Protein 2E5V (pdb70)

Solvent-accessible surface area: 35252 Å² total; per-residue (Å²): 68,6,22,0,6,8,6,16,8,8,0,0,0,0,0,0,8,1,85,107,54,61,56,139,5,9,2,6,10,67,84,38,71,7,20,38,13,1,57,26,66,28,4,0,0,0,10,55,13,128,84,20,36,46,125,38,0,8,91,0,1,58,77,43,0,35,36,5,15,32,91,137,2,0,73,24,0,2,61,23,0,107,60,1,7,84,53,0,67,90,34,55,8,123,5,63,162,88,27,71,101,44,40,42,14,71,70,126,0,0,11,19,81,52,53,68,0,0,74,54,0,5,74,30,0,38,101,10,0,155,102,53,60,8,66,59,40,85,3,100,10,61,73,9,104,49,148,158,37,95,5,47,2,0,24,3,90,118,146,25,79,21,136,84,16,84,42,0,0,0,10,35,18,0,3,0,42,1,3,74,62,12,8,12,46,50,16,3,22,3,18,0,0,0,5,0,0,96,11,26,0,16,0,0,1,0,0,0,0,20,8,11,1,0,0,0,41,22,126,59,54,48,11,68,0,54,59,71,0,9,55,69,32,3,30,0,14,0,69,106,47,91,92,15,4,95,128,69,17,121,51,1,6,125,5,44,65,37,10,1,1,20,6,0,0,60,10,30,77,138,52,54,131,4,32,0,23,0,34,131,4,124,86,4,109,173,68,13,77,50,8,19,118,0,2,73,129,37,73,36,90,51,99,77,91,0,57,9,30,0,0,0,35,10,1,3,0,0,0,14,2,29,36,40,0,1,0,46,10,50,20,0,3,0,0,6,27,0,4,2,1,1,0,6,2,0,18,25,3,10,8,0,24,22,0,3,0,0,0,3,0,16,10,0,29,128,22,3,109,60,88,51,119,13,41,66,37,139,53,19,76,58,44,57,15,155,32,86,40,134,72,106,31,70,67,173,54,1,42,96,9,4,7,65,22,0,0,7,13,1,23,81,124,56,0,56,106,0,25,94,30,1,47,46,1,52,42,36,40,0,1,0,2,34,0,3,0,31,0,0,32,32,0,72,0,13,5,21,9,0,23,0,95,24,26,54,58,85,13,71,111,36,62,70,9,0,0,0,70,46,44,172,60,4,14,0,5,7,6,16,9,7,0,1,0,0,0,0,6,0,80,121,54,64,60,148,4,7,1,2,9,70,88,40,58,6,20,35,13,2,54,27,64,28,5,0,0,0,12,58,14,132,83,21,36,44,126,34,0,4,94,0,1,59,76,42,0,34,37,5,15,31,81,134,3,0,67,24,0,2,62,23,0,114,58,0,9,84,50,0,62,90,35,50,7,102,5,62,157,88,30,66,97,47,20,40,15,72,65,128,0,0,10,21,75,55,60,71,0,0,79,53,0,6,71,40,0,37,107,14,1,158,107,45,55,8,61,54,68,97,8,100,8,46,73,10,103,50,148,158,36,96,2,48,2,0,24,2,99,136,137,24,81,5,130,101,16,75,28,0,0,0,11,39,18,0,3,0,40,1,3,71,64,12,10,12,33,63,21,4,25,2,17,2,0,0,3,0,0,88,13,29,0,22,0,0,1,0,0,0,0,13,9,28,1,1,0,0,40,22,124,61,54,52,11,67,0,54,63,71,0,16,59,67,30,3,31,0,23,0,59,108,49,77,90,6,4,93,124,55,11,114,44,0,8,125,4,45,74,31,12,1,2,19,5,0,2,55,9,40,92,127,60,51,110,5,23,1,28,0,39,136,4,126,80,5,106,174,69,10,80,47,7,16,126,0,2,74,126,40,73,35,89,54,100,77,83,0,58,8,34,0,0,0,36,9,1,2,0,0,0,12,2,29,32,35,0,0,0,44,10,51,16,0,2,0,0,6,29,0,3,3,1,1,0,5,4,0,18,37,3,15,9,0,25,22,0,2,1,0,0,3,0,16,10,1,34,134,24,3,113,53,89,48,124,14,44,67,34,141,54,20,71,60,46,62,17,154,35,74,39,146,88,109,17,67,68,164,55,2,43,89,10,4,10,58,19,1,0,5,17,1,24,82,116,78,0,57,118,0,22,93,34,1,47,42,1,61,51,33,41,0,0,0,2,29,0,4,0,28,0,0,36,41,0,72,1,12,5,19,9,0,22,0,96,20,32,56,65,84,14,78,117,34,62,77,7,0,0,1,82,48,33,176

CATH classification: 3.50.50.60 (+2 more: 3.90.700.10, 1.20.58.100)

Organism: Sulfurisphaera tokodaii (strain DSM 16993 / JCM 10545 / NBRC 100140 / 7) (NCBI:txid273063)

Nearest PDB structures (foldseek):
  2e5v-assembly2_B  TM=1.001E+00  e=2.049E-99  Sulfurisphaera tokodaii
  1knr-assembly1_A  TM=8.507E-01  e=5.172E-43  Escherichia coli
  5kxj-assembly1_A  TM=7.777E-01  e=6.471E-39  Salmonella enterica subsp. enterica serovar Typhimurium str. LT2
  1chu-assembly1_A-2  TM=7.865E-01  e=5.558E-36  Escherichia coli
  6b58-assembly1_A  TM=7.855E-01  e=2.763E-36  Escherichia coli

Radius of gyration: 30.64 Å; Cα contacts (8 Å, |Δi|>4): 2273; chains: 2; bounding box: 74×56×82 Å

Sequence (944 aa):
MIYIIGSGIAGLSAGVALRRAGKKVTLISKRIDGGSTPIAKGGVAASVGSDDSPELHAQDTIRVGDGLCDVKTVNYVTSEAKNVIETFESWGFEFEEDLRLEGGHTKRRVLHRTDETGREIFNFLLKLAREEGIPIIEDRLVEIRVKDGKVTGFVTEKRGLVEDVDKLVLATGGYSYLYEYSSTQSTNIGDGMAIAFKAGTILADMEFVQFHPTVTSLDGEVFLLTETLRGEGAQIINENGERFLFNYDKRGELAPRDILSRAIYIEMLKGHKVFIDLSKIEDFERKFPVVAKYLARHGHNYKVKIPIFPAAHFVDGGIRVNIRGESNIVNLYAIGEVSDSGLHGANRLASNSLLEGLVFGINLPRYVDSSWEGISTDDGIVHSVRISGNKTLSLKEIRRINWENVGIIRNEEKLVKAINTYSSSTQNEAIISYLTALAAEIRKESRGNHFREDYPYKDPNWEKRIYFKLVVMIYIIGSGIAGLSAGVALRRAGKKVTLISKRIDGGSTPIAKGGVAASVGSDDSPELHAQDTIRVGDGLCDVKTVNYVTSEAKNVIETFESWGFEFEEDLRLEGGHTKRRVLHRTDETGREIFNFLLKLAREEGIPIIEDRLVEIRVKDGKVTGFVTEKRGLVEDVDKLVLATGGYSYLYEYSSTQSTNIGDGMAIAFKAGTILADMEFVQFHPTVTSLDGEVFLLTETLRGEGAQIINENGERFLFNYDKRGELAPRDILSRAIYIEMLKGHKVFIDLSKIEDFERKFPVVAKYLARHGHNYKVKIPIFPAAHFVDGGIRVNIRGESNIVNLYAIGEVSDSGLHGANRLASNSLLEGLVFGINLPRYVDSSWEGISTDDGIVHSVRISGNKTLSLKEIRRINWENVGIIRNEEKLVKAINTYSSSTQNEAIISYLTALAAEIRKESRGNHFREDYPYKDPNWEKRIYFKLVV

InterPro domains:
  IPR003953 FAD-dependent oxidoreductase 2, FAD-binding domain [PF00890] (4-354)
  IPR005288 L-aspartate oxidase [PTHR42716] (2-467)
  IPR015939 Fumarate reductase/succinate dehydrogenase flavoprotein-like, C-terminal [PF02910] (431-465)
  IPR027477 Succinate dehydrogenase/fumarate reductase flavoprotein, catalytic domain superfamily [G3DSA:3.90.700.10] (214-309)
  IPR027477 Succinate dehydrogenase/fumarate reductase flavoprotein, catalytic domain superfamily [SSF56425] (206-314)
  IPR036188 FAD/NAD(P)-binding domain superfamily [G3DSA:3.50.50.60] (4-361)
  IPR036188 FAD/NAD(P)-binding domain superfamily [SSF51905] (4-382)
  IPR037099 Fumarate reductase/succinate dehydrogenase flavoprotein-like, C-terminal domain superfamily [SSF46977] (395-468)

Secondary structure (DSSP, 8-state):
-EEEE--SHHHHHHHHHHHHTT--EEEE-SSTT-SSGGG--S-EE---STT--HHHHHHHHHHHHTT-S-HHHHHHHHHHHHHHHHHHHHTT----SSPB--TT-SS--EE-SSS-HHHHHHHHHHHHHHHTT--EE---EEEEEEETTEEEEEEETTTEEE---SEEEE-----GGGSSSBSS-TT-S-HHHHHHHHTT--EE-TT-EEEEEEEE-GGG--EE--THHHHTT-EEEETT---GGGGT-TTGGGS-HHHHHHHHHHHHHHT--EEEE-TT-TTHHHH-HHHHHHHHHTT--TTS-EE-EEEEEEES-EEE--TT-B-SSBTEEE-GGGEE-SSSTTSPPTTHHHHHHHHHHHHGGGTTTS-------TTEEEEEE---------HHHHHHHHHHHSSSSB-HHHHHHHHHHHTT---HHHHHHHHHHHHHHH--S-BTTB-BTTB-S--GGG-SEEEEEE--/-EEEE--SHHHHHHHHHHHHTT--EEEEESSTT-SSGGG--S-EE---STT--HHHHHHHHHHHTTT-S-HHHHHHHHHHHHHHHHHHHHHT----SSPB--TT-SS--EE--SS-HHHHHHHHHHHHHHHTT--EEE--EEEEEEETTEEEEEEETTTEEE---SEEEE-----GGGSSSBSS-TT-S-HHHHHHHHTT--EE-TT-EEEEEEEE-GGG--EE--THHHHTT-EEEETTS--GGGGT-TTGGGS-HHHHHHHHHHHHHTT--EEEE-TT-TTHHHH-HHHHHHHHHTT--TTS-EE-EEEEEEES-EEE--TT-B-SSBTEEE-GGGEE-SSSTTSPPTTHHHHHHHHHHHTGGGTTTSPP-----TTEEEEEE---------HHHHHHHHHHHSSSSB-HHHHHHHHHHHTT---HHHHHHHHHHHHHHH--S-BTTB-BTTB-S--GGG-SEEEEEE--

B-factor: mean 17.81, std 6.36, range [3.49, 49.2]

Structure (mmCIF, N/CA/C/O backbone):
data_2E5V
#
_entry.id   2E5V
#
_cell.length_a   54.970
_cell.length_b   103.256
_cell.length_c   163.817
_cell.angle_alpha   90.00
_cell.angle_beta   90.00
_cell.angle_gamma   90.00
#
_symmetry.space_group_name_H-M   'P 21 21 21'
#
loop_
_entity.id
_entity.type
_entity.pdbx_description
1 polymer 'L-aspartate oxidase'
2 non-polymer 'CHLORIDE ION'
3 non-polymer 'FLAVIN-ADENINE DINUCLEOTIDE'
4 water water
#
loop_
_atom_site.group_PDB
_atom_site.id
_atom_site.type_symbol
_atom_site.label_atom_id
_atom_site.label_alt_id
_atom_site.label_comp_id
_atom_site.label_asym_id
_atom_site.label_entity_id
_atom_site.label_seq_id
_atom_site.pdbx_PDB_ins_code
_atom_site.Cartn_x
_atom_site.Cartn_y
_atom_site.Cartn_z
_atom_site.occupancy
_atom_site.B_iso_or_equiv
_atom_site.auth_seq_id
_atom_site.auth_comp_id
_atom_site.auth_asym_id
_atom_site.auth_atom_id
_atom_site.pdbx_PDB_model_num
ATOM 1 N N . MET A 1 1 ? 28.522 -19.943 33.019 1.00 20.54 1 MET A N 1
ATOM 2 C CA . MET A 1 1 ? 27.550 -19.023 33.666 1.00 19.75 1 MET A CA 1
ATOM 3 C C . MET A 1 1 ? 26.888 -18.117 32.634 1.00 19.38 1 MET A C 1
ATOM 4 O O . MET A 1 1 ? 27.549 -17.577 31.745 1.00 19.34 1 MET A O 1
ATOM 9 N N . ILE A 1 2 ? 25.575 -17.961 32.750 1.00 18.33 2 ILE A N 1
ATOM 10 C CA . ILE A 1 2 ? 24.834 -17.094 31.849 1.00 17.42 2 ILE A CA 1
ATOM 11 C C . ILE A 1 2 ? 24.511 -15.813 32.610 1.00 17.19 2 ILE A C 1
ATOM 12 O O . ILE A 1 2 ? 24.004 -15.860 33.736 1.00 17.02 2 ILE A O 1
ATOM 17 N N . TYR A 1 3 ? 24.817 -14.674 31.998 1.00 16.61 3 TYR A N 1
ATOM 18 C CA . TYR A 1 3 ? 24.565 -13.381 32.615 1.00 16.08 3 TYR A CA 1
ATOM 19 C C . TYR A 1 3 ? 23.436 -12.658 31.894 1.00 15.83 3 TYR A C 1
ATOM 20 O O . TYR A 1 3 ? 23.375 -12.648 30.662 1.00 15.81 3 TYR A O 1
ATOM 29 N N . ILE A 1 4 ? 22.543 -12.059 32.671 1.00 14.78 4 ILE A N 1
ATOM 30 C CA . ILE A 1 4 ? 21.422 -11.323 32.113 1.00 13.73 4 ILE A CA 1
ATOM 31 C C . ILE A 1 4 ? 21.460 -9.913 32.674 1.00 13.18 4 ILE A C 1
ATOM 32 O O . ILE A 1 4 ? 21.449 -9.713 33.890 1.00 13.12 4 ILE A O 1
ATOM 37 N N . ILE A 1 5 ? 21.523 -8.941 31.775 1.00 11.91 5 ILE A N 1
ATOM 38 C CA . ILE A 1 5 ? 21.588 -7.538 32.156 1.00 11.18 5 ILE A CA 1
ATOM 39 C C . ILE A 1 5 ? 20.207 -6.913 32.035 1.00 10.81 5 ILE A C 1
ATOM 40 O O . ILE A 1 5 ? 19.669 -6.777 30.933 1.00 9.70 5 ILE A O 1
ATOM 45 N N . GLY A 1 6 ? 19.638 -6.544 33.178 1.00 10.21 6 GLY A N 1
ATOM 46 C CA . GLY A 1 6 ? 18.318 -5.943 33.194 1.00 10.65 6 GLY A CA 1
ATOM 47 C C . GLY A 1 6 ? 17.360 -6.818 33.976 1.00 10.96 6 GLY A C 1
ATOM 48 O O . GLY A 1 6 ? 17.378 -8.045 33.845 1.00 11.62 6 GLY A O 1
ATOM 49 N N . SER A 1 7 ? 16.514 -6.189 34.782 1.00 10.71 7 SER A N 1
ATOM 50 C CA . SER A 1 7 ? 15.566 -6.919 35.611 1.00 10.27 7 SER A CA 1
ATOM 51 C C . SER A 1 7 ? 14.118 -6.562 35.302 1.00 10.35 7 SER A C 1
ATOM 52 O O . SER A 1 7 ? 13.306 -6.389 36.207 1.00 10.65 7 SER A O 1
ATOM 55 N N . GLY A 1 8 ? 13.810 -6.455 34.010 1.00 10.58 8 GLY A N 1
ATOM 56 C CA . GLY A 1 8 ? 12.462 -6.139 33.575 1.00 10.17 8 GLY A CA 1
ATOM 57 C C . GLY A 1 8 ? 11.784 -7.436 33.191 1.00 10.48 8 GLY A C 1
ATOM 58 O O . GLY A 1 8 ? 12.340 -8.501 33.442 1.00 10.72 8 GLY A O 1
ATOM 59 N N . ILE A 1 9 ? 10.605 -7.367 32.580 1.00 10.22 9 ILE A N 1
ATOM 60 C CA . ILE A 1 9 ? 9.905 -8.595 32.214 1.00 10.25 9 ILE A CA 1
ATOM 61 C C . ILE A 1 9 ? 10.771 -9.489 31.332 1.00 10.45 9 ILE A C 1
ATOM 62 O O . ILE A 1 9 ? 10.758 -10.711 31.484 1.00 11.14 9 ILE A O 1
ATOM 67 N N . ALA A 1 10 ? 11.548 -8.882 30.438 1.00 10.41 10 ALA A N 1
ATOM 68 C CA . ALA A 1 10 ? 12.404 -9.644 29.534 1.00 10.42 10 ALA A CA 1
ATOM 69 C C . ALA A 1 10 ? 13.542 -10.366 30.256 1.00 10.94 10 ALA A C 1
ATOM 70 O O . ALA A 1 10 ? 13.689 -11.579 30.138 1.00 11.73 10 ALA A O 1
ATOM 72 N N . GLY A 1 11 ? 14.345 -9.622 31.005 1.00 10.84 11 GLY A N 1
ATOM 73 C CA . GLY A 1 11 ? 15.454 -10.233 31.713 1.00 11.32 11 GLY A CA 1
ATOM 74 C C . GLY A 1 11 ? 15.027 -11.236 32.767 1.00 11.92 11 GLY A C 1
ATOM 75 O O . GLY A 1 11 ? 15.627 -12.301 32.888 1.00 12.57 11 GLY A O 1
ATOM 76 N N . LEU A 1 12 ? 13.988 -10.904 33.529 1.00 11.63 12 LEU A N 1
ATOM 77 C CA . LEU A 1 12 ? 13.515 -11.791 34.582 1.00 11.48 12 LEU A CA 1
ATOM 78 C C . LEU A 1 12 ? 12.937 -13.118 34.085 1.00 11.93 12 LEU A C 1
ATOM 79 O O . LEU A 1 12 ? 13.286 -14.171 34.609 1.00 11.82 12 LEU A O 1
ATOM 84 N N . SER A 1 13 ? 12.059 -13.078 33.086 1.00 11.87 13 SER A N 1
ATOM 85 C CA . SER A 1 13 ? 11.461 -14.310 32.574 1.00 12.65 13 SER A CA 1
ATOM 86 C C . SER A 1 13 ? 12.518 -15.203 31.935 1.00 12.69 13 SER A C 1
ATOM 87 O O . SER A 1 13 ? 12.449 -16.428 32.036 1.00 13.42 13 SER A O 1
ATOM 90 N N . ALA A 1 14 ? 13.493 -14.592 31.269 1.00 12.77 14 ALA A N 1
ATOM 91 C CA . ALA A 1 14 ? 14.575 -15.356 30.656 1.00 12.35 14 ALA A CA 1
ATOM 92 C C . ALA A 1 14 ? 15.366 -16.036 31.777 1.00 12.42 14 ALA A C 1
ATOM 93 O O . ALA A 1 14 ? 15.729 -17.205 31.680 1.00 12.71 14 ALA A O 1
ATOM 95 N N . GLY A 1 15 ? 15.620 -15.288 32.847 1.00 13.08 15 GLY A N 1
ATOM 96 C CA . GLY A 1 15 ? 16.367 -15.827 33.971 1.00 13.72 15 GLY A CA 1
ATOM 97 C C . GLY A 1 15 ? 15.699 -17.035 34.595 1.00 14.03 15 GLY A C 1
ATOM 98 O O . GLY A 1 15 ? 16.342 -18.062 34.822 1.00 14.51 15 GLY A O 1
ATOM 99 N N . VAL A 1 16 ? 14.407 -16.913 34.886 1.00 13.56 16 VAL A N 1
ATOM 100 C CA . VAL A 1 16 ? 13.662 -18.014 35.480 1.00 12.55 16 VAL A CA 1
ATOM 101 C C . VAL A 1 16 ? 13.624 -19.199 34.525 1.00 12.77 16 VAL A C 1
ATOM 102 O O . VAL A 1 16 ? 13.839 -20.339 34.933 1.00 12.38 16 VAL A O 1
ATOM 106 N N . ALA A 1 17 ? 13.357 -18.929 33.252 1.00 12.88 17 ALA A N 1
ATOM 107 C CA . ALA A 1 17 ? 13.299 -19.990 32.248 1.00 12.48 17 ALA A CA 1
ATOM 108 C C . ALA A 1 17 ? 14.645 -20.703 32.083 1.00 13.02 17 ALA A C 1
ATOM 109 O O . ALA A 1 17 ? 14.704 -21.935 32.032 1.00 12.16 17 ALA A O 1
ATOM 111 N N . LEU A 1 18 ? 15.725 -19.936 31.992 1.00 13.42 18 LEU A N 1
ATOM 112 C CA . LEU A 1 18 ? 17.045 -20.539 31.826 1.00 14.89 18 LEU A CA 1
ATOM 113 C C . LEU A 1 18 ? 17.428 -21.347 33.054 1.00 15.29 18 LEU A C 1
ATOM 114 O O . LEU A 1 18 ? 18.002 -22.429 32.944 1.00 14.92 18 LEU A O 1
ATOM 119 N N . ARG A 1 19 ? 17.099 -20.822 34.228 1.00 16.72 19 ARG A N 1
ATOM 120 C CA . ARG A 1 19 ? 17.413 -21.512 35.468 1.00 17.52 19 ARG A CA 1
ATOM 121 C C . ARG A 1 19 ? 16.679 -22.844 35.520 1.00 17.46 19 ARG A C 1
ATOM 122 O O . ARG A 1 19 ? 17.236 -23.857 35.933 1.00 17.92 19 ARG A O 1
ATOM 130 N N . ARG A 1 20 ? 15.424 -22.838 35.095 1.00 17.35 20 ARG A N 1
ATOM 131 C CA . ARG A 1 20 ? 14.630 -24.053 35.109 1.00 17.84 20 ARG A CA 1
ATOM 132 C C . ARG A 1 20 ? 15.129 -25.051 34.081 1.00 17.69 20 ARG A C 1
ATOM 133 O O . ARG A 1 20 ? 14.932 -26.254 34.230 1.00 17.84 20 ARG A O 1
ATOM 141 N N . ALA A 1 21 ? 15.786 -24.544 33.046 1.00 17.14 21 ALA A N 1
ATOM 142 C CA . ALA A 1 21 ? 16.337 -25.390 31.997 1.00 17.25 21 ALA A CA 1
ATOM 143 C C . ALA A 1 21 ? 17.680 -25.965 32.452 1.00 17.39 21 ALA A C 1
ATOM 144 O O . ALA A 1 21 ? 18.401 -26.578 31.665 1.00 17.50 21 ALA A O 1
ATOM 146 N N . GLY A 1 22 ? 18.009 -25.751 33.725 1.00 17.45 22 GLY A N 1
ATOM 147 C CA . GLY A 1 22 ? 19.245 -26.272 34.285 1.00 17.24 22 GLY A CA 1
ATOM 148 C C . GLY A 1 22 ? 20.481 -25.400 34.150 1.00 17.91 22 GLY A C 1
ATOM 149 O O . GLY A 1 22 ? 21.574 -25.814 34.529 1.00 18.03 22 GLY A O 1
ATOM 150 N N . LYS A 1 23 ? 20.320 -24.194 33.620 1.00 17.37 23 LYS A N 1
ATOM 151 C CA . LYS A 1 23 ? 21.452 -23.295 33.443 1.00 17.29 23 LYS A CA 1
ATOM 152 C C . LYS A 1 23 ? 21.787 -22.497 34.697 1.00 17.54 23 LYS A C 1
ATOM 153 O O . LYS A 1 23 ? 20.918 -22.196 35.513 1.00 17.57 23 LYS A O 1
ATOM 159 N N . LYS A 1 24 ? 23.065 -22.166 34.844 1.00 18.00 24 LYS A N 1
ATOM 160 C CA . LYS A 1 24 ? 23.519 -21.351 35.956 1.00 18.47 24 LYS A CA 1
ATOM 161 C C . LYS A 1 24 ? 23.349 -19.930 35.433 1.00 17.83 24 LYS A C 1
ATOM 162 O O . LYS A 1 24 ? 23.876 -19.577 34.375 1.00 17.75 24 LYS A O 1
ATOM 168 N N . VAL A 1 25 ? 22.592 -19.123 36.167 1.00 16.82 25 VAL A N 1
ATOM 169 C CA . VAL A 1 25 ? 22.304 -17.767 35.735 1.00 16.08 25 VAL A CA 1
ATOM 170 C C . VAL A 1 25 ? 22.533 -16.701 36.796 1.00 15.91 25 VAL A C 1
ATOM 171 O O . VAL A 1 25 ? 22.339 -16.938 37.988 1.00 15.87 25 VAL A O 1
ATOM 175 N N . THR A 1 26 ? 22.946 -15.524 36.341 1.00 15.29 26 THR A N 1
ATOM 176 C CA . THR A 1 26 ? 23.172 -14.386 37.220 1.00 15.89 26 THR A CA 1
ATOM 177 C C . THR A 1 26 ? 22.489 -13.172 36.598 1.00 15.18 26 THR A C 1
ATOM 178 O O . THR A 1 26 ? 22.639 -12.900 35.406 1.00 15.19 26 THR A O 1
ATOM 182 N N . LEU A 1 27 ? 21.713 -12.461 37.405 1.00 14.31 27 LEU A N 1
ATOM 183 C CA . LEU A 1 27 ? 21.007 -11.276 36.936 1.00 14.06 27 LEU A CA 1
ATOM 184 C C . LEU A 1 27 ? 21.690 -10.015 37.448 1.00 13.51 27 LEU A C 1
ATOM 185 O O . LEU A 1 27 ? 21.975 -9.897 38.636 1.00 12.51 27 LEU A O 1
ATOM 190 N N . ILE A 1 28 ? 21.948 -9.074 36.547 1.00 13.44 28 ILE A N 1
ATOM 191 C CA . ILE A 1 28 ? 22.598 -7.822 36.915 1.00 13.66 28 ILE A CA 1
ATOM 192 C C . ILE A 1 28 ? 21.793 -6.659 36.360 1.00 13.59 28 ILE A C 1
ATOM 193 O O . ILE A 1 28 ? 21.508 -6.610 35.163 1.00 13.27 28 ILE A O 1
ATOM 198 N N . SER A 1 29 ? 21.435 -5.719 37.227 1.00 13.36 29 SER A N 1
ATOM 199 C CA . SER A 1 29 ? 20.644 -4.571 36.805 1.00 13.72 29 SER A CA 1
ATOM 200 C C . SER A 1 29 ? 21.016 -3.313 37.603 1.00 14.32 29 SER A C 1
ATOM 201 O O . SER A 1 29 ? 21.144 -3.364 38.829 1.00 14.30 29 SER A O 1
ATOM 204 N N . LYS A 1 30 ? 21.175 -2.182 36.919 1.00 14.67 30 LYS A N 1
ATOM 205 C CA . LYS A 1 30 ? 21.555 -0.954 37.615 1.00 15.51 30 LYS A CA 1
ATOM 206 C C . LYS A 1 30 ? 20.508 -0.478 38.622 1.00 15.99 30 LYS A C 1
ATOM 207 O O . LYS A 1 30 ? 20.829 0.247 39.556 1.00 15.97 30 LYS A O 1
ATOM 213 N N . ARG A 1 31 ? 19.257 -0.886 38.424 1.00 16.84 31 ARG A N 1
ATOM 214 C CA . ARG A 1 31 ? 18.168 -0.554 39.341 1.00 17.24 31 ARG A CA 1
ATOM 215 C C . ARG A 1 31 ? 17.163 -1.686 39.179 1.00 16.43 31 ARG A C 1
ATOM 216 O O . ARG A 1 31 ? 16.482 -1.773 38.160 1.00 15.98 31 ARG A O 1
ATOM 224 N N . ILE A 1 32 ? 17.088 -2.561 40.178 1.00 15.85 32 ILE A N 1
ATOM 225 C CA . ILE A 1 32 ? 16.191 -3.710 40.133 1.00 15.29 32 ILE A CA 1
ATOM 226 C C . ILE A 1 32 ? 14.762 -3.340 39.725 1.00 14.33 32 ILE A C 1
ATOM 227 O O . ILE A 1 32 ? 14.150 -4.029 38.908 1.00 13.29 32 ILE A O 1
ATOM 232 N N . ASP A 1 33 ? 14.240 -2.250 40.282 1.00 13.99 33 ASP A N 1
ATOM 233 C CA . ASP A 1 33 ? 12.883 -1.814 39.967 1.00 13.86 33 ASP A CA 1
ATOM 234 C C . ASP A 1 33 ? 12.849 -0.643 38.981 1.00 13.70 33 ASP A C 1
ATOM 235 O O . ASP A 1 33 ? 11.931 0.180 39.007 1.00 14.07 33 ASP A O 1
ATOM 240 N N . GLY A 1 34 ? 13.855 -0.567 38.117 1.00 13.50 34 GLY A N 1
ATOM 241 C CA . GLY A 1 34 ? 13.895 0.499 37.128 1.00 12.89 34 GLY A CA 1
ATOM 242 C C . GLY A 1 34 ? 13.249 0.018 35.842 1.00 12.54 34 GLY A C 1
ATOM 243 O O . GLY A 1 34 ? 12.579 -1.011 35.841 1.00 13.01 34 GLY A O 1
ATOM 244 N N . GLY A 1 35 ? 13.426 0.757 34.751 1.00 12.70 35 GLY A N 1
ATOM 245 C CA . GLY A 1 35 ? 12.850 0.338 33.481 1.00 12.80 35 GLY A CA 1
ATOM 246 C C . GLY A 1 35 ? 11.371 0.635 33.326 1.00 12.65 35 GLY A C 1
ATOM 247 O O . GLY A 1 35 ? 10.758 1.268 34.192 1.00 12.91 35 GLY A O 1
ATOM 248 N N . SER A 1 36 ? 10.788 0.161 32.228 1.00 12.47 36 SER A N 1
ATOM 249 C CA . SER A 1 36 ? 9.379 0.408 31.952 1.00 12.22 36 SER A CA 1
ATOM 250 C C . SER A 1 36 ? 8.412 -0.635 32.504 1.00 12.70 36 SER A C 1
ATOM 251 O O . SER A 1 36 ? 7.258 -0.322 32.805 1.00 13.02 36 SER A O 1
ATOM 254 N N . THR A 1 37 ? 8.878 -1.871 32.634 1.00 12.94 37 THR A N 1
ATOM 255 C CA . THR A 1 37 ? 8.035 -2.954 33.121 1.00 13.05 37 THR A CA 1
ATOM 256 C C . THR A 1 37 ? 7.271 -2.697 34.422 1.00 13.52 37 THR A C 1
ATOM 257 O O . THR A 1 37 ? 6.060 -2.908 34.481 1.00 13.44 37 THR A O 1
ATOM 261 N N . PRO A 1 38 ? 7.961 -2.223 35.474 1.00 13.77 38 PRO A N 1
ATOM 262 C CA . PRO A 1 38 ? 7.303 -1.964 36.762 1.00 14.38 38 PRO A CA 1
ATOM 263 C C . PRO A 1 38 ? 6.143 -0.977 36.740 1.00 14.33 38 PRO A C 1
ATOM 264 O O . PRO A 1 38 ? 5.210 -1.091 37.538 1.00 15.34 38 PRO A O 1
ATOM 268 N N . ILE A 1 39 ? 6.193 -0.013 35.829 1.00 14.48 39 ILE A N 1
ATOM 269 C CA . ILE A 1 39 ? 5.152 1.005 35.769 1.00 15.23 39 ILE A CA 1
ATOM 270 C C . ILE A 1 39 ? 4.141 0.842 34.648 1.00 15.16 39 ILE A C 1
ATOM 271 O O . ILE A 1 39 ? 3.393 1.776 34.359 1.00 14.99 39 ILE A O 1
ATOM 276 N N . ALA A 1 40 ? 4.116 -0.329 34.015 1.00 15.75 40 ALA A N 1
ATOM 277 C CA . ALA A 1 40 ? 3.169 -0.585 32.929 1.00 16.22 40 ALA A CA 1
ATOM 278 C C . ALA A 1 40 ? 1.796 -0.847 33.543 1.00 16.70 40 ALA A C 1
ATOM 279 O O . ALA A 1 40 ? 1.643 -1.760 34.350 1.00 16.85 40 ALA A O 1
ATOM 281 N N . LYS A 1 41 ? 0.799 -0.050 33.161 1.00 17.19 41 LYS A N 1
ATOM 282 C CA . LYS A 1 41 ? -0.546 -0.196 33.717 1.00 17.72 41 LYS A CA 1
ATOM 283 C C . LYS A 1 41 ? -1.611 -0.713 32.754 1.00 18.09 41 LYS A C 1
ATOM 284 O O . LYS A 1 41 ? -2.808 -0.645 33.047 1.00 19.04 41 LYS A O 1
ATOM 290 N N . GLY A 1 42 ? -1.186 -1.221 31.605 1.00 17.38 42 GLY A N 1
ATOM 291 C CA . GLY A 1 42 ? -2.140 -1.759 30.653 1.00 16.25 42 GLY A CA 1
ATOM 292 C C . GLY A 1 42 ? -2.091 -3.271 30.732 1.00 15.96 42 GLY A C 1
ATOM 293 O O . GLY A 1 42 ? -2.257 -3.831 31.816 1.00 16.49 42 GLY A O 1
ATOM 294 N N . GLY A 1 43 ? -1.839 -3.939 29.608 1.00 14.72 43 GLY A N 1
ATOM 295 C CA . GLY A 1 43 ? -1.800 -5.393 29.626 1.00 13.99 43 GLY A CA 1
ATOM 296 C C . GLY A 1 43 ? -0.903 -6.069 28.605 1.00 12.89 43 GLY A C 1
ATOM 297 O O . GLY A 1 43 ? -0.047 -5.431 27.986 1.00 12.58 43 GLY A O 1
ATOM 298 N N . VAL A 1 44 ? -1.115 -7.374 28.436 1.00 12.56 44 VAL A N 1
ATOM 299 C CA . VAL A 1 44 ? -0.342 -8.200 27.508 1.00 11.99 44 VAL A CA 1
ATOM 300 C C . VAL A 1 44 ? -1.239 -8.780 26.413 1.00 12.30 44 VAL A C 1
ATOM 301 O O . VAL A 1 44 ? -2.223 -9.460 26.704 1.00 13.01 44 VAL A O 1
ATOM 305 N N . ALA A 1 45 ? -0.887 -8.522 25.157 1.00 11.82 45 ALA A N 1
ATOM 306 C CA . ALA A 1 45 ? -1.664 -9.008 24.020 1.00 11.54 45 ALA A CA 1
ATOM 307 C C . ALA A 1 45 ? -1.489 -10.511 23.810 1.00 11.51 45 ALA A C 1
ATOM 308 O O . ALA A 1 45 ? -0.386 -11.031 23.937 1.00 11.87 45 ALA A O 1
ATOM 310 N N . ALA A 1 46 ? -2.584 -11.194 23.490 1.00 11.36 46 ALA A N 1
ATOM 311 C CA . ALA A 1 46 ? -2.582 -12.637 23.237 1.00 11.56 46 ALA A CA 1
ATOM 312 C C . ALA A 1 46 ? -3.934 -13.013 22.626 1.00 11.76 46 ALA A C 1
ATOM 313 O O . ALA A 1 46 ? -4.977 -12.835 23.255 1.00 11.72 46 ALA A O 1
ATOM 315 N N . SER A 1 47 ? -3.913 -13.533 21.400 1.00 11.86 47 SER A N 1
ATOM 316 C CA . SER A 1 47 ? -5.143 -13.890 20.696 1.00 12.34 47 SER A CA 1
ATOM 317 C C . SER A 1 47 ? -5.859 -15.130 21.232 1.00 12.47 47 SER A C 1
ATOM 318 O O . SER A 1 47 ? -6.174 -16.048 20.469 1.00 12.84 47 SER A O 1
ATOM 321 N N . VAL A 1 48 ? -6.132 -15.147 22.533 1.00 12.43 48 VAL A N 1
ATOM 322 C CA . VAL A 1 48 ? -6.798 -16.290 23.150 1.00 13.06 48 VAL A CA 1
ATOM 323 C C . VAL A 1 48 ? -8.323 -16.195 23.190 1.00 14.00 48 VAL A C 1
ATOM 324 O O . VAL A 1 48 ? -8.986 -17.112 23.671 1.00 14.05 48 VAL A O 1
ATOM 328 N N . GLY A 1 49 ? -8.875 -15.091 22.689 1.00 14.68 49 GLY A N 1
ATOM 329 C CA . GLY A 1 49 ? -10.323 -14.936 22.682 1.00 15.20 49 GLY A CA 1
ATOM 330 C C . GLY A 1 49 ? -10.975 -15.874 21.682 1.00 15.31 49 GLY A C 1
ATOM 331 O O . GLY A 1 49 ? -10.355 -16.246 20.688 1.00 15.52 49 GLY A O 1
ATOM 332 N N . SER A 1 50 ? -12.226 -16.258 21.930 1.00 15.35 50 SER A N 1
ATOM 333 C CA . SER A 1 50 ? -12.935 -17.168 21.027 1.00 15.09 50 SER A CA 1
ATOM 334 C C . SER A 1 50 ? -13.121 -16.587 19.625 1.00 14.69 50 SER A C 1
ATOM 335 O O . SER A 1 50 ? -13.242 -17.331 18.653 1.00 14.37 50 SER A O 1
ATOM 338 N N . ASP A 1 51 ? -13.148 -15.260 19.523 1.00 14.11 51 ASP A N 1
ATOM 339 C CA . ASP A 1 51 ? -13.331 -14.583 18.235 1.00 14.23 51 ASP A CA 1
ATOM 340 C C . ASP A 1 51 ? -12.009 -14.081 17.655 1.00 14.14 51 ASP A C 1
ATOM 341 O O . ASP A 1 51 ? -11.995 -13.277 16.722 1.00 13.79 51 ASP A O 1
ATOM 346 N N . ASP A 1 52 ? -10.901 -14.570 18.197 1.00 14.06 52 ASP A N 1
ATOM 347 C CA . ASP A 1 52 ? -9.587 -14.110 17.768 1.00 13.81 52 ASP A CA 1
ATOM 348 C C . ASP A 1 52 ? -8.717 -15.219 17.185 1.00 13.74 52 ASP A C 1
ATOM 349 O O . ASP A 1 52 ? -9.130 -16.375 17.109 1.00 13.20 52 ASP A O 1
ATOM 354 N N . SER A 1 53 ? -7.509 -14.852 16.766 1.00 13.54 53 SER A N 1
ATOM 355 C CA . SER A 1 53 ? -6.570 -15.812 16.202 1.00 13.23 53 SER A CA 1
ATOM 356 C C . SER A 1 53 ? -5.206 -15.163 16.009 1.00 13.67 53 SER A C 1
ATOM 357 O O . SER A 1 53 ? -5.098 -13.940 15.882 1.00 13.57 53 SER A O 1
ATOM 360 N N . PRO A 1 54 ? -4.143 -15.980 15.990 1.00 13.86 54 PRO A N 1
ATOM 361 C CA . PRO A 1 54 ? -2.780 -15.481 15.802 1.00 13.66 54 PRO A CA 1
ATOM 362 C C . PRO A 1 54 ? -2.666 -14.664 14.512 1.00 13.97 54 PRO A C 1
ATOM 363 O O . PRO A 1 54 ? -2.001 -13.630 14.477 1.00 14.00 54 PRO A O 1
ATOM 367 N N . GLU A 1 55 ? -3.328 -15.133 13.456 1.00 14.05 55 GLU A N 1
ATOM 368 C CA . GLU A 1 55 ? -3.286 -14.456 12.166 1.00 14.16 55 GLU A CA 1
ATOM 369 C C . GLU A 1 55 ? -3.924 -13.073 12.198 1.00 13.74 55 GLU A C 1
ATOM 370 O O . GLU A 1 55 ? -3.430 -12.142 11.566 1.00 13.67 55 GLU A O 1
ATOM 376 N N . LEU A 1 56 ? -5.028 -12.933 12.924 1.00 13.18 56 LEU A N 1
ATOM 377 C CA . LEU A 1 56 ? -5.686 -11.637 13.008 1.00 12.92 56 LEU A CA 1
ATOM 378 C C . LEU A 1 56 ? -4.798 -10.714 13.830 1.00 12.27 56 LEU A C 1
ATOM 379 O O . LEU A 1 56 ? -4.619 -9.541 13.501 1.00 11.84 56 LEU A O 1
ATOM 384 N N . HIS A 1 57 ? -4.245 -11.256 14.907 1.00 11.26 57 HIS A N 1
ATOM 385 C CA . HIS A 1 57 ? -3.361 -10.487 15.765 1.00 10.98 57 HIS A CA 1
ATOM 386 C C . HIS A 1 57 ? -2.182 -10.026 14.904 1.00 10.90 57 HIS A C 1
ATOM 387 O O . HIS A 1 57 ? -1.729 -8.892 15.010 1.00 10.69 57 HIS A O 1
ATOM 394 N N . ALA A 1 58 ? -1.703 -10.916 14.041 1.00 10.93 58 ALA A N 1
ATOM 395 C CA . ALA A 1 58 ? -0.593 -10.599 13.152 1.00 11.78 58 ALA A CA 1
ATOM 396 C C . ALA A 1 58 ? -0.986 -9.482 12.189 1.00 12.83 58 ALA A C 1
ATOM 397 O O . ALA A 1 58 ? -0.218 -8.545 11.963 1.00 12.61 58 ALA A O 1
ATOM 399 N N . GLN A 1 59 ? -2.189 -9.585 11.626 1.00 14.04 59 GLN A N 1
ATOM 400 C CA . GLN A 1 59 ? -2.682 -8.583 10.682 1.00 14.97 59 GLN A CA 1
ATOM 401 C C . GLN A 1 59 ? -2.774 -7.193 11.313 1.00 14.31 59 GLN A C 1
ATOM 402 O O . GLN A 1 59 ? -2.439 -6.193 10.672 1.00 14.30 59 GLN A O 1
ATOM 408 N N . ASP A 1 60 ? -3.238 -7.129 12.560 1.00 13.37 60 ASP A N 1
ATOM 409 C CA . ASP A 1 60 ? -3.354 -5.856 13.268 1.00 12.99 60 ASP A CA 1
ATOM 410 C C . ASP A 1 60 ? -1.966 -5.265 13.520 1.00 12.50 60 ASP A C 1
ATOM 411 O O . ASP A 1 60 ? -1.759 -4.054 13.423 1.00 11.92 60 ASP A O 1
ATOM 416 N N . THR A 1 61 ? -1.025 -6.137 13.859 1.00 11.97 61 THR A N 1
ATOM 417 C CA . THR A 1 61 ? 0.347 -5.732 14.140 1.00 11.74 61 THR A CA 1
ATOM 418 C C . THR A 1 61 ? 0.995 -5.176 12.875 1.00 12.16 61 THR A C 1
ATOM 419 O O . THR A 1 61 ? 1.599 -4.099 12.889 1.00 12.17 61 THR A O 1
ATOM 423 N N . ILE A 1 62 ? 0.860 -5.921 11.783 1.00 11.96 62 ILE A N 1
ATOM 424 C CA . ILE A 1 62 ? 1.411 -5.527 10.490 1.00 12.24 62 ILE A CA 1
ATOM 425 C C . ILE A 1 62 ? 0.847 -4.180 10.043 1.00 11.78 62 ILE A C 1
ATOM 426 O O . ILE A 1 62 ? 1.566 -3.351 9.498 1.00 12.06 62 ILE A O 1
ATOM 431 N N . ARG A 1 63 ? -0.446 -3.970 10.277 1.00 12.63 63 ARG A N 1
ATOM 432 C CA . ARG A 1 63 ? -1.101 -2.730 9.882 1.00 12.29 63 ARG A CA 1
ATOM 433 C C . ARG A 1 63 ? -0.438 -1.493 10.483 1.00 12.52 63 ARG A C 1
ATOM 434 O O . ARG A 1 63 ? -0.062 -0.566 9.758 1.00 11.50 63 ARG A O 1
ATOM 442 N N . VAL A 1 64 ? -0.299 -1.467 11.805 1.00 12.15 64 VAL A N 1
ATOM 443 C CA . VAL A 1 64 ? 0.323 -0.319 12.452 1.00 13.25 64 VAL A CA 1
ATOM 444 C C . VAL A 1 64 ? 1.820 -0.283 12.145 1.00 13.38 64 VAL A C 1
ATOM 445 O O . VAL A 1 64 ? 2.444 0.778 12.182 1.00 13.75 64 VAL A O 1
ATOM 449 N N . GLY A 1 65 ? 2.376 -1.447 11.810 1.00 13.25 65 GLY A N 1
ATOM 450 C CA . GLY A 1 65 ? 3.791 -1.551 11.481 1.00 13.25 65 GLY A CA 1
ATOM 451 C C . GLY A 1 65 ? 4.147 -0.744 10.248 1.00 13.20 65 GLY A C 1
ATOM 452 O O . GLY A 1 65 ? 5.317 -0.465 9.989 1.00 13.10 65 GLY A O 1
ATOM 453 N N . ASP A 1 66 ? 3.121 -0.387 9.480 1.00 13.48 66 ASP A N 1
ATOM 454 C CA . ASP A 1 66 ? 3.255 0.429 8.274 1.00 13.24 66 ASP A CA 1
ATOM 455 C C . ASP A 1 66 ? 4.290 -0.065 7.257 1.00 13.18 66 ASP A C 1
ATOM 456 O O . ASP A 1 66 ? 4.997 0.735 6.641 1.00 12.94 66 ASP A O 1
ATOM 461 N N . GLY A 1 67 ? 4.377 -1.384 7.088 1.00 13.29 67 GLY A N 1
ATOM 462 C CA . GLY A 1 67 ? 5.300 -1.953 6.120 1.00 13.22 67 GLY A CA 1
ATOM 463 C C . GLY A 1 67 ? 6.709 -2.291 6.580 1.00 13.78 67 GLY A C 1
ATOM 464 O O . GLY A 1 67 ? 7.479 -2.855 5.805 1.00 13.64 67 GLY A O 1
ATOM 465 N N . LEU A 1 68 ? 7.061 -1.963 7.821 1.00 13.60 68 LEU A N 1
ATOM 466 C CA . LEU A 1 68 ? 8.408 -2.253 8.318 1.00 14.00 68 LEU A CA 1
ATOM 467 C C . LEU A 1 68 ? 8.499 -3.461 9.242 1.00 13.38 68 LEU A C 1
ATOM 468 O O . LEU A 1 68 ? 9.587 -3.827 9.688 1.00 14.07 68 LEU A O 1
ATOM 473 N N . CYS A 1 69 ? 7.362 -4.077 9.536 1.00 12.30 69 CYS A N 1
ATOM 474 C CA . CYS A 1 69 ? 7.348 -5.255 10.397 1.00 11.86 69 CYS A CA 1
ATOM 475 C C . CYS A 1 69 ? 8.048 -6.436 9.734 1.00 12.19 69 CYS A C 1
ATOM 476 O O . CYS A 1 69 ? 7.884 -6.668 8.533 1.00 11.11 69 CYS A O 1
ATOM 479 N N . ASP A 1 70 ? 8.828 -7.179 10.516 1.00 11.65 70 ASP A N 1
ATOM 480 C CA . ASP A 1 70 ? 9.485 -8.375 10.001 1.00 12.27 70 ASP A CA 1
ATOM 481 C C . ASP A 1 70 ? 8.368 -9.408 10.114 1.00 12.56 70 ASP A C 1
ATOM 482 O O . ASP A 1 70 ? 8.021 -9.836 11.215 1.00 12.61 70 ASP A O 1
ATOM 487 N N . VAL A 1 71 ? 7.795 -9.789 8.980 1.00 12.00 71 VAL A N 1
ATOM 488 C CA . VAL A 1 71 ? 6.686 -10.733 8.958 1.00 12.96 71 VAL A CA 1
ATOM 489 C C . VAL A 1 71 ? 6.946 -12.047 9.689 1.00 12.96 71 VAL A C 1
ATOM 490 O O . VAL A 1 71 ? 6.059 -12.574 10.365 1.00 11.99 71 VAL A O 1
ATOM 494 N N . LYS A 1 72 ? 8.155 -12.576 9.548 1.00 13.07 72 LYS A N 1
ATOM 495 C CA . LYS A 1 72 ? 8.513 -13.823 10.206 1.00 13.54 72 LYS A CA 1
ATOM 496 C C . LYS A 1 72 ? 8.393 -13.658 11.720 1.00 13.16 72 LYS A C 1
ATOM 497 O O . LYS A 1 72 ? 7.834 -14.512 12.408 1.00 13.68 72 LYS A O 1
ATOM 503 N N . THR A 1 73 ? 8.917 -12.553 12.240 1.00 13.33 73 THR A N 1
ATOM 504 C CA . THR A 1 73 ? 8.856 -12.301 13.675 1.00 12.59 73 THR A CA 1
ATOM 505 C C . THR A 1 73 ? 7.419 -12.128 14.158 1.00 12.50 73 THR A C 1
ATOM 506 O O . THR A 1 73 ? 7.034 -12.681 15.189 1.00 12.50 73 THR A O 1
ATOM 510 N N . VAL A 1 74 ? 6.625 -11.362 13.412 1.00 12.51 74 VAL A N 1
ATOM 511 C CA . VAL A 1 74 ? 5.235 -11.131 13.793 1.00 12.27 74 VAL A CA 1
ATOM 512 C C . VAL A 1 74 ? 4.476 -12.451 13.898 1.00 12.50 74 VAL A C 1
ATOM 513 O O . VAL A 1 74 ? 3.743 -12.686 14.866 1.00 12.77 74 VAL A O 1
ATOM 517 N N . ASN A 1 75 ? 4.655 -13.316 12.902 1.00 12.09 75 ASN A N 1
ATOM 518 C CA . ASN A 1 75 ? 3.980 -14.603 12.904 1.00 12.15 75 ASN A CA 1
ATOM 519 C C . ASN A 1 75 ? 4.450 -15.481 14.056 1.00 11.62 75 ASN A C 1
ATOM 520 O O . ASN A 1 75 ? 3.662 -16.208 14.660 1.00 10.75 75 ASN A O 1
ATOM 525 N N . TYR A 1 76 ? 5.738 -15.406 14.363 1.00 11.60 76 TYR A N 1
ATOM 526 C CA . TYR A 1 76 ? 6.308 -16.190 15.452 1.00 11.49 76 TYR A CA 1
ATOM 527 C C . TYR A 1 76 ? 5.756 -15.741 16.805 1.00 11.97 76 TYR A C 1
ATOM 528 O O . TYR A 1 76 ? 5.296 -16.557 17.597 1.00 12.24 76 TYR A O 1
ATOM 537 N N . VAL A 1 77 ? 5.800 -14.439 17.067 1.00 11.82 77 VAL A N 1
ATOM 538 C CA . VAL A 1 77 ? 5.318 -13.909 18.336 1.00 11.47 77 VAL A CA 1
ATOM 539 C C . VAL A 1 77 ? 3.823 -14.117 18.554 1.00 11.91 77 VAL A C 1
ATOM 540 O O . VAL A 1 77 ? 3.398 -14.499 19.646 1.00 11.66 77 VAL A O 1
ATOM 544 N N . THR A 1 78 ? 3.024 -13.872 17.521 1.00 12.18 78 THR A N 1
ATOM 545 C CA . THR A 1 78 ? 1.580 -14.028 17.647 1.00 11.67 78 THR A CA 1
ATOM 546 C C . THR A 1 78 ? 1.170 -15.492 17.769 1.00 12.21 78 THR A C 1
ATOM 547 O O . THR A 1 78 ? 0.216 -15.816 18.479 1.00 12.32 78 THR A O 1
ATOM 551 N N . SER A 1 79 ? 1.898 -16.382 17.101 1.00 12.20 79 SER A N 1
ATOM 552 C CA . SER A 1 79 ? 1.576 -17.805 17.163 1.00 12.99 79 SER A CA 1
ATOM 553 C C . SER A 1 79 ? 2.070 -18.441 18.459 1.00 12.97 79 SER A C 1
ATOM 554 O O . SER A 1 79 ? 1.599 -19.513 18.848 1.00 14.15 79 SER A O 1
ATOM 557 N N . GLU A 1 80 ? 3.012 -17.774 19.126 1.00 12.62 80 GLU A N 1
ATOM 558 C CA . GLU A 1 80 ? 3.575 -18.262 20.386 1.00 12.49 80 GLU A CA 1
ATOM 559 C C . GLU A 1 80 ? 2.828 -17.733 21.612 1.00 12.62 80 GLU A C 1
ATOM 560 O O . GLU A 1 80 ? 2.815 -18.371 22.665 1.00 11.77 80 GLU A O 1
ATOM 566 N N . ALA A 1 81 ? 2.217 -16.562 21.463 1.00 13.14 81 ALA A N 1
ATOM 567 C CA . ALA A 1 81 ? 1.494 -15.901 22.545 1.00 13.43 81 ALA A CA 1
ATOM 568 C C . ALA A 1 81 ? 0.701 -16.812 23.480 1.00 13.64 81 ALA A C 1
ATOM 569 O O . ALA A 1 81 ? 0.912 -16.801 24.695 1.00 13.86 81 ALA A O 1
ATOM 571 N N . LYS A 1 82 ? -0.214 -17.594 22.923 1.00 13.79 82 LYS A N 1
ATOM 572 C CA . LYS A 1 82 ? -1.035 -18.477 23.743 1.00 14.00 82 LYS A CA 1
ATOM 573 C C . LYS A 1 82 ? -0.221 -19.425 24.624 1.00 13.40 82 LYS A C 1
ATOM 574 O O . LYS A 1 82 ? -0.368 -19.412 25.850 1.00 13.50 82 LYS A O 1
ATOM 580 N N . ASN A 1 83 ? 0.637 -20.240 24.015 1.00 12.83 83 ASN A N 1
ATOM 581 C CA . ASN A 1 83 ? 1.435 -21.187 24.785 1.00 13.09 83 ASN A CA 1
ATOM 582 C C . ASN A 1 83 ? 2.426 -20.528 25.743 1.00 12.16 83 ASN A C 1
ATOM 583 O O . ASN A 1 83 ? 2.780 -21.120 26.761 1.00 11.77 83 ASN A O 1
ATOM 588 N N . VAL A 1 84 ? 2.865 -19.310 25.434 1.00 12.46 84 VAL A N 1
ATOM 589 C CA . VAL A 1 84 ? 3.789 -18.603 26.324 1.00 12.20 84 VAL A CA 1
ATOM 590 C C . VAL A 1 84 ? 3.012 -18.115 27.548 1.00 12.66 84 VAL A C 1
ATOM 591 O O . VAL A 1 84 ? 3.495 -18.194 28.681 1.00 12.85 84 VAL A O 1
ATOM 595 N N . ILE A 1 85 ? 1.800 -17.618 27.318 1.00 13.33 85 ILE A N 1
ATOM 596 C CA . ILE A 1 85 ? 0.961 -17.155 28.414 1.00 13.92 85 ILE A CA 1
ATOM 597 C C . ILE A 1 85 ? 0.638 -18.352 29.311 1.00 14.27 85 ILE A C 1
ATOM 598 O O . ILE A 1 85 ? 0.700 -18.261 30.534 1.00 14.57 85 ILE A O 1
ATOM 603 N N . GLU A 1 86 ? 0.301 -19.476 28.689 1.00 15.22 86 GLU A N 1
ATOM 604 C CA . GLU A 1 86 ? -0.039 -20.685 29.430 1.00 16.23 86 GLU A CA 1
ATOM 605 C C . GLU A 1 86 ? 1.141 -21.187 30.247 1.00 16.00 86 GLU A C 1
ATOM 606 O O . GLU A 1 86 ? 0.977 -21.668 31.365 1.00 16.51 86 GLU A O 1
ATOM 612 N N . THR A 1 87 ? 2.336 -21.076 29.684 1.00 16.42 87 THR A N 1
ATOM 613 C CA . THR A 1 87 ? 3.532 -21.505 30.389 1.00 16.24 87 THR A CA 1
ATOM 614 C C . THR A 1 87 ? 3.723 -20.591 31.598 1.00 16.46 87 THR A C 1
ATOM 615 O O . THR A 1 87 ? 3.993 -21.047 32.708 1.00 16.62 87 THR A O 1
ATOM 619 N N . PHE A 1 88 ? 3.559 -19.295 31.371 1.00 15.98 88 PHE A N 1
ATOM 620 C CA . PHE A 1 88 ? 3.722 -18.306 32.426 1.00 16.01 88 PHE A CA 1
ATOM 621 C C . PHE A 1 88 ? 2.726 -18.554 33.552 1.00 16.42 88 PHE A C 1
ATOM 622 O O . PHE A 1 88 ? 3.060 -18.408 34.725 1.00 16.47 88 PHE A O 1
ATOM 630 N N . GLU A 1 89 ? 1.504 -18.940 33.196 1.00 17.73 89 GLU A N 1
ATOM 631 C CA . GLU A 1 89 ? 0.482 -19.204 34.202 1.00 18.85 89 GLU A CA 1
ATOM 632 C C . GLU A 1 89 ? 0.753 -20.505 34.948 1.00 19.31 89 GLU A C 1
ATOM 633 O O . GLU A 1 89 ? 0.342 -20.662 36.097 1.00 20.25 89 GLU A O 1
ATOM 639 N N . SER A 1 90 ? 1.442 -21.438 34.299 1.00 19.46 90 SER A N 1
ATOM 640 C CA . SER A 1 90 ? 1.757 -22.702 34.948 1.00 19.24 90 SER A CA 1
ATOM 641 C C . SER A 1 90 ? 2.775 -22.418 36.043 1.00 19.27 90 SER A C 1
ATOM 642 O O . SER A 1 90 ? 2.875 -23.162 37.018 1.00 18.63 90 SER A O 1
ATOM 645 N N . TRP A 1 91 ? 3.531 -21.335 35.870 1.00 19.24 91 TRP A N 1
ATOM 646 C CA . TRP A 1 91 ? 4.543 -20.936 36.844 1.00 18.54 91 TRP A CA 1
ATOM 647 C C . TRP A 1 91 ? 3.880 -20.437 38.120 1.00 19.22 91 TRP A C 1
ATOM 648 O O . TRP A 1 91 ? 4.519 -20.345 39.168 1.00 19.43 91 TRP A O 1
ATOM 659 N N . GLY A 1 92 ? 2.595 -20.104 38.023 1.00 19.82 92 GLY A N 1
ATOM 660 C CA . GLY A 1 92 ? 1.875 -19.630 39.190 1.00 20.48 92 GLY A CA 1
ATOM 661 C C . GLY A 1 92 ? 1.285 -18.238 39.064 1.00 20.58 92 GLY A C 1
ATOM 662 O O . GLY A 1 92 ? 0.900 -17.640 40.063 1.00 21.34 92 GLY A O 1
ATOM 663 N N . PHE A 1 93 ? 1.221 -17.711 37.846 1.00 20.79 93 PHE A N 1
ATOM 664 C CA . PHE A 1 93 ? 0.662 -16.379 37.629 1.00 20.38 93 PHE A CA 1
ATOM 665 C C . PHE A 1 93 ? -0.706 -16.544 36.980 1.00 21.36 93 PHE A C 1
ATOM 666 O O . PHE A 1 93 ? -0.876 -17.384 36.097 1.00 22.08 93 PHE A O 1
ATOM 674 N N . GLU A 1 94 ? -1.682 -15.751 37.411 1.00 21.27 94 GLU A N 1
ATOM 675 C CA . GLU A 1 94 ? -3.013 -15.848 36.830 1.00 22.19 94 GLU A CA 1
ATOM 676 C C . GLU A 1 94 ? -3.549 -14.510 36.349 1.00 20.62 94 GLU A C 1
ATOM 677 O O . GLU A 1 94 ? -3.694 -13.570 37.126 1.00 21.22 94 GLU A O 1
ATOM 683 N N . PHE A 1 95 ? -3.834 -14.428 35.056 1.00 19.39 95 PHE A N 1
ATOM 684 C CA . PHE A 1 95 ? -4.389 -13.212 34.478 1.00 18.46 95 PHE A CA 1
ATOM 685 C C . PHE A 1 95 ? -5.896 -13.256 34.709 1.00 18.42 95 PHE A C 1
ATOM 686 O O . PHE A 1 95 ? -6.453 -14.310 35.024 1.00 17.88 95 PHE A O 1
ATOM 694 N N . GLU A 1 96 ? -6.548 -12.111 34.563 1.00 18.78 96 GLU A N 1
ATOM 695 C CA . GLU A 1 96 ? -7.990 -12.035 34.726 1.00 20.13 96 GLU A CA 1
ATOM 696 C C . GLU A 1 96 ? -8.626 -12.644 33.481 1.00 20.49 96 GLU A C 1
ATOM 697 O O . GLU A 1 96 ? -8.002 -12.686 32.417 1.00 20.67 96 GLU A O 1
ATOM 703 N N . GLU A 1 97 ? -9.856 -13.128 33.617 1.00 21.35 97 GLU A N 1
ATOM 704 C CA . GLU A 1 97 ? -10.564 -13.752 32.500 1.00 22.26 97 GLU A CA 1
ATOM 705 C C . GLU A 1 97 ? -11.041 -12.768 31.437 1.00 22.20 97 GLU A C 1
ATOM 706 O O . GLU A 1 97 ? -11.133 -13.117 30.261 1.00 22.06 97 GLU A O 1
ATOM 712 N N . ASP A 1 98 ? -11.349 -11.545 31.853 1.00 21.94 98 ASP A N 1
ATOM 713 C CA . ASP A 1 98 ? -11.830 -10.521 30.932 1.00 22.22 98 ASP A CA 1
ATOM 714 C C . ASP A 1 98 ? -10.705 -9.968 30.061 1.00 21.35 98 ASP A C 1
ATOM 715 O O . ASP A 1 98 ? -9.726 -9.426 30.577 1.00 20.94 98 ASP A O 1
ATOM 720 N N . LEU A 1 99 ? -10.842 -10.102 28.743 1.00 20.40 99 LEU A N 1
ATOM 721 C CA . LEU A 1 99 ? -9.827 -9.587 27.827 1.00 20.04 99 LEU A CA 1
ATOM 722 C C . LEU A 1 99 ? -10.154 -8.137 27.474 1.00 19.93 99 LEU A C 1
ATOM 723 O O . LEU A 1 99 ? -11.236 -7.846 26.960 1.00 19.48 99 LEU A O 1
ATOM 728 N N . ARG A 1 100 ? -9.226 -7.229 27.758 1.00 19.65 100 ARG A N 1
ATOM 729 C CA . ARG A 1 100 ? -9.442 -5.814 27.471 1.00 19.96 100 ARG A CA 1
ATOM 730 C C . ARG A 1 100 ? -9.239 -5.494 26.003 1.00 19.90 100 ARG A C 1
ATOM 731 O O . ARG A 1 100 ? -8.661 -6.282 25.252 1.00 20.25 100 ARG A O 1
ATOM 739 N N . LEU A 1 101 ? -9.719 -4.325 25.602 1.00 19.99 101 LEU A N 1
ATOM 740 C CA . LEU A 1 101 ? -9.587 -3.873 24.227 1.00 19.96 101 LEU A CA 1
ATOM 741 C C . LEU A 1 101 ? -8.597 -2.721 24.183 1.00 19.51 101 LEU A C 1
ATOM 742 O O . LEU A 1 101 ? -8.487 -1.954 25.133 1.00 19.31 101 LEU A O 1
ATOM 747 N N . GLU A 1 102 ? -7.866 -2.618 23.082 1.00 19.04 102 GLU A N 1
ATOM 748 C CA . GLU A 1 102 ? -6.896 -1.548 22.896 1.00 19.13 102 GLU A CA 1
ATOM 749 C C . GLU A 1 102 ? -7.010 -1.043 21.466 1.00 18.17 102 GLU A C 1
ATOM 750 O O . GLU A 1 102 ? -7.327 -1.811 20.557 1.00 17.50 102 GLU A O 1
ATOM 756 N N . GLY A 1 103 ? -6.765 0.251 21.276 1.00 17.43 103 GLY A N 1
ATOM 757 C CA . GLY A 1 103 ? -6.830 0.823 19.945 1.00 16.58 103 GLY A CA 1
ATOM 758 C C . GLY A 1 103 ? -5.868 0.079 19.043 1.00 16.14 103 GLY A C 1
ATOM 759 O O . GLY A 1 103 ? -4.751 -0.228 19.451 1.00 15.89 103 GLY A O 1
ATOM 760 N N . GLY A 1 104 ? -6.299 -0.225 17.824 1.00 15.40 104 GLY A N 1
ATOM 761 C CA . GLY A 1 104 ? -5.442 -0.946 16.902 1.00 15.00 104 GLY A CA 1
ATOM 762 C C . GLY A 1 104 ? -5.790 -2.420 16.810 1.00 14.89 104 GLY A C 1
ATOM 763 O O . GLY A 1 104 ? -5.546 -3.056 15.787 1.00 14.79 104 GLY A O 1
ATOM 764 N N . HIS A 1 105 ? -6.350 -2.973 17.881 1.00 14.93 105 HIS A N 1
ATOM 765 C CA . HIS A 1 105 ? -6.732 -4.383 17.890 1.00 14.65 105 HIS A CA 1
ATOM 766 C C . HIS A 1 105 ? -8.163 -4.550 17.386 1.00 14.58 105 HIS A C 1
ATOM 767 O O . HIS A 1 105 ? -9.060 -3.803 17.777 1.00 14.55 105 HIS A O 1
ATOM 774 N N . THR A 1 106 ? -8.366 -5.541 16.524 1.00 14.03 106 THR A N 1
ATOM 775 C CA . THR A 1 106 ? -9.679 -5.826 15.950 1.00 13.82 106 THR A CA 1
ATOM 776 C C . THR A 1 106 ? -10.583 -6.555 16.949 1.00 13.63 106 THR A C 1
ATOM 777 O O . THR A 1 106 ? -11.815 -6.462 16.885 1.00 13.39 106 THR A O 1
ATOM 781 N N . LYS A 1 107 ? -9.963 -7.279 17.873 1.00 13.42 107 LYS A N 1
ATOM 782 C CA . LYS A 1 107 ? -10.699 -8.029 18.886 1.00 13.38 107 LYS A CA 1
ATOM 783 C C . LYS A 1 107 ? -10.094 -7.795 20.272 1.00 13.50 107 LYS A C 1
ATOM 784 O O . LYS A 1 107 ? -8.967 -7.304 20.396 1.00 13.48 107 LYS A O 1
ATOM 790 N N . ARG A 1 108 ? -10.849 -8.149 21.309 1.00 13.22 108 ARG A N 1
ATOM 791 C CA . ARG A 1 108 ? -10.383 -8.017 22.686 1.00 13.22 108 ARG A CA 1
ATOM 792 C C . ARG A 1 108 ? -9.344 -9.108 22.901 1.00 13.34 108 ARG A C 1
ATOM 793 O O . ARG A 1 108 ? -9.642 -10.290 22.722 1.00 13.53 108 ARG A O 1
ATOM 801 N N . ARG A 1 109 ? -8.127 -8.728 23.275 1.00 13.19 109 ARG A N 1
ATOM 802 C CA . ARG A 1 109 ? -7.084 -9.725 23.484 1.00 12.96 109 ARG A CA 1
ATOM 803 C C . ARG A 1 109 ? -6.033 -9.302 24.506 1.00 13.26 109 ARG A C 1
ATOM 804 O O . ARG A 1 109 ? -4.987 -9.935 24.618 1.00 12.85 109 ARG A O 1
ATOM 812 N N . VAL A 1 110 ? -6.316 -8.249 25.264 1.00 13.71 110 VAL A N 1
ATOM 813 C CA . VAL A 1 110 ? -5.355 -7.763 26.247 1.00 14.79 110 VAL A CA 1
ATOM 814 C C . VAL A 1 110 ? -5.569 -8.326 27.650 1.00 15.47 110 VAL A C 1
ATOM 815 O O . VAL A 1 110 ? -6.573 -8.041 28.305 1.00 15.96 110 VAL A O 1
ATOM 819 N N . LEU A 1 111 ? -4.609 -9.129 28.095 1.00 15.99 111 LEU A N 1
ATOM 820 C CA . LEU A 1 111 ? -4.639 -9.761 29.410 1.00 16.72 111 LEU A CA 1
ATOM 821 C C . LEU A 1 111 ? -4.162 -8.810 30.503 1.00 17.02 111 LEU A C 1
ATOM 822 O O . LEU A 1 111 ? -3.123 -8.166 30.364 1.00 16.84 111 LEU A O 1
ATOM 827 N N . HIS A 1 112 ? -4.929 -8.738 31.589 1.00 17.85 112 HIS A N 1
ATOM 828 C CA . HIS A 1 112 ? -4.618 -7.872 32.726 1.00 19.37 112 HIS A CA 1
ATOM 829 C C . HIS A 1 112 ? -4.618 -8.637 34.044 1.00 19.91 112 HIS A C 1
ATOM 830 O O . HIS A 1 112 ? -5.140 -9.748 34.137 1.00 19.30 112 HIS A O 1
ATOM 837 N N . ARG A 1 113 ? -4.032 -8.008 35.060 1.00 20.80 113 ARG A N 1
ATOM 838 C CA . ARG A 1 113 ? -4.010 -8.533 36.419 1.00 21.87 113 ARG A CA 1
ATOM 839 C C . ARG A 1 113 ? -3.866 -7.313 37.319 1.00 21.81 113 ARG A C 1
ATOM 840 O O . ARG A 1 113 ? -2.759 -6.830 37.546 1.00 21.06 113 ARG A O 1
ATOM 848 N N . THR A 1 114 ? -5.004 -6.828 37.814 1.00 21.77 114 THR A N 1
ATOM 849 C CA . THR A 1 114 ? -5.097 -5.642 38.664 1.00 22.07 114 THR A CA 1
ATOM 850 C C . THR A 1 114 ? -4.854 -4.435 37.766 1.00 22.25 114 THR A C 1
ATOM 851 O O . THR A 1 114 ? -4.626 -4.596 36.567 1.00 22.41 114 THR A O 1
ATOM 855 N N . ASP A 1 115 ? -4.911 -3.234 38.331 1.00 22.64 115 ASP A N 1
ATOM 856 C CA . ASP A 1 115 ? -4.683 -2.029 37.543 1.00 23.09 115 ASP A CA 1
ATOM 857 C C . ASP A 1 115 ? -3.202 -1.777 37.261 1.00 22.32 115 ASP A C 1
ATOM 858 O O . ASP A 1 115 ? -2.855 -0.829 36.558 1.00 22.31 115 ASP A O 1
ATOM 863 N N . GLU A 1 116 ? -2.333 -2.625 37.804 1.00 21.43 116 GLU A N 1
ATOM 864 C CA . GLU A 1 116 ? -0.892 -2.484 37.595 1.00 20.87 116 GLU A CA 1
ATOM 865 C C . GLU A 1 116 ? -0.292 -3.818 37.153 1.00 19.37 116 GLU A C 1
ATOM 866 O O . GLU A 1 116 ? 0.531 -4.410 37.859 1.00 18.40 116 GLU A O 1
ATOM 872 N N . THR A 1 117 ? -0.697 -4.281 35.974 1.00 17.73 117 THR A N 1
ATOM 873 C CA . THR A 1 117 ? -0.216 -5.551 35.450 1.00 16.68 117 THR A CA 1
ATOM 874 C C . THR A 1 117 ? 1.308 -5.657 35.412 1.00 16.53 117 THR A C 1
ATOM 875 O O . THR A 1 117 ? 1.867 -6.684 35.785 1.00 16.29 117 THR A O 1
ATOM 879 N N . GLY A 1 118 ? 1.976 -4.598 34.960 1.00 16.67 118 GLY A N 1
ATOM 880 C CA . GLY A 1 118 ? 3.428 -4.620 34.894 1.00 16.81 118 GLY A CA 1
ATOM 881 C C . GLY A 1 118 ? 4.050 -4.853 36.257 1.00 16.82 118 GLY A C 1
ATOM 882 O O . GLY A 1 118 ? 4.976 -5.657 36.409 1.00 16.70 118 GLY A O 1
ATOM 883 N N . ARG A 1 119 ? 3.533 -4.142 37.253 1.00 16.73 119 ARG A N 1
ATOM 884 C CA . ARG A 1 119 ? 4.018 -4.254 38.622 1.00 17.24 119 ARG A CA 1
ATOM 885 C C . ARG A 1 119 ? 3.857 -5.690 39.118 1.00 16.60 119 ARG A C 1
ATOM 886 O O . ARG A 1 119 ? 4.786 -6.267 39.685 1.00 16.67 119 ARG A O 1
ATOM 894 N N . GLU A 1 120 ? 2.676 -6.258 38.890 1.00 16.11 120 GLU A N 1
ATOM 895 C CA . GLU A 1 120 ? 2.366 -7.625 39.300 1.00 15.75 120 GLU A CA 1
ATOM 896 C C . GLU A 1 120 ? 3.318 -8.627 38.663 1.00 14.65 120 GLU A C 1
ATOM 897 O O . GLU A 1 120 ? 3.869 -9.503 39.340 1.00 13.44 120 GLU A O 1
ATOM 903 N N . ILE A 1 121 ? 3.496 -8.500 37.353 1.00 13.91 121 ILE A N 1
ATOM 904 C CA . ILE A 1 121 ? 4.378 -9.394 36.618 1.00 13.45 121 ILE A CA 1
ATOM 905 C C . ILE A 1 121 ? 5.797 -9.295 37.167 1.00 13.11 121 ILE A C 1
ATOM 906 O O . ILE A 1 121 ? 6.464 -10.308 37.372 1.00 13.28 121 ILE A O 1
ATOM 911 N N . PHE A 1 122 ? 6.238 -8.067 37.417 1.00 12.80 122 PHE A N 1
ATOM 912 C CA . PHE A 1 122 ? 7.576 -7.794 37.949 1.00 12.99 122 PHE A CA 1
ATOM 913 C C . PHE A 1 122 ? 7.781 -8.485 39.296 1.00 13.12 122 PHE A C 1
ATOM 914 O O . PHE A 1 122 ? 8.704 -9.284 39.451 1.00 12.58 122 PHE A O 1
ATOM 922 N N . ASN A 1 123 ? 6.919 -8.185 40.267 1.00 13.48 123 ASN A N 1
ATOM 923 C CA . ASN A 1 123 ? 7.038 -8.795 41.593 1.00 13.98 123 ASN A CA 1
ATOM 924 C C . ASN A 1 123 ? 6.976 -10.313 41.522 1.00 13.73 123 ASN A C 1
ATOM 925 O O . ASN A 1 123 ? 7.730 -11.010 42.201 1.00 13.75 123 ASN A O 1
ATOM 930 N N . PHE A 1 124 ? 6.071 -10.828 40.702 1.00 13.24 124 PHE A N 1
ATOM 931 C CA . PHE A 1 124 ? 5.934 -12.270 40.561 1.00 13.20 124 PHE A CA 1
ATOM 932 C C . PHE A 1 124 ? 7.235 -12.887 40.062 1.00 12.75 124 PHE A C 1
ATOM 933 O O . PHE A 1 124 ? 7.750 -13.837 40.648 1.00 13.18 124 PHE A O 1
ATOM 941 N N . LEU A 1 125 ? 7.768 -12.344 38.975 1.00 12.62 125 LEU A N 1
ATOM 942 C CA . LEU A 1 125 ? 9.005 -12.860 38.406 1.00 12.58 125 LEU A CA 1
ATOM 943 C C . LEU A 1 125 ? 10.162 -12.735 39.383 1.00 13.17 125 LEU A C 1
ATOM 944 O O . LEU A 1 125 ? 11.021 -13.611 39.439 1.00 14.25 125 LEU A O 1
ATOM 949 N N . LEU A 1 126 ? 10.189 -11.647 40.148 1.00 13.33 126 LEU A N 1
ATOM 950 C CA . LEU A 1 126 ? 11.242 -11.443 41.137 1.00 14.64 126 LEU A CA 1
ATOM 951 C C . LEU A 1 126 ? 11.138 -12.496 42.231 1.00 14.92 126 LEU A C 1
ATOM 952 O O . LEU A 1 126 ? 12.147 -12.951 42.764 1.00 15.49 126 LEU A O 1
ATOM 957 N N . LYS A 1 127 ? 9.908 -12.865 42.576 1.00 15.15 127 LYS A N 1
ATOM 958 C CA . LYS A 1 127 ? 9.674 -13.869 43.608 1.00 15.96 127 LYS A CA 1
ATOM 959 C C . LYS A 1 127 ? 10.166 -15.231 43.118 1.00 15.98 127 LYS A C 1
ATOM 960 O O . LYS A 1 127 ? 10.757 -16.000 43.884 1.00 16.37 127 LYS A O 1
ATOM 966 N N . LEU A 1 128 ? 9.931 -15.530 41.842 1.00 15.20 128 LEU A N 1
ATOM 967 C CA . LEU A 1 128 ? 10.376 -16.804 41.286 1.00 15.84 128 LEU A CA 1
ATOM 968 C C . LEU A 1 128 ? 11.899 -16.840 41.171 1.00 15.57 128 LEU A C 1
ATOM 969 O O . LEU A 1 128 ? 12.524 -17.855 41.468 1.00 15.39 128 LEU A O 1
ATOM 974 N N . ALA A 1 129 ? 12.494 -15.736 40.730 1.00 15.27 129 ALA A N 1
ATOM 975 C CA . ALA A 1 129 ? 13.945 -15.684 40.592 1.00 15.15 129 ALA A CA 1
ATOM 976 C C . ALA A 1 129 ? 14.593 -15.968 41.948 1.00 15.29 129 ALA A C 1
ATOM 977 O O . ALA A 1 129 ? 15.600 -16.669 42.032 1.00 14.47 129 ALA A O 1
ATOM 979 N N . ARG A 1 130 ? 13.999 -15.434 43.011 1.00 15.82 130 ARG A N 1
ATOM 980 C CA . ARG A 1 130 ? 14.522 -15.639 44.359 1.00 16.26 130 ARG A CA 1
ATOM 981 C C . ARG A 1 130 ? 14.418 -17.098 44.785 1.00 16.95 130 ARG A C 1
ATOM 982 O O . ARG A 1 130 ? 15.358 -17.653 45.356 1.00 17.04 130 ARG A O 1
ATOM 990 N N . GLU A 1 131 ? 13.278 -17.719 44.501 1.00 17.26 131 GLU A N 1
ATOM 991 C CA . GLU A 1 131 ? 13.063 -19.111 44.873 1.00 17.76 131 GLU A CA 1
ATOM 992 C C . GLU A 1 131 ? 13.911 -20.064 44.037 1.00 18.19 131 GLU A C 1
ATOM 993 O O . GLU A 1 131 ? 14.150 -21.203 44.445 1.00 18.23 131 GLU A O 1
ATOM 999 N N . GLU A 1 132 ? 14.358 -19.599 42.870 1.00 18.19 132 GLU A N 1
ATOM 1000 C CA . GLU A 1 132 ? 15.196 -20.404 41.986 1.00 18.47 132 GLU A CA 1
ATOM 1001 C C . GLU A 1 132 ? 16.670 -20.237 42.346 1.00 18.32 132 GLU A C 1
ATOM 1002 O O . GLU A 1 132 ? 17.542 -20.868 41.747 1.00 18.70 132 GLU A O 1
ATOM 1008 N N . GLY A 1 133 ? 16.944 -19.377 43.322 1.00 17.57 133 GLY A N 1
ATOM 1009 C CA . GLY A 1 133 ? 18.315 -19.157 43.748 1.00 16.67 133 GLY A CA 1
ATOM 1010 C C . GLY A 1 133 ? 19.155 -18.321 42.801 1.00 15.58 133 GLY A C 1
ATOM 1011 O O . GLY A 1 133 ? 20.380 -18.327 42.891 1.00 15.51 133 GLY A O 1
ATOM 1012 N N . ILE A 1 134 ? 18.507 -17.595 41.898 1.00 15.44 134 ILE A N 1
ATOM 1013 C CA . ILE A 1 134 ? 19.225 -16.755 40.938 1.00 14.40 134 ILE A CA 1
ATOM 1014 C C . ILE A 1 134 ? 19.748 -15.482 41.591 1.00 14.14 134 ILE A C 1
ATOM 1015 O O . ILE A 1 134 ? 18.974 -14.700 42.139 1.00 13.04 134 ILE A O 1
ATOM 1020 N N . PRO A 1 135 ? 21.070 -15.254 41.540 1.00 14.33 135 PRO A N 1
ATOM 1021 C CA . PRO A 1 135 ? 21.615 -14.038 42.151 1.00 14.21 135 PRO A CA 1
ATOM 1022 C C . PRO A 1 135 ? 21.088 -12.816 41.412 1.00 14.44 135 PRO A C 1
ATOM 1023 O O . PRO A 1 135 ? 21.082 -12.780 40.181 1.00 14.94 135 PRO A O 1
ATOM 1027 N N . ILE A 1 136 ? 20.640 -11.823 42.163 1.00 14.18 136 ILE A N 1
ATOM 1028 C CA . ILE A 1 136 ? 20.111 -10.599 41.582 1.00 14.71 136 ILE A CA 1
ATOM 1029 C C . ILE A 1 136 ? 21.007 -9.485 42.090 1.00 14.54 136 ILE A C 1
ATOM 1030 O O . ILE A 1 136 ? 20.935 -9.104 43.256 1.00 14.70 136 ILE A O 1
ATOM 1035 N N . ILE A 1 137 ? 21.855 -8.974 41.203 1.00 14.53 137 ILE A N 1
ATOM 1036 C CA . ILE A 1 137 ? 22.818 -7.947 41.566 1.00 14.71 137 ILE A CA 1
ATOM 1037 C C . ILE A 1 137 ? 22.534 -6.575 40.990 1.00 15.34 137 ILE A C 1
ATOM 1038 O O . ILE A 1 137 ? 22.224 -6.429 39.805 1.00 14.85 137 ILE A O 1
ATOM 1043 N N . GLU A 1 138 ? 22.661 -5.564 41.838 1.00 15.76 138 GLU A N 1
ATOM 1044 C CA . GLU A 1 138 ? 22.436 -4.200 41.405 1.00 16.65 138 GLU A CA 1
ATOM 1045 C C . GLU A 1 138 ? 23.781 -3.601 41.022 1.00 16.56 138 GLU A C 1
ATOM 1046 O O . GLU A 1 138 ? 24.555 -3.161 41.875 1.00 16.84 138 GLU A O 1
ATOM 1052 N N . ASP A 1 139 ? 24.069 -3.628 39.726 1.00 16.31 139 ASP A N 1
ATOM 1053 C CA . ASP A 1 139 ? 25.317 -3.093 39.196 1.00 16.32 139 ASP A CA 1
ATOM 1054 C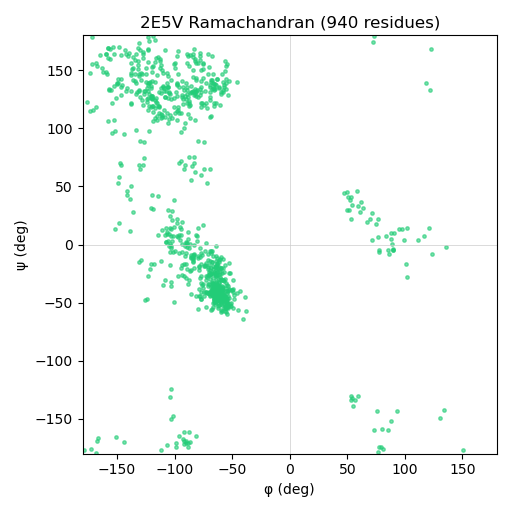 C . ASP A 1 139 ? 24.991 -2.570 37.804 1.00 15.89 139 ASP A C 1
ATOM 1055 O O . ASP A 1 139 ? 23.904 -2.829 37.275 1.00 15.50 139 ASP A O 1
ATOM 1060 N N . ARG A 1 140 ? 25.934 -1.850 37.209 1.00 15.45 140 ARG A N 1
ATOM 1061 C CA . ARG A 1 140 ? 25.726 -1.259 35.898 1.00 15.21 140 ARG A CA 1
ATOM 1062 C C . ARG A 1 140 ? 26.717 -1.740 34.852 1.00 14.61 140 ARG A C 1
ATOM 1063 O O . ARG A 1 140 ? 27.932 -1.669 35.058 1.00 13.82 140 ARG A O 1
ATOM 1071 N N . LEU A 1 141 ? 26.192 -2.233 33.732 1.00 13.85 141 LEU A N 1
ATOM 1072 C CA . LEU A 1 141 ? 27.027 -2.699 32.633 1.00 13.56 141 LEU A CA 1
ATOM 1073 C C . LEU A 1 141 ? 27.676 -1.459 32.031 1.00 1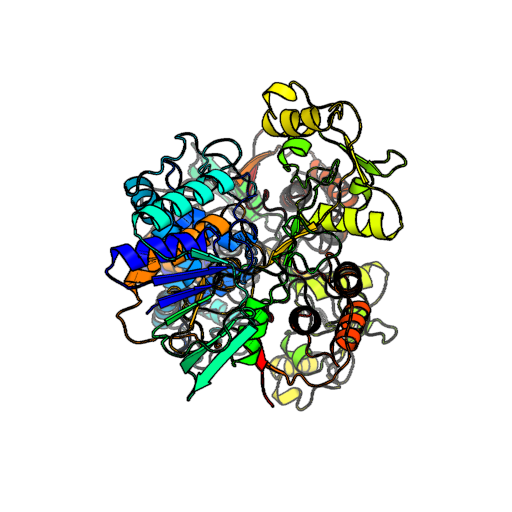3.64 141 LEU A C 1
ATOM 1074 O O . LEU A 1 141 ? 27.008 -0.443 31.865 1.00 14.07 141 LEU A O 1
ATOM 1079 N N . VAL A 1 142 ? 28.968 -1.528 31.715 1.00 13.91 142 VAL A N 1
ATOM 1080 C CA . VAL A 1 142 ? 29.649 -0.381 31.117 1.00 13.43 142 VAL A CA 1
ATOM 1081 C C . VAL A 1 142 ? 30.466 -0.733 29.877 1.00 13.60 142 VAL A C 1
ATOM 1082 O O . VAL A 1 142 ? 30.850 0.153 29.117 1.00 13.34 142 VAL A O 1
ATOM 1086 N N . GLU A 1 143 ? 30.719 -2.020 29.659 1.00 13.61 143 GLU A N 1
ATOM 1087 C CA . GLU A 1 143 ? 31.496 -2.435 28.494 1.00 14.42 143 GLU A CA 1
ATOM 1088 C C . GLU A 1 143 ? 31.313 -3.918 28.204 1.00 14.14 143 GLU A C 1
ATOM 1089 O O . GLU A 1 143 ? 31.032 -4.709 29.103 1.00 14.33 143 GLU A O 1
ATOM 1095 N N . ILE A 1 144 ? 31.460 -4.287 26.938 1.00 13.86 144 ILE A N 1
ATOM 1096 C CA . ILE A 1 144 ? 31.347 -5.680 26.538 1.00 13.72 144 ILE A CA 1
ATOM 1097 C C . ILE A 1 144 ? 32.615 -6.052 25.773 1.00 13.81 144 ILE A C 1
ATOM 1098 O O . ILE A 1 144 ? 33.057 -5.312 24.898 1.00 13.76 144 ILE A O 1
ATOM 1103 N N . ARG A 1 145 ? 33.214 -7.185 26.129 1.00 14.57 145 ARG A N 1
ATOM 1104 C CA . ARG A 1 145 ? 34.426 -7.646 25.460 1.00 14.48 145 ARG A CA 1
ATOM 1105 C C . ARG A 1 145 ? 34.033 -8.677 24.414 1.00 15.16 145 ARG A C 1
ATOM 1106 O O . ARG A 1 145 ? 33.199 -9.546 24.677 1.00 14.29 145 ARG A O 1
ATOM 1114 N N . VAL A 1 146 ? 34.642 -8.575 23.235 1.00 14.73 146 VAL A N 1
ATOM 1115 C CA . VAL A 1 146 ? 34.379 -9.498 22.138 1.00 15.04 146 VAL A CA 1
ATOM 1116 C C . VAL A 1 146 ? 35.679 -9.888 21.430 1.00 15.50 146 VAL A C 1
ATOM 1117 O O . VAL A 1 146 ? 36.601 -9.081 21.327 1.00 15.20 146 VAL A O 1
ATOM 1121 N N . LYS A 1 147 ? 35.743 -11.132 20.959 1.00 15.25 147 LYS A N 1
ATOM 1122 C CA . LYS A 1 147 ? 36.898 -11.644 20.220 1.00 16.26 147 LYS A CA 1
ATOM 1123 C C . LYS A 1 147 ? 36.358 -12.460 19.047 1.00 16.47 147 LYS A C 1
ATOM 1124 O O . LYS A 1 147 ? 35.473 -13.295 19.228 1.00 16.00 147 LYS A O 1
ATOM 1130 N N . ASP A 1 148 ? 36.887 -12.213 17.852 1.00 16.83 148 ASP A N 1
ATOM 1131 C CA . ASP A 1 148 ? 36.423 -12.898 16.647 1.00 17.26 148 ASP A CA 1
ATOM 1132 C C . ASP A 1 148 ? 34.906 -12.808 16.547 1.00 16.72 148 ASP A C 1
ATOM 1133 O O . ASP A 1 148 ? 34.246 -13.782 16.194 1.00 17.76 148 ASP A O 1
ATOM 1138 N N . GLY A 1 149 ? 34.358 -11.642 16.874 1.00 16.50 149 GLY A N 1
ATOM 1139 C CA . GLY A 1 149 ? 32.918 -11.450 16.801 1.00 16.07 149 GLY A CA 1
ATOM 1140 C C . GLY A 1 149 ? 32.093 -12.312 17.741 1.00 15.61 149 GLY A C 1
ATOM 1141 O O . GLY A 1 149 ? 30.951 -12.663 17.429 1.00 15.67 149 GLY A O 1
ATOM 1142 N N . LYS A 1 150 ? 32.660 -12.633 18.898 1.00 15.01 150 LYS A N 1
ATOM 1143 C CA . LYS A 1 150 ? 31.995 -13.455 19.907 1.00 14.82 150 LYS A CA 1
ATOM 1144 C C . LYS A 1 150 ? 32.204 -12.844 21.297 1.00 15.14 150 LYS A C 1
ATOM 1145 O O . LYS A 1 150 ? 33.280 -12.328 21.600 1.00 14.77 150 LYS A O 1
ATOM 1151 N N . VAL A 1 151 ? 31.175 -12.890 22.137 1.00 14.86 151 VAL A N 1
ATOM 1152 C CA . VAL A 1 151 ? 31.287 -12.340 23.484 1.00 15.43 151 VAL A CA 1
ATOM 1153 C C . VAL A 1 151 ? 32.263 -13.175 24.312 1.00 15.88 151 VAL A C 1
ATOM 1154 O O . VAL A 1 151 ? 32.208 -14.405 24.290 1.00 16.65 151 VAL A O 1
ATOM 1158 N N . THR A 1 152 ? 33.166 -12.509 25.024 1.00 15.48 152 THR A N 1
ATOM 1159 C CA . THR A 1 152 ? 34.122 -13.216 25.867 1.00 15.68 152 THR A CA 1
ATOM 1160 C C . THR A 1 152 ? 34.008 -12.731 27.312 1.00 15.76 152 THR A C 1
ATOM 1161 O O . THR A 1 152 ? 34.312 -13.467 28.251 1.00 16.24 152 THR A O 1
ATOM 1165 N N . GLY A 1 153 ? 33.558 -11.494 27.485 1.00 15.11 153 GLY A N 1
ATOM 1166 C CA . GLY A 1 153 ? 33.405 -10.951 28.823 1.00 15.23 153 GLY A CA 1
ATOM 1167 C C . GLY A 1 153 ? 32.724 -9.597 28.807 1.00 15.08 153 GLY A C 1
ATOM 1168 O O . GLY A 1 153 ? 32.307 -9.119 27.752 1.00 15.35 153 GLY A O 1
ATOM 1169 N N . PHE A 1 154 ? 32.604 -8.977 29.975 1.00 14.73 154 PHE A N 1
ATOM 1170 C CA . PHE A 1 154 ? 31.985 -7.665 30.073 1.00 14.25 154 PHE A CA 1
ATOM 1171 C C . PHE A 1 154 ? 32.430 -7.003 31.363 1.00 13.70 154 PHE A C 1
ATOM 1172 O O . PHE A 1 154 ? 32.939 -7.671 32.257 1.00 13.98 154 PHE A O 1
ATOM 1180 N N . VAL A 1 155 ? 32.234 -5.690 31.451 1.00 13.50 155 VAL A N 1
ATOM 1181 C CA . VAL A 1 155 ? 32.645 -4.913 32.617 1.00 13.75 155 VAL A CA 1
ATOM 1182 C C . VAL A 1 155 ? 31.473 -4.175 33.269 1.00 14.13 155 VAL A C 1
ATOM 1183 O O . VAL A 1 155 ? 30.614 -3.622 32.580 1.00 14.57 155 VAL A O 1
ATOM 1187 N N . THR A 1 156 ? 31.439 -4.175 34.597 1.00 14.85 156 THR A N 1
ATOM 1188 C CA . THR A 1 156 ? 30.397 -3.461 35.326 1.00 15.07 156 THR A CA 1
ATOM 1189 C C . THR A 1 156 ? 31.065 -2.369 36.151 1.00 16.22 156 THR A C 1
ATOM 1190 O O . THR A 1 156 ? 32.256 -2.445 36.475 1.00 15.52 156 THR A O 1
ATOM 1194 N N . GLU A 1 157 ? 30.282 -1.356 36.487 1.00 16.87 157 GLU A N 1
ATOM 1195 C CA . GLU A 1 157 ? 30.749 -0.223 37.267 1.00 19.01 157 GLU A CA 1
ATOM 1196 C C . GLU A 1 157 ? 31.380 -0.647 38.590 1.00 19.43 157 GLU A C 1
ATOM 1197 O O . GLU A 1 157 ? 32.507 -0.266 38.909 1.00 19.72 157 GLU A O 1
ATOM 1203 N N . LYS A 1 158 ? 30.650 -1.456 39.347 1.00 20.62 158 LYS A N 1
ATOM 1204 C CA . LYS A 1 158 ? 31.109 -1.901 40.655 1.00 21.97 158 LYS A CA 1
ATOM 1205 C C . LYS A 1 158 ? 32.151 -3.012 40.713 1.00 22.15 158 LYS A C 1
ATOM 1206 O O . LYS A 1 158 ? 33.103 -2.917 41.482 1.00 22.91 158 LYS A O 1
ATOM 1212 N N . ARG A 1 159 ? 31.982 -4.061 39.916 1.00 22.13 159 ARG A N 1
ATOM 1213 C CA . ARG A 1 159 ? 32.902 -5.194 39.971 1.00 22.52 159 ARG A CA 1
ATOM 1214 C C . ARG A 1 159 ? 33.960 -5.289 38.880 1.00 21.63 159 ARG A C 1
ATOM 1215 O O . ARG A 1 159 ? 34.825 -6.158 38.933 1.00 21.77 159 ARG A O 1
ATOM 1223 N N . GLY A 1 160 ? 33.895 -4.409 37.890 1.00 21.08 160 GLY A N 1
ATOM 1224 C CA . GLY A 1 160 ? 34.888 -4.442 36.833 1.00 20.20 160 GLY A CA 1
ATOM 1225 C C . GLY A 1 160 ? 34.726 -5.557 35.813 1.00 19.68 160 GLY A C 1
ATOM 1226 O O . GLY A 1 160 ? 33.611 -5.927 35.448 1.00 18.94 160 GLY A O 1
ATOM 1227 N N . LEU A 1 161 ? 35.855 -6.095 35.361 1.00 19.53 161 LEU A N 1
ATOM 1228 C CA . LEU A 1 161 ? 35.879 -7.152 34.353 1.00 19.42 161 LEU A CA 1
ATOM 1229 C C . LEU A 1 161 ? 35.355 -8.523 34.774 1.00 19.44 161 LEU A C 1
ATOM 1230 O O . LEU A 1 161 ? 35.797 -9.086 35.768 1.00 18.33 161 LEU A O 1
ATOM 1235 N N . VAL A 1 162 ? 34.418 -9.054 33.991 1.00 19.34 162 VAL A N 1
ATOM 1236 C CA . VAL A 1 162 ? 33.849 -10.379 34.234 1.00 19.81 162 VAL A CA 1
ATOM 1237 C C . VAL A 1 162 ? 34.291 -11.241 33.055 1.00 20.54 162 VAL A C 1
ATOM 1238 O O . VAL A 1 162 ? 33.946 -10.956 31.910 1.00 19.64 162 VAL A O 1
ATOM 1242 N N . GLU A 1 163 ? 35.044 -12.296 33.342 1.00 22.26 163 GLU A N 1
ATOM 1243 C CA . GLU A 1 163 ? 35.573 -13.162 32.296 1.00 24.46 163 GLU A CA 1
ATOM 1244 C C . GLU A 1 163 ? 34.895 -14.517 32.092 1.00 25.19 163 GLU A C 1
ATOM 1245 O O . GLU A 1 163 ? 35.075 -15.142 31.047 1.00 25.59 163 GLU A O 1
ATOM 1251 N N . ASP A 1 164 ? 34.122 -14.974 33.070 1.00 26.46 164 ASP A N 1
ATOM 1252 C CA . ASP A 1 164 ? 33.466 -16.279 32.956 1.00 27.94 164 ASP A CA 1
ATOM 1253 C C . ASP A 1 164 ? 32.060 -16.230 32.349 1.00 27.54 164 ASP A C 1
ATOM 1254 O O . ASP A 1 164 ? 31.080 -16.568 33.010 1.00 28.01 164 ASP A O 1
ATOM 1259 N N . VAL A 1 165 ? 31.958 -15.842 31.082 1.00 27.01 165 VAL A N 1
ATOM 1260 C CA . VAL A 1 165 ? 30.646 -15.747 30.446 1.00 26.26 165 VAL A CA 1
ATOM 1261 C C . VAL A 1 165 ? 30.447 -16.640 29.219 1.00 25.34 165 VAL A C 1
ATOM 1262 O O . VAL A 1 165 ? 31.162 -16.515 28.227 1.00 25.52 165 VAL A O 1
ATOM 1266 N N . ASP A 1 166 ? 29.472 -17.544 29.299 1.00 24.35 166 ASP A N 1
ATOM 1267 C CA . ASP A 1 166 ? 29.156 -18.437 28.185 1.00 23.50 166 ASP A CA 1
ATOM 1268 C C . ASP A 1 166 ? 28.130 -17.731 27.292 1.00 22.01 166 ASP A C 1
ATOM 1269 O O . ASP A 1 166 ? 28.130 -17.899 26.074 1.00 22.54 166 ASP A O 1
ATOM 1274 N N . LYS A 1 167 ? 27.250 -16.952 27.912 1.00 19.40 167 LYS A N 1
ATOM 1275 C CA . LYS A 1 167 ? 26.231 -16.199 27.186 1.00 17.75 167 LYS A CA 1
ATOM 1276 C C . LYS A 1 167 ? 25.888 -14.908 27.915 1.00 15.99 167 LYS A C 1
ATOM 1277 O O . LYS A 1 167 ? 25.826 -14.876 29.142 1.00 15.10 167 LYS A O 1
ATOM 1283 N N . LEU A 1 168 ? 25.659 -13.850 27.146 1.00 14.33 168 LEU A N 1
ATOM 1284 C CA . LEU A 1 168 ? 25.297 -12.557 27.699 1.00 12.84 168 LEU A CA 1
ATOM 1285 C C . LEU A 1 168 ? 23.965 -12.136 27.094 1.00 12.56 168 LEU A C 1
ATOM 1286 O O . LEU A 1 168 ? 23.856 -11.933 25.883 1.00 11.88 168 LEU A O 1
ATOM 1291 N N . VAL A 1 169 ? 22.952 -12.018 27.943 1.00 11.93 169 VAL A N 1
ATOM 1292 C CA . VAL A 1 169 ? 21.625 -11.626 27.498 1.00 11.36 169 VAL A CA 1
ATOM 1293 C C . VAL A 1 169 ? 21.365 -10.172 27.875 1.00 11.60 169 VAL A C 1
ATOM 1294 O O . VAL A 1 169 ? 21.246 -9.843 29.057 1.00 11.23 169 VAL A O 1
ATOM 1298 N N . LEU A 1 170 ? 21.292 -9.302 26.873 1.00 10.92 170 LEU A N 1
ATOM 1299 C CA . LEU A 1 170 ? 21.022 -7.891 27.121 1.00 11.04 170 LEU A CA 1
ATOM 1300 C C . LEU A 1 170 ? 19.516 -7.678 27.160 1.00 10.93 170 LEU A C 1
ATOM 1301 O O . LEU A 1 170 ? 18.811 -7.993 26.201 1.00 11.39 170 LEU A O 1
ATOM 1306 N N . ALA A 1 171 ? 19.034 -7.162 28.287 1.00 10.86 171 ALA A N 1
ATOM 1307 C CA . ALA A 1 171 ? 17.617 -6.876 28.501 1.00 10.58 171 ALA A CA 1
ATOM 1308 C C . ALA A 1 171 ? 17.572 -5.527 29.207 1.00 10.64 171 ALA A C 1
ATOM 1309 O O . ALA A 1 171 ? 16.910 -5.366 30.233 1.00 10.82 171 ALA A O 1
ATOM 1311 N N . THR A 1 172 ? 18.282 -4.557 28.649 1.00 10.99 172 THR A N 1
ATOM 1312 C CA . THR A 1 172 ? 18.367 -3.241 29.271 1.00 10.86 172 THR A CA 1
ATOM 1313 C C . THR A 1 172 ? 17.325 -2.210 28.889 1.00 10.71 172 THR A C 1
ATOM 1314 O O . THR A 1 172 ? 17.396 -1.077 29.347 1.00 11.00 172 THR A O 1
ATOM 1318 N N . GLY A 1 173 ? 16.368 -2.587 28.047 1.00 11.06 173 GLY A N 1
ATOM 1319 C CA . GLY A 1 173 ? 15.316 -1.654 27.670 1.00 10.74 173 GLY A CA 1
ATOM 1320 C C . GLY A 1 173 ? 15.672 -0.591 26.646 1.00 10.69 173 GLY A C 1
ATOM 1321 O O . GLY A 1 173 ? 16.782 -0.571 26.111 1.00 10.62 173 GLY A O 1
ATOM 1322 N N . GLY A 1 174 ? 14.727 0.318 26.409 1.00 10.92 174 GLY A N 1
ATOM 1323 C CA . GLY A 1 174 ? 14.906 1.371 25.423 1.00 10.98 174 GLY A CA 1
ATOM 1324 C C . GLY A 1 174 ? 15.508 2.689 25.873 1.00 11.95 174 GLY A C 1
ATOM 1325 O O . GLY A 1 174 ? 16.017 2.817 26.991 1.00 11.98 174 GLY A O 1
ATOM 1326 N N . TYR A 1 175 ? 15.439 3.683 24.991 1.00 11.66 175 TYR A N 1
ATOM 1327 C CA . TYR A 1 175 ? 16.010 4.995 25.275 1.00 11.61 175 TYR A CA 1
ATOM 1328 C C . TYR A 1 175 ? 15.012 6.143 25.239 1.00 12.20 175 TYR A C 1
ATOM 1329 O O . TYR A 1 175 ? 15.373 7.279 24.923 1.00 12.40 175 TYR A O 1
ATOM 1338 N N . SER A 1 176 ? 13.764 5.858 25.593 1.00 12.95 176 SER A N 1
ATOM 1339 C CA . SER A 1 176 ? 12.727 6.887 25.589 1.00 13.88 176 SER A CA 1
ATOM 1340 C C . SER A 1 176 ? 12.954 7.975 26.639 1.00 14.43 176 SER A C 1
ATOM 1341 O O . SER A 1 176 ? 12.271 9.000 26.630 1.00 14.49 176 SER A O 1
ATOM 1344 N N . TYR A 1 177 ? 13.905 7.764 27.545 1.00 15.16 177 TYR A N 1
ATOM 1345 C CA . TYR A 1 177 ? 14.175 8.777 28.558 1.00 15.23 177 TYR A CA 1
ATOM 1346 C C . TYR A 1 177 ? 15.098 9.847 27.983 1.00 15.32 177 TYR A C 1
ATOM 1347 O O . TYR A 1 177 ? 15.337 10.873 28.615 1.00 15.08 177 TYR A O 1
ATOM 1356 N N . LEU A 1 178 ? 15.610 9.605 26.780 1.00 15.13 178 LEU A N 1
ATOM 1357 C CA . LEU A 1 178 ? 16.504 10.557 26.126 1.00 15.27 178 LEU A CA 1
ATOM 1358 C C . LEU A 1 178 ? 15.743 11.712 25.480 1.00 14.92 178 LEU A C 1
ATOM 1359 O O . LEU A 1 178 ? 16.298 12.456 24.675 1.00 14.54 178 LEU A O 1
ATOM 1364 N N . TYR A 1 179 ? 14.471 11.848 25.842 1.00 15.39 179 TYR A N 1
ATOM 1365 C CA . TYR A 1 179 ? 13.607 12.910 25.335 1.00 15.06 179 TYR A CA 1
ATOM 1366 C C . TYR A 1 179 ? 13.095 13.750 26.508 1.00 15.51 179 TYR A C 1
ATOM 1367 O O . TYR A 1 179 ? 12.666 13.210 27.530 1.00 14.32 179 TYR A O 1
ATOM 1376 N N . GLU A 1 180 ? 13.151 15.071 26.353 1.00 16.04 180 GLU A N 1
ATOM 1377 C CA . GLU A 1 180 ? 12.706 16.001 27.388 1.00 16.83 180 GLU A CA 1
ATOM 1378 C C . GLU A 1 180 ? 11.396 15.571 28.026 1.00 17.38 180 GLU A C 1
ATOM 1379 O O . GLU A 1 180 ? 11.210 15.696 29.240 1.00 17.44 180 GLU A O 1
ATOM 1385 N N . TYR A 1 181 ? 10.485 15.075 27.199 1.00 17.34 181 TYR A N 1
ATOM 1386 C CA . TYR A 1 181 ? 9.192 14.601 27.673 1.00 17.87 181 TYR A CA 1
ATOM 1387 C C . TYR A 1 181 ? 9.176 13.087 27.492 1.00 17.81 181 TYR A C 1
ATOM 1388 O O . TYR A 1 181 ? 9.126 12.591 26.369 1.00 17.99 181 TYR A O 1
ATOM 1397 N N . SER A 1 182 ? 9.235 12.359 28.604 1.00 17.96 182 SER A N 1
ATOM 1398 C CA . SER A 1 182 ? 9.257 10.897 28.571 1.00 17.71 182 SER A CA 1
ATOM 1399 C C . SER A 1 182 ? 8.246 10.300 29.551 1.00 17.71 182 SER A C 1
ATOM 1400 O O . SER A 1 182 ? 7.884 10.927 30.550 1.00 17.27 182 SER A O 1
ATOM 1403 N N . SER A 1 183 ? 7.794 9.083 29.264 1.00 17.30 183 SER A N 1
ATOM 1404 C CA . SER A 1 183 ? 6.821 8.423 30.124 1.00 16.70 183 SER A CA 1
ATOM 1405 C C . SER A 1 183 ? 7.455 7.350 30.997 1.00 16.67 183 SER A C 1
ATOM 1406 O O . SER A 1 183 ? 6.772 6.726 31.802 1.00 16.15 183 SER A O 1
ATOM 1409 N N . THR A 1 184 ? 8.759 7.141 30.850 1.00 16.88 184 THR A N 1
ATOM 1410 C CA . THR A 1 184 ? 9.430 6.103 31.621 1.00 16.58 184 THR A CA 1
ATOM 1411 C C . THR A 1 184 ? 10.426 6.609 32.669 1.00 16.75 184 THR A C 1
ATOM 1412 O O . THR A 1 184 ? 10.590 7.814 32.868 1.00 16.70 184 THR A O 1
ATOM 1416 N N . GLN A 1 185 ? 11.090 5.671 33.336 1.00 16.25 185 GLN A N 1
ATOM 1417 C CA . GLN A 1 185 ? 12.065 5.997 34.372 1.00 16.52 185 GLN A CA 1
ATOM 1418 C C . GLN A 1 185 ? 13.420 6.405 33.794 1.00 16.87 185 GLN A C 1
ATOM 1419 O O . GLN A 1 185 ? 13.765 6.036 32.671 1.00 17.07 185 GLN A O 1
ATOM 1425 N N . SER A 1 186 ? 14.181 7.170 34.574 1.00 17.07 186 SER A N 1
ATOM 1426 C CA . SER A 1 186 ? 15.491 7.666 34.155 1.00 16.63 186 SER A CA 1
ATOM 1427 C C . SER A 1 186 ? 16.515 6.601 33.760 1.00 16.47 186 SER A C 1
ATOM 1428 O O . SER A 1 186 ? 17.559 6.921 33.193 1.00 16.30 186 SER A O 1
ATOM 1431 N N . THR A 1 187 ? 16.234 5.338 34.055 1.00 16.32 187 THR A N 1
ATOM 1432 C CA . THR A 1 187 ? 17.167 4.276 33.688 1.00 16.20 187 THR A CA 1
ATOM 1433 C C . THR A 1 187 ? 17.214 4.067 32.170 1.00 16.15 187 THR A C 1
ATOM 1434 O O . THR A 1 187 ? 18.238 3.668 31.616 1.00 15.96 187 THR A O 1
ATOM 1438 N N . ASN A 1 188 ? 16.101 4.352 31.505 1.00 16.21 188 ASN A N 1
ATOM 1439 C CA . ASN A 1 188 ? 15.982 4.131 30.065 1.00 16.15 188 ASN A CA 1
ATOM 1440 C C . ASN A 1 188 ? 16.699 5.113 29.140 1.00 16.03 188 ASN A C 1
ATOM 1441 O O . ASN A 1 188 ? 16.068 5.829 28.358 1.00 15.91 188 ASN A O 1
ATOM 1446 N N . ILE A 1 189 ? 18.025 5.128 29.211 1.00 16.00 189 ILE A N 1
ATOM 1447 C CA . ILE A 1 189 ? 18.810 6.020 28.366 1.00 16.48 189 ILE A CA 1
ATOM 1448 C C . ILE A 1 189 ? 19.498 5.248 27.240 1.00 16.37 189 ILE A C 1
ATOM 1449 O O . ILE A 1 189 ? 20.255 5.819 26.457 1.00 16.10 189 ILE A O 1
ATOM 1454 N N . GLY A 1 190 ? 19.226 3.947 27.174 1.00 16.86 190 GLY A N 1
ATOM 1455 C CA . GLY A 1 190 ? 19.787 3.102 26.132 1.00 16.63 190 GLY A CA 1
ATOM 1456 C C . GLY A 1 190 ? 21.275 2.806 26.181 1.00 16.91 190 GLY A C 1
ATOM 1457 O O . GLY A 1 190 ? 21.861 2.452 25.156 1.00 16.30 190 GLY A O 1
ATOM 1458 N N . ASP A 1 191 ? 21.904 2.931 27.347 1.00 17.72 191 ASP A N 1
ATOM 1459 C CA . ASP A 1 191 ? 23.334 2.654 27.410 1.00 18.26 191 ASP A CA 1
ATOM 1460 C C . ASP A 1 191 ? 23.649 1.206 27.048 1.00 17.53 191 ASP A C 1
ATOM 1461 O O . ASP A 1 191 ? 24.669 0.927 26.413 1.00 17.48 191 ASP A O 1
ATOM 1466 N N . GLY A 1 192 ? 22.776 0.282 27.434 1.00 17.24 192 GLY A N 1
ATOM 1467 C CA . GLY A 1 192 ? 23.016 -1.110 27.104 1.00 16.53 192 GLY A CA 1
ATOM 1468 C C . GLY A 1 192 ? 23.112 -1.258 25.599 1.00 16.40 192 GLY A C 1
ATOM 1469 O O . GLY A 1 192 ? 23.943 -2.001 25.073 1.00 16.68 192 GLY A O 1
ATOM 1470 N N . MET A 1 193 ? 22.253 -0.524 24.901 1.00 15.46 193 MET A N 1
ATOM 1471 C CA . MET A 1 193 ? 22.202 -0.547 23.448 1.00 14.67 193 MET A CA 1
ATOM 1472 C C . MET A 1 193 ? 23.484 0.059 22.862 1.00 14.48 193 MET A C 1
ATOM 1473 O O . MET A 1 193 ? 24.050 -0.466 21.900 1.00 14.29 193 MET A O 1
ATOM 1478 N N . ALA A 1 194 ? 23.942 1.160 23.451 1.00 13.46 194 ALA A N 1
ATOM 1479 C CA . ALA A 1 194 ? 25.154 1.829 22.988 1.00 13.05 194 ALA A CA 1
ATOM 1480 C C . ALA A 1 194 ? 26.394 0.970 23.225 1.00 12.83 194 ALA A C 1
ATOM 1481 O O . ALA A 1 194 ? 27.279 0.884 22.370 1.00 12.11 194 ALA A O 1
ATOM 1483 N N . ILE A 1 195 ? 26.462 0.356 24.402 1.00 12.82 195 ILE A N 1
ATOM 1484 C CA . ILE A 1 195 ? 27.594 -0.490 24.755 1.00 12.64 195 ILE A CA 1
ATOM 1485 C C . ILE A 1 195 ? 27.708 -1.643 23.764 1.00 12.60 195 ILE A C 1
ATOM 1486 O O . ILE A 1 195 ? 28.805 -1.986 23.329 1.00 13.09 195 ILE A O 1
ATOM 1491 N N . ALA A 1 196 ? 26.573 -2.234 23.402 1.00 11.86 196 ALA A N 1
ATOM 1492 C CA . ALA A 1 196 ? 26.578 -3.325 22.438 1.00 11.97 196 ALA A CA 1
ATOM 1493 C C . ALA A 1 196 ? 27.107 -2.786 21.106 1.00 12.16 196 ALA A C 1
ATOM 1494 O O . ALA A 1 196 ? 27.902 -3.440 20.429 1.00 12.43 196 ALA A O 1
ATOM 1496 N N . PHE A 1 197 ? 26.676 -1.580 20.747 1.00 12.53 197 PHE A N 1
ATOM 1497 C CA . PHE A 1 197 ? 27.109 -0.957 19.496 1.00 12.70 197 PHE A CA 1
ATOM 1498 C C . PHE A 1 197 ? 28.625 -0.817 19.469 1.00 13.25 197 PHE A C 1
ATOM 1499 O O . PHE A 1 197 ? 29.262 -1.082 18.450 1.00 13.09 197 PHE A O 1
ATOM 1507 N N . LYS A 1 198 ? 29.200 -0.408 20.599 1.00 13.46 198 LYS A N 1
ATOM 1508 C CA . LYS A 1 198 ? 30.647 -0.233 20.708 1.00 14.05 198 LYS A CA 1
ATOM 1509 C C . LYS A 1 198 ? 31.412 -1.555 20.604 1.00 13.77 198 LYS A C 1
ATOM 1510 O O . LYS A 1 198 ? 32.601 -1.568 20.295 1.00 13.79 198 LYS A O 1
ATOM 1516 N N . ALA A 1 199 ? 30.727 -2.664 20.864 1.00 13.65 199 ALA A N 1
ATOM 1517 C CA . ALA A 1 199 ? 31.351 -3.977 20.779 1.00 13.76 199 ALA A CA 1
ATOM 1518 C C . ALA A 1 199 ? 31.107 -4.596 19.405 1.00 13.99 199 ALA A C 1
ATOM 1519 O O . ALA A 1 199 ? 31.322 -5.792 19.210 1.00 14.60 199 ALA A O 1
ATOM 1521 N N . GLY A 1 200 ? 30.637 -3.783 18.463 1.00 13.41 200 GLY A N 1
ATOM 1522 C CA . GLY A 1 200 ? 30.401 -4.271 17.116 1.00 13.43 200 GLY A CA 1
ATOM 1523 C C . GLY A 1 200 ? 29.019 -4.820 16.823 1.00 13.28 200 GLY A C 1
ATOM 1524 O O . GLY A 1 200 ? 28.800 -5.416 15.770 1.00 12.76 200 GLY A O 1
ATOM 1525 N N . THR A 1 201 ? 28.080 -4.622 17.740 1.00 13.61 201 THR A N 1
ATOM 1526 C CA . THR A 1 201 ? 26.722 -5.111 17.537 1.00 13.11 201 THR A CA 1
ATOM 1527 C C . THR A 1 201 ? 25.965 -4.198 16.563 1.00 12.67 201 THR A C 1
ATOM 1528 O O . THR A 1 201 ? 26.095 -2.969 16.604 1.00 11.71 201 THR A O 1
ATOM 1532 N N . ILE A 1 202 ? 25.172 -4.810 15.690 1.00 12.35 202 ILE A N 1
ATOM 1533 C CA . ILE A 1 202 ? 24.397 -4.072 14.700 1.00 11.66 202 ILE A CA 1
ATOM 1534 C C . ILE A 1 202 ? 23.049 -3.573 15.237 1.00 11.96 202 ILE A C 1
ATOM 1535 O O . ILE A 1 202 ? 22.287 -4.329 15.843 1.00 11.35 202 ILE A O 1
ATOM 1540 N N . LEU A 1 203 ? 22.772 -2.290 15.006 1.00 11.22 203 LEU A N 1
ATOM 1541 C CA . LEU A 1 203 ? 21.530 -1.657 15.439 1.00 10.80 203 LEU A CA 1
ATOM 1542 C C . LEU A 1 203 ? 20.682 -1.281 14.225 1.00 10.45 203 LEU A C 1
ATOM 1543 O O . LEU A 1 203 ? 21.207 -1.119 13.117 1.00 10.43 203 LEU A O 1
ATOM 1548 N N . ALA A 1 204 ? 19.380 -1.123 14.443 1.00 9.64 204 ALA A N 1
ATOM 1549 C CA . ALA A 1 204 ? 18.459 -0.763 13.370 1.00 9.58 204 ALA A CA 1
ATOM 1550 C C . ALA A 1 204 ? 17.187 -0.072 13.871 1.00 9.65 204 ALA A C 1
ATOM 1551 O O . ALA A 1 204 ? 16.904 -0.048 15.073 1.00 8.23 204 ALA A O 1
ATOM 1553 N N . ASP A 1 205 ? 16.435 0.494 12.930 1.00 10.26 205 ASP A N 1
ATOM 1554 C CA . ASP A 1 205 ? 15.180 1.172 13.219 1.00 10.99 205 ASP A CA 1
ATOM 1555 C C . ASP A 1 205 ? 15.255 2.197 14.355 1.00 11.73 205 ASP A C 1
ATOM 1556 O O . ASP A 1 205 ? 14.270 2.440 15.053 1.00 11.93 205 ASP A O 1
ATOM 1561 N N . MET A 1 206 ? 16.424 2.807 14.526 1.00 11.99 206 MET A N 1
ATOM 1562 C CA . MET A 1 206 ? 16.626 3.799 15.579 1.00 12.54 206 MET A CA 1
ATOM 1563 C C . MET A 1 206 ? 15.711 5.015 15.449 1.00 12.52 206 MET A C 1
ATOM 1564 O O . MET A 1 206 ? 15.404 5.681 16.448 1.00 12.40 206 MET A O 1
ATOM 1569 N N . GLU A 1 207 ? 15.274 5.297 14.225 1.00 12.07 207 GLU A N 1
ATOM 1570 C CA . GLU A 1 207 ? 14.417 6.447 13.947 1.00 12.66 207 GLU A CA 1
ATOM 1571 C C . GLU A 1 207 ? 12.936 6.279 14.276 1.00 12.54 207 GLU A C 1
ATOM 1572 O O . GLU A 1 207 ? 12.172 7.252 14.229 1.00 12.09 207 GLU A O 1
ATOM 1578 N N . PHE A 1 208 ? 12.523 5.058 14.598 1.00 12.71 208 PHE A N 1
ATOM 1579 C CA . PHE A 1 208 ? 11.125 4.803 14.904 1.00 12.74 208 PHE A CA 1
ATOM 1580 C C . PHE A 1 208 ? 10.798 4.820 16.393 1.00 12.79 208 PHE A C 1
ATOM 1581 O O . PHE A 1 208 ? 10.513 3.781 17.000 1.00 12.03 208 PHE A O 1
ATOM 1589 N N . VAL A 1 209 ? 10.848 6.020 16.967 1.00 12.32 209 VAL A N 1
ATOM 1590 C CA . VAL A 1 209 ? 10.537 6.242 18.371 1.00 11.88 209 VAL A CA 1
ATOM 1591 C C . VAL A 1 209 ? 9.039 6.543 18.479 1.00 12.30 209 VAL A C 1
ATOM 1592 O O . VAL A 1 209 ? 8.522 7.442 17.808 1.00 12.06 209 VAL A O 1
ATOM 1596 N N . GLN A 1 210 ? 8.341 5.784 19.315 1.00 12.70 210 GLN A N 1
ATOM 1597 C CA . GLN A 1 210 ? 6.911 5.983 19.487 1.00 12.93 210 GLN A CA 1
ATOM 1598 C C . GLN A 1 210 ? 6.592 6.937 20.626 1.00 13.28 210 GLN A C 1
ATOM 1599 O O . GLN A 1 210 ? 7.140 6.824 21.726 1.00 12.56 210 GLN A O 1
ATOM 1605 N N . PHE A 1 211 ? 5.694 7.875 20.349 1.00 14.23 211 PHE A N 1
ATOM 1606 C CA . PHE A 1 211 ? 5.272 8.868 21.337 1.00 15.09 211 PHE A CA 1
ATOM 1607 C C . PHE A 1 211 ? 3.828 8.622 21.756 1.00 15.46 211 PHE A C 1
ATOM 1608 O O . PHE A 1 211 ? 3.028 8.103 20.975 1.00 16.23 211 PHE A O 1
ATOM 1616 N N . HIS A 1 212 ? 3.504 8.984 22.995 1.00 15.85 212 HIS A N 1
ATOM 1617 C CA . HIS A 1 212 ? 2.144 8.850 23.497 1.00 15.88 212 HIS A CA 1
ATOM 1618 C C . HIS A 1 212 ? 1.608 10.278 23.497 1.00 15.95 212 HIS A C 1
ATOM 1619 O O . HIS A 1 212 ? 2.265 11.194 23.989 1.00 15.71 212 HIS A O 1
ATOM 1626 N N . PRO A 1 213 ? 0.406 10.482 22.941 1.00 16.35 213 PRO A N 1
ATOM 1627 C CA . PRO A 1 213 ? -0.270 11.779 22.830 1.00 16.79 213 PRO A CA 1
ATOM 1628 C C . PRO A 1 213 ? -0.754 12.493 24.091 1.00 16.65 213 PRO A C 1
ATOM 1629 O O . PRO A 1 213 ? -0.710 13.720 24.160 1.00 17.07 213 PRO A O 1
ATOM 1633 N N . THR A 1 214 ? -1.217 11.753 25.088 1.00 16.13 214 THR A N 1
ATOM 1634 C CA . THR A 1 214 ? -1.728 12.407 26.288 1.00 15.01 214 THR A CA 1
ATOM 1635 C C . THR A 1 214 ? -1.221 11.814 27.597 1.00 14.55 214 THR A C 1
ATOM 1636 O O . THR A 1 214 ? -1.740 10.813 28.091 1.00 14.42 214 THR A O 1
ATOM 1640 N N . VAL A 1 215 ? -0.206 12.456 28.158 1.00 14.08 215 VAL A N 1
ATOM 1641 C CA . VAL A 1 215 ? 0.396 12.011 29.405 1.00 14.35 215 VAL A CA 1
ATOM 1642 C C . VAL A 1 215 ? 0.372 13.168 30.397 1.00 14.24 215 VAL A C 1
ATOM 1643 O O . VAL A 1 215 ? 0.381 14.332 30.002 1.00 13.67 215 VAL A O 1
ATOM 1647 N N . THR A 1 216 ? 0.324 12.853 31.685 1.00 14.87 216 THR A N 1
ATOM 1648 C CA . THR A 1 216 ? 0.323 13.894 32.706 1.00 15.56 216 THR A CA 1
ATOM 1649 C C . THR A 1 216 ? 1.370 13.509 33.749 1.00 16.45 216 THR A C 1
ATOM 1650 O O . THR A 1 216 ? 1.882 12.388 33.734 1.00 16.84 216 THR A O 1
ATOM 1654 N N . SER A 1 217 ? 1.695 14.428 34.649 1.00 16.76 217 SER A N 1
ATOM 1655 C CA . SER A 1 217 ? 2.708 14.153 35.664 1.00 17.80 217 SER A CA 1
ATOM 1656 C C . SER A 1 217 ? 2.467 14.895 36.975 1.00 17.83 217 SER A C 1
ATOM 1657 O O . SER A 1 217 ? 3.358 15.577 37.485 1.00 17.72 217 SER A O 1
ATOM 1660 N N . LEU A 1 218 ? 1.268 14.754 37.527 1.00 18.24 218 LEU A N 1
ATOM 1661 C CA . LEU A 1 218 ? 0.934 15.423 38.774 1.00 18.54 218 LEU A CA 1
ATOM 1662 C C . LEU A 1 218 ? 1.892 15.017 39.891 1.00 19.19 218 LEU A C 1
ATOM 1663 O O . LEU A 1 218 ? 2.160 13.834 40.098 1.00 19.06 218 LEU A O 1
ATOM 1668 N N . ASP A 1 219 ? 2.419 16.012 40.598 1.00 20.13 219 ASP A N 1
ATOM 1669 C CA . ASP A 1 219 ? 3.350 15.771 41.694 1.00 21.08 219 ASP A CA 1
ATOM 1670 C C . ASP A 1 219 ? 4.519 14.889 41.262 1.00 20.74 219 ASP A C 1
ATOM 1671 O O . ASP A 1 219 ? 5.155 14.244 42.095 1.00 21.08 219 ASP A O 1
ATOM 1676 N N . GLY A 1 220 ? 4.790 14.854 39.960 1.00 20.42 220 GLY A N 1
ATOM 1677 C CA . GLY A 1 220 ? 5.894 14.053 39.462 1.00 19.75 220 GLY A CA 1
ATOM 1678 C C . GLY A 1 220 ? 5.568 12.615 39.100 1.00 19.65 220 GLY A C 1
ATOM 1679 O O . GLY A 1 220 ? 6.427 11.891 38.597 1.00 19.69 220 GLY A O 1
ATOM 1680 N N . GLU A 1 221 ? 4.340 12.181 39.351 1.00 19.19 221 GLU A N 1
ATOM 1681 C CA . GLU A 1 221 ? 3.967 10.812 39.025 1.00 18.92 221 GLU A CA 1
ATOM 1682 C C . GLU A 1 221 ? 3.446 10.744 37.597 1.00 18.73 221 GLU A C 1
ATOM 1683 O O . GLU A 1 221 ? 2.381 11.281 37.296 1.00 18.65 221 GLU A O 1
ATOM 1689 N N . VAL A 1 222 ? 4.199 10.087 36.721 1.00 19.13 222 VAL A N 1
ATOM 1690 C CA . VAL A 1 222 ? 3.798 9.949 35.325 1.00 19.04 222 VAL A CA 1
ATOM 1691 C C . VAL A 1 222 ? 2.576 9.045 35.225 1.00 18.48 222 VAL A C 1
ATOM 1692 O O . VAL A 1 222 ? 2.461 8.059 35.945 1.00 18.82 222 VAL A O 1
ATOM 1696 N N . PHE A 1 223 ? 1.662 9.386 34.327 1.00 17.49 223 PHE A N 1
ATOM 1697 C CA . PHE A 1 223 ? 0.451 8.598 34.155 1.00 16.71 223 PHE A CA 1
ATOM 1698 C C . PHE A 1 223 ? -0.093 8.779 32.744 1.00 16.09 223 PHE A C 1
ATOM 1699 O O . PHE A 1 223 ? -0.382 9.901 32.327 1.00 14.93 223 PHE A O 1
ATOM 1707 N N . LEU A 1 224 ? -0.220 7.676 32.012 1.00 15.92 224 LEU A N 1
ATOM 1708 C CA . LEU A 1 224 ? -0.751 7.725 30.653 1.00 16.12 224 LEU A CA 1
ATOM 1709 C C . LEU A 1 224 ? -2.269 7.847 30.717 1.00 16.49 224 LEU A C 1
ATOM 1710 O O . LEU A 1 224 ? -2.933 7.064 31.397 1.00 16.41 224 LEU A O 1
ATOM 1715 N N . LEU A 1 225 ? -2.814 8.826 30.007 1.00 17.16 225 LEU A N 1
ATOM 1716 C CA . LEU A 1 225 ? -4.258 9.026 29.968 1.00 17.26 225 LEU A CA 1
ATOM 1717 C C . LEU A 1 225 ? -4.759 8.332 28.707 1.00 17.87 225 LEU A C 1
ATOM 1718 O O . LEU A 1 225 ? -4.436 8.748 27.595 1.00 18.05 225 LEU A O 1
ATOM 1723 N N . THR A 1 226 ? -5.534 7.266 28.892 1.00 18.66 226 THR A N 1
ATOM 1724 C CA . THR A 1 226 ? -6.064 6.476 27.783 1.00 19.67 226 THR A CA 1
ATOM 1725 C C . THR A 1 226 ? -6.875 7.279 26.766 1.00 20.20 226 THR A C 1
ATOM 1726 O O . THR A 1 226 ? -7.522 8.268 27.111 1.00 19.68 226 THR A O 1
ATOM 1730 N N . GLU A 1 227 ? -6.842 6.840 25.509 1.00 21.30 227 GLU A N 1
ATOM 1731 C CA . GLU A 1 227 ? -7.574 7.527 24.453 1.00 22.74 227 GLU A CA 1
ATOM 1732 C C . GLU A 1 227 ? -9.077 7.320 24.616 1.00 22.38 227 GLU A C 1
ATOM 1733 O O . GLU A 1 227 ? -9.883 8.018 23.997 1.00 22.34 227 GLU A O 1
ATOM 1739 N N . THR A 1 228 ? -9.449 6.369 25.468 1.00 22.32 228 THR A N 1
ATOM 1740 C CA . THR A 1 228 ? -10.857 6.079 25.724 1.00 22.31 228 THR A CA 1
ATOM 1741 C C . THR A 1 228 ? -11.524 7.266 26.414 1.00 21.85 228 THR A C 1
ATOM 1742 O O . THR A 1 228 ? -12.745 7.436 26.341 1.00 21.24 228 THR A O 1
ATOM 1746 N N . LEU A 1 229 ? -10.717 8.081 27.091 1.00 21.15 229 LEU A N 1
ATOM 1747 C CA . LEU A 1 229 ? -11.226 9.264 27.776 1.00 21.19 229 LEU A CA 1
ATOM 1748 C C . LEU A 1 229 ? -11.834 10.212 26.751 1.00 21.56 229 LEU A C 1
ATOM 1749 O O . LEU A 1 229 ? -12.924 10.743 26.949 1.00 20.92 229 LEU A O 1
ATOM 1754 N N . ARG A 1 230 ? -11.116 10.419 25.653 1.00 22.47 230 ARG A N 1
ATOM 1755 C CA . ARG A 1 230 ? -11.583 11.297 24.589 1.00 23.13 230 ARG A CA 1
ATOM 1756 C C . ARG A 1 230 ? -12.804 10.672 23.916 1.00 23.03 230 ARG A C 1
ATOM 1757 O O . ARG A 1 230 ? -13.703 11.372 23.455 1.00 22.96 230 ARG A O 1
ATOM 1765 N N . GLY A 1 231 ? -12.830 9.345 23.865 1.00 23.10 231 GLY A N 1
ATOM 1766 C CA . GLY A 1 231 ? -13.957 8.659 23.263 1.00 23.11 231 GLY A CA 1
ATOM 1767 C C . GLY A 1 231 ? -15.213 8.838 24.098 1.00 22.87 231 GLY A C 1
ATOM 1768 O O . GLY A 1 231 ? -16.327 8.743 23.583 1.00 23.38 231 GLY A O 1
ATOM 1769 N N . GLU A 1 232 ? -15.039 9.101 25.390 1.00 22.63 232 GLU A N 1
ATOM 1770 C CA . GLU A 1 232 ? -16.178 9.298 26.282 1.00 22.42 232 GLU A CA 1
ATOM 1771 C C . GLU A 1 232 ? -16.519 10.769 26.511 1.00 21.96 232 GLU A C 1
ATOM 1772 O O . GLU A 1 232 ? -17.371 11.091 27.339 1.00 22.28 232 GLU A O 1
ATOM 1778 N N . GLY A 1 233 ? -15.849 11.664 25.793 1.00 21.76 233 GLY A N 1
ATOM 1779 C CA . GLY A 1 233 ? -16.164 13.075 25.937 1.00 21.68 233 GLY A CA 1
ATOM 1780 C C . GLY A 1 233 ? -15.087 13.999 26.467 1.00 22.08 233 GLY A C 1
ATOM 1781 O O . GLY A 1 233 ? -15.363 15.170 26.735 1.00 22.23 233 GLY A O 1
ATOM 1782 N N . ALA A 1 234 ? -13.867 13.497 26.629 1.00 21.90 234 ALA A N 1
ATOM 1783 C CA . ALA A 1 234 ? -12.780 14.331 27.129 1.00 22.07 234 ALA A CA 1
ATOM 1784 C C . ALA A 1 234 ? -12.403 15.380 26.091 1.00 22.15 234 ALA A C 1
ATOM 1785 O O . ALA A 1 234 ? -12.363 15.093 24.898 1.00 21.96 234 ALA A O 1
ATOM 1787 N N . GLN A 1 235 ? -12.129 16.595 26.552 1.00 22.89 235 GLN A N 1
ATOM 1788 C CA . GLN A 1 235 ? -11.742 17.682 25.661 1.00 23.98 235 GLN A CA 1
ATOM 1789 C C . GLN A 1 235 ? -10.285 18.081 25.884 1.00 24.50 235 GLN A C 1
ATOM 1790 O O . GLN A 1 235 ? -9.735 17.878 26.963 1.00 24.94 235 GLN A O 1
ATOM 1796 N N . ILE A 1 236 ? -9.662 18.638 24.852 1.00 24.96 236 ILE A N 1
ATOM 1797 C CA . ILE A 1 236 ? -8.275 19.075 24.939 1.00 25.42 236 ILE A CA 1
ATOM 1798 C C . ILE A 1 236 ? -8.175 20.520 24.466 1.00 25.76 236 ILE A C 1
ATOM 1799 O O . ILE A 1 236 ? -8.593 20.850 23.357 1.00 25.76 236 ILE A O 1
ATOM 1804 N N . ILE A 1 237 ? -7.624 21.381 25.314 1.00 26.34 237 ILE A N 1
ATOM 1805 C CA . ILE A 1 237 ? -7.491 22.795 24.990 1.00 26.79 237 ILE A CA 1
ATOM 1806 C C . ILE A 1 237 ? -6.179 23.370 25.511 1.00 27.87 237 ILE A C 1
ATOM 1807 O O . ILE A 1 237 ? -5.519 22.764 26.358 1.00 28.02 237 ILE A O 1
ATOM 1812 N N . ASN A 1 238 ? -5.799 24.538 24.997 1.00 28.59 238 ASN A N 1
ATOM 1813 C CA . ASN A 1 238 ? -4.586 25.200 25.452 1.00 29.38 238 ASN A CA 1
ATOM 1814 C C . ASN A 1 238 ? -4.970 26.031 26.669 1.00 30.32 238 ASN A C 1
ATOM 1815 O O . ASN A 1 238 ? -6.087 25.908 27.174 1.00 29.79 238 ASN A O 1
ATOM 1820 N N . GLU A 1 239 ? -4.058 26.879 27.134 1.00 31.64 239 GLU A N 1
ATOM 1821 C CA . GLU A 1 239 ? -4.331 27.711 28.304 1.00 33.54 239 GLU A CA 1
ATOM 1822 C C . GLU A 1 239 ? -5.458 28.717 28.078 1.00 34.36 239 GLU A C 1
ATOM 1823 O O . GLU A 1 239 ? -5.978 29.295 29.031 1.00 34.94 239 GLU A O 1
ATOM 1829 N N . ASN A 1 240 ? -5.833 28.927 26.819 1.00 35.32 240 ASN A N 1
ATOM 1830 C CA . ASN A 1 240 ? -6.902 29.868 26.492 1.00 36.24 240 ASN A CA 1
ATOM 1831 C C . ASN A 1 240 ? -8.260 29.185 26.455 1.00 36.23 240 ASN A C 1
ATOM 1832 O O . ASN A 1 240 ? -9.293 29.847 26.367 1.00 36.69 240 ASN A O 1
ATOM 1837 N N . GLY A 1 241 ? -8.252 27.858 26.505 1.00 35.82 241 GLY A N 1
ATOM 1838 C CA . GLY A 1 241 ? -9.494 27.113 26.493 1.00 35.35 241 GLY A CA 1
ATOM 1839 C C . GLY A 1 241 ? -10.042 26.775 25.122 1.00 35.51 241 GLY A C 1
ATOM 1840 O O . GLY A 1 241 ? -11.174 26.301 25.010 1.00 35.39 241 GLY A O 1
ATOM 1841 N N . GLU A 1 242 ? -9.263 27.008 24.072 1.00 35.27 242 GLU A N 1
ATOM 1842 C CA . GLU A 1 242 ? -9.741 26.696 22.729 1.00 35.37 242 GLU A CA 1
ATOM 1843 C C . GLU A 1 242 ? -9.301 25.304 22.291 1.00 35.00 242 GLU A C 1
ATOM 1844 O O . GLU A 1 242 ? -8.177 24.878 22.566 1.00 34.55 242 GLU A O 1
ATOM 1850 N N . ARG A 1 243 ? -10.196 24.595 21.612 1.00 34.69 243 ARG A N 1
ATOM 1851 C CA . ARG A 1 243 ? -9.894 23.255 21.136 1.00 34.66 243 ARG A CA 1
ATOM 1852 C C . ARG A 1 243 ? -9.136 23.326 19.816 1.00 34.32 243 ARG A C 1
ATOM 1853 O O . ARG A 1 243 ? -9.690 23.071 18.744 1.00 34.22 243 ARG A O 1
ATOM 1861 N N . PHE A 1 244 ? -7.855 23.670 19.918 1.00 33.64 244 PHE A N 1
ATOM 1862 C CA . PHE A 1 244 ? -6.983 23.815 18.760 1.00 33.26 244 PHE A CA 1
ATOM 1863 C C . PHE A 1 244 ? -6.929 22.615 17.823 1.00 33.66 244 PHE A C 1
ATOM 1864 O O . PHE A 1 244 ? -6.812 22.785 16.611 1.00 33.89 244 PHE A O 1
ATOM 1872 N N . LEU A 1 245 ? -7.010 21.408 18.374 1.00 33.90 245 LEU A N 1
ATOM 1873 C CA . LEU A 1 245 ? -6.948 20.197 17.559 1.00 34.04 245 LEU A CA 1
ATOM 1874 C C . LEU A 1 245 ? -7.696 20.336 16.233 1.00 34.90 245 LEU A C 1
ATOM 1875 O O . LEU A 1 245 ? -7.186 19.950 15.181 1.00 34.57 245 LEU A O 1
ATOM 1880 N N . PHE A 1 246 ? -8.902 20.892 16.288 1.00 35.94 246 PHE A N 1
ATOM 1881 C CA . PHE A 1 246 ? -9.729 21.075 15.097 1.00 37.40 246 PHE A CA 1
ATOM 1882 C C . PHE A 1 246 ? -9.010 21.795 13.958 1.00 38.03 246 PHE A C 1
ATOM 1883 O O . PHE A 1 246 ? -9.366 21.641 12.791 1.00 38.50 246 PHE A O 1
ATOM 1891 N N . ASN A 1 247 ? -7.993 22.577 14.300 1.00 38.76 247 ASN A N 1
ATOM 1892 C CA . ASN A 1 247 ? -7.237 23.320 13.301 1.00 39.06 247 ASN A CA 1
ATOM 1893 C C . ASN A 1 247 ? -6.201 22.470 12.573 1.00 39.15 247 ASN A C 1
ATOM 1894 O O . ASN A 1 247 ? -5.647 22.897 11.559 1.00 39.65 247 ASN A O 1
ATOM 1899 N N . TYR A 1 248 ? -5.943 21.269 13.084 1.00 38.89 248 TYR A N 1
ATOM 1900 C CA . TYR A 1 248 ? -4.965 20.376 12.475 1.00 38.84 248 TYR A CA 1
ATOM 1901 C C . TYR A 1 248 ? -5.643 19.168 11.832 1.00 38.54 248 TYR A C 1
ATOM 1902 O O . TYR A 1 248 ? -5.194 18.664 10.802 1.00 38.33 248 TYR A O 1
ATOM 1911 N N . ASP A 1 249 ? -6.722 18.704 12.451 1.00 38.40 249 ASP A N 1
ATOM 1912 C CA . ASP A 1 249 ? -7.465 17.555 11.948 1.00 38.19 249 ASP A CA 1
ATOM 1913 C C . ASP A 1 249 ? -8.931 17.733 12.325 1.00 38.39 249 ASP A C 1
ATOM 1914 O O . ASP A 1 249 ? -9.245 18.171 13.432 1.00 38.61 249 ASP A O 1
ATOM 1919 N N . LYS A 1 250 ? -9.824 17.398 11.401 1.00 38.33 250 LYS A N 1
ATOM 1920 C CA . LYS A 1 250 ? -11.256 17.541 11.632 1.00 38.23 250 LYS A CA 1
ATOM 1921 C C . LYS A 1 250 ? -11.837 16.519 12.605 1.00 37.81 250 LYS A C 1
ATOM 1922 O O . LYS A 1 250 ? -12.940 16.700 13.108 1.00 37.72 250 LYS A O 1
ATOM 1928 N N . ARG A 1 251 ? -11.092 15.453 12.875 1.00 37.52 251 ARG A N 1
ATOM 1929 C CA . ARG A 1 251 ? -11.555 14.418 13.795 1.00 37.38 251 ARG A CA 1
ATOM 1930 C C . ARG A 1 251 ? -11.419 14.844 15.257 1.00 36.70 251 ARG A C 1
ATOM 1931 O O . ARG A 1 251 ? -11.887 14.152 16.161 1.00 36.49 251 ARG A O 1
ATOM 1939 N N . GLY A 1 252 ? -10.781 15.991 15.475 1.00 36.09 252 GLY A N 1
ATOM 1940 C CA . GLY A 1 252 ? -10.597 16.513 16.819 1.00 35.26 252 GLY A CA 1
ATOM 1941 C C . GLY A 1 252 ? -9.966 15.540 17.796 1.00 34.53 252 GLY A C 1
ATOM 1942 O O . GLY A 1 252 ? -8.965 14.893 17.484 1.00 34.44 252 GLY A O 1
ATOM 1943 N N . GLU A 1 253 ? -10.553 15.444 18.986 1.00 33.91 253 GLU A N 1
ATOM 1944 C CA . GLU A 1 253 ? -10.059 14.545 20.023 1.00 33.04 253 GLU A CA 1
ATOM 1945 C C . GLU A 1 253 ? -10.103 13.093 19.565 1.00 33.07 253 GLU A C 1
ATOM 1946 O O . GLU A 1 253 ? -9.488 12.223 20.179 1.00 32.91 253 GLU A O 1
ATOM 1952 N N . LEU A 1 254 ? -10.832 12.829 18.486 1.00 33.33 254 LEU A N 1
ATOM 1953 C CA . LEU A 1 254 ? -10.955 11.466 17.984 1.00 33.79 254 LEU A CA 1
ATOM 1954 C C . LEU A 1 254 ? -10.019 11.112 16.830 1.00 34.16 254 LEU A C 1
ATOM 1955 O O . LEU A 1 254 ? -10.280 10.171 16.077 1.00 34.34 254 LEU A O 1
ATOM 1960 N N . ALA A 1 255 ? -8.929 11.860 16.694 1.00 34.36 255 ALA A N 1
ATOM 1961 C CA . ALA A 1 255 ? -7.956 11.596 15.641 1.00 34.46 255 ALA A CA 1
ATOM 1962 C C . ALA A 1 255 ? -6.962 10.561 16.168 1.00 34.72 255 ALA A C 1
ATOM 1963 O O . ALA A 1 255 ? -6.889 10.324 17.375 1.00 35.12 255 ALA A O 1
ATOM 1965 N N . PRO A 1 256 ? -6.197 9.917 15.271 1.00 34.56 256 PRO A N 1
ATOM 1966 C CA . PRO A 1 256 ? -5.212 8.906 15.677 1.00 34.20 256 PRO A CA 1
ATOM 1967 C C . PRO A 1 256 ? -4.200 9.445 16.685 1.00 33.95 256 PRO A C 1
ATOM 1968 O O . PRO A 1 256 ? -3.989 10.655 16.776 1.00 33.78 256 PRO A O 1
ATOM 1972 N N . ARG A 1 257 ? -3.576 8.543 17.438 1.00 15.06 257 ARG A N 1
ATOM 1973 C CA . ARG A 1 257 ? -2.596 8.947 18.439 1.00 15.06 257 ARG A CA 1
ATOM 1974 C C . ARG A 1 257 ? -1.556 9.915 17.882 1.00 15.06 257 ARG A C 1
ATOM 1975 O O . ARG A 1 257 ? -1.365 11.010 18.418 1.00 32.41 257 ARG A O 1
ATOM 1983 N N . ASP A 1 258 ? -0.889 9.512 16.803 1.00 31.32 258 ASP A N 1
ATOM 1984 C CA . ASP A 1 258 ? 0.147 10.343 16.199 1.00 30.04 258 ASP A CA 1
ATOM 1985 C C . ASP A 1 258 ? -0.326 11.722 15.752 1.00 28.97 258 ASP A C 1
ATOM 1986 O O . ASP A 1 258 ? 0.450 12.675 15.761 1.00 28.71 258 ASP A O 1
ATOM 1991 N N . ILE A 1 259 ? -1.593 11.831 15.365 1.00 27.83 259 ILE A N 1
ATOM 1992 C CA . ILE A 1 259 ? -2.139 13.111 14.921 1.00 26.46 259 ILE A CA 1
ATOM 1993 C C . ILE A 1 259 ? -2.171 14.128 16.059 1.00 26.12 259 ILE A C 1
ATOM 1994 O O . ILE A 1 259 ? -1.721 15.262 15.896 1.00 25.37 259 ILE A O 1
ATOM 1999 N N . LEU A 1 260 ? -2.711 13.722 17.206 1.00 25.58 260 LEU A N 1
ATOM 2000 C CA . LEU A 1 260 ? -2.779 14.614 18.359 1.00 25.20 260 LEU A CA 1
ATOM 2001 C C . LEU A 1 260 ? -1.372 14.951 18.814 1.00 24.59 260 LEU A C 1
ATOM 2002 O O . LEU A 1 260 ? -1.074 16.101 19.145 1.00 24.29 260 LEU A O 1
ATOM 2007 N N . SER A 1 261 ? -0.509 13.941 18.835 1.00 23.52 261 SER A N 1
ATOM 2008 C CA . SER A 1 261 ? 0.869 14.153 19.246 1.00 22.99 261 SER A CA 1
ATOM 2009 C C . SER A 1 261 ? 1.466 15.296 18.439 1.00 22.06 261 SER A C 1
ATOM 2010 O O . SER A 1 261 ? 2.102 16.185 18.995 1.00 21.89 261 SER A O 1
ATOM 2013 N N . ARG A 1 262 ? 1.245 15.275 17.129 1.00 21.56 262 ARG A N 1
ATOM 2014 C CA . ARG A 1 262 ? 1.784 16.314 16.258 1.00 21.31 262 ARG A CA 1
ATOM 2015 C C . ARG A 1 262 ? 1.125 17.664 16.503 1.00 20.76 262 ARG A C 1
ATOM 2016 O O . ARG A 1 262 ? 1.801 18.690 16.540 1.00 20.72 262 ARG A O 1
ATOM 2024 N N . ALA A 1 263 ? -0.192 17.665 16.684 1.00 20.65 263 ALA A N 1
ATOM 2025 C CA . ALA A 1 263 ? -0.912 18.912 16.933 1.00 20.42 263 ALA A CA 1
ATOM 2026 C C . ALA A 1 263 ? -0.466 19.501 18.268 1.00 20.05 263 ALA A C 1
ATOM 2027 O O . ALA A 1 263 ? -0.130 20.682 18.362 1.00 20.61 263 ALA A O 1
ATOM 2029 N N . ILE A 1 264 ? -0.457 18.665 19.299 1.00 19.47 264 ILE A N 1
ATOM 2030 C CA . ILE A 1 264 ? -0.048 19.094 20.629 1.00 19.07 264 ILE A CA 1
ATOM 2031 C C . ILE A 1 264 ? 1.407 19.556 20.607 1.00 19.02 264 ILE A C 1
ATOM 2032 O O . ILE A 1 264 ? 1.763 20.563 21.217 1.00 19.40 264 ILE A O 1
ATOM 2037 N N . TYR A 1 265 ? 2.247 18.814 19.896 1.00 18.82 265 TYR A N 1
ATOM 2038 C CA . TYR A 1 265 ? 3.660 19.151 19.789 1.00 19.23 265 TYR A CA 1
ATOM 2039 C C . TYR A 1 265 ? 3.817 20.583 19.269 1.00 19.69 265 TYR A C 1
ATOM 2040 O O . TYR A 1 265 ? 4.468 21.414 19.905 1.00 19.48 265 TYR A O 1
ATOM 2049 N N . ILE A 1 266 ? 3.209 20.869 18.121 1.00 20.39 266 ILE A N 1
ATOM 2050 C CA . ILE A 1 266 ? 3.291 22.200 17.524 1.00 21.78 266 ILE A CA 1
ATOM 2051 C C . ILE A 1 266 ? 2.783 23.272 18.488 1.00 22.33 266 ILE A C 1
ATOM 2052 O O . ILE A 1 266 ? 3.437 24.294 18.701 1.00 21.91 266 ILE A O 1
ATOM 2057 N N . GLU A 1 267 ? 1.619 23.028 19.079 1.00 23.84 267 GLU A N 1
ATOM 2058 C CA . GLU A 1 267 ? 1.032 23.985 20.008 1.00 24.67 267 GLU A CA 1
ATOM 2059 C C . GLU A 1 267 ? 2.011 24.332 21.135 1.00 24.69 267 GLU A C 1
ATOM 2060 O O . GLU A 1 267 ? 2.246 25.506 21.418 1.00 24.84 267 GLU A O 1
ATOM 2066 N N . MET A 1 268 ? 2.586 23.313 21.768 1.00 25.34 268 MET A N 1
ATOM 2067 C CA . MET A 1 268 ? 3.542 23.530 22.851 1.00 26.14 268 MET A CA 1
ATOM 2068 C C . MET A 1 268 ? 4.780 24.269 22.356 1.00 26.56 268 MET A C 1
ATOM 2069 O O . MET A 1 268 ? 5.346 25.097 23.073 1.00 26.61 268 MET A O 1
ATOM 2074 N N . LEU A 1 269 ? 5.206 23.963 21.135 1.00 27.21 269 LEU A N 1
ATOM 2075 C CA . LEU A 1 269 ? 6.375 24.618 20.563 1.00 27.64 269 LEU A CA 1
ATOM 2076 C C . LEU A 1 269 ? 6.166 26.127 20.435 1.00 27.85 269 LEU A C 1
ATOM 2077 O O . LEU A 1 269 ? 7.128 26.885 20.319 1.00 27.78 269 LEU A O 1
ATOM 2082 N N . LYS A 1 270 ? 4.909 26.558 20.458 1.00 28.02 270 LYS A N 1
ATOM 2083 C CA . LYS A 1 270 ? 4.587 27.979 20.370 1.00 28.27 270 LYS A CA 1
ATOM 2084 C C . LYS A 1 270 ? 4.718 28.578 21.765 1.00 28.46 270 LYS A C 1
ATOM 2085 O O . LYS A 1 270 ? 4.869 29.792 21.929 1.00 28.97 270 LYS A O 1
ATOM 2091 N N . GLY A 1 271 ? 4.658 27.708 22.768 1.00 28.20 271 GLY A N 1
ATOM 2092 C CA . GLY A 1 271 ? 4.754 28.153 24.145 1.00 27.89 271 GLY A CA 1
ATOM 2093 C C . GLY A 1 271 ? 3.433 27.966 24.868 1.00 27.53 271 GLY A C 1
ATOM 2094 O O . GLY A 1 271 ? 3.290 28.356 26.030 1.00 27.77 271 GLY A O 1
ATOM 2095 N N . HIS A 1 272 ? 2.459 27.377 24.179 1.00 27.41 272 HIS A N 1
ATOM 2096 C CA . HIS A 1 272 ? 1.147 27.135 24.773 1.00 27.37 272 HIS A CA 1
ATOM 2097 C C . HIS A 1 272 ? 1.206 25.935 25.707 1.00 26.93 272 HIS A C 1
ATOM 2098 O O . HIS A 1 272 ? 2.005 25.021 25.512 1.00 26.78 272 HIS A O 1
ATOM 2105 N N . LYS A 1 273 ? 0.359 25.947 26.725 1.00 26.56 273 LYS A N 1
ATOM 2106 C CA . LYS A 1 273 ? 0.286 24.843 27.667 1.00 25.80 273 LYS A CA 1
ATOM 2107 C C . LYS A 1 273 ? -0.996 24.096 27.317 1.00 24.75 273 LYS A C 1
ATOM 2108 O O . LYS A 1 273 ? -2.030 24.715 27.067 1.00 24.01 273 LYS A O 1
ATOM 2114 N N . VAL A 1 274 ? -0.924 22.770 27.274 1.00 23.28 274 VAL A N 1
ATOM 2115 C CA . VAL A 1 274 ? -2.086 21.965 26.924 1.00 22.40 274 VAL A CA 1
ATOM 2116 C C . VAL A 1 274 ? -2.683 21.248 28.129 1.00 21.52 274 VAL A C 1
ATOM 2117 O O . VAL A 1 274 ? -1.971 20.867 29.059 1.00 21.32 274 VAL A O 1
ATOM 2121 N N . PHE A 1 275 ? -4.001 21.076 28.100 1.00 21.08 275 PHE A N 1
ATOM 2122 C CA . PHE A 1 275 ? -4.731 20.416 29.177 1.00 20.39 275 PHE A CA 1
ATOM 2123 C C . PHE A 1 275 ? -5.801 19.509 28.586 1.00 20.11 275 PHE A C 1
ATOM 2124 O O . PHE A 1 275 ? -6.141 19.619 27.406 1.00 20.15 275 PHE A O 1
ATOM 2132 N N . ILE A 1 276 ? -6.326 18.611 29.415 1.00 19.49 276 ILE A N 1
ATOM 2133 C CA . ILE A 1 276 ? -7.412 17.734 29.002 1.00 19.29 276 ILE A CA 1
ATOM 2134 C C . ILE A 1 276 ? -8.532 17.993 30.008 1.00 20.04 276 ILE A C 1
ATOM 2135 O O . ILE A 1 276 ? -8.278 18.139 31.202 1.00 19.35 276 ILE A O 1
ATOM 2140 N N . ASP A 1 277 ? -9.761 18.088 29.513 1.00 20.78 277 ASP A N 1
ATOM 2141 C CA . ASP A 1 277 ? -10.922 18.355 30.354 1.00 21.81 277 ASP A CA 1
ATOM 2142 C C . ASP A 1 277 ? -11.841 17.140 30.355 1.00 21.85 277 ASP A C 1
ATOM 2143 O O . ASP A 1 277 ? -12.344 16.725 29.308 1.00 22.15 277 ASP A O 1
ATOM 2148 N N . LEU A 1 278 ? -12.052 16.576 31.540 1.00 21.93 278 LEU A N 1
ATOM 2149 C CA . LEU A 1 278 ? -12.872 15.381 31.699 1.00 22.28 278 LEU A CA 1
ATOM 2150 C C . LEU A 1 278 ? -14.230 15.646 32.345 1.00 23.13 278 LEU A C 1
ATOM 2151 O O . LEU A 1 278 ? -15.004 14.715 32.567 1.00 22.31 278 LEU A O 1
ATOM 2156 N N . SER A 1 279 ? -14.516 16.911 32.639 1.00 24.31 279 SER A N 1
ATOM 2157 C CA . SER A 1 279 ? -15.766 17.285 33.295 1.00 25.83 279 SER A CA 1
ATOM 2158 C C . SER A 1 279 ? -17.052 16.936 32.550 1.00 26.59 279 SER A C 1
ATOM 2159 O O . SER A 1 279 ? -18.115 16.849 33.165 1.00 27.13 279 SER A O 1
ATOM 2162 N N . LYS A 1 280 ? -16.971 16.730 31.240 1.00 27.22 280 LYS A N 1
ATOM 2163 C CA . LYS A 1 280 ? -18.169 16.415 30.466 1.00 27.95 280 LYS A CA 1
ATOM 2164 C C . LYS A 1 280 ? -18.402 14.926 30.246 1.00 27.77 280 LYS A C 1
ATOM 2165 O O . LYS A 1 280 ? -19.344 14.534 29.560 1.00 27.74 280 LYS A O 1
ATOM 2171 N N . ILE A 1 281 ? -17.545 14.098 30.836 1.00 27.64 281 ILE A N 1
ATOM 2172 C CA . ILE A 1 281 ? -17.689 12.652 30.720 1.00 27.47 281 ILE A CA 1
ATOM 2173 C C . ILE A 1 281 ? -18.770 12.203 31.697 1.00 28.01 281 ILE A C 1
ATOM 2174 O O . ILE A 1 281 ? -18.703 12.517 32.886 1.00 28.22 281 ILE A O 1
ATOM 2179 N N . GLU A 1 282 ? -19.766 11.477 31.200 1.00 28.25 282 GLU A N 1
ATOM 2180 C CA . GLU A 1 282 ? -20.844 10.990 32.055 1.00 28.60 282 GLU A CA 1
ATOM 2181 C C . GLU A 1 282 ? -20.364 9.725 32.771 1.00 28.08 282 GLU A C 1
ATOM 2182 O O . GLU A 1 282 ? -19.653 8.909 32.182 1.00 27.85 282 GLU A O 1
ATOM 2188 N N . ASP A 1 283 ? -20.743 9.569 34.037 1.00 27.11 283 ASP A N 1
ATOM 2189 C CA . ASP A 1 283 ? -20.351 8.393 34.810 1.00 26.35 283 ASP A CA 1
ATOM 2190 C C . ASP A 1 283 ? -18.842 8.162 34.795 1.00 25.14 283 ASP A C 1
ATOM 2191 O O . ASP A 1 283 ? -18.382 7.024 34.694 1.00 25.18 283 ASP A O 1
ATOM 2196 N N . PHE A 1 284 ? -18.077 9.242 34.906 1.00 24.15 284 PHE A N 1
ATOM 2197 C CA . PHE A 1 284 ? -16.619 9.154 34.889 1.00 23.06 284 PHE A CA 1
ATOM 2198 C C . PHE A 1 284 ? -16.043 8.134 35.871 1.00 22.96 284 PHE A C 1
ATOM 2199 O O . PHE A 1 284 ? -15.259 7.265 35.486 1.00 22.25 284 PHE A O 1
ATOM 2207 N N . GLU A 1 285 ? -16.430 8.243 37.137 1.00 22.81 285 GLU A N 1
ATOM 2208 C CA . GLU A 1 285 ? -15.908 7.345 38.157 1.00 23.20 285 GLU A CA 1
ATOM 2209 C C . GLU A 1 285 ? -16.162 5.866 37.868 1.00 23.00 285 GLU A C 1
ATOM 2210 O O . GLU A 1 285 ? -15.310 5.030 38.158 1.00 23.18 285 GLU A O 1
ATOM 2216 N N . ARG A 1 286 ? -17.312 5.540 37.285 1.00 22.84 286 ARG A N 1
ATOM 2217 C CA . ARG A 1 286 ? -17.609 4.145 36.964 1.00 23.28 286 ARG A CA 1
ATOM 2218 C C . ARG A 1 286 ? -16.803 3.684 35.753 1.00 22.72 286 ARG A C 1
ATOM 2219 O O . ARG A 1 286 ? -16.228 2.598 35.760 1.00 22.78 286 ARG A O 1
ATOM 2227 N N . LYS A 1 287 ? -16.754 4.520 34.722 1.00 22.68 287 LYS A N 1
ATOM 2228 C CA . LYS A 1 287 ? -16.027 4.185 33.500 1.00 22.10 287 LYS A CA 1
ATOM 2229 C C . LYS A 1 287 ? -14.508 4.180 33.642 1.00 21.75 287 LYS A C 1
ATOM 2230 O O . LYS A 1 287 ? -13.829 3.359 33.024 1.00 21.81 287 LYS A O 1
ATOM 2236 N N . PHE A 1 288 ? -13.976 5.091 34.453 1.00 20.55 288 PHE A N 1
ATOM 2237 C CA . PHE A 1 288 ? -12.528 5.200 34.625 1.00 19.57 288 PHE A CA 1
ATOM 2238 C C . PHE A 1 288 ? -12.088 5.153 36.084 1.00 18.52 288 PHE A C 1
ATOM 2239 O O . PHE A 1 288 ? -11.700 6.171 36.654 1.00 18.35 288 PHE A O 1
ATOM 2247 N N . PRO A 1 289 ? -12.128 3.964 36.705 1.00 18.00 289 PRO A N 1
ATOM 2248 C CA . PRO A 1 289 ? -11.729 3.815 38.107 1.00 17.66 289 PRO A CA 1
ATOM 2249 C C . PRO A 1 289 ? -10.248 4.077 38.386 1.00 17.01 289 PRO A C 1
ATOM 2250 O O . PRO A 1 289 ? -9.896 4.641 39.419 1.00 17.26 289 PRO A O 1
ATOM 2254 N N . VAL A 1 290 ? -9.382 3.675 37.466 1.00 16.18 290 VAL A N 1
ATOM 2255 C CA . VAL A 1 290 ? -7.950 3.876 37.661 1.00 15.50 290 VAL A CA 1
ATOM 2256 C C . VAL A 1 290 ? -7.562 5.340 37.507 1.00 15.13 290 VAL A C 1
ATOM 2257 O O . VAL A 1 290 ? -6.744 5.853 38.267 1.00 15.09 290 VAL A O 1
ATOM 2261 N N . VAL A 1 291 ? -8.152 6.015 36.526 1.00 14.98 291 VAL A N 1
ATOM 2262 C CA . VAL A 1 291 ? -7.869 7.429 36.312 1.00 15.01 291 VAL A CA 1
ATOM 2263 C C . VAL A 1 291 ? -8.386 8.194 37.529 1.00 15.09 291 VAL A C 1
ATOM 2264 O O . VAL A 1 291 ? -7.713 9.071 38.054 1.00 14.88 291 VAL A O 1
ATOM 2268 N N . ALA A 1 292 ? -9.587 7.847 37.979 1.00 15.60 292 ALA A N 1
ATOM 2269 C CA . ALA A 1 292 ? -10.181 8.502 39.139 1.00 15.54 292 ALA A CA 1
ATOM 2270 C C . ALA A 1 292 ? -9.260 8.385 40.353 1.00 15.66 292 ALA A C 1
ATOM 2271 O O . ALA A 1 292 ? -9.062 9.359 41.076 1.00 15.17 292 ALA A O 1
ATOM 2273 N N . LYS A 1 293 ? -8.693 7.199 40.571 1.00 16.41 293 LYS A N 1
ATOM 2274 C CA . LYS A 1 293 ? -7.788 6.978 41.706 1.00 17.07 293 LYS A CA 1
ATOM 2275 C C . LYS A 1 293 ? -6.522 7.825 41.604 1.00 15.92 293 LYS A C 1
ATOM 2276 O O . LYS A 1 293 ? -6.100 8.447 42.577 1.00 15.73 293 LYS A O 1
ATOM 2282 N N . TYR A 1 294 ? -5.913 7.837 40.425 1.00 15.21 294 TYR A N 1
ATOM 2283 C CA . TYR A 1 294 ? -4.708 8.625 40.213 1.00 14.60 294 TYR A CA 1
ATOM 2284 C C . TYR A 1 294 ? -4.983 10.081 40.573 1.00 14.02 294 TYR A C 1
ATOM 2285 O O . TYR A 1 294 ? -4.240 10.697 41.332 1.00 13.67 294 TYR A O 1
ATOM 2294 N N . LEU A 1 295 ? -6.064 10.622 40.022 1.00 13.88 295 LEU A N 1
ATOM 2295 C CA . LEU A 1 295 ? -6.437 12.008 40.267 1.00 13.91 295 LEU A CA 1
ATOM 2296 C C . LEU A 1 295 ? -6.760 12.273 41.734 1.00 14.16 295 LEU A C 1
ATOM 2297 O O . LEU A 1 295 ? -6.417 13.327 42.273 1.00 14.39 295 LEU A O 1
ATOM 2302 N N . ALA A 1 296 ? -7.406 11.308 42.379 1.00 14.07 296 ALA A N 1
ATOM 2303 C CA . ALA A 1 296 ? -7.777 11.444 43.782 1.00 14.59 296 ALA A CA 1
ATOM 2304 C C . ALA A 1 296 ? -6.573 11.574 44.702 1.00 14.69 296 ALA A C 1
ATOM 2305 O O . ALA A 1 296 ? -6.541 12.455 45.555 1.00 15.49 296 ALA A O 1
ATOM 2307 N N . ARG A 1 297 ? -5.578 10.708 44.535 1.00 15.12 297 ARG A N 1
ATOM 2308 C CA . ARG A 1 297 ? -4.413 10.772 45.409 1.00 15.51 297 ARG A CA 1
ATOM 2309 C C . ARG A 1 297 ? -3.549 12.011 45.227 1.00 15.63 297 ARG A C 1
ATOM 2310 O O . ARG A 1 297 ? -2.712 12.316 46.074 1.00 16.13 297 ARG A O 1
ATOM 2318 N N . HIS A 1 298 ? -3.750 12.729 44.128 1.00 15.47 298 HIS A N 1
ATOM 2319 C CA . HIS A 1 298 ? -2.990 13.948 43.892 1.00 15.68 298 HIS A CA 1
ATOM 2320 C C . HIS A 1 298 ? -3.859 15.145 44.242 1.00 15.46 298 HIS A C 1
ATOM 2321 O O . HIS A 1 298 ? -3.488 16.287 43.998 1.00 14.73 298 HIS A O 1
ATOM 2328 N N . GLY A 1 299 ? -5.022 14.864 44.824 1.00 15.97 299 GLY A N 1
ATOM 2329 C CA . GLY A 1 299 ? -5.936 15.924 45.212 1.00 15.89 299 GLY A CA 1
ATOM 2330 C C . GLY A 1 299 ? -6.369 16.780 44.040 1.00 15.88 299 GLY A C 1
ATOM 2331 O O . GLY A 1 299 ? -6.585 17.983 44.184 1.00 16.13 299 GLY A O 1
ATOM 2332 N N . HIS A 1 300 ? -6.488 16.161 42.871 1.00 15.86 300 HIS A N 1
ATOM 2333 C CA . HIS A 1 300 ? -6.904 16.874 41.675 1.00 15.59 300 HIS A CA 1
ATOM 2334 C C . HIS A 1 300 ? -8.338 16.492 41.318 1.00 15.93 300 HIS A C 1
ATOM 2335 O O . HIS A 1 300 ? -8.617 15.348 40.956 1.00 15.45 300 HIS A O 1
ATOM 2342 N N . ASN A 1 301 ? -9.247 17.453 41.431 1.00 16.17 301 ASN A N 1
ATOM 2343 C CA . ASN A 1 301 ? -10.657 17.223 41.116 1.00 17.21 301 ASN A CA 1
ATOM 2344 C C . ASN A 1 301 ? -10.776 16.892 39.631 1.00 17.97 301 ASN A C 1
ATOM 2345 O O . ASN A 1 301 ? -10.385 17.697 38.786 1.00 18.17 301 ASN A O 1
ATOM 2350 N N . TYR A 1 302 ? -11.321 15.721 39.308 1.00 18.67 302 TYR A N 1
ATOM 2351 C CA . TYR A 1 302 ? -11.446 15.326 37.910 1.00 19.30 302 TYR A CA 1
ATOM 2352 C C . TYR A 1 302 ? -12.368 16.227 37.097 1.00 19.73 302 TYR A C 1
ATOM 2353 O O . TYR A 1 302 ? -12.543 16.018 35.899 1.00 20.59 302 TYR A O 1
ATOM 2362 N N . LYS A 1 303 ? -12.952 17.229 37.748 1.00 20.13 303 LYS A N 1
ATOM 2363 C CA . LYS A 1 303 ? -13.829 18.175 37.064 1.00 20.32 303 LYS A CA 1
ATOM 2364 C C . LYS A 1 303 ? -13.024 19.393 36.614 1.00 20.22 303 LYS A C 1
ATOM 2365 O O . LYS A 1 303 ? -13.538 20.263 35.912 1.00 20.51 303 LYS A O 1
ATOM 2371 N N . VAL A 1 304 ? -11.759 19.441 37.021 1.00 19.36 304 VAL A N 1
ATOM 2372 C CA . VAL A 1 304 ? -10.869 20.544 36.674 1.00 18.75 304 VAL A CA 1
ATOM 2373 C C . VAL A 1 304 ? -9.857 20.112 35.607 1.00 18.53 304 VAL A C 1
ATOM 2374 O O . VAL A 1 304 ? -9.395 18.965 35.611 1.00 17.63 304 VAL A O 1
ATOM 2378 N N . LYS A 1 305 ? -9.508 21.030 34.705 1.00 17.70 305 LYS A N 1
ATOM 2379 C CA . LYS A 1 305 ? -8.570 20.712 33.628 1.00 18.19 305 LYS A CA 1
ATOM 2380 C C . LYS A 1 305 ? -7.243 20.165 34.151 1.00 17.33 305 LYS A C 1
ATOM 2381 O O . LYS A 1 305 ? -6.736 20.604 35.185 1.00 17.32 305 LYS A O 1
ATOM 2387 N N . ILE A 1 306 ? -6.690 19.204 33.420 1.00 16.73 306 ILE A N 1
ATOM 2388 C CA . ILE A 1 306 ? -5.439 18.555 33.795 1.00 16.19 306 ILE A CA 1
ATOM 2389 C C . ILE A 1 306 ? -4.300 18.855 32.824 1.00 16.38 306 ILE A C 1
ATOM 2390 O O . ILE A 1 306 ? -4.457 18.726 31.608 1.00 15.58 306 ILE A O 1
ATOM 2395 N N . PRO A 1 307 ? -3.133 19.254 33.348 1.00 16.73 307 PRO A N 1
ATOM 2396 C CA . PRO A 1 307 ? -2.003 19.547 32.459 1.00 16.69 307 PRO A CA 1
ATOM 2397 C C . PRO A 1 307 ? -1.483 18.258 31.832 1.00 16.81 307 PRO A C 1
ATOM 2398 O O . PRO A 1 307 ? -1.149 17.301 32.540 1.00 15.59 307 PRO A O 1
ATOM 2402 N N . ILE A 1 308 ? -1.429 18.227 30.505 1.00 16.65 308 ILE A N 1
ATOM 2403 C CA . ILE A 1 308 ? -0.941 17.044 29.807 1.00 16.48 308 ILE A CA 1
ATOM 2404 C C . ILE A 1 308 ? 0.224 17.385 28.898 1.00 16.46 308 ILE A C 1
ATOM 2405 O O . ILE A 1 308 ? 0.632 18.542 28.787 1.00 16.93 308 ILE A O 1
ATOM 2410 N N . PHE A 1 309 ? 0.756 16.364 28.245 1.00 16.64 309 PHE A N 1
ATOM 2411 C CA . PHE A 1 309 ? 1.871 16.545 27.338 1.00 16.56 309 PHE A CA 1
ATOM 2412 C C . PHE A 1 309 ? 2.178 15.251 26.610 1.00 16.32 309 PHE A C 1
ATOM 2413 O O . PHE A 1 309 ? 1.977 14.163 27.149 1.00 15.96 309 PHE A O 1
ATOM 2421 N N . PRO A 1 310 ? 2.641 15.352 25.356 1.00 16.16 310 PRO A N 1
ATOM 2422 C CA . PRO A 1 310 ? 2.969 14.140 24.609 1.00 16.15 310 PRO A CA 1
ATOM 2423 C C . PRO A 1 310 ? 4.329 13.708 25.154 1.00 15.76 310 PRO A C 1
ATOM 2424 O O . PRO A 1 310 ? 5.015 14.512 25.791 1.00 15.75 310 PRO A O 1
ATOM 2428 N N . ALA A 1 311 ? 4.726 12.463 24.927 1.00 15.15 311 ALA A N 1
ATOM 2429 C CA . ALA A 1 311 ? 6.002 12.005 25.461 1.00 14.92 311 ALA A CA 1
ATOM 2430 C C . ALA A 1 311 ? 6.576 10.783 24.765 1.00 14.78 311 ALA A C 1
ATOM 2431 O O . ALA A 1 311 ? 5.831 9.927 24.284 1.00 14.47 311 ALA A O 1
ATOM 2433 N N . ALA A 1 312 ? 7.907 10.720 24.718 1.00 14.49 312 ALA A N 1
ATOM 2434 C CA . ALA A 1 312 ? 8.607 9.584 24.128 1.00 14.54 312 ALA A CA 1
ATOM 2435 C C . ALA A 1 312 ? 8.114 8.428 24.983 1.00 13.79 312 ALA A C 1
ATOM 2436 O O . ALA A 1 312 ? 8.139 8.507 26.211 1.00 14.59 312 ALA A O 1
ATOM 2438 N N . HIS A 1 313 ? 7.681 7.355 24.338 1.00 13.50 313 HIS A N 1
ATOM 2439 C CA . HIS A 1 313 ? 7.092 6.231 25.050 1.00 12.94 313 HIS A CA 1
ATOM 2440 C C . HIS A 1 313 ? 7.740 4.866 24.830 1.00 12.65 313 HIS A C 1
ATOM 2441 O O . HIS A 1 313 ? 7.996 4.130 25.784 1.00 12.56 313 HIS A O 1
ATOM 2448 N N . PHE A 1 314 ? 7.996 4.526 23.573 1.00 12.23 314 PHE A N 1
ATOM 2449 C CA . PHE A 1 314 ? 8.580 3.230 23.245 1.00 12.04 314 PHE A CA 1
ATOM 2450 C C . PHE A 1 314 ? 9.430 3.326 21.982 1.00 11.83 314 PHE A C 1
ATOM 2451 O O . PHE A 1 314 ? 9.035 3.973 21.014 1.00 12.35 314 PHE A O 1
ATOM 2459 N N . VAL A 1 315 ? 10.592 2.683 21.987 1.00 11.61 315 VAL A N 1
ATOM 2460 C CA . VAL A 1 315 ? 11.449 2.704 20.804 1.00 11.33 315 VAL A CA 1
ATOM 2461 C C . VAL A 1 315 ? 11.314 1.358 20.100 1.00 11.11 315 VAL A C 1
ATOM 2462 O O . VAL A 1 315 ? 11.496 0.306 20.712 1.00 11.71 315 VAL A O 1
ATOM 2466 N N . ASP A 1 316 ? 10.974 1.402 18.817 1.00 10.66 316 ASP A N 1
ATOM 2467 C CA . ASP A 1 316 ? 10.792 0.190 18.020 1.00 10.55 316 ASP A CA 1
ATOM 2468 C C . ASP A 1 316 ? 12.096 -0.535 17.716 1.00 10.28 316 ASP A C 1
ATOM 2469 O O . ASP A 1 316 ? 12.127 -1.762 17.636 1.00 10.82 316 ASP A O 1
ATOM 2474 N N . GLY A 1 317 ? 13.168 0.230 17.549 1.00 10.02 317 GLY A N 1
ATOM 2475 C CA . GLY A 1 317 ? 14.448 -0.355 17.202 1.00 9.77 317 GLY A CA 1
ATOM 2476 C C . GLY A 1 317 ? 15.401 -0.732 18.315 1.00 10.10 317 GLY A C 1
ATOM 2477 O O . GLY A 1 317 ? 15.016 -0.876 19.479 1.00 10.44 317 GLY A O 1
ATOM 2478 N N . GLY A 1 318 ? 16.663 -0.894 17.929 1.00 9.35 318 GLY A N 1
ATOM 2479 C CA . GLY A 1 318 ? 17.704 -1.277 18.859 1.00 8.40 318 GLY A CA 1
ATOM 2480 C C . GLY A 1 318 ? 18.548 -2.382 18.253 1.00 8.26 318 GLY A C 1
ATOM 2481 O O . GLY A 1 318 ? 18.813 -2.383 17.052 1.00 7.86 318 GLY A O 1
ATOM 2482 N N . ILE A 1 319 ? 18.959 -3.329 19.085 1.00 8.24 319 ILE A N 1
ATOM 2483 C CA . ILE A 1 319 ? 19.791 -4.448 18.655 1.00 9.24 319 ILE A CA 1
ATOM 2484 C C . ILE A 1 319 ? 19.023 -5.412 17.759 1.00 9.30 319 ILE A C 1
ATOM 2485 O O . ILE A 1 319 ? 18.131 -6.120 18.227 1.00 9.54 319 ILE A O 1
ATOM 2490 N N . ARG A 1 320 ? 19.369 -5.446 16.475 1.00 9.08 320 ARG A N 1
ATOM 2491 C CA . ARG A 1 320 ? 18.688 -6.350 15.554 1.00 10.04 320 ARG A CA 1
ATOM 2492 C C . ARG A 1 320 ? 18.903 -7.788 16.009 1.00 10.19 320 ARG A C 1
ATOM 2493 O O . ARG A 1 320 ? 20.011 -8.170 16.385 1.00 10.90 320 ARG A O 1
ATOM 2501 N N . VAL A 1 321 ? 17.840 -8.582 15.989 1.00 10.28 321 VAL A N 1
ATOM 2502 C CA . VAL A 1 321 ? 17.944 -9.982 16.372 1.00 10.16 321 VAL A CA 1
ATOM 2503 C C . VAL A 1 321 ? 16.965 -10.804 15.555 1.00 10.87 321 VAL A C 1
ATOM 2504 O O . VAL A 1 321 ? 16.044 -10.258 14.938 1.00 11.00 321 VAL A O 1
ATOM 2508 N N . ASN A 1 322 ? 17.177 -12.115 15.536 1.00 10.85 322 ASN A N 1
ATOM 2509 C CA . ASN A 1 322 ? 16.274 -13.000 14.831 1.00 10.74 322 ASN A CA 1
ATOM 2510 C C . ASN A 1 322 ? 15.220 -13.388 15.861 1.00 11.20 322 ASN A C 1
ATOM 2511 O O . ASN A 1 322 ? 15.197 -12.833 16.963 1.00 11.16 322 ASN A O 1
ATOM 2516 N N . ILE A 1 323 ? 14.364 -14.344 15.520 1.00 11.88 323 ILE A N 1
ATOM 2517 C CA . ILE A 1 323 ? 13.295 -14.763 16.422 1.00 12.18 323 ILE A CA 1
ATOM 2518 C C . ILE A 1 323 ? 13.758 -15.370 17.741 1.00 12.18 323 ILE A C 1
ATOM 2519 O O . ILE A 1 323 ? 12.975 -15.474 18.686 1.00 12.33 323 ILE A O 1
ATOM 2524 N N . ARG A 1 324 ? 15.026 -15.762 17.813 1.00 11.71 324 ARG A N 1
ATOM 2525 C CA . ARG A 1 324 ? 15.567 -16.355 19.033 1.00 11.52 324 ARG A CA 1
ATOM 2526 C C . ARG A 1 324 ? 16.068 -15.276 19.978 1.00 11.34 324 ARG A C 1
ATOM 2527 O O . ARG A 1 324 ? 16.179 -15.495 21.186 1.00 11.80 324 ARG A O 1
ATOM 2535 N N . GLY A 1 325 ? 16.385 -14.115 19.417 1.00 11.01 325 GLY A N 1
ATOM 2536 C CA . GLY A 1 325 ? 16.907 -13.027 20.219 1.00 9.80 325 GLY A CA 1
ATOM 2537 C C . GLY A 1 325 ? 18.411 -12.947 20.026 1.00 9.27 325 GLY A C 1
ATOM 2538 O O . GLY A 1 325 ? 19.112 -12.285 20.791 1.00 8.36 325 GLY A O 1
ATOM 2539 N N . GLU A 1 326 ? 18.918 -13.633 19.005 1.00 9.21 326 GLU A N 1
ATOM 2540 C CA . GLU A 1 326 ? 20.351 -13.608 18.739 1.00 9.80 326 GLU A CA 1
ATOM 2541 C C . GLU A 1 326 ? 20.708 -12.376 17.921 1.00 10.67 326 GLU A C 1
ATOM 2542 O O . GLU A 1 326 ? 20.055 -12.075 16.921 1.00 11.26 326 GLU A O 1
ATOM 2548 N N . SER A 1 327 ? 21.742 -11.660 18.346 1.00 11.32 327 SER A N 1
ATOM 2549 C CA . SER A 1 327 ? 22.195 -10.487 17.610 1.00 12.02 327 SER A CA 1
ATOM 2550 C C . SER A 1 327 ? 23.253 -11.024 16.657 1.00 12.18 327 SER A C 1
ATOM 2551 O O . SER A 1 327 ? 23.429 -12.237 16.558 1.00 11.92 327 SER A O 1
ATOM 2554 N N . ASN A 1 328 ? 23.963 -10.139 15.964 1.00 12.24 328 ASN A N 1
ATOM 2555 C CA . ASN A 1 328 ? 24.996 -10.591 15.039 1.00 12.19 328 ASN A CA 1
ATOM 2556 C C . ASN A 1 328 ? 26.235 -11.087 15.787 1.00 12.42 328 ASN A C 1
ATOM 2557 O O . ASN A 1 328 ? 27.058 -11.809 15.221 1.00 13.24 328 ASN A O 1
ATOM 2562 N N . ILE A 1 329 ? 26.366 -10.706 17.057 1.00 12.16 329 ILE A N 1
ATOM 2563 C CA . ILE A 1 329 ? 27.518 -11.117 17.861 1.00 11.75 329 ILE A CA 1
ATOM 2564 C C . ILE A 1 329 ? 27.232 -12.465 18.526 1.00 11.39 329 ILE A C 1
ATOM 2565 O O . ILE A 1 329 ? 26.288 -12.593 19.302 1.00 11.45 329 ILE A O 1
ATOM 2570 N N . VAL A 1 330 ? 28.047 -13.469 18.217 1.00 11.95 330 VAL A N 1
ATOM 2571 C CA . VAL A 1 330 ? 27.854 -14.802 18.782 1.00 12.61 330 VAL A CA 1
ATOM 2572 C C . VAL A 1 330 ? 27.792 -14.770 20.302 1.00 12.38 330 VAL A C 1
ATOM 2573 O O . VAL A 1 330 ? 28.661 -14.195 20.959 1.00 12.93 330 VAL A O 1
ATOM 2577 N N . ASN A 1 331 ? 26.740 -15.379 20.845 1.00 12.17 331 ASN A N 1
ATOM 2578 C CA . ASN A 1 331 ? 26.513 -15.472 22.285 1.00 11.73 331 ASN A CA 1
ATOM 2579 C C . ASN A 1 331 ? 26.008 -14.211 22.963 1.00 11.50 331 ASN A C 1
ATOM 2580 O O . ASN A 1 331 ? 25.905 -14.160 24.195 1.00 11.33 331 ASN A O 1
ATOM 2585 N N . LEU A 1 332 ? 25.689 -13.1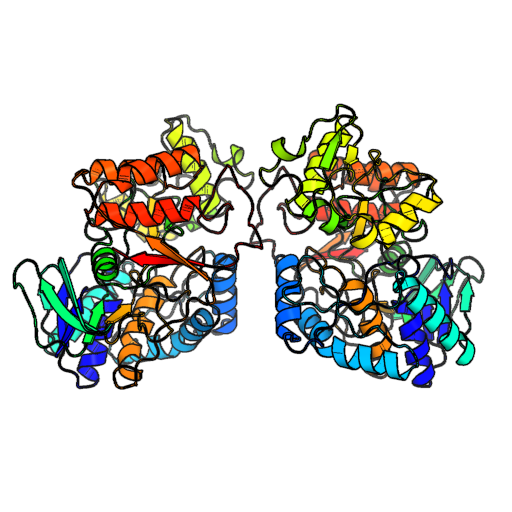95 22.165 1.00 10.79 332 LEU A N 1
ATOM 2586 C CA . LEU A 1 332 ? 25.133 -11.963 22.706 1.00 9.94 332 LEU A CA 1
ATOM 2587 C C . LEU A 1 332 ? 23.673 -11.879 22.262 1.00 9.80 332 LEU A C 1
ATOM 2588 O O . LEU A 1 332 ? 23.381 -11.692 21.080 1.00 9.91 332 LEU A O 1
ATOM 2593 N N . TYR A 1 333 ? 22.760 -12.036 23.213 1.00 9.94 333 TYR A N 1
ATOM 2594 C CA . TYR A 1 333 ? 21.331 -11.970 22.931 1.00 10.15 333 TYR A CA 1
ATOM 2595 C C . TYR A 1 333 ? 20.801 -10.585 23.309 1.00 9.76 333 TYR A C 1
ATOM 2596 O O . TYR A 1 333 ? 21.379 -9.896 24.151 1.00 8.94 333 TYR A O 1
ATOM 2605 N N . ALA A 1 334 ? 19.692 -10.196 22.685 1.00 9.59 334 ALA A N 1
ATOM 2606 C CA . ALA A 1 334 ? 19.028 -8.929 22.979 1.00 9.45 334 ALA A CA 1
ATOM 2607 C C . ALA A 1 334 ? 17.542 -9.263 23.009 1.00 9.93 334 ALA A C 1
ATOM 2608 O O . ALA A 1 334 ? 17.000 -9.780 22.031 1.00 10.08 334 ALA A O 1
ATOM 2610 N N . ILE A 1 335 ? 16.891 -8.999 24.138 1.00 9.65 335 ILE A N 1
ATOM 2611 C CA . ILE A 1 335 ? 15.470 -9.290 24.273 1.00 10.06 335 ILE A CA 1
ATOM 2612 C C . ILE A 1 335 ? 14.744 -8.130 24.943 1.00 10.00 335 ILE A C 1
ATOM 2613 O O . ILE A 1 335 ? 15.334 -7.385 25.725 1.00 9.87 335 ILE A O 1
ATOM 2618 N N . GLY A 1 336 ? 13.465 -7.970 24.626 1.00 10.63 336 GLY A N 1
ATOM 2619 C CA . GLY A 1 336 ? 12.707 -6.881 25.204 1.00 10.38 336 GLY A CA 1
ATOM 2620 C C . GLY A 1 336 ? 12.842 -5.635 24.355 1.00 10.84 336 GLY A C 1
ATOM 2621 O O . GLY A 1 336 ? 13.069 -5.727 23.144 1.00 11.28 336 GLY A O 1
ATOM 2622 N N . GLU A 1 337 ? 12.728 -4.469 24.983 1.00 9.93 337 GLU A N 1
ATOM 2623 C CA . GLU A 1 337 ? 12.810 -3.209 24.257 1.00 11.04 337 GLU A CA 1
ATOM 2624 C C . GLU A 1 337 ? 14.202 -2.830 23.730 1.00 10.50 337 GLU A C 1
ATOM 2625 O O . GLU A 1 337 ? 14.315 -1.993 22.832 1.00 10.63 337 GLU A O 1
ATOM 2631 N N . VAL A 1 338 ? 15.256 -3.422 24.280 1.00 10.08 338 VAL A N 1
ATOM 2632 C CA . VAL A 1 338 ? 16.603 -3.102 23.806 1.00 10.09 338 VAL A CA 1
ATOM 2633 C C . VAL A 1 338 ? 16.868 -3.743 22.438 1.00 10.35 338 VAL A C 1
ATOM 2634 O O . VAL A 1 338 ? 17.766 -3.323 21.701 1.00 11.03 338 VAL A O 1
ATOM 2638 N N . SER A 1 339 ? 16.073 -4.748 22.089 1.00 10.58 339 SER A N 1
ATOM 2639 C CA . SER A 1 339 ? 16.242 -5.438 20.809 1.00 10.08 339 SER A CA 1
ATOM 2640 C C . SER A 1 339 ? 15.308 -4.918 19.722 1.00 9.59 339 SER A C 1
ATOM 2641 O O . SER A 1 339 ? 14.351 -4.202 19.998 1.00 8.52 339 SER A O 1
ATOM 2644 N N . ASP A 1 340 ? 15.604 -5.300 18.483 1.00 10.01 340 ASP A N 1
ATOM 2645 C CA . ASP A 1 340 ? 14.782 -4.948 17.331 1.00 9.19 340 ASP A CA 1
ATOM 2646 C C . ASP A 1 340 ? 14.547 -6.244 16.586 1.00 9.88 340 ASP A C 1
ATOM 2647 O O . ASP A 1 340 ? 15.316 -6.615 15.697 1.00 10.33 340 ASP A O 1
ATOM 2652 N N . SER A 1 341 ? 13.483 -6.940 16.971 1.00 9.81 341 SER A N 1
ATOM 2653 C CA . SER A 1 341 ? 13.129 -8.208 16.350 1.00 9.32 341 SER A CA 1
ATOM 2654 C C . SER A 1 341 ? 12.351 -7.944 15.073 1.00 9.96 341 SER A C 1
ATOM 2655 O O . SER A 1 341 ? 12.082 -8.859 14.295 1.00 9.26 341 SER A O 1
ATOM 2658 N N . GLY A 1 342 ? 11.991 -6.683 14.868 1.00 9.80 342 GLY A N 1
ATOM 2659 C CA . GLY A 1 342 ? 11.225 -6.312 13.693 1.00 9.99 342 GLY A CA 1
ATOM 2660 C C . GLY A 1 342 ? 9.739 -6.550 13.906 1.00 10.42 342 GLY A C 1
ATOM 2661 O O . GLY A 1 342 ? 8.941 -6.431 12.977 1.00 10.87 342 GLY A O 1
ATOM 2662 N N . LEU A 1 343 ? 9.365 -6.895 15.132 1.00 10.48 343 LEU A N 1
ATOM 2663 C CA . LEU A 1 343 ? 7.965 -7.145 15.475 1.00 9.96 343 LEU A CA 1
ATOM 2664 C C . LEU A 1 343 ? 7.118 -5.887 15.350 1.00 10.22 343 LEU A C 1
ATOM 2665 O O . LEU A 1 343 ? 5.956 -5.945 14.954 1.00 10.48 343 LEU A O 1
ATOM 2670 N N . HIS A 1 344 ? 7.717 -4.747 15.677 1.00 10.36 344 HIS A N 1
ATOM 2671 C CA . HIS A 1 344 ? 6.999 -3.476 15.675 1.00 10.11 344 HIS A CA 1
ATOM 2672 C C . HIS A 1 344 ? 7.060 -2.625 14.412 1.00 10.79 344 HIS A C 1
ATOM 2673 O O . HIS A 1 344 ? 6.234 -1.724 14.234 1.00 10.48 344 HIS A O 1
ATOM 2680 N N . GLY A 1 345 ? 8.030 -2.892 13.544 1.00 11.21 345 GLY A N 1
ATOM 2681 C CA . GLY A 1 345 ? 8.144 -2.114 12.322 1.00 11.05 345 GLY A CA 1
ATOM 2682 C C . GLY A 1 345 ? 8.187 -0.617 12.580 1.00 11.36 345 GLY A C 1
ATOM 2683 O O . GLY A 1 345 ? 8.951 -0.150 13.428 1.00 11.72 345 GLY A O 1
ATOM 2684 N N . ALA A 1 346 ? 7.360 0.141 11.864 1.00 11.12 346 ALA A N 1
ATOM 2685 C CA . ALA A 1 346 ? 7.333 1.592 12.018 1.00 11.43 346 ALA A CA 1
ATOM 2686 C C . ALA A 1 346 ? 6.404 2.084 13.130 1.00 11.63 346 ALA A C 1
ATOM 2687 O O . ALA A 1 346 ? 6.286 3.288 13.348 1.00 11.27 346 ALA A O 1
ATOM 2689 N N . ASN A 1 347 ? 5.745 1.163 13.829 1.00 11.40 347 ASN A N 1
ATOM 2690 C CA . ASN A 1 347 ? 4.859 1.550 14.928 1.00 11.70 347 ASN A CA 1
ATOM 2691 C C . ASN A 1 347 ? 4.366 0.365 15.760 1.00 11.78 347 ASN A C 1
ATOM 2692 O O . ASN A 1 347 ? 3.634 -0.494 15.265 1.00 10.75 347 ASN A O 1
ATOM 2697 N N . ARG A 1 348 ? 4.765 0.343 17.030 1.00 12.24 348 ARG A N 1
ATOM 2698 C CA . ARG A 1 348 ? 4.380 -0.719 17.957 1.00 12.89 348 ARG A CA 1
ATOM 2699 C C . ARG A 1 348 ? 2.874 -0.745 18.169 1.00 12.56 348 ARG A C 1
ATOM 2700 O O . ARG A 1 348 ? 2.232 0.304 18.229 1.00 11.63 348 ARG A O 1
ATOM 2708 N N . LEU A 1 349 ? 2.319 -1.950 18.279 1.00 12.86 349 LEU A N 1
ATOM 2709 C CA . LEU A 1 349 ? 0.897 -2.121 18.541 1.00 12.94 349 LEU A CA 1
ATOM 2710 C C . LEU A 1 349 ? 0.812 -2.251 20.054 1.00 13.16 349 LEU A C 1
ATOM 2711 O O . LEU A 1 349 ? 1.526 -3.058 20.652 1.00 13.32 349 LEU A O 1
ATOM 2716 N N . ALA A 1 350 ? -0.050 -1.450 20.671 1.00 13.00 350 ALA A N 1
ATOM 2717 C CA . ALA A 1 350 ? -0.223 -1.474 22.119 1.00 12.49 350 ALA A CA 1
ATOM 2718 C C . ALA A 1 350 ? -0.339 -2.903 22.648 1.00 12.37 350 ALA A C 1
ATOM 2719 O O . ALA A 1 350 ? -0.985 -3.743 22.030 1.00 11.22 350 ALA A O 1
ATOM 2721 N N . SER A 1 351 ? 0.298 -3.165 23.791 1.00 11.76 351 SER A N 1
ATOM 2722 C CA . SER A 1 351 ? 0.269 -4.479 24.442 1.00 11.21 351 SER A CA 1
ATOM 2723 C C . SER A 1 351 ? 1.181 -5.540 23.823 1.00 10.25 351 SER A C 1
ATOM 2724 O O . SER A 1 351 ? 1.309 -6.643 24.363 1.00 9.24 351 SER A O 1
ATOM 2727 N N . ASN A 1 352 ? 1.813 -5.223 22.696 1.00 10.15 352 ASN A N 1
ATOM 2728 C CA . ASN A 1 352 ? 2.714 -6.180 22.045 1.00 9.62 352 ASN A CA 1
ATOM 2729 C C . ASN A 1 352 ? 4.121 -6.145 22.642 1.00 9.78 352 ASN A C 1
ATOM 2730 O O . ASN A 1 352 ? 4.931 -7.048 22.411 1.00 9.45 352 ASN A O 1
ATOM 2735 N N . SER A 1 353 ? 4.410 -5.105 23.415 1.00 10.09 353 SER A N 1
ATOM 2736 C CA . SER A 1 353 ? 5.731 -4.967 23.996 1.00 10.50 353 SER A CA 1
ATOM 2737 C C . SER A 1 353 ? 5.967 -5.847 25.229 1.00 10.59 353 SER A C 1
ATOM 2738 O O . SER A 1 353 ? 7.019 -6.480 25.342 1.00 11.75 353 SER A O 1
ATOM 2741 N N . LEU A 1 354 ? 5.016 -5.907 26.154 1.00 10.56 354 LEU A N 1
ATOM 2742 C CA . LEU A 1 354 ? 5.202 -6.794 27.306 1.00 11.14 354 LEU A CA 1
ATOM 2743 C C . LEU A 1 354 ? 5.161 -8.235 26.785 1.00 11.01 354 LEU A C 1
ATOM 2744 O O . LEU A 1 354 ? 5.840 -9.117 27.309 1.00 11.27 354 LEU A O 1
ATOM 2749 N N . LEU A 1 355 ? 4.361 -8.462 25.745 1.00 10.81 355 LEU A N 1
ATOM 2750 C CA . LEU A 1 355 ? 4.256 -9.786 25.137 1.00 10.95 355 LEU A CA 1
ATOM 2751 C C . LEU A 1 355 ? 5.601 -10.167 24.527 1.00 11.02 355 LEU A C 1
ATOM 2752 O O . LEU A 1 355 ? 6.080 -11.283 24.708 1.00 10.85 355 LEU A O 1
ATOM 2757 N N . GLU A 1 356 ? 6.196 -9.234 23.790 1.00 11.60 356 GLU A N 1
ATOM 2758 C CA . GLU A 1 356 ? 7.484 -9.483 23.152 1.00 12.18 356 GLU A CA 1
ATOM 2759 C C . GLU A 1 356 ? 8.518 -9.886 24.196 1.00 11.99 356 GLU A C 1
ATOM 2760 O O . GLU A 1 356 ? 9.197 -10.898 24.047 1.00 12.69 356 GLU A O 1
ATOM 2766 N N . GLY A 1 357 ? 8.633 -9.092 25.256 1.00 12.23 357 GLY A N 1
ATOM 2767 C CA . GLY A 1 357 ? 9.598 -9.398 26.298 1.00 11.83 357 GLY A CA 1
ATOM 2768 C C . GLY A 1 357 ? 9.389 -10.773 26.903 1.00 11.09 357 GLY A C 1
ATOM 2769 O O . GLY A 1 357 ? 10.344 -11.523 27.103 1.00 11.26 357 GLY A O 1
ATOM 2770 N N . LEU A 1 358 ? 8.134 -11.110 27.186 1.00 10.81 358 LEU A N 1
ATOM 2771 C CA . LEU A 1 358 ? 7.795 -12.400 27.785 1.00 10.51 358 LEU A CA 1
ATOM 2772 C C . LEU A 1 358 ? 8.083 -13.582 26.860 1.00 10.37 358 LEU A C 1
ATOM 2773 O O . LEU A 1 358 ? 8.539 -14.634 27.310 1.00 10.86 358 LEU A O 1
ATOM 2778 N N . VAL A 1 359 ? 7.806 -13.414 25.570 1.00 10.29 359 VAL A N 1
ATOM 2779 C CA . VAL A 1 359 ? 8.040 -14.484 24.601 1.00 9.98 359 VAL A CA 1
ATOM 2780 C C . VAL A 1 359 ? 9.528 -14.786 24.429 1.00 10.46 359 VAL A C 1
ATOM 2781 O O . VAL A 1 359 ? 9.954 -15.933 24.580 1.00 10.46 359 VAL A O 1
ATOM 2785 N N . PHE A 1 360 ? 10.316 -13.759 24.121 1.00 9.79 360 PHE A N 1
ATOM 2786 C CA . PHE A 1 360 ? 11.745 -13.954 23.919 1.00 10.38 360 PHE A CA 1
ATOM 2787 C C . PHE A 1 360 ? 12.433 -14.447 25.189 1.00 10.82 360 PHE A C 1
ATOM 2788 O O . PHE A 1 360 ? 13.360 -15.249 25.124 1.00 11.72 360 PHE A O 1
ATOM 2796 N N . GLY A 1 361 ? 11.958 -13.989 26.341 1.00 11.12 361 GLY A N 1
ATOM 2797 C CA . GLY A 1 361 ? 12.539 -14.421 27.599 1.00 10.80 361 GLY A CA 1
ATOM 2798 C C . GLY A 1 361 ? 12.172 -15.857 27.958 1.00 11.23 361 GLY A C 1
ATOM 2799 O O . GLY A 1 361 ? 13.049 -16.679 28.223 1.00 10.85 361 GLY A O 1
ATOM 2800 N N . ILE A 1 362 ? 10.879 -16.170 27.970 1.00 10.98 362 ILE A N 1
ATOM 2801 C CA . ILE A 1 362 ? 10.437 -17.520 28.309 1.00 10.39 362 ILE A CA 1
ATOM 2802 C C . ILE A 1 362 ? 10.868 -18.553 27.275 1.00 10.83 362 ILE A C 1
ATOM 2803 O O . ILE A 1 362 ? 11.158 -19.694 27.625 1.00 10.31 362 ILE A O 1
ATOM 2808 N N . ASN A 1 363 ? 10.935 -18.155 26.008 1.00 11.00 363 ASN A N 1
ATOM 2809 C CA . ASN A 1 363 ? 11.340 -19.081 24.949 1.00 11.98 363 ASN A CA 1
ATOM 2810 C C . ASN A 1 363 ? 12.856 -19.230 24.759 1.00 12.60 363 ASN A C 1
ATOM 2811 O O . ASN A 1 363 ? 13.314 -20.134 24.060 1.00 12.92 363 ASN A O 1
ATOM 2816 N N . LEU A 1 364 ? 13.633 -18.357 25.389 1.00 13.51 364 LEU A N 1
ATOM 2817 C CA . LEU A 1 364 ? 15.091 -18.392 25.238 1.00 14.68 364 LEU A CA 1
ATOM 2818 C C . LEU A 1 364 ? 15.767 -19.754 25.440 1.00 15.04 364 LEU A C 1
ATOM 2819 O O . LEU A 1 364 ? 16.703 -20.095 24.717 1.00 15.40 364 LEU A O 1
ATOM 2824 N N . PRO A 1 365 ? 15.313 -20.550 26.424 1.00 15.57 365 PRO A N 1
ATOM 2825 C CA . PRO A 1 365 ? 15.943 -21.859 26.639 1.00 15.61 365 PRO A CA 1
ATOM 2826 C C . PRO A 1 365 ? 15.837 -22.783 25.428 1.00 15.61 365 PRO A C 1
ATOM 2827 O O . PRO A 1 365 ? 16.637 -23.699 25.256 1.00 16.23 365 PRO A O 1
ATOM 2831 N N . ARG A 1 366 ? 14.847 -22.528 24.584 1.00 15.66 366 ARG A N 1
ATOM 2832 C CA . ARG A 1 366 ? 14.625 -23.333 23.390 1.00 15.91 366 ARG A CA 1
ATOM 2833 C C . ARG A 1 366 ? 15.779 -23.235 22.392 1.00 15.62 366 ARG A C 1
ATOM 2834 O O . ARG A 1 366 ? 15.973 -24.131 21.570 1.00 16.22 366 ARG A O 1
ATOM 2842 N N . TYR A 1 367 ? 16.560 -22.164 22.482 1.00 14.94 367 TYR A N 1
ATOM 2843 C CA . TYR A 1 367 ? 17.649 -21.937 21.534 1.00 14.55 367 TYR A CA 1
ATOM 2844 C C . TYR A 1 367 ? 19.070 -21.902 22.087 1.00 14.86 367 TYR A C 1
ATOM 2845 O O . TYR A 1 367 ? 20.028 -22.023 21.325 1.00 15.04 367 TYR A O 1
ATOM 2854 N N . VAL A 1 368 ? 19.212 -21.731 23.397 1.00 15.38 368 VAL A N 1
ATOM 2855 C CA . VAL A 1 368 ? 20.536 -21.612 24.003 1.00 16.01 368 VAL A CA 1
ATOM 2856 C C . VAL A 1 368 ? 21.494 -22.783 23.787 1.00 16.47 368 VAL A C 1
ATOM 2857 O O . VAL A 1 368 ? 22.707 -22.618 23.912 1.00 17.05 368 VAL A O 1
ATOM 2861 N N . ASP A 1 369 ? 20.959 -23.954 23.454 1.00 16.43 369 ASP A N 1
ATOM 2862 C CA . ASP A 1 369 ? 21.788 -25.134 23.232 1.00 16.48 369 ASP A CA 1
ATOM 2863 C C . ASP A 1 369 ? 21.986 -25.473 21.753 1.00 16.56 369 ASP A C 1
ATOM 2864 O O . ASP A 1 369 ? 22.450 -26.563 21.423 1.00 16.80 369 ASP A O 1
ATOM 2869 N N . SER A 1 370 ? 21.640 -24.543 20.867 1.00 16.66 370 SER A N 1
ATOM 2870 C CA . SER A 1 370 ? 21.785 -24.767 19.428 1.00 16.42 370 SER A CA 1
ATOM 2871 C C . SER A 1 370 ? 22.922 -23.921 18.860 1.00 17.06 370 SER A C 1
ATOM 2872 O O . SER A 1 370 ? 23.428 -23.019 19.530 1.00 16.88 370 SER A O 1
ATOM 2875 N N . SER A 1 371 ? 23.334 -24.219 17.630 1.00 16.93 371 SER A N 1
ATOM 2876 C CA . SER A 1 371 ? 24.400 -23.450 17.004 1.00 17.08 371 SER A CA 1
ATOM 2877 C C . SER A 1 371 ? 23.821 -22.081 16.679 1.00 16.37 371 SER A C 1
ATOM 2878 O O . SER A 1 371 ? 22.638 -21.964 16.367 1.00 17.43 371 SER A O 1
ATOM 2881 N N . TRP A 1 372 ? 24.652 -21.048 16.752 1.00 15.60 372 TRP A N 1
ATOM 2882 C CA . TRP A 1 372 ? 24.212 -19.682 16.492 1.00 14.37 372 TRP A CA 1
ATOM 2883 C C . TRP A 1 372 ? 23.810 -19.436 15.036 1.00 14.74 372 TRP A C 1
ATOM 2884 O O . TRP A 1 372 ? 24.500 -19.858 14.110 1.00 14.97 372 TRP A O 1
ATOM 2895 N N . GLU A 1 373 ? 22.682 -18.759 14.839 1.00 14.56 373 GLU A N 1
ATOM 2896 C CA . GLU A 1 373 ? 22.215 -18.439 13.494 1.00 14.85 373 GLU A CA 1
ATOM 2897 C C . GLU A 1 373 ? 22.567 -16.995 13.154 1.00 14.08 373 GLU A C 1
ATOM 2898 O O . GLU A 1 373 ? 23.125 -16.713 12.096 1.00 13.91 373 GLU A O 1
ATOM 2904 N N . GLY A 1 374 ? 22.246 -16.076 14.056 1.00 13.36 374 GLY A N 1
ATOM 2905 C CA . GLY A 1 374 ? 22.565 -14.686 13.796 1.00 12.90 374 GLY A CA 1
ATOM 2906 C C . GLY A 1 374 ? 21.501 -13.977 12.986 1.00 12.65 374 GLY A C 1
ATOM 2907 O O . GLY A 1 374 ? 20.364 -14.435 12.910 1.00 12.27 374 GLY A O 1
ATOM 2908 N N . ILE A 1 375 ? 21.882 -12.866 12.364 1.00 12.77 375 ILE A N 1
ATOM 2909 C CA . ILE A 1 375 ? 20.948 -12.063 11.589 1.00 12.56 375 ILE A CA 1
ATOM 2910 C C . ILE A 1 375 ? 21.351 -11.843 10.143 1.00 13.16 375 ILE A C 1
ATOM 2911 O O . ILE A 1 375 ? 22.487 -12.094 9.744 1.00 13.30 375 ILE A O 1
ATOM 2916 N N . SER A 1 376 ? 20.393 -11.349 9.371 1.00 13.67 376 SER A N 1
ATOM 2917 C CA . SER A 1 376 ? 20.595 -11.036 7.969 1.00 14.52 376 SER A CA 1
ATOM 2918 C C . SER A 1 376 ? 20.266 -9.555 7.822 1.00 14.64 376 SER A C 1
ATOM 2919 O O . SER A 1 376 ? 19.326 -9.065 8.446 1.00 14.89 376 SER A O 1
ATOM 2922 N N . THR A 1 377 ? 21.045 -8.836 7.021 1.00 14.73 377 THR A N 1
ATOM 2923 C CA . THR A 1 377 ? 20.782 -7.417 6.806 1.00 14.67 377 THR A CA 1
ATOM 2924 C C . THR A 1 377 ? 20.193 -7.190 5.409 1.00 14.95 377 THR A C 1
ATOM 2925 O O . THR A 1 377 ? 20.034 -6.048 4.976 1.00 14.44 377 THR A O 1
ATOM 2929 N N . ASP A 1 378 ? 19.853 -8.280 4.721 1.00 14.72 378 ASP A N 1
ATOM 2930 C CA . ASP A 1 378 ? 19.289 -8.199 3.372 1.00 15.49 378 ASP A CA 1
ATOM 2931 C C . ASP A 1 378 ? 17.976 -7.421 3.311 1.00 14.78 378 ASP A C 1
ATOM 2932 O O . ASP A 1 378 ? 17.498 -7.087 2.226 1.00 13.93 378 ASP A O 1
ATOM 2937 N N . ASP A 1 379 ? 17.384 -7.152 4.467 1.00 14.54 379 ASP A N 1
ATOM 2938 C CA . ASP A 1 379 ? 16.130 -6.415 4.508 1.00 14.01 379 ASP A CA 1
ATOM 2939 C C . ASP A 1 379 ? 16.361 -4.923 4.737 1.00 14.62 379 ASP A C 1
ATOM 2940 O O . ASP A 1 379 ? 15.425 -4.188 5.064 1.00 15.20 379 ASP A O 1
ATOM 2945 N N . GLY A 1 380 ? 17.602 -4.474 4.550 1.00 14.83 380 GLY A N 1
ATOM 2946 C CA . GLY A 1 380 ? 17.912 -3.067 4.746 1.00 14.65 380 GLY A CA 1
ATOM 2947 C C . GLY A 1 380 ? 19.260 -2.628 4.196 1.00 15.15 380 GLY A C 1
ATOM 2948 O O . GLY A 1 380 ? 19.894 -3.352 3.427 1.00 15.68 380 GLY A O 1
ATOM 2949 N N . ILE A 1 381 ? 19.695 -1.436 4.593 1.00 14.49 381 ILE A N 1
ATOM 2950 C CA . ILE A 1 381 ? 20.971 -0.877 4.148 1.00 14.98 381 ILE A CA 1
ATOM 2951 C C . ILE A 1 381 ? 21.883 -0.633 5.343 1.00 14.94 381 ILE A C 1
ATOM 2952 O O . ILE A 1 381 ? 21.497 0.036 6.298 1.00 15.38 381 ILE A O 1
ATOM 2957 N N . VAL A 1 382 ? 23.093 -1.178 5.290 1.00 15.32 382 VAL A N 1
ATOM 2958 C CA . VAL A 1 382 ? 24.038 -1.027 6.389 1.00 15.65 382 VAL A CA 1
ATOM 2959 C C . VAL A 1 382 ? 24.899 0.221 6.259 1.00 16.34 382 VAL A C 1
ATOM 2960 O O . VAL A 1 382 ? 25.533 0.451 5.228 1.00 16.57 382 VAL A O 1
ATOM 2964 N N . HIS A 1 383 ? 24.910 1.026 7.316 1.00 17.11 383 HIS A N 1
ATOM 2965 C CA . HIS A 1 383 ? 25.700 2.251 7.343 1.00 17.34 383 HIS A CA 1
ATOM 2966 C C . HIS A 1 383 ? 26.791 2.139 8.401 1.00 18.00 383 HIS A C 1
ATOM 2967 O O . HIS A 1 383 ? 26.497 1.973 9.584 1.00 17.25 383 HIS A O 1
ATOM 2974 N N . SER A 1 384 ? 28.048 2.225 7.979 1.00 18.49 384 SER A N 1
ATOM 2975 C CA . SER A 1 384 ? 29.155 2.138 8.923 1.00 19.79 384 SER A CA 1
ATOM 2976 C C . SER A 1 384 ? 29.484 3.527 9.432 1.00 20.91 384 SER A C 1
ATOM 2977 O O . SER A 1 384 ? 29.656 4.456 8.650 1.00 21.61 384 SER A O 1
ATOM 2980 N N . VAL A 1 385 ? 29.561 3.672 10.748 1.00 21.98 385 VAL A N 1
ATOM 2981 C CA . VAL A 1 385 ? 29.860 4.968 11.335 1.00 23.25 385 VAL A CA 1
ATOM 2982 C C . VAL A 1 385 ? 30.998 4.890 12.338 1.00 24.17 385 VAL A C 1
ATOM 2983 O O . VAL A 1 385 ? 31.120 3.919 13.084 1.00 23.63 385 VAL A O 1
ATOM 2987 N N . ARG A 1 386 ? 31.841 5.915 12.343 1.00 25.45 386 ARG A N 1
ATOM 2988 C CA . ARG A 1 386 ? 32.953 5.958 13.274 1.00 27.05 386 ARG A CA 1
ATOM 2989 C C . ARG A 1 386 ? 32.696 7.014 14.335 1.00 28.00 386 ARG A C 1
ATOM 2990 O O . ARG A 1 386 ? 32.397 8.168 14.023 1.00 28.55 386 ARG A O 1
ATOM 2998 N N . ILE A 1 387 ? 32.793 6.596 15.592 1.00 29.16 387 ILE A N 1
ATOM 2999 C CA . ILE A 1 387 ? 32.564 7.480 16.726 1.00 30.38 387 ILE A CA 1
ATOM 3000 C C . ILE A 1 387 ? 33.901 7.935 17.283 1.00 30.92 387 ILE A C 1
ATOM 3001 O O . ILE A 1 387 ? 34.702 7.124 17.748 1.00 30.70 387 ILE A O 1
ATOM 3006 N N . SER A 1 388 ? 34.136 9.240 17.238 1.00 32.01 388 SER A N 1
ATOM 3007 C CA . SER A 1 388 ? 35.388 9.795 17.717 1.00 33.06 388 SER A CA 1
ATOM 3008 C C . SER A 1 388 ? 35.225 11.260 18.097 1.00 33.56 388 SER A C 1
ATOM 3009 O O . SER A 1 388 ? 34.628 12.041 17.356 1.00 33.79 388 SER A O 1
ATOM 3012 N N . GLY A 1 389 ? 35.762 11.623 19.256 1.00 33.99 389 GLY A N 1
ATOM 3013 C CA . GLY A 1 389 ? 35.669 12.993 19.727 1.00 34.42 389 GLY A CA 1
ATOM 3014 C C . GLY A 1 389 ? 35.675 13.039 21.242 1.00 34.83 389 GLY A C 1
ATOM 3015 O O . GLY A 1 389 ? 35.816 12.005 21.895 1.00 35.25 389 GLY A O 1
ATOM 3016 N N . ASN A 1 390 ? 35.530 14.229 21.813 1.00 34.93 390 ASN A N 1
ATOM 3017 C CA . ASN A 1 390 ? 35.518 14.349 23.264 1.00 35.35 390 ASN A CA 1
ATOM 3018 C C . ASN A 1 390 ? 34.455 15.337 23.719 1.00 35.05 390 ASN A C 1
ATOM 3019 O O . ASN A 1 390 ? 34.428 15.747 24.880 1.00 35.38 390 ASN A O 1
ATOM 3024 N N . LYS A 1 391 ? 33.580 15.722 22.798 1.00 34.51 391 LYS A N 1
ATOM 3025 C CA . LYS A 1 391 ? 32.509 16.646 23.135 1.00 34.18 391 LYS A CA 1
ATOM 3026 C C . LYS A 1 391 ? 31.593 15.939 24.127 1.00 33.26 391 LYS A C 1
ATOM 3027 O O . LYS A 1 391 ? 31.249 14.770 23.944 1.00 32.96 391 LYS A O 1
ATOM 3033 N N . THR A 1 392 ? 31.208 16.648 25.182 1.00 32.38 392 THR A N 1
ATOM 3034 C CA . THR A 1 392 ? 30.336 16.079 26.198 1.00 31.68 392 THR A CA 1
ATOM 3035 C C . THR A 1 392 ? 29.123 16.970 26.421 1.00 30.94 392 THR A C 1
ATOM 3036 O O . THR A 1 392 ? 29.255 18.183 26.577 1.00 31.05 392 THR A O 1
ATOM 3040 N N . LEU A 1 393 ? 27.943 16.359 26.432 1.00 29.75 393 LEU A N 1
ATOM 3041 C CA . LEU A 1 393 ? 26.697 17.089 26.633 1.00 28.88 393 LEU A CA 1
ATOM 3042 C C . LEU A 1 393 ? 25.998 16.576 27.880 1.00 28.01 393 LEU A C 1
ATOM 3043 O O . LEU A 1 393 ? 26.114 15.401 28.229 1.00 28.04 393 LEU A O 1
ATOM 3048 N N . SER A 1 394 ? 25.273 17.460 28.552 1.00 26.72 394 SER A N 1
ATOM 3049 C CA . SER A 1 394 ? 24.546 17.066 29.744 1.00 25.55 394 SER A CA 1
ATOM 3050 C C . SER A 1 394 ? 23.321 16.285 29.288 1.00 24.99 394 SER A C 1
ATOM 3051 O O . SER A 1 394 ? 22.866 16.438 28.151 1.00 24.53 394 SER A O 1
ATOM 3054 N N . LEU A 1 395 ? 22.797 15.444 30.170 1.00 24.04 395 LEU A N 1
ATOM 3055 C CA . LEU A 1 395 ? 21.622 14.652 29.850 1.00 24.40 395 LEU A CA 1
ATOM 3056 C C . LEU A 1 395 ? 20.441 15.574 29.570 1.00 24.44 395 LEU A C 1
ATOM 3057 O O . LEU A 1 395 ? 19.621 15.298 28.694 1.00 24.44 395 LEU A O 1
ATOM 3062 N N . LYS A 1 396 ? 20.358 16.674 30.312 1.00 24.07 396 LYS A N 1
ATOM 3063 C CA . LYS A 1 396 ? 19.265 17.615 30.125 1.00 24.18 396 LYS A CA 1
ATOM 3064 C C . LYS A 1 396 ? 19.309 18.257 28.747 1.00 23.96 396 LYS A C 1
ATOM 3065 O O . LYS A 1 396 ? 18.270 18.470 28.124 1.00 23.54 396 LYS A O 1
ATOM 3071 N N . GLU A 1 397 ? 20.511 18.564 28.269 1.00 23.73 397 GLU A N 1
ATOM 3072 C CA . GLU A 1 397 ? 20.656 19.189 26.962 1.00 24.05 397 GLU A CA 1
ATOM 3073 C C . GLU A 1 397 ? 20.283 18.212 25.855 1.00 22.91 397 GLU A C 1
ATOM 3074 O O . GLU A 1 397 ? 19.578 18.570 24.914 1.00 22.79 397 GLU A O 1
ATOM 3080 N N . ILE A 1 398 ? 20.761 16.978 25.974 1.00 21.99 398 ILE A N 1
ATOM 3081 C CA . ILE A 1 398 ? 20.465 15.947 24.986 1.00 20.65 398 ILE A CA 1
ATOM 3082 C C . ILE A 1 398 ? 18.960 15.757 24.859 1.00 20.09 398 ILE A C 1
ATOM 3083 O O . ILE A 1 398 ? 18.423 15.718 23.755 1.00 20.03 398 ILE A O 1
ATOM 3088 N N . ARG A 1 399 ? 18.283 15.661 25.998 1.00 19.34 399 ARG A N 1
ATOM 3089 C CA . ARG A 1 399 ? 16.840 15.454 26.021 1.00 19.14 399 ARG A CA 1
ATOM 3090 C C . ARG A 1 399 ? 16.042 16.573 25.374 1.00 18.97 399 ARG A C 1
ATOM 3091 O O . ARG A 1 399 ? 14.977 16.327 24.812 1.00 19.21 399 ARG A O 1
ATOM 3099 N N . ARG A 1 400 ? 16.547 17.799 25.464 1.00 18.97 400 ARG A N 1
ATOM 3100 C CA . ARG A 1 400 ? 15.879 18.951 24.866 1.00 18.75 400 ARG A CA 1
ATOM 3101 C C . ARG A 1 400 ? 16.134 18.953 23.362 1.00 17.77 400 ARG A C 1
ATOM 3102 O O . ARG A 1 400 ? 15.240 19.244 22.564 1.00 17.88 400 ARG A O 1
ATOM 3110 N N . ILE A 1 401 ? 17.364 18.634 22.979 1.00 17.51 401 ILE A N 1
ATOM 3111 C CA . ILE A 1 401 ? 17.736 18.595 21.567 1.00 17.51 401 ILE A CA 1
ATOM 3112 C C . ILE A 1 401 ? 16.937 17.534 20.810 1.00 17.15 401 ILE A C 1
ATOM 3113 O O . ILE A 1 401 ? 16.467 17.776 19.694 1.00 16.95 401 ILE A O 1
ATOM 3118 N N . ASN A 1 402 ? 16.779 16.362 21.418 1.00 16.62 402 ASN A N 1
ATOM 3119 C CA . ASN A 1 402 ? 16.033 15.277 20.783 1.00 15.91 402 ASN A CA 1
ATOM 3120 C C . ASN A 1 402 ? 14.558 15.635 20.654 1.00 15.71 402 ASN A C 1
ATOM 3121 O O . ASN A 1 402 ? 13.920 15.336 19.647 1.00 15.23 402 ASN A O 1
ATOM 3126 N N . TRP A 1 403 ? 14.019 16.281 21.680 1.00 15.59 403 TRP A N 1
ATOM 3127 C CA . TRP A 1 403 ? 12.617 16.673 21.678 1.00 15.70 403 TRP A CA 1
ATOM 3128 C C . TRP A 1 403 ? 12.315 17.712 20.601 1.00 16.06 403 TRP A C 1
ATOM 3129 O O . TRP A 1 403 ? 11.285 17.650 19.927 1.00 15.99 403 TRP A O 1
ATOM 3140 N N . GLU A 1 404 ? 13.227 18.659 20.433 1.00 16.79 404 GLU A N 1
ATOM 3141 C CA . GLU A 1 404 ? 13.038 19.718 19.456 1.00 17.44 404 GLU A CA 1
ATOM 3142 C C . GLU A 1 404 ? 13.491 19.382 18.044 1.00 16.93 404 GLU A C 1
ATOM 3143 O O . GLU A 1 404 ? 12.788 19.684 17.080 1.00 17.19 404 GLU A O 1
ATOM 3149 N N . ASN A 1 405 ? 14.646 18.737 17.924 1.00 16.71 405 ASN A N 1
ATOM 3150 C CA . ASN A 1 405 ? 15.200 18.413 16.616 1.00 16.57 405 ASN A CA 1
ATOM 3151 C C . ASN A 1 405 ? 15.089 16.971 16.127 1.00 16.69 405 ASN A C 1
ATOM 3152 O O . ASN A 1 405 ? 15.438 16.681 14.984 1.00 16.99 405 ASN A O 1
ATOM 3157 N N . VAL A 1 406 ? 14.616 16.068 16.979 1.00 16.62 406 VAL A N 1
ATOM 3158 C CA . VAL A 1 406 ? 14.463 14.665 16.592 1.00 16.33 406 VAL A CA 1
ATOM 3159 C C . VAL A 1 406 ? 13.170 14.182 17.231 1.00 16.10 406 VAL A C 1
ATOM 3160 O O . VAL A 1 406 ? 13.098 13.071 17.758 1.00 15.67 406 VAL A O 1
ATOM 3164 N N . GLY A 1 407 ? 12.147 15.029 17.171 1.00 15.43 407 GLY A N 1
ATOM 3165 C CA . GLY A 1 407 ? 10.881 14.699 17.796 1.00 15.41 407 GLY A CA 1
ATOM 3166 C C . GLY A 1 407 ? 9.715 14.237 16.950 1.00 16.04 407 GLY A C 1
ATOM 3167 O O . GLY A 1 407 ? 9.882 13.614 15.899 1.00 15.54 407 GLY A O 1
ATOM 3168 N N . ILE A 1 408 ? 8.518 14.549 17.444 1.00 15.96 408 ILE A N 1
ATOM 3169 C CA . ILE A 1 408 ? 7.264 14.180 16.805 1.00 16.53 408 ILE A CA 1
ATOM 3170 C C . ILE A 1 408 ? 7.173 14.642 15.355 1.00 16.54 408 ILE A C 1
ATOM 3171 O O . ILE A 1 408 ? 6.683 13.910 14.501 1.00 17.15 408 ILE A O 1
ATOM 3176 N N . ILE A 1 409 ? 7.626 15.861 15.081 1.00 16.41 409 ILE A N 1
ATOM 3177 C CA . ILE A 1 409 ? 7.628 16.385 13.717 1.00 15.87 409 ILE A CA 1
ATOM 3178 C C . ILE A 1 409 ? 9.082 16.704 13.388 1.00 15.31 409 ILE A C 1
ATOM 3179 O O . ILE A 1 409 ? 9.747 17.411 14.142 1.00 14.56 409 ILE A O 1
ATOM 3184 N N . ARG A 1 410 ? 9.570 16.184 12.265 1.00 14.95 410 ARG A N 1
ATOM 3185 C CA . ARG A 1 410 ? 10.956 16.410 11.864 1.00 14.95 410 ARG A CA 1
ATOM 3186 C C . ARG A 1 410 ? 11.106 17.041 10.470 1.00 15.27 410 ARG A C 1
ATOM 3187 O O . ARG A 1 410 ? 10.139 17.150 9.703 1.00 15.12 410 ARG A O 1
ATOM 3195 N N . ASN A 1 411 ? 12.329 17.476 10.172 1.00 15.63 411 ASN A N 1
ATOM 3196 C CA . ASN A 1 411 ? 12.692 18.052 8.878 1.00 16.80 411 ASN A CA 1
ATOM 3197 C C . ASN A 1 411 ? 14.217 18.064 8.815 1.00 17.24 411 ASN A C 1
ATOM 3198 O O . ASN A 1 411 ? 14.887 17.920 9.841 1.00 17.28 411 ASN A O 1
ATOM 3203 N N . GLU A 1 412 ? 14.761 18.221 7.614 1.00 17.97 412 GLU A N 1
ATOM 3204 C CA . GLU A 1 412 ? 16.206 18.193 7.414 1.00 18.75 412 GLU A CA 1
ATOM 3205 C C . GLU A 1 412 ? 17.018 19.160 8.268 1.00 18.60 412 GLU A C 1
ATOM 3206 O O . GLU A 1 412 ? 17.989 18.756 8.913 1.00 19.10 412 GLU A O 1
ATOM 3212 N N . GLU A 1 413 ? 16.625 20.430 8.277 1.00 18.89 413 GLU A N 1
ATOM 3213 C CA . GLU A 1 413 ? 17.346 21.443 9.038 1.00 19.41 413 GLU A CA 1
ATOM 3214 C C . GLU A 1 413 ? 17.521 21.054 10.503 1.00 18.75 413 GLU A C 1
ATOM 3215 O O . GLU A 1 413 ? 18.633 21.071 11.026 1.00 18.24 413 GLU A O 1
ATOM 3221 N N . LYS A 1 414 ? 16.422 20.706 11.164 1.00 17.95 414 LYS A N 1
ATOM 3222 C CA . LYS A 1 414 ? 16.492 20.316 12.568 1.00 17.58 414 LYS A CA 1
ATOM 3223 C C . LYS A 1 414 ? 17.310 19.040 12.767 1.00 16.71 414 LYS A C 1
ATOM 3224 O O . LYS A 1 414 ? 18.137 18.967 13.670 1.00 16.58 414 LYS A O 1
ATOM 3230 N N . LEU A 1 415 ? 17.089 18.040 11.917 1.00 15.99 415 LEU A N 1
ATOM 3231 C CA . LEU A 1 415 ? 17.830 16.784 12.028 1.00 15.19 415 LEU A CA 1
ATOM 3232 C C . LEU A 1 415 ? 19.328 17.016 11.872 1.00 14.84 415 LEU A C 1
ATOM 3233 O O . LEU A 1 415 ? 20.139 16.410 12.580 1.00 14.21 415 LEU A O 1
ATOM 3238 N N . VAL A 1 416 ? 19.693 17.889 10.936 1.00 14.60 416 VAL A N 1
ATOM 3239 C CA . VAL A 1 416 ? 21.096 18.190 10.700 1.00 15.09 416 VAL A CA 1
ATOM 3240 C C . VAL A 1 416 ? 21.686 18.851 11.940 1.00 15.06 416 VAL A C 1
ATOM 3241 O O . VAL A 1 416 ? 22.835 18.606 12.289 1.00 14.73 416 VAL A O 1
ATOM 3245 N N . LYS A 1 417 ? 20.897 19.684 12.613 1.00 15.65 417 LYS A N 1
ATOM 3246 C CA . LYS A 1 417 ? 21.383 20.339 13.823 1.00 16.15 417 LYS A CA 1
ATOM 3247 C C . LYS A 1 417 ? 21.694 19.261 14.856 1.00 15.90 417 LYS A C 1
ATOM 3248 O O . LYS A 1 417 ? 22.754 19.270 15.478 1.00 16.03 417 LYS A O 1
ATOM 3254 N N . ALA A 1 418 ? 20.763 18.327 15.027 1.00 15.93 418 ALA A N 1
ATOM 3255 C CA . ALA A 1 418 ? 20.943 17.240 15.987 1.00 15.58 418 ALA A CA 1
ATOM 3256 C C . ALA A 1 418 ? 22.171 16.419 15.606 1.00 15.48 418 ALA A C 1
ATOM 3257 O O . ALA A 1 418 ? 22.996 16.086 16.457 1.00 15.45 418 ALA A O 1
ATOM 3259 N N . ILE A 1 419 ? 22.284 16.098 14.320 1.00 15.67 419 ILE A N 1
ATOM 3260 C CA . ILE A 1 419 ? 23.414 15.330 13.814 1.00 15.38 419 ILE A CA 1
ATOM 3261 C C . ILE A 1 419 ? 24.732 16.026 14.160 1.00 16.28 419 ILE A C 1
ATOM 3262 O O . ILE A 1 419 ? 25.624 15.418 14.750 1.00 16.36 419 ILE A O 1
ATOM 3267 N N . ASN A 1 420 ? 24.850 17.303 13.812 1.00 16.92 420 ASN A N 1
ATOM 3268 C CA . ASN A 1 420 ? 26.078 18.047 14.091 1.00 17.78 420 ASN A CA 1
ATOM 3269 C C . ASN A 1 420 ? 26.389 18.211 15.576 1.00 18.31 420 ASN A C 1
ATOM 3270 O O . ASN A 1 420 ? 27.556 18.287 15.962 1.00 18.95 420 ASN A O 1
ATOM 3275 N N . THR A 1 421 ? 25.355 18.263 16.409 1.00 18.72 421 THR A N 1
ATOM 3276 C CA . THR A 1 421 ? 25.554 18.419 17.847 1.00 19.58 421 THR A CA 1
ATOM 3277 C C . THR A 1 421 ? 26.161 17.169 18.473 1.00 19.68 421 THR A C 1
ATOM 3278 O O . THR A 1 421 ? 27.028 17.260 19.340 1.00 19.82 421 THR A O 1
ATOM 3282 N N . TYR A 1 422 ? 25.704 16.004 18.027 1.00 19.80 422 TYR A N 1
ATOM 3283 C CA . TYR A 1 422 ? 26.184 14.738 18.569 1.00 19.85 422 TYR A CA 1
ATOM 3284 C C . TYR A 1 422 ? 27.397 14.141 17.866 1.00 20.80 422 TYR A C 1
ATOM 3285 O O . TYR A 1 422 ? 28.068 13.263 18.416 1.00 19.72 422 TYR A O 1
ATOM 3294 N N . SER A 1 423 ? 27.674 14.619 16.657 1.00 22.26 423 SER A N 1
ATOM 3295 C CA . SER A 1 423 ? 28.787 14.125 15.845 1.00 23.87 423 SER A CA 1
ATOM 3296 C C . SER A 1 423 ? 30.138 13.943 16.543 1.00 24.51 423 SER A C 1
ATOM 3297 O O . SER A 1 423 ? 30.830 12.952 16.316 1.00 24.59 423 SER A O 1
ATOM 3300 N N . SER A 1 424 ? 30.522 14.890 17.387 1.00 25.44 424 SER A N 1
ATOM 3301 C CA . SER A 1 424 ? 31.817 14.800 18.057 1.00 26.94 424 SER A CA 1
ATOM 3302 C C . SER A 1 424 ? 31.757 14.296 19.494 1.00 26.95 424 SER A C 1
ATOM 3303 O O . SER A 1 424 ? 32.506 14.764 20.350 1.00 27.55 424 SER A O 1
ATOM 3306 N N . SER A 1 425 ? 30.887 13.329 19.758 1.00 26.77 425 SER A N 1
ATOM 3307 C CA . SER A 1 425 ? 30.754 12.799 21.110 1.00 26.41 425 SER A CA 1
ATOM 3308 C C . SER A 1 425 ? 30.798 11.278 21.156 1.00 25.90 425 SER A C 1
ATOM 3309 O O . SER A 1 425 ? 30.317 10.608 20.245 1.00 25.85 425 SER A O 1
ATOM 3312 N N . THR A 1 426 ? 31.383 10.736 22.220 1.00 25.30 426 THR A N 1
ATOM 3313 C CA . THR A 1 426 ? 31.471 9.289 22.381 1.00 24.06 426 THR A CA 1
ATOM 3314 C C . THR A 1 426 ? 30.643 8.841 23.577 1.00 23.24 426 THR A C 1
ATOM 3315 O O . THR A 1 426 ? 30.706 7.681 23.987 1.00 22.67 426 THR A O 1
ATOM 3319 N N . GLN A 1 427 ? 29.874 9.769 24.142 1.00 22.38 427 GLN A N 1
ATOM 3320 C CA . GLN A 1 427 ? 29.016 9.454 25.281 1.00 21.70 427 GLN A CA 1
ATOM 3321 C C . GLN A 1 427 ? 27.923 8.520 24.773 1.00 20.57 427 GLN A C 1
ATOM 3322 O O . GLN A 1 427 ? 27.425 8.698 23.660 1.00 19.93 427 GLN A O 1
ATOM 3328 N N . ASN A 1 428 ? 27.546 7.535 25.583 1.00 18.83 428 ASN A N 1
ATOM 3329 C CA . ASN A 1 428 ? 26.506 6.591 25.187 1.00 17.90 428 ASN A CA 1
ATOM 3330 C C . ASN A 1 428 ? 25.204 7.289 24.805 1.00 17.35 428 ASN A C 1
ATOM 3331 O O . ASN A 1 428 ? 24.590 6.955 23.794 1.00 16.98 428 ASN A O 1
ATOM 3336 N N . GLU A 1 429 ? 24.779 8.254 25.611 1.00 16.49 429 GLU A N 1
ATOM 3337 C CA . GLU A 1 429 ? 23.539 8.970 25.322 1.00 16.50 429 GLU A CA 1
ATOM 3338 C C . GLU A 1 429 ? 23.658 9.754 24.016 1.00 15.73 429 GLU A C 1
ATOM 3339 O O . GLU A 1 429 ? 22.686 9.889 23.271 1.00 16.12 429 GLU A O 1
ATOM 3345 N N . ALA A 1 430 ? 24.856 10.259 23.739 1.00 14.69 430 ALA A N 1
ATOM 3346 C CA . ALA A 1 430 ? 25.097 11.020 22.520 1.00 14.55 430 ALA A CA 1
ATOM 3347 C C . ALA A 1 430 ? 25.096 10.100 21.299 1.00 14.48 430 ALA A C 1
ATOM 3348 O O . ALA A 1 430 ? 24.544 10.446 20.253 1.00 15.30 430 ALA A O 1
ATOM 3350 N N . ILE A 1 431 ? 25.714 8.931 21.430 1.00 13.98 431 ILE A N 1
ATOM 3351 C CA . ILE A 1 431 ? 25.762 7.991 20.316 1.00 14.00 431 ILE A CA 1
ATOM 3352 C C . ILE A 1 431 ? 24.356 7.542 19.920 1.00 13.85 431 ILE A C 1
ATOM 3353 O O . ILE A 1 431 ? 23.991 7.594 18.747 1.00 13.78 431 ILE A O 1
ATOM 3358 N N . ILE A 1 432 ? 23.560 7.113 20.892 1.00 13.57 432 ILE A N 1
ATOM 3359 C CA . ILE A 1 432 ? 22.197 6.680 20.594 1.00 13.66 432 ILE A CA 1
ATOM 3360 C C . ILE A 1 432 ? 21.424 7.801 19.897 1.00 13.60 432 ILE A C 1
ATOM 3361 O O . ILE A 1 432 ? 20.750 7.569 18.889 1.00 13.62 432 ILE A O 1
ATOM 3366 N N . SER A 1 433 ? 21.525 9.014 20.437 1.00 13.81 433 SER A N 1
ATOM 3367 C CA . SER A 1 433 ? 20.845 10.171 19.861 1.00 13.97 433 SER A CA 1
ATOM 3368 C C . SER A 1 433 ? 21.351 10.467 18.448 1.00 14.02 433 SER A C 1
ATOM 3369 O O . SER A 1 433 ? 20.592 10.902 17.578 1.00 13.89 433 SER A O 1
ATOM 3372 N N . TYR A 1 434 ? 22.639 10.223 18.225 1.00 14.86 434 TYR A N 1
ATOM 3373 C CA . TYR A 1 434 ? 23.266 10.469 16.928 1.00 15.28 434 TYR A CA 1
ATOM 3374 C C . TYR A 1 434 ? 22.722 9.545 15.841 1.00 14.45 434 TYR A C 1
ATOM 3375 O O . TYR A 1 434 ? 22.391 9.990 14.743 1.00 13.71 434 TYR A O 1
ATOM 3384 N N . LEU A 1 435 ? 22.636 8.256 16.154 1.00 13.86 435 LEU A N 1
ATOM 3385 C CA . LEU A 1 435 ? 22.146 7.266 15.205 1.00 13.35 435 LEU A CA 1
ATOM 3386 C C . LEU A 1 435 ? 20.673 7.488 14.867 1.00 13.43 435 LEU A C 1
ATOM 3387 O O . LEU A 1 435 ? 20.254 7.296 13.724 1.00 13.65 435 LEU A O 1
ATOM 3392 N N . THR A 1 436 ? 19.890 7.885 15.866 1.00 12.78 436 THR A N 1
ATOM 3393 C CA . THR A 1 436 ? 18.466 8.141 15.668 1.00 12.88 436 THR A CA 1
ATOM 3394 C C . THR A 1 436 ? 18.288 9.297 14.682 1.00 13.20 436 THR A C 1
ATOM 3395 O O . THR A 1 436 ? 17.499 9.215 13.743 1.00 12.53 436 THR A O 1
ATOM 3399 N N . ALA A 1 437 ? 19.027 10.375 14.912 1.00 13.28 437 ALA A N 1
ATOM 3400 C CA . ALA A 1 437 ? 18.955 11.552 14.057 1.00 14.01 437 ALA A CA 1
ATOM 3401 C C . ALA A 1 437 ? 19.472 11.235 12.656 1.00 13.92 437 ALA A C 1
ATOM 3402 O O . ALA A 1 437 ? 18.870 11.624 11.659 1.00 14.57 437 ALA A O 1
ATOM 3404 N N . LEU A 1 438 ? 20.590 10.523 12.589 1.00 14.62 438 LEU A N 1
ATOM 3405 C CA . LEU A 1 438 ? 21.185 10.156 11.306 1.00 15.51 438 LEU A CA 1
ATOM 3406 C C . LEU A 1 438 ? 20.205 9.337 10.467 1.00 15.09 438 LEU A C 1
ATOM 3407 O O . LEU A 1 438 ? 20.025 9.593 9.273 1.00 15.22 438 LEU A O 1
ATOM 3412 N N . ALA A 1 439 ? 19.563 8.358 11.099 1.00 14.18 439 ALA A N 1
ATOM 3413 C CA . ALA A 1 439 ? 18.607 7.503 10.406 1.00 13.69 439 ALA A CA 1
ATOM 3414 C C . ALA A 1 439 ? 17.383 8.295 9.966 1.00 13.63 439 ALA A C 1
ATOM 3415 O O . ALA A 1 439 ? 16.885 8.124 8.847 1.00 13.91 439 ALA A O 1
ATOM 3417 N N . ALA A 1 440 ? 16.900 9.166 10.846 1.00 13.33 440 ALA A N 1
ATOM 3418 C CA . ALA A 1 440 ? 15.734 9.995 10.546 1.00 13.64 440 ALA A CA 1
ATOM 3419 C C . ALA A 1 440 ? 15.986 10.916 9.351 1.00 13.44 440 ALA A C 1
ATOM 3420 O O . ALA A 1 440 ? 15.059 11.266 8.626 1.00 13.52 440 ALA A O 1
ATOM 3422 N N . GLU A 1 441 ? 17.243 11.310 9.158 1.00 13.78 441 GLU A N 1
ATOM 3423 C CA . GLU A 1 441 ? 17.628 12.199 8.056 1.00 14.09 441 GLU A CA 1
ATOM 3424 C C . GLU A 1 441 ? 17.734 11.407 6.752 1.00 13.94 441 GLU A C 1
ATOM 3425 O O . GLU A 1 441 ? 17.357 11.889 5.681 1.00 13.60 441 GLU A O 1
ATOM 3431 N N . ILE A 1 442 ? 18.250 10.186 6.861 1.00 14.25 442 ILE A N 1
ATOM 3432 C CA . ILE A 1 442 ? 18.404 9.290 5.720 1.00 13.93 442 ILE A CA 1
ATOM 3433 C C . ILE A 1 442 ? 17.035 8.863 5.176 1.00 13.28 442 ILE A C 1
ATOM 3434 O O . ILE A 1 442 ? 16.821 8.825 3.964 1.00 13.55 442 ILE A O 1
ATOM 3439 N N . ARG A 1 443 ? 16.117 8.535 6.079 1.00 13.50 443 ARG A N 1
ATOM 3440 C CA . ARG A 1 443 ? 14.779 8.107 5.694 1.00 12.66 443 ARG A CA 1
ATOM 3441 C C . ARG A 1 443 ? 13.971 9.319 5.235 1.00 13.09 443 ARG A C 1
ATOM 3442 O O . ARG A 1 443 ? 13.276 9.953 6.029 1.00 11.89 443 ARG A O 1
ATOM 3450 N N . LYS A 1 444 ? 14.071 9.635 3.946 1.00 13.36 444 LYS A N 1
ATOM 3451 C CA . LYS A 1 444 ? 13.360 10.776 3.383 1.00 13.44 444 LYS A CA 1
ATOM 3452 C C . LYS A 1 444 ? 11.920 10.442 3.016 1.00 13.90 444 LYS A C 1
ATOM 3453 O O . LYS A 1 444 ? 11.545 10.373 1.842 1.00 14.65 444 LYS A O 1
ATOM 3459 N N . GLU A 1 445 ? 11.117 10.234 4.053 1.00 14.22 445 GLU A N 1
ATOM 3460 C CA . GLU A 1 445 ? 9.705 9.908 3.913 1.00 13.34 445 GLU A CA 1
ATOM 3461 C C . GLU A 1 445 ? 9.099 9.946 5.305 1.00 13.05 445 GLU A C 1
ATOM 3462 O O . GLU A 1 445 ? 9.799 10.200 6.288 1.00 12.78 445 GLU A O 1
ATOM 3468 N N . SER A 1 446 ? 7.797 9.703 5.381 1.00 12.46 446 SER A N 1
ATOM 3469 C CA . SER A 1 446 ? 7.104 9.648 6.660 1.00 12.40 446 SER A CA 1
ATOM 3470 C C . SER A 1 446 ? 6.466 8.266 6.702 1.00 12.11 446 SER A C 1
ATOM 3471 O O . SER A 1 446 ? 5.801 7.859 5.750 1.00 11.96 446 SER A O 1
ATOM 3474 N N . ARG A 1 447 ? 6.692 7.545 7.797 1.00 11.96 447 ARG A N 1
ATOM 3475 C CA . ARG A 1 447 ? 6.159 6.198 7.965 1.00 11.17 447 ARG A CA 1
ATOM 3476 C C . ARG A 1 447 ? 6.036 5.892 9.458 1.00 10.80 447 ARG A C 1
ATOM 3477 O O . ARG A 1 447 ? 6.963 6.137 10.222 1.00 10.50 447 ARG A O 1
ATOM 3485 N N . GLY A 1 448 ? 4.892 5.358 9.871 1.00 10.96 448 GLY A N 1
ATOM 3486 C CA . GLY A 1 448 ? 4.703 5.052 11.278 1.00 11.16 448 GLY A CA 1
ATOM 3487 C C . GLY A 1 448 ? 4.942 6.272 12.149 1.00 11.85 448 GLY A C 1
ATOM 3488 O O . GLY A 1 448 ? 4.538 7.385 11.796 1.00 11.94 448 GLY A O 1
ATOM 3489 N N . ASN A 1 449 ? 5.608 6.083 13.282 1.00 11.60 449 ASN A N 1
ATOM 3490 C CA . ASN A 1 449 ? 5.869 7.201 14.183 1.00 12.65 449 ASN A CA 1
ATOM 3491 C C . ASN A 1 449 ? 6.923 8.165 13.654 1.00 12.92 449 ASN A C 1
ATOM 3492 O O . ASN A 1 449 ? 7.269 9.138 14.323 1.00 13.83 449 ASN A O 1
ATOM 3497 N N . HIS A 1 450 ? 7.440 7.892 12.461 1.00 13.13 450 HIS A N 1
ATOM 3498 C CA . HIS A 1 450 ? 8.453 8.751 11.852 1.00 13.52 450 HIS A CA 1
ATOM 3499 C C . HIS A 1 450 ? 7.756 9.687 10.877 1.00 13.61 450 HIS A C 1
ATOM 3500 O O . HIS A 1 450 ? 7.321 9.256 9.808 1.00 13.39 450 HIS A O 1
ATOM 3507 N N . PHE A 1 451 ? 7.651 10.962 11.253 1.00 13.89 451 PHE A N 1
ATOM 3508 C CA . PHE A 1 451 ? 6.991 11.957 10.418 1.00 14.43 451 PHE A CA 1
ATOM 3509 C C . PHE A 1 451 ? 7.881 13.143 10.062 1.00 14.43 451 PHE A C 1
ATOM 3510 O O . PHE A 1 451 ? 8.449 13.802 10.938 1.00 13.73 451 PHE A O 1
ATOM 3518 N N . ARG A 1 452 ? 7.993 13.415 8.766 1.00 14.01 452 ARG A N 1
ATOM 3519 C CA . ARG A 1 452 ? 8.788 14.538 8.296 1.00 14.58 452 ARG A CA 1
ATOM 3520 C C . ARG A 1 452 ? 7.916 15.471 7.469 1.00 14.33 452 ARG A C 1
ATOM 3521 O O . ARG A 1 452 ? 7.351 15.074 6.449 1.00 13.60 452 ARG A O 1
ATOM 3529 N N . GLU A 1 453 ? 7.799 16.713 7.930 1.00 15.03 453 GLU A N 1
ATOM 3530 C CA . GLU A 1 453 ? 6.994 17.703 7.236 1.00 15.44 453 GLU A CA 1
ATOM 3531 C C . GLU A 1 453 ? 7.581 18.010 5.862 1.00 15.01 453 GLU A C 1
ATOM 3532 O O . GLU A 1 453 ? 6.858 18.426 4.955 1.00 14.94 453 GLU A O 1
ATOM 3538 N N . ASP A 1 454 ? 8.886 17.791 5.698 1.00 14.70 454 ASP A N 1
ATOM 3539 C CA . ASP A 1 454 ? 9.523 18.044 4.407 1.00 14.95 454 ASP A CA 1
ATOM 3540 C C . ASP A 1 454 ? 9.411 16.842 3.457 1.00 15.27 454 ASP A C 1
ATOM 3541 O O . ASP A 1 454 ? 9.691 16.956 2.266 1.00 14.96 454 ASP A O 1
ATOM 3546 N N . TYR A 1 455 ? 8.981 15.703 3.996 1.00 15.04 455 TYR A N 1
ATOM 3547 C CA . TYR A 1 455 ? 8.770 14.464 3.231 1.00 15.56 455 TYR A CA 1
ATOM 3548 C C . TYR A 1 455 ? 7.577 13.804 3.930 1.00 15.91 455 TYR A C 1
ATOM 3549 O O . TYR A 1 455 ? 7.712 12.763 4.574 1.00 16.22 455 TYR A O 1
ATOM 3558 N N . PRO A 1 456 ? 6.389 14.417 3.806 1.00 16.72 456 PRO A N 1
ATOM 3559 C CA . PRO A 1 456 ? 5.125 13.975 4.403 1.00 16.89 456 PRO A CA 1
ATOM 3560 C C . PRO A 1 456 ? 4.481 12.688 3.895 1.00 17.55 456 PRO A C 1
ATOM 3561 O O . PRO A 1 456 ? 3.494 12.218 4.467 1.00 17.26 456 PRO A O 1
ATOM 3565 N N . TYR A 1 457 ? 5.030 12.109 2.835 1.00 18.24 457 TYR A N 1
ATOM 3566 C CA . TYR A 1 457 ? 4.453 10.891 2.282 1.00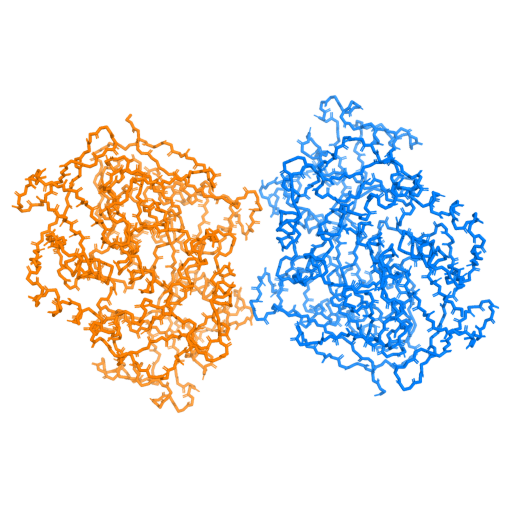 18.71 457 TYR A CA 1
ATOM 3567 C C . TYR A 1 457 ? 5.376 9.686 2.423 1.00 18.91 457 TYR A C 1
ATOM 3568 O O . TYR A 1 457 ? 6.578 9.832 2.639 1.00 19.15 457 TYR A O 1
ATOM 3577 N N . LYS A 1 458 ? 4.797 8.495 2.309 1.00 18.84 458 LYS A N 1
ATOM 3578 C CA . LYS A 1 458 ? 5.551 7.254 2.414 1.00 18.79 458 LYS A CA 1
ATOM 3579 C C . LYS A 1 458 ? 6.181 6.928 1.065 1.00 18.51 458 LYS A C 1
ATOM 3580 O O . LYS A 1 458 ? 5.516 6.974 0.037 1.00 18.50 458 LYS A O 1
ATOM 3586 N N . ASP A 1 459 ? 7.472 6.616 1.079 1.00 17.84 459 ASP A N 1
ATOM 3587 C CA . ASP A 1 459 ? 8.211 6.282 -0.133 1.00 17.33 459 ASP A CA 1
ATOM 3588 C C . ASP A 1 459 ? 8.269 4.757 -0.258 1.00 16.76 459 ASP A C 1
ATOM 3589 O O . ASP A 1 459 ? 8.855 4.084 0.582 1.00 16.37 459 ASP A O 1
ATOM 3594 N N . PRO A 1 460 ? 7.656 4.193 -1.308 1.00 16.54 460 PRO A N 1
ATOM 3595 C CA . PRO A 1 460 ? 7.706 2.736 -1.435 1.00 16.41 460 PRO A CA 1
ATOM 3596 C C . PRO A 1 460 ? 9.137 2.207 -1.544 1.00 16.43 460 PRO A C 1
ATOM 3597 O O . PRO A 1 460 ? 9.387 1.037 -1.278 1.00 16.86 460 PRO A O 1
ATOM 3601 N N . ASN A 1 461 ? 10.073 3.070 -1.926 1.00 15.60 461 ASN A N 1
ATOM 3602 C CA . ASN A 1 461 ? 11.469 2.659 -2.048 1.00 15.42 461 ASN A CA 1
ATOM 3603 C C . ASN A 1 461 ? 12.137 2.535 -0.686 1.00 15.52 461 ASN A C 1
ATOM 3604 O O . ASN A 1 461 ? 13.264 2.036 -0.575 1.00 14.78 461 ASN A O 1
ATOM 3609 N N . TRP A 1 462 ? 11.445 2.990 0.354 1.00 15.19 462 TRP A N 1
ATOM 3610 C CA . TRP A 1 462 ? 12.006 2.915 1.689 1.00 15.13 462 TRP A CA 1
ATOM 3611 C C . TRP A 1 462 ? 11.459 1.782 2.540 1.00 15.18 462 TRP A C 1
ATOM 3612 O O . TRP A 1 462 ? 11.542 1.817 3.769 1.00 15.02 462 TRP A O 1
ATOM 3623 N N . GLU A 1 463 ? 10.903 0.768 1.891 1.00 15.26 463 GLU A N 1
ATOM 3624 C CA . GLU A 1 463 ? 10.377 -0.362 2.636 1.00 15.88 463 GLU A CA 1
ATOM 3625 C C . GLU A 1 463 ? 11.561 -1.265 2.946 1.00 16.17 463 GLU A C 1
ATOM 3626 O O . GLU A 1 463 ? 11.643 -2.408 2.494 1.00 16.54 463 GLU A O 1
ATOM 3632 N N . LYS A 1 464 ? 12.493 -0.714 3.712 1.00 15.65 464 LYS A N 1
ATOM 3633 C CA . LYS A 1 464 ? 13.701 -1.416 4.113 1.00 15.73 464 LYS A CA 1
ATOM 3634 C C . LYS A 1 464 ? 14.232 -0.737 5.366 1.00 15.08 464 LYS A C 1
ATOM 3635 O O . LYS A 1 464 ? 13.886 0.414 5.656 1.00 14.87 464 LYS A O 1
ATOM 3641 N N . ARG A 1 465 ? 15.072 -1.447 6.109 1.00 13.92 465 ARG A N 1
ATOM 3642 C CA . ARG A 1 465 ? 15.630 -0.909 7.342 1.00 13.14 465 ARG A CA 1
ATOM 3643 C C . ARG A 1 465 ? 16.923 -0.145 7.129 1.00 13.00 465 ARG A C 1
ATOM 3644 O O . ARG A 1 465 ? 17.558 -0.245 6.077 1.00 12.69 465 ARG A O 1
ATOM 3652 N N . ILE A 1 466 ? 17.288 0.629 8.146 1.00 12.47 466 ILE A N 1
ATOM 3653 C CA . ILE A 1 466 ? 18.518 1.393 8.160 1.00 12.31 466 ILE A CA 1
ATOM 3654 C C . ILE A 1 466 ? 19.331 0.795 9.298 1.00 12.98 466 ILE A C 1
ATOM 3655 O O . ILE A 1 466 ? 19.014 0.986 10.474 1.00 12.94 466 ILE A O 1
ATOM 3660 N N . TYR A 1 467 ? 20.369 0.054 8.933 1.00 13.13 467 TYR A N 1
ATOM 3661 C CA . TYR A 1 467 ? 21.241 -0.601 9.893 1.00 13.15 467 TYR A CA 1
ATOM 3662 C C . TYR A 1 467 ? 22.493 0.221 10.150 1.00 13.59 467 TYR A C 1
ATOM 3663 O O . TYR A 1 467 ? 23.000 0.901 9.255 1.00 13.51 467 TYR A O 1
ATOM 3672 N N . PHE A 1 468 ? 22.989 0.142 11.379 1.00 13.72 468 PHE A N 1
ATOM 3673 C CA . PHE A 1 468 ? 24.190 0.856 11.783 1.00 13.87 468 PHE A CA 1
ATOM 3674 C C . PHE A 1 468 ? 25.227 -0.125 12.319 1.00 14.52 468 PHE A C 1
ATOM 3675 O O . PHE A 1 468 ? 24.897 -1.056 13.061 1.00 13.45 468 PHE A O 1
ATOM 3683 N N . LYS A 1 469 ? 26.480 0.102 11.940 1.00 14.70 469 LYS A N 1
ATOM 3684 C CA . LYS A 1 469 ? 27.594 -0.734 12.362 1.00 16.68 469 LYS A CA 1
ATOM 3685 C C . LYS A 1 469 ? 28.782 0.181 12.624 1.00 17.03 469 LYS A C 1
ATOM 3686 O O . LYS A 1 469 ? 29.074 1.077 11.828 1.00 16.47 469 LYS A O 1
ATOM 3692 N N . LEU A 1 470 ? 29.461 -0.042 13.744 1.00 17.90 470 LEU A N 1
ATOM 3693 C CA . LEU A 1 470 ? 30.605 0.776 14.116 1.00 19.39 470 LEU A CA 1
ATOM 3694 C C . LEU A 1 470 ? 31.909 0.292 13.499 1.00 20.13 470 LEU A C 1
ATOM 3695 O O . LEU A 1 470 ? 32.190 -0.909 13.467 1.00 20.29 470 LEU A O 1
ATOM 3700 N N . VAL A 1 471 ? 32.699 1.242 13.007 1.00 20.79 471 VAL A N 1
ATOM 3701 C CA . VAL A 1 471 ? 33.993 0.951 12.406 1.00 21.61 471 VAL A CA 1
ATOM 3702 C C . VAL A 1 471 ? 34.991 1.972 12.938 1.00 23.17 471 VAL A C 1
ATOM 3703 O O . VAL A 1 471 ? 34.593 3.026 13.441 1.00 22.90 471 VAL A O 1
ATOM 3707 N N . VAL A 1 472 ? 36.282 1.661 12.827 1.00 24.51 472 VAL A N 1
ATOM 3708 C CA . VAL A 1 472 ? 37.326 2.559 13.309 1.00 26.22 472 VAL A CA 1
ATOM 3709 C C . VAL A 1 472 ? 37.555 3.692 12.314 1.00 26.86 472 VAL A C 1
ATOM 3710 O O . VAL A 1 472 ? 37.195 3.515 11.133 1.00 27.57 472 VAL A O 1
ATOM 3715 N N . MET B 1 1 ? -28.935 -19.914 -24.372 1.00 17.22 1 MET B N 1
ATOM 3716 C CA . MET B 1 1 ? -27.851 -19.122 -25.017 1.00 16.38 1 MET B CA 1
ATOM 3717 C C . MET B 1 1 ? -27.166 -18.198 -24.016 1.00 15.88 1 MET B C 1
ATOM 3718 O O . MET B 1 1 ? -27.822 -17.542 -23.199 1.00 15.18 1 MET B O 1
ATOM 3723 N N . ILE B 1 2 ? -25.839 -18.161 -24.069 1.00 14.63 2 ILE B N 1
ATOM 3724 C CA . ILE B 1 2 ? -25.085 -17.286 -23.190 1.00 13.60 2 ILE B CA 1
ATOM 3725 C C . ILE B 1 2 ? -24.742 -16.028 -23.975 1.00 13.93 2 ILE B C 1
ATOM 3726 O O . ILE B 1 2 ? -24.207 -16.098 -25.089 1.00 14.32 2 ILE B O 1
ATOM 3731 N N . TYR B 1 3 ? -25.069 -14.876 -23.399 1.00 13.87 3 TYR B N 1
ATOM 3732 C CA . TYR B 1 3 ? -24.800 -13.599 -24.035 1.00 13.50 3 TYR B CA 1
ATOM 3733 C C . TYR B 1 3 ? -23.688 -12.865 -23.308 1.00 13.33 3 TYR B C 1
ATOM 3734 O O . TYR B 1 3 ? -23.678 -12.791 -22.078 1.00 12.98 3 TYR B O 1
ATOM 3743 N N . ILE B 1 4 ? -22.750 -12.327 -24.079 1.00 12.63 4 ILE B N 1
ATOM 3744 C CA . ILE B 1 4 ? -21.642 -11.574 -23.520 1.00 12.45 4 ILE B CA 1
ATOM 3745 C C . ILE B 1 4 ? -21.706 -10.161 -24.090 1.00 12.55 4 ILE B C 1
ATOM 3746 O O . ILE B 1 4 ? -21.785 -9.970 -25.308 1.00 12.30 4 ILE B O 1
ATOM 3751 N N . ILE B 1 5 ? -21.687 -9.177 -23.197 1.00 11.91 5 ILE B N 1
ATOM 3752 C CA . ILE B 1 5 ? -21.766 -7.771 -23.574 1.00 11.27 5 ILE B CA 1
ATOM 3753 C C . ILE B 1 5 ? -20.392 -7.104 -23.450 1.00 11.21 5 ILE B C 1
ATOM 3754 O O . ILE B 1 5 ? -19.894 -6.875 -22.343 1.00 10.74 5 ILE B O 1
ATOM 3759 N N . GLY B 1 6 ? -19.782 -6.800 -24.593 1.00 10.60 6 GLY B N 1
ATOM 3760 C CA . GLY B 1 6 ? -18.471 -6.179 -24.588 1.00 10.76 6 GLY B CA 1
ATOM 3761 C C . GLY B 1 6 ? -17.478 -7.036 -25.356 1.00 11.01 6 GLY B C 1
ATOM 3762 O O . GLY B 1 6 ? -17.409 -8.251 -25.157 1.00 10.33 6 GLY B O 1
ATOM 3763 N N . SER B 1 7 ? -16.706 -6.401 -26.232 1.00 11.33 7 SER B N 1
ATOM 3764 C CA . SER B 1 7 ? -15.727 -7.112 -27.046 1.00 11.62 7 SER B CA 1
ATOM 3765 C C . SER B 1 7 ? -14.283 -6.738 -26.725 1.00 11.89 7 SER B C 1
ATOM 3766 O O . SER B 1 7 ? -13.451 -6.575 -27.623 1.00 12.41 7 SER B O 1
ATOM 3769 N N . GLY B 1 8 ? -13.991 -6.600 -25.435 1.00 12.27 8 GLY B N 1
ATOM 3770 C CA . GLY B 1 8 ? -12.639 -6.280 -25.015 1.00 12.16 8 GLY B CA 1
ATOM 3771 C C . GLY B 1 8 ? -11.946 -7.581 -24.662 1.00 12.63 8 GLY B C 1
ATOM 3772 O O . GLY B 1 8 ? -12.440 -8.648 -25.012 1.00 13.16 8 GLY B O 1
ATOM 3773 N N . ILE B 1 9 ? -10.821 -7.515 -23.959 1.00 12.48 9 ILE B N 1
ATOM 3774 C CA . ILE B 1 9 ? -10.113 -8.740 -23.608 1.00 12.14 9 ILE B CA 1
ATOM 3775 C C . ILE B 1 9 ? -10.965 -9.674 -22.746 1.00 12.04 9 ILE B C 1
ATOM 3776 O O . ILE B 1 9 ? -10.929 -10.892 -22.918 1.00 12.23 9 ILE B O 1
ATOM 3781 N N . ALA B 1 10 ? -11.745 -9.107 -21.830 1.00 11.95 10 ALA B N 1
ATOM 3782 C CA . ALA B 1 10 ? -12.585 -9.919 -20.956 1.00 11.88 10 ALA B CA 1
ATOM 3783 C C . ALA B 1 10 ? -13.708 -10.583 -21.744 1.00 11.78 10 ALA B C 1
ATOM 3784 O O . ALA B 1 10 ? -13.843 -11.804 -21.735 1.00 12.83 10 ALA B O 1
ATOM 3786 N N . GLY B 1 11 ? -14.499 -9.774 -22.437 1.00 11.88 11 GLY B N 1
ATOM 3787 C CA . GLY B 1 11 ? -15.605 -10.300 -23.211 1.00 11.36 11 GLY B CA 1
ATOM 3788 C C . GLY B 1 11 ? -15.220 -11.364 -24.220 1.00 11.19 11 GLY B C 1
ATOM 3789 O O . GLY B 1 11 ? -15.837 -12.425 -24.264 1.00 11.25 11 GLY B O 1
ATOM 3790 N N . LEU B 1 12 ? -14.199 -11.086 -25.028 1.00 10.98 12 LEU B N 1
ATOM 3791 C CA . LEU B 1 12 ? -13.759 -12.027 -26.052 1.00 11.03 12 LEU B CA 1
ATOM 3792 C C . LEU B 1 12 ? -13.180 -13.321 -25.478 1.00 11.30 12 LEU B C 1
ATOM 3793 O O . LEU B 1 12 ? -13.483 -14.407 -25.965 1.00 11.63 12 LEU B O 1
ATOM 3798 N N . SER B 1 13 ? -12.343 -13.210 -24.451 1.00 11.63 13 SER B N 1
ATOM 3799 C CA . SER B 1 13 ? -11.750 -14.397 -23.850 1.00 11.48 13 SER B CA 1
ATOM 3800 C C . SER B 1 13 ? -12.846 -15.257 -23.216 1.00 11.35 13 SER B C 1
ATOM 3801 O O . SER B 1 13 ? -12.823 -16.482 -23.324 1.00 11.87 13 SER B O 1
ATOM 3804 N N . ALA B 1 14 ? -13.811 -14.620 -22.562 1.00 11.45 14 ALA B N 1
ATOM 3805 C CA . ALA B 1 14 ? -14.912 -15.368 -21.961 1.00 11.42 14 ALA B CA 1
ATOM 3806 C C . ALA B 1 14 ? -15.647 -16.104 -23.082 1.00 11.20 14 ALA B C 1
ATOM 3807 O O . ALA B 1 14 ? -15.939 -17.298 -22.980 1.00 11.46 14 ALA B O 1
ATOM 3809 N N . GLY B 1 15 ? -15.931 -15.381 -24.160 1.00 11.51 15 GLY B N 1
ATOM 3810 C CA . GLY B 1 15 ? -16.632 -15.969 -25.289 1.00 12.26 15 GLY B CA 1
ATOM 3811 C C . GLY B 1 15 ? -15.931 -17.188 -25.852 1.00 12.83 15 GLY B C 1
ATOM 3812 O O . GLY B 1 15 ? -16.515 -18.269 -25.928 1.00 13.31 15 GLY B O 1
ATOM 3813 N N . VAL B 1 16 ? -14.675 -17.022 -26.252 1.00 12.71 16 VAL B N 1
ATOM 3814 C CA . VAL B 1 16 ? -13.919 -18.134 -26.805 1.00 12.34 16 VAL B CA 1
ATOM 3815 C C . VAL B 1 16 ? -13.895 -19.317 -25.834 1.00 12.70 16 VAL B C 1
ATOM 3816 O O . VAL B 1 16 ? -14.159 -20.460 -26.223 1.00 11.89 16 VAL B O 1
ATOM 3820 N N . ALA B 1 17 ? -13.581 -19.037 -24.573 1.00 12.59 17 ALA B N 1
ATOM 3821 C CA . ALA B 1 17 ? -13.506 -20.074 -23.548 1.00 12.80 17 ALA B CA 1
ATOM 3822 C C . ALA B 1 17 ? -14.824 -20.830 -23.376 1.00 13.45 17 ALA B C 1
ATOM 3823 O O . ALA B 1 17 ? -14.836 -22.063 -23.306 1.00 13.11 17 ALA B O 1
ATOM 3825 N N . LEU B 1 18 ? -15.932 -20.100 -23.295 1.00 14.08 18 LEU B N 1
ATOM 3826 C CA . LEU B 1 18 ? -17.233 -20.746 -23.143 1.00 14.72 18 LEU B CA 1
ATOM 3827 C C . LEU B 1 18 ? -17.579 -21.532 -24.406 1.00 14.96 18 LEU B C 1
ATOM 3828 O O . LEU B 1 18 ? -18.075 -22.656 -24.332 1.00 14.55 18 LEU B O 1
ATOM 3833 N N . ARG B 1 19 ? -17.300 -20.945 -25.564 1.00 15.51 19 ARG B N 1
ATOM 3834 C CA . ARG B 1 19 ? -17.570 -21.613 -26.831 1.00 16.33 19 ARG B CA 1
ATOM 3835 C C . ARG B 1 19 ? -16.750 -22.902 -26.913 1.00 16.18 19 ARG B C 1
ATOM 3836 O O . ARG B 1 19 ? -17.259 -23.952 -27.302 1.00 16.36 19 ARG B O 1
ATOM 3844 N N . ARG B 1 20 ? -15.480 -22.824 -26.536 1.00 16.19 20 ARG B N 1
ATOM 3845 C CA . ARG B 1 20 ? -14.629 -24.003 -26.572 1.00 16.45 20 ARG B CA 1
ATOM 3846 C C . ARG B 1 20 ? -15.095 -25.003 -25.518 1.00 16.27 20 ARG B C 1
ATOM 3847 O O . ARG B 1 20 ? -14.800 -26.192 -25.609 1.00 16.78 20 ARG B O 1
ATOM 3855 N N . ALA B 1 21 ? -15.843 -24.516 -24.531 1.00 15.83 21 ALA B N 1
ATOM 3856 C CA . ALA B 1 21 ? -16.367 -25.368 -23.468 1.00 15.93 21 ALA B CA 1
ATOM 3857 C C . ALA B 1 21 ? -17.731 -25.969 -23.833 1.00 15.99 21 ALA B C 1
ATOM 3858 O O . ALA B 1 21 ? -18.415 -26.538 -22.979 1.00 16.75 21 ALA B O 1
ATOM 3860 N N . GLY B 1 22 ? -18.128 -25.826 -25.096 1.00 16.32 22 GLY B N 1
ATOM 3861 C CA . GLY B 1 22 ? -19.389 -26.396 -25.551 1.00 16.57 22 GLY B CA 1
ATOM 3862 C C . GLY B 1 22 ? -20.654 -25.559 -25.447 1.00 17.25 22 GLY B C 1
ATOM 3863 O O . GLY B 1 22 ? -21.719 -25.990 -25.894 1.00 16.90 22 GLY B O 1
ATOM 3864 N N . LYS B 1 23 ? -20.550 -24.365 -24.874 1.00 17.29 23 LYS B N 1
ATOM 3865 C CA . LYS B 1 23 ? -21.709 -23.493 -24.714 1.00 17.54 23 LYS B CA 1
ATOM 3866 C C . LYS B 1 23 ? -21.999 -22.671 -25.968 1.00 17.77 23 LYS B C 1
ATOM 3867 O O . LYS B 1 23 ? -21.084 -22.254 -26.675 1.00 17.32 23 LYS B O 1
ATOM 3873 N N . LYS B 1 24 ? -23.276 -22.445 -26.249 1.00 18.10 24 LYS B N 1
ATOM 3874 C CA . LYS B 1 24 ? -23.632 -21.622 -27.391 1.00 18.69 24 LYS B CA 1
ATOM 3875 C C . LYS B 1 24 ? -23.464 -20.215 -26.844 1.00 17.34 24 LYS B C 1
ATOM 3876 O O . LYS B 1 24 ? -23.942 -19.905 -25.753 1.00 17.43 24 LYS B O 1
ATOM 3882 N N . VAL B 1 25 ? -22.760 -19.374 -27.588 1.00 16.46 25 VAL B N 1
ATOM 3883 C CA . VAL B 1 25 ? -22.487 -18.020 -27.137 1.00 15.49 25 VAL B CA 1
ATOM 3884 C C . VAL B 1 25 ? -22.715 -16.978 -28.216 1.00 15.28 25 VAL B C 1
ATOM 3885 O O . VAL B 1 25 ? -22.495 -17.233 -29.399 1.00 14.87 25 VAL B O 1
ATOM 3889 N N . THR B 1 26 ? -23.155 -15.802 -27.785 1.00 15.03 26 THR B N 1
ATOM 3890 C CA . THR B 1 26 ? -23.392 -14.673 -28.674 1.00 15.12 26 THR B CA 1
ATOM 3891 C C . THR B 1 26 ? -22.758 -13.463 -28.008 1.00 15.04 26 THR B C 1
ATOM 3892 O O . THR B 1 26 ? -22.993 -13.201 -26.825 1.00 14.92 26 THR B O 1
ATOM 3896 N N . LEU B 1 27 ? -21.944 -12.730 -28.757 1.00 14.65 27 LEU B N 1
ATOM 3897 C CA . LEU B 1 27 ? -21.291 -11.561 -28.203 1.00 14.91 27 LEU B CA 1
ATOM 3898 C C . LEU B 1 27 ? -21.885 -10.283 -28.786 1.00 14.15 27 LEU B C 1
ATOM 3899 O O . LEU B 1 27 ? -22.067 -10.157 -29.995 1.00 14.12 27 LEU B O 1
ATOM 3904 N N . ILE B 1 28 ? -22.199 -9.338 -27.909 1.00 13.37 28 ILE B N 1
ATOM 3905 C CA . ILE B 1 28 ? -22.798 -8.073 -28.324 1.00 12.62 28 ILE B CA 1
ATOM 3906 C C . ILE B 1 28 ? -21.986 -6.915 -27.777 1.00 12.20 28 ILE B C 1
ATOM 3907 O O . ILE B 1 28 ? -21.701 -6.865 -26.584 1.00 12.59 28 ILE B O 1
ATOM 3912 N N . SER B 1 29 ? -21.626 -5.980 -28.646 1.00 12.02 29 SER B N 1
ATOM 3913 C CA . SER B 1 29 ? -20.846 -4.820 -28.236 1.00 12.16 29 SER B CA 1
ATOM 3914 C C . SER B 1 29 ? -21.245 -3.586 -29.047 1.00 12.92 29 SER B C 1
ATOM 3915 O O . SER B 1 29 ? -21.409 -3.668 -30.263 1.00 12.33 29 SER B O 1
ATOM 3918 N N . LYS B 1 30 ? -21.380 -2.442 -28.380 1.00 14.02 30 LYS B N 1
ATOM 3919 C CA . LYS B 1 30 ? -21.793 -1.217 -29.062 1.00 15.34 30 LYS B CA 1
ATOM 3920 C C . LYS B 1 30 ? -20.756 -0.702 -30.050 1.00 15.97 30 LYS B C 1
ATOM 3921 O O . LYS B 1 30 ? -21.068 0.108 -30.918 1.00 16.66 30 LYS B O 1
ATOM 3927 N N . ARG B 1 31 ? -19.522 -1.171 -29.899 1.00 16.68 31 ARG B N 1
ATOM 3928 C CA . ARG B 1 31 ? -18.426 -0.820 -30.793 1.00 17.27 31 ARG B CA 1
ATOM 3929 C C . ARG B 1 31 ? -17.402 -1.929 -30.640 1.00 16.84 31 ARG B C 1
ATOM 3930 O O . ARG B 1 31 ? -16.707 -2.011 -29.627 1.00 17.07 31 ARG B O 1
ATOM 3938 N N . ILE B 1 32 ? -17.319 -2.789 -31.648 1.00 16.64 32 ILE B N 1
ATOM 3939 C CA . ILE B 1 32 ? -16.404 -3.921 -31.613 1.00 15.77 32 ILE B CA 1
ATOM 3940 C C . ILE B 1 32 ? -14.985 -3.538 -31.195 1.00 15.50 32 ILE B C 1
ATOM 3941 O O . ILE B 1 32 ? -14.392 -4.190 -30.330 1.00 14.25 32 ILE B O 1
ATOM 3946 N N . ASP B 1 33 ? -14.444 -2.474 -31.783 1.00 14.86 33 ASP B N 1
ATOM 3947 C CA . ASP B 1 33 ? -13.087 -2.064 -31.448 1.00 15.19 33 ASP B CA 1
ATOM 3948 C C . ASP B 1 33 ? -12.996 -0.936 -30.422 1.00 14.87 33 ASP B C 1
ATOM 3949 O O . ASP B 1 33 ? -11.962 -0.283 -30.307 1.00 15.27 33 ASP B O 1
ATOM 3954 N N . GLY B 1 34 ? -14.071 -0.709 -29.673 1.00 14.00 34 GLY B N 1
ATOM 3955 C CA . GLY B 1 34 ? -14.044 0.333 -28.659 1.00 14.16 34 GLY B CA 1
ATOM 3956 C C . GLY B 1 34 ? -13.373 -0.178 -27.394 1.00 14.24 34 GLY B C 1
ATOM 3957 O O . GLY B 1 34 ? -12.696 -1.203 -27.425 1.00 14.89 34 GLY B O 1
ATOM 3958 N N . GLY B 1 35 ? -13.543 0.532 -26.283 1.00 14.51 35 GLY B N 1
ATOM 3959 C CA . GLY B 1 35 ? -12.951 0.096 -25.025 1.00 13.91 35 GLY B CA 1
ATOM 3960 C C . GLY B 1 35 ? -11.485 0.443 -24.857 1.00 13.78 35 GLY B C 1
ATOM 3961 O O . GLY B 1 35 ? -10.894 1.106 -25.713 1.00 14.07 35 GLY B O 1
ATOM 3962 N N . SER B 1 36 ? -10.887 -0.019 -23.761 1.00 13.02 36 SER B N 1
ATOM 3963 C CA . SER B 1 36 ? -9.482 0.261 -23.487 1.00 12.14 36 SER B CA 1
ATOM 3964 C C . SER B 1 36 ? -8.534 -0.835 -23.970 1.00 12.65 36 SER B C 1
ATOM 3965 O O . SER B 1 36 ? -7.333 -0.594 -24.142 1.00 12.51 36 SER B O 1
ATOM 3968 N N . THR B 1 37 ? -9.060 -2.036 -24.186 1.00 12.23 37 THR B N 1
ATOM 3969 C CA . THR B 1 37 ? -8.220 -3.148 -24.614 1.00 12.95 37 THR B CA 1
ATOM 3970 C C . THR B 1 37 ? -7.433 -2.891 -25.900 1.00 12.91 37 THR B C 1
ATOM 3971 O O . THR B 1 37 ? -6.212 -3.016 -25.911 1.00 13.32 37 THR B O 1
ATOM 3975 N N . PRO B 1 38 ? -8.115 -2.502 -26.992 1.00 13.39 38 PRO B N 1
ATOM 3976 C CA . PRO B 1 38 ? -7.453 -2.242 -28.276 1.00 13.95 38 PRO B CA 1
ATOM 3977 C C . PRO B 1 38 ? -6.341 -1.195 -28.281 1.00 14.52 38 PRO B C 1
ATOM 3978 O O . PRO B 1 38 ? -5.484 -1.216 -29.161 1.00 14.89 38 PRO B O 1
ATOM 3982 N N . ILE B 1 39 ? -6.355 -0.281 -27.315 1.00 15.31 39 ILE B N 1
ATOM 3983 C CA . ILE B 1 39 ? -5.342 0.774 -27.269 1.00 16.08 39 ILE B CA 1
ATOM 3984 C C . ILE B 1 39 ? -4.263 0.581 -26.210 1.00 16.46 39 ILE B C 1
ATOM 3985 O O . ILE B 1 39 ? -3.350 1.398 -26.105 1.00 16.56 39 ILE B O 1
ATOM 3990 N N . ALA B 1 40 ? -4.364 -0.489 -25.426 1.00 17.03 40 ALA B N 1
ATOM 3991 C CA . ALA B 1 40 ? -3.375 -0.755 -24.383 1.00 17.37 40 ALA B CA 1
ATOM 3992 C C . ALA B 1 40 ? -2.021 -1.061 -25.020 1.00 18.13 40 ALA B C 1
ATOM 3993 O O . ALA B 1 40 ? -1.894 -2.021 -25.779 1.00 18.76 40 ALA B O 1
ATOM 3995 N N . LYS B 1 41 ? -1.017 -0.243 -24.705 1.00 18.04 41 LYS B N 1
ATOM 3996 C CA . LYS B 1 41 ? 0.326 -0.406 -25.258 1.00 18.80 41 LYS B CA 1
ATOM 3997 C C . LYS B 1 41 ? 1.371 -0.936 -24.273 1.00 19.43 41 LYS B C 1
ATOM 3998 O O . LYS B 1 41 ? 2.575 -0.856 -24.537 1.00 20.17 41 LYS B O 1
ATOM 4004 N N . GLY B 1 42 ? 0.922 -1.466 -23.140 1.00 18.81 42 GLY B N 1
ATOM 4005 C CA . GLY B 1 42 ? 1.855 -2.011 -22.171 1.00 18.59 42 GLY B CA 1
ATOM 4006 C C . GLY B 1 42 ? 1.845 -3.528 -22.229 1.00 18.67 42 GLY B C 1
ATOM 4007 O O . GLY B 1 42 ? 1.928 -4.109 -23.311 1.00 19.23 42 GLY B O 1
ATOM 4008 N N . GLY B 1 43 ? 1.729 -4.183 -21.080 1.00 18.04 43 GLY B N 1
ATOM 4009 C CA . GLY B 1 43 ? 1.733 -5.635 -21.088 1.00 17.58 43 GLY B CA 1
ATOM 4010 C C . GLY B 1 43 ? 0.831 -6.299 -20.070 1.00 17.00 43 GLY B C 1
ATOM 4011 O O . GLY B 1 43 ? 0.013 -5.640 -19.420 1.00 17.05 43 GLY B O 1
ATOM 4012 N N . VAL B 1 44 ? 0.997 -7.614 -19.932 1.00 16.61 44 VAL B N 1
ATOM 4013 C CA . VAL B 1 44 ? 0.207 -8.424 -19.009 1.00 16.09 44 VAL B CA 1
ATOM 4014 C C . VAL B 1 44 ? 1.091 -9.030 -17.924 1.00 15.57 44 VAL B C 1
ATOM 4015 O O . VAL B 1 44 ? 2.072 -9.714 -18.221 1.00 15.47 44 VAL B O 1
ATOM 4019 N N . ALA B 1 45 ? 0.724 -8.794 -16.669 1.00 14.54 45 ALA B N 1
ATOM 4020 C CA . ALA B 1 45 ? 1.490 -9.299 -15.533 1.00 13.80 45 ALA B CA 1
ATOM 4021 C C . ALA B 1 45 ? 1.304 -10.793 -15.274 1.00 13.64 45 ALA B C 1
ATOM 4022 O O . ALA B 1 45 ? 0.215 -11.333 -15.435 1.00 14.16 45 ALA B O 1
ATOM 4024 N N . ALA B 1 46 ? 2.383 -11.449 -14.868 1.00 12.78 46 ALA B N 1
ATOM 4025 C CA . ALA B 1 46 ? 2.375 -12.877 -14.547 1.00 12.70 46 ALA B CA 1
ATOM 4026 C C . ALA B 1 46 ? 3.772 -13.211 -14.028 1.00 12.37 46 ALA B C 1
ATOM 4027 O O . ALA B 1 46 ? 4.771 -12.982 -14.717 1.00 11.45 46 ALA B O 1
ATOM 4029 N N . SER B 1 47 ? 3.835 -13.742 -12.809 1.00 12.50 47 SER B N 1
ATOM 4030 C CA . SER B 1 47 ? 5.109 -14.074 -12.174 1.00 12.18 47 SER B CA 1
ATOM 4031 C C . SER B 1 47 ? 5.739 -15.353 -12.704 1.00 12.69 47 SER B C 1
ATOM 4032 O O . SER B 1 47 ? 5.965 -16.302 -11.946 1.00 13.31 47 SER B O 1
ATOM 4035 N N . VAL B 1 48 ? 6.026 -15.375 -14.002 1.00 13.00 48 VAL B N 1
ATOM 4036 C CA . VAL B 1 48 ? 6.629 -16.546 -14.621 1.00 13.39 48 VAL B CA 1
ATOM 4037 C C . VAL B 1 48 ? 8.150 -16.466 -14.679 1.00 13.68 48 VAL B C 1
ATOM 4038 O O . VAL B 1 48 ? 8.803 -17.379 -15.175 1.00 13.18 48 VAL B O 1
ATOM 4042 N N . GLY B 1 49 ? 8.715 -15.376 -14.170 1.00 14.47 49 GLY B N 1
ATOM 4043 C CA . GLY B 1 49 ? 10.164 -15.236 -14.174 1.00 15.22 49 GLY B CA 1
ATOM 4044 C C . GLY B 1 49 ? 10.809 -16.112 -13.112 1.00 15.43 49 GLY B C 1
ATOM 4045 O O . GLY B 1 49 ? 10.206 -16.376 -12.077 1.00 15.98 49 GLY B O 1
ATOM 4046 N N . SER B 1 50 ? 12.039 -16.555 -13.356 1.00 15.55 50 SER B N 1
ATOM 4047 C CA . SER B 1 50 ? 12.747 -17.416 -12.406 1.00 15.34 50 SER B CA 1
ATOM 4048 C C . SER B 1 50 ? 12.962 -16.817 -11.009 1.00 15.14 50 SER B C 1
ATOM 4049 O O . SER B 1 50 ? 13.194 -17.548 -10.051 1.00 14.71 50 SER B O 1
ATOM 4052 N N . ASP B 1 51 ? 12.891 -15.495 -10.893 1.00 14.52 51 ASP B N 1
ATOM 4053 C CA . ASP B 1 51 ? 13.098 -14.828 -9.605 1.00 14.17 51 ASP B CA 1
ATOM 4054 C C . ASP B 1 51 ? 11.792 -14.310 -9.008 1.00 14.12 51 ASP B C 1
ATOM 4055 O O . ASP B 1 51 ? 11.802 -13.560 -8.031 1.00 13.86 51 ASP B O 1
ATOM 4060 N N . ASP B 1 52 ? 10.673 -14.723 -9.590 1.00 13.79 52 ASP B N 1
ATOM 4061 C CA . ASP B 1 52 ? 9.366 -14.254 -9.153 1.00 13.64 52 ASP B CA 1
ATOM 4062 C C . ASP B 1 52 ? 8.480 -15.381 -8.620 1.00 13.76 52 ASP B C 1
ATOM 4063 O O . ASP B 1 52 ? 8.854 -16.555 -8.665 1.00 13.89 52 ASP B O 1
ATOM 4068 N N . SER B 1 53 ? 7.301 -15.011 -8.124 1.00 13.57 53 SER B N 1
ATOM 4069 C CA . SER B 1 53 ? 6.348 -15.976 -7.591 1.00 13.69 53 SER B CA 1
ATOM 4070 C C . SER B 1 53 ? 4.991 -15.319 -7.375 1.00 13.92 53 SER B C 1
ATOM 4071 O O . SER B 1 53 ? 4.892 -14.099 -7.219 1.00 13.68 53 SER B O 1
ATOM 4074 N N . PRO B 1 54 ? 3.924 -16.123 -7.367 1.00 14.21 54 PRO B N 1
ATOM 4075 C CA . PRO B 1 54 ? 2.579 -15.583 -7.156 1.00 14.17 54 PRO B CA 1
ATOM 4076 C C . PRO B 1 54 ? 2.516 -14.773 -5.857 1.00 14.47 54 PRO B C 1
ATOM 4077 O O . PRO B 1 54 ? 1.891 -13.715 -5.806 1.00 14.46 54 PRO B O 1
ATOM 4081 N N . GLU B 1 55 ? 3.182 -15.273 -4.816 1.00 14.87 55 GLU B N 1
ATOM 4082 C CA . GLU B 1 55 ? 3.199 -14.607 -3.516 1.00 15.27 55 GLU B CA 1
ATOM 4083 C C . GLU B 1 55 ? 3.808 -13.210 -3.586 1.00 15.10 55 GLU B C 1
ATOM 4084 O O . GLU B 1 55 ? 3.294 -12.274 -2.985 1.00 15.08 55 GLU B O 1
ATOM 4090 N N . LEU B 1 56 ? 4.914 -13.076 -4.311 1.00 15.08 56 LEU B N 1
ATOM 4091 C CA . LEU B 1 56 ? 5.575 -11.782 -4.455 1.00 15.07 56 LEU B CA 1
ATOM 4092 C C . LEU B 1 56 ? 4.681 -10.858 -5.276 1.00 14.38 56 LEU B C 1
ATOM 4093 O O . LEU B 1 56 ? 4.551 -9.672 -4.981 1.00 14.25 56 LEU B O 1
ATOM 4098 N N . HIS B 1 57 ? 4.084 -11.415 -6.322 1.00 13.26 57 HIS B N 1
ATOM 4099 C CA . HIS B 1 57 ? 3.190 -10.664 -7.194 1.00 12.65 57 HIS B CA 1
ATOM 4100 C C . HIS B 1 57 ? 2.021 -10.178 -6.328 1.00 12.25 57 HIS B C 1
ATOM 4101 O O . HIS B 1 57 ? 1.557 -9.053 -6.470 1.00 12.38 57 HIS B O 1
ATOM 4108 N N . ALA B 1 58 ? 1.565 -11.034 -5.418 1.00 11.71 58 ALA B N 1
ATOM 4109 C CA . ALA B 1 58 ? 0.459 -10.689 -4.526 1.00 12.07 58 ALA B CA 1
ATOM 4110 C C . ALA B 1 58 ? 0.885 -9.572 -3.580 1.00 12.11 58 ALA B C 1
ATOM 4111 O O . ALA B 1 58 ? 0.135 -8.623 -3.348 1.00 10.81 58 ALA B O 1
ATOM 4113 N N . GLN B 1 59 ? 2.098 -9.691 -3.041 1.00 12.73 59 GLN B N 1
ATOM 4114 C CA . GLN B 1 59 ? 2.642 -8.690 -2.120 1.00 13.52 59 GLN B CA 1
ATOM 4115 C C . GLN B 1 59 ? 2.583 -7.301 -2.766 1.00 13.17 59 GLN B C 1
ATOM 4116 O O . GLN B 1 59 ? 2.039 -6.360 -2.181 1.00 12.85 59 GLN B O 1
ATOM 4122 N N . ASP B 1 60 ? 3.149 -7.188 -3.972 1.00 12.76 60 ASP B N 1
ATOM 4123 C CA . ASP B 1 60 ? 3.178 -5.930 -4.731 1.00 12.63 60 ASP B CA 1
ATOM 4124 C C . ASP B 1 60 ? 1.780 -5.362 -4.988 1.00 12.52 60 ASP B C 1
ATOM 4125 O O . ASP B 1 60 ? 1.551 -4.155 -4.870 1.00 12.72 60 ASP B O 1
ATOM 4130 N N . THR B 1 61 ? 0.858 -6.238 -5.368 1.00 11.97 61 THR B N 1
ATOM 4131 C CA . THR B 1 61 ? -0.520 -5.841 -5.647 1.00 11.49 61 THR B CA 1
ATOM 4132 C C . THR B 1 61 ? -1.137 -5.253 -4.373 1.00 12.22 61 THR B C 1
ATOM 4133 O O . THR B 1 61 ? -1.667 -4.135 -4.375 1.00 11.04 61 THR B O 1
ATOM 4137 N N . ILE B 1 62 ? -1.032 -6.008 -3.282 1.00 11.99 62 ILE B N 1
ATOM 4138 C CA . ILE B 1 62 ? -1.571 -5.598 -1.993 1.00 12.66 62 ILE B CA 1
ATOM 4139 C C . ILE B 1 62 ? -0.944 -4.295 -1.489 1.00 13.01 62 ILE B C 1
ATOM 4140 O O . ILE B 1 62 ? -1.623 -3.472 -0.879 1.00 13.23 62 ILE B O 1
ATOM 4145 N N . ARG B 1 63 ? 0.343 -4.098 -1.758 1.00 13.66 63 ARG B N 1
ATOM 4146 C CA . ARG B 1 63 ? 1.018 -2.880 -1.322 1.00 14.00 63 ARG B CA 1
ATOM 4147 C C . ARG B 1 63 ? 0.363 -1.627 -1.915 1.00 13.71 63 ARG B C 1
ATOM 4148 O O . ARG B 1 63 ? -0.053 -0.724 -1.180 1.00 13.76 63 ARG B O 1
ATOM 4156 N N . VAL B 1 64 ? 0.261 -1.568 -3.240 1.00 12.86 64 VAL B N 1
ATOM 4157 C CA . VAL B 1 64 ? -0.344 -0.405 -3.876 1.00 13.47 64 VAL B CA 1
ATOM 4158 C C . VAL B 1 64 ? -1.844 -0.319 -3.598 1.00 13.48 64 VAL B C 1
ATOM 4159 O O . VAL B 1 64 ? -2.420 0.774 -3.619 1.00 13.19 64 VAL B O 1
ATOM 4163 N N . GLY B 1 65 ? -2.460 -1.468 -3.318 1.00 12.88 65 GLY B N 1
ATOM 4164 C CA . GLY B 1 65 ? -3.885 -1.521 -3.020 1.00 13.22 65 GLY B CA 1
ATOM 4165 C C . GLY B 1 65 ? -4.247 -0.747 -1.762 1.00 13.29 65 GLY B C 1
ATOM 4166 O O . GLY B 1 65 ? -5.422 -0.520 -1.469 1.00 13.50 65 GLY B O 1
ATOM 4167 N N . ASP B 1 66 ? -3.219 -0.366 -1.010 1.00 13.70 66 ASP B N 1
ATOM 4168 C CA . ASP B 1 66 ? -3.346 0.432 0.209 1.00 13.98 66 ASP B CA 1
ATOM 4169 C C . ASP B 1 66 ? -4.379 -0.065 1.219 1.00 14.26 66 ASP B C 1
ATOM 4170 O O . ASP B 1 66 ? -5.161 0.719 1.761 1.00 14.12 66 ASP B O 1
ATOM 4175 N N . GLY B 1 67 ? -4.377 -1.372 1.460 1.00 14.84 67 GLY B N 1
ATOM 4176 C CA . GLY B 1 67 ? -5.285 -1.957 2.429 1.00 15.11 67 GLY B CA 1
ATOM 4177 C C . GLY B 1 67 ? -6.685 -2.324 1.980 1.00 15.09 67 GLY B C 1
ATOM 4178 O O . GLY B 1 67 ? -7.437 -2.910 2.756 1.00 14.36 67 GLY B O 1
ATOM 4179 N N . LEU B 1 68 ? -7.048 -2.009 0.741 1.00 15.53 68 LEU B N 1
ATOM 4180 C CA . LEU B 1 68 ? -8.394 -2.317 0.277 1.00 15.35 68 LEU B CA 1
ATOM 4181 C C . LEU B 1 68 ? -8.514 -3.522 -0.650 1.00 15.04 68 LEU B C 1
ATOM 4182 O O . LEU B 1 68 ? -9.614 -3.860 -1.092 1.00 15.32 68 LEU B O 1
ATOM 4187 N N . CYS B 1 69 ? -7.394 -4.175 -0.942 1.00 13.81 69 CYS B N 1
ATOM 4188 C CA . CYS B 1 69 ? -7.431 -5.352 -1.804 1.00 13.53 69 CYS B CA 1
ATOM 4189 C C . CYS B 1 69 ? -8.181 -6.490 -1.126 1.00 13.42 69 CYS B C 1
ATOM 4190 O O . CYS B 1 69 ? -8.152 -6.625 0.098 1.00 12.99 69 CYS B O 1
ATOM 4193 N N . ASP B 1 70 ? -8.866 -7.299 -1.924 1.00 12.97 70 ASP B N 1
ATOM 4194 C CA . ASP B 1 70 ? -9.557 -8.467 -1.398 1.00 13.61 70 ASP B CA 1
ATOM 4195 C C . ASP B 1 70 ? -8.483 -9.548 -1.542 1.00 13.97 70 ASP B C 1
ATOM 4196 O O . ASP B 1 70 ? -8.261 -10.070 -2.636 1.00 14.21 70 ASP B O 1
ATOM 4201 N N . VAL B 1 71 ? -7.809 -9.864 -0.439 1.00 13.86 71 VAL B N 1
ATOM 4202 C CA . VAL B 1 71 ? -6.723 -10.842 -0.441 1.00 14.26 71 VAL B CA 1
ATOM 4203 C C . VAL B 1 71 ? -7.027 -12.175 -1.120 1.00 14.50 71 VAL B C 1
ATOM 4204 O O . VAL B 1 71 ? -6.159 -12.748 -1.787 1.00 14.46 71 VAL B O 1
ATOM 4208 N N . LYS B 1 72 ? -8.245 -12.673 -0.952 1.00 14.61 72 LYS B N 1
ATOM 4209 C CA . LYS B 1 72 ? -8.634 -13.930 -1.583 1.00 14.75 72 LYS B CA 1
ATOM 4210 C C . LYS B 1 72 ? -8.486 -13.779 -3.096 1.00 13.90 72 LYS B C 1
ATOM 4211 O O . LYS B 1 72 ? -7.933 -14.648 -3.776 1.00 14.75 72 LYS B O 1
ATOM 4217 N N . THR B 1 73 ? -8.984 -12.662 -3.616 1.00 13.11 73 THR B N 1
ATOM 4218 C CA . THR B 1 73 ? -8.914 -12.385 -5.044 1.00 11.78 73 THR B CA 1
ATOM 4219 C C . THR B 1 73 ? -7.481 -12.190 -5.526 1.00 11.61 73 THR B C 1
ATOM 4220 O O . THR B 1 73 ? -7.099 -12.723 -6.564 1.00 10.86 73 THR B O 1
ATOM 4224 N N . VAL B 1 74 ? -6.685 -11.431 -4.773 1.00 11.22 74 VAL B N 1
ATOM 4225 C CA . VAL B 1 74 ? -5.291 -11.194 -5.153 1.00 10.58 74 VAL B CA 1
ATOM 4226 C C . VAL B 1 74 ? -4.534 -12.519 -5.275 1.00 10.99 74 VAL B C 1
ATOM 4227 O O . VAL B 1 74 ? -3.806 -12.747 -6.241 1.00 11.11 74 VAL B O 1
ATOM 4231 N N . ASN B 1 75 ? -4.708 -13.393 -4.291 1.00 10.63 75 ASN B N 1
ATOM 4232 C CA . ASN B 1 75 ? -4.045 -14.688 -4.318 1.00 11.28 75 ASN B CA 1
ATOM 4233 C C . ASN B 1 75 ? -4.567 -15.533 -5.474 1.00 10.50 75 ASN B C 1
ATOM 4234 O O . ASN B 1 75 ? -3.795 -16.196 -6.162 1.00 10.35 75 ASN B O 1
ATOM 4239 N N . TYR B 1 76 ? -5.877 -15.499 -5.697 1.00 10.60 76 TYR B N 1
ATOM 4240 C CA . TYR B 1 76 ? -6.478 -16.257 -6.792 1.00 9.96 76 TYR B CA 1
ATOM 4241 C C . TYR B 1 76 ? -5.892 -15.830 -8.136 1.00 10.07 76 TYR B C 1
ATOM 4242 O O . TYR B 1 76 ? -5.333 -16.652 -8.865 1.00 10.19 76 TYR B O 1
ATOM 4251 N N . VAL B 1 77 ? -6.023 -14.542 -8.458 1.00 9.91 77 VAL B N 1
ATOM 4252 C CA . VAL B 1 77 ? -5.522 -14.006 -9.721 1.00 9.88 77 VAL B CA 1
ATOM 4253 C C . VAL B 1 77 ? -4.028 -14.249 -9.931 1.00 10.18 77 VAL B C 1
ATOM 4254 O O . VAL B 1 77 ? -3.610 -14.681 -11.011 1.00 10.38 77 VAL B O 1
ATOM 4258 N N . THR B 1 78 ? -3.223 -13.976 -8.908 1.00 10.49 78 THR B N 1
ATOM 4259 C CA . THR B 1 78 ? -1.780 -14.172 -9.028 1.00 10.88 78 THR B CA 1
ATOM 4260 C C . THR B 1 78 ? -1.358 -15.633 -9.189 1.00 11.52 78 THR B C 1
ATOM 4261 O O . THR B 1 78 ? -0.419 -15.920 -9.927 1.00 11.27 78 THR B O 1
ATOM 4265 N N . SER B 1 79 ? -2.043 -16.557 -8.516 1.00 12.00 79 SER B N 1
ATOM 4266 C CA . SER B 1 79 ? -1.691 -17.975 -8.637 1.00 13.62 79 SER B CA 1
ATOM 4267 C C . SER B 1 79 ? -2.225 -18.591 -9.930 1.00 13.66 79 SER B C 1
ATOM 4268 O O . SER B 1 79 ? -1.702 -19.604 -10.403 1.00 14.53 79 SER B O 1
ATOM 4271 N N . GLU B 1 80 ? -3.258 -17.975 -10.504 1.00 13.32 80 GLU B N 1
ATOM 4272 C CA . GLU B 1 80 ? -3.859 -18.463 -11.750 1.00 13.43 80 GLU B CA 1
ATOM 4273 C C . GLU B 1 80 ? -3.127 -17.938 -12.983 1.00 13.68 80 GLU B C 1
ATOM 4274 O O . GLU B 1 80 ? -3.221 -18.516 -14.067 1.00 13.54 80 GLU B O 1
ATOM 4280 N N . ALA B 1 81 ? -2.407 -16.836 -12.807 1.00 13.54 81 ALA B N 1
ATOM 4281 C CA . ALA B 1 81 ? -1.680 -16.181 -13.892 1.00 13.88 81 ALA B CA 1
ATOM 4282 C C . ALA B 1 81 ? -0.871 -17.082 -14.818 1.00 14.21 81 ALA B C 1
ATOM 4283 O O . ALA B 1 81 ? -1.060 -17.052 -16.037 1.00 13.87 81 ALA B O 1
ATOM 4285 N N . LYS B 1 82 ? 0.038 -17.868 -14.254 1.00 14.59 82 LYS B N 1
ATOM 4286 C CA . LYS B 1 82 ? 0.872 -18.741 -15.073 1.00 15.05 82 LYS B CA 1
ATOM 4287 C C . LYS B 1 82 ? 0.061 -19.670 -15.973 1.00 15.03 82 LYS B C 1
ATOM 4288 O O . LYS B 1 82 ? 0.255 -19.678 -17.184 1.00 15.47 82 LYS B O 1
ATOM 4294 N N . ASN B 1 83 ? -0.853 -20.444 -15.396 1.00 14.62 83 ASN B N 1
ATOM 4295 C CA . ASN B 1 83 ? -1.645 -21.364 -16.205 1.00 14.63 83 ASN B CA 1
ATOM 4296 C C . ASN B 1 83 ? -2.640 -20.676 -17.139 1.00 13.08 83 ASN B C 1
ATOM 4297 O O . ASN B 1 83 ? -2.992 -21.233 -18.173 1.00 13.11 83 ASN B O 1
ATOM 4302 N N . VAL B 1 84 ? -3.092 -19.472 -16.796 1.00 13.19 84 VAL B N 1
ATOM 4303 C CA . VAL B 1 84 ? -4.019 -18.757 -17.680 1.00 12.25 84 VAL B CA 1
ATOM 4304 C C . VAL B 1 84 ? -3.242 -18.302 -18.920 1.00 12.53 84 VAL B C 1
ATOM 4305 O O . VAL B 1 84 ? -3.739 -18.395 -20.048 1.00 12.03 84 VAL B O 1
ATOM 4309 N N . ILE B 1 85 ? -2.018 -17.818 -18.711 1.00 12.26 85 ILE B N 1
ATOM 4310 C CA . ILE B 1 85 ? -1.180 -17.397 -19.829 1.00 12.58 85 ILE B CA 1
ATOM 4311 C C . ILE B 1 85 ? -0.883 -18.646 -20.666 1.00 13.03 85 ILE B C 1
ATOM 4312 O O . ILE B 1 85 ? -0.904 -18.598 -21.891 1.00 13.83 85 ILE B O 1
ATOM 4317 N N . GLU B 1 86 ? -0.617 -19.762 -19.987 1.00 13.62 86 GLU B N 1
ATOM 4318 C CA . GLU B 1 86 ? -0.314 -21.027 -20.654 1.00 14.96 86 GLU B CA 1
ATOM 4319 C C . GLU B 1 86 ? -1.489 -21.468 -21.514 1.00 14.21 86 GLU B C 1
ATOM 4320 O O . GLU B 1 86 ? -1.313 -21.891 -22.650 1.00 13.70 86 GLU B O 1
ATOM 4326 N N . THR B 1 87 ? -2.694 -21.366 -20.966 1.00 14.67 87 THR B N 1
ATOM 4327 C CA . THR B 1 87 ? -3.888 -21.731 -21.714 1.00 14.52 87 THR B CA 1
ATOM 4328 C C . THR B 1 87 ? -4.015 -20.808 -22.930 1.00 14.49 87 THR B C 1
ATOM 4329 O O . THR B 1 87 ? -4.253 -21.264 -24.050 1.00 14.55 87 THR B O 1
ATOM 4333 N N . PHE B 1 88 ? -3.835 -19.510 -22.706 1.00 14.02 88 PHE B N 1
ATOM 4334 C CA . PHE B 1 88 ? -3.941 -18.521 -23.775 1.00 13.99 88 PHE B CA 1
ATOM 4335 C C . PHE B 1 88 ? -2.955 -18.762 -24.911 1.00 14.67 88 PHE B C 1
ATOM 4336 O O . PHE B 1 88 ? -3.276 -18.521 -26.077 1.00 14.53 88 PHE B O 1
ATOM 4344 N N . GLU B 1 89 ? -1.754 -19.227 -24.580 1.00 15.04 89 GLU B N 1
ATOM 4345 C CA . GLU B 1 89 ? -0.755 -19.490 -25.607 1.00 15.86 89 GLU B CA 1
ATOM 4346 C C . GLU B 1 89 ? -1.050 -20.804 -26.314 1.00 16.02 89 GLU B C 1
ATOM 4347 O O . GLU B 1 89 ? -0.707 -20.966 -27.484 1.00 15.47 89 GLU B O 1
ATOM 4353 N N . SER B 1 90 ? -1.683 -21.740 -25.608 1.00 16.26 90 SER B N 1
ATOM 4354 C CA . SER B 1 90 ? -2.023 -23.017 -26.217 1.00 17.03 90 SER B CA 1
ATOM 4355 C C . SER B 1 90 ? -3.136 -22.750 -27.218 1.00 16.47 90 SER B C 1
ATOM 4356 O O . SER B 1 90 ? -3.290 -23.480 -28.190 1.00 15.40 90 SER B O 1
ATOM 4359 N N . TRP B 1 91 ? -3.910 -21.692 -26.975 1.00 17.12 91 TRP B N 1
ATOM 4360 C CA . TRP B 1 91 ? -4.986 -21.304 -27.885 1.00 16.87 91 TRP B CA 1
ATOM 4361 C C . TRP B 1 91 ? -4.334 -20.844 -29.177 1.00 17.27 91 TRP B C 1
ATOM 4362 O O . TRP B 1 91 ? -4.923 -20.947 -30.252 1.00 18.01 91 TRP B O 1
ATOM 4373 N N . GLY B 1 92 ? -3.116 -20.319 -29.058 1.00 17.72 92 GLY B N 1
ATOM 4374 C CA . GLY B 1 92 ? -2.396 -19.862 -30.233 1.00 18.67 92 GLY B CA 1
ATOM 4375 C C . GLY B 1 92 ? -1.684 -18.524 -30.115 1.00 19.28 92 GLY B C 1
ATOM 4376 O O . GLY B 1 92 ? -1.036 -18.089 -31.066 1.00 19.48 92 GLY B O 1
ATOM 4377 N N . PHE B 1 93 ? -1.796 -17.854 -28.971 1.00 19.47 93 PHE B N 1
ATOM 4378 C CA . PHE B 1 93 ? -1.124 -16.566 -28.820 1.00 20.33 93 PHE B CA 1
ATOM 4379 C C . PHE B 1 93 ? 0.327 -16.835 -28.458 1.00 21.20 93 PHE B C 1
ATOM 4380 O O . PHE B 1 93 ? 0.653 -17.918 -27.985 1.00 22.30 93 PHE B O 1
ATOM 4388 N N . GLU B 1 94 ? 1.198 -15.855 -28.674 1.00 21.89 94 GLU B N 1
ATOM 4389 C CA . GLU B 1 94 ? 2.613 -16.047 -28.385 1.00 23.00 94 GLU B CA 1
ATOM 4390 C C . GLU B 1 94 ? 3.296 -14.789 -27.850 1.00 21.85 94 GLU B C 1
ATOM 4391 O O . GLU B 1 94 ? 3.731 -13.937 -28.621 1.00 22.39 94 GLU B O 1
ATOM 4397 N N . PHE B 1 95 ? 3.387 -14.675 -26.529 1.00 21.19 95 PHE B N 1
ATOM 4398 C CA . PHE B 1 95 ? 4.047 -13.524 -25.917 1.00 20.55 95 PHE B CA 1
ATOM 4399 C C . PHE B 1 95 ? 5.551 -13.621 -26.151 1.00 20.81 95 PHE B C 1
ATOM 4400 O O . PHE B 1 95 ? 6.069 -14.685 -26.502 1.00 20.37 95 PHE B O 1
ATOM 4408 N N . GLU B 1 96 ? 6.249 -12.507 -25.961 1.00 20.71 96 GLU B N 1
ATOM 4409 C CA . GLU B 1 96 ? 7.697 -12.486 -26.120 1.00 21.36 96 GLU B CA 1
ATOM 4410 C C . GLU B 1 96 ? 8.338 -13.092 -24.878 1.00 21.20 96 GLU B C 1
ATOM 4411 O O . GLU B 1 96 ? 7.718 -13.149 -23.813 1.00 20.44 96 GLU B O 1
ATOM 4417 N N . GLU B 1 97 ? 9.577 -13.548 -25.021 1.00 21.43 97 GLU B N 1
ATOM 4418 C CA . GLU B 1 97 ? 10.302 -14.164 -23.918 1.00 22.37 97 GLU B CA 1
ATOM 4419 C C . GLU B 1 97 ? 10.753 -13.156 -22.871 1.00 21.79 97 GLU B C 1
ATOM 4420 O O . GLU B 1 97 ? 10.690 -13.420 -21.671 1.00 21.88 97 GLU B O 1
ATOM 4426 N N . ASP B 1 98 ? 11.218 -12.006 -23.341 1.00 21.27 98 ASP B N 1
ATOM 4427 C CA . ASP B 1 98 ? 11.699 -10.943 -22.472 1.00 20.67 98 ASP B CA 1
ATOM 4428 C C . ASP B 1 98 ? 10.573 -10.362 -21.618 1.00 19.86 98 ASP B C 1
ATOM 4429 O O . ASP B 1 98 ? 9.570 -9.879 -22.144 1.00 18.93 98 ASP B O 1
ATOM 4434 N N . LEU B 1 99 ? 10.741 -10.419 -20.298 1.00 19.19 99 LEU B N 1
ATOM 4435 C CA . LEU B 1 99 ? 9.743 -9.883 -19.378 1.00 18.93 99 LEU B CA 1
ATOM 4436 C C . LEU B 1 99 ? 10.054 -8.421 -19.058 1.00 18.76 99 LEU B C 1
ATOM 4437 O O . LEU B 1 99 ? 11.172 -8.088 -18.673 1.00 18.52 99 LEU B O 1
ATOM 4442 N N . ARG B 1 100 ? 9.066 -7.549 -19.224 1.00 18.57 100 ARG B N 1
ATOM 4443 C CA . ARG B 1 100 ? 9.267 -6.136 -18.934 1.00 18.49 100 ARG B CA 1
ATOM 4444 C C . ARG B 1 100 ? 9.090 -5.860 -17.447 1.00 18.39 100 ARG B C 1
ATOM 4445 O O . ARG B 1 100 ? 8.618 -6.713 -16.694 1.00 17.58 100 ARG B O 1
ATOM 4453 N N . LEU B 1 101 ? 9.482 -4.661 -17.034 1.00 18.74 101 LEU B N 1
ATOM 4454 C CA . LEU B 1 101 ? 9.351 -4.242 -15.647 1.00 19.06 101 LEU B CA 1
ATOM 4455 C C . LEU B 1 101 ? 8.471 -3.006 -15.590 1.00 18.51 101 LEU B C 1
ATOM 4456 O O . LEU B 1 101 ? 8.620 -2.105 -16.410 1.00 18.49 101 LEU B O 1
ATOM 4461 N N . GLU B 1 102 ? 7.549 -2.982 -14.633 1.00 17.75 102 GLU B N 1
ATOM 4462 C CA . GLU B 1 102 ? 6.642 -1.851 -14.436 1.00 17.87 102 GLU B CA 1
ATOM 4463 C C . GLU B 1 102 ? 6.874 -1.293 -13.031 1.00 17.05 102 GLU B C 1
ATOM 4464 O O . GLU B 1 102 ? 7.282 -2.024 -12.125 1.00 15.94 102 GLU B O 1
ATOM 4470 N N . GLY B 1 103 ? 6.603 -0.004 -12.854 1.00 16.54 103 GLY B N 1
ATOM 4471 C CA . GLY B 1 103 ? 6.760 0.607 -11.546 1.00 16.14 103 GLY B CA 1
ATOM 4472 C C . GLY B 1 103 ? 5.782 -0.036 -10.577 1.00 16.12 103 GLY B C 1
ATOM 4473 O O . GLY B 1 103 ? 4.625 -0.269 -10.921 1.00 15.99 103 GLY B O 1
ATOM 4474 N N . GLY B 1 104 ? 6.240 -0.332 -9.368 1.00 15.45 104 GLY B N 1
ATOM 4475 C CA . GLY B 1 104 ? 5.375 -0.965 -8.394 1.00 15.75 104 GLY B CA 1
ATOM 4476 C C . GLY B 1 104 ? 5.647 -2.455 -8.314 1.00 15.80 104 GLY B C 1
ATOM 4477 O O . GLY B 1 104 ? 5.245 -3.119 -7.355 1.00 15.60 104 GLY B O 1
ATOM 4478 N N . HIS B 1 105 ? 6.324 -2.984 -9.330 1.00 15.72 105 HIS B N 1
ATOM 4479 C CA . HIS B 1 105 ? 6.665 -4.404 -9.371 1.00 15.75 105 HIS B CA 1
ATOM 4480 C C . HIS B 1 105 ? 8.080 -4.635 -8.841 1.00 16.23 105 HIS B C 1
ATOM 4481 O O . HIS B 1 105 ? 9.006 -3.910 -9.196 1.00 16.48 105 HIS B O 1
ATOM 4488 N N . THR B 1 106 ? 8.238 -5.652 -7.997 1.00 15.92 106 THR B N 1
ATOM 4489 C CA . THR B 1 106 ? 9.536 -5.975 -7.420 1.00 15.89 106 THR B CA 1
ATOM 4490 C C . THR B 1 106 ? 10.406 -6.706 -8.435 1.00 15.49 106 THR B C 1
ATOM 4491 O O . THR B 1 106 ? 11.624 -6.553 -8.450 1.00 14.45 106 THR B O 1
ATOM 4495 N N . LYS B 1 107 ? 9.769 -7.496 -9.291 1.00 15.28 107 LYS B N 1
ATOM 4496 C CA . LYS B 1 107 ? 10.487 -8.258 -10.311 1.00 15.64 107 LYS B CA 1
ATOM 4497 C C . LYS B 1 107 ? 9.891 -8.005 -11.695 1.00 15.54 107 LYS B C 1
ATOM 4498 O O . LYS B 1 107 ? 8.794 -7.459 -11.817 1.00 15.54 107 LYS B O 1
ATOM 4504 N N . ARG B 1 108 ? 10.621 -8.405 -12.732 1.00 15.20 108 ARG B N 1
ATOM 4505 C CA . ARG B 1 108 ? 10.159 -8.254 -14.106 1.00 15.31 108 ARG B CA 1
ATOM 4506 C C . ARG B 1 108 ? 9.129 -9.353 -14.353 1.00 14.87 108 ARG B C 1
ATOM 4507 O O . ARG B 1 108 ? 9.452 -10.540 -14.263 1.00 15.20 108 ARG B O 1
ATOM 4515 N N . ARG B 1 109 ? 7.894 -8.971 -14.658 1.00 14.39 109 ARG B N 1
ATOM 4516 C CA . ARG B 1 109 ? 6.848 -9.968 -14.886 1.00 14.07 109 ARG B CA 1
ATOM 4517 C C . ARG B 1 109 ? 5.797 -9.528 -15.896 1.00 13.45 109 ARG B C 1
ATOM 4518 O O . ARG B 1 109 ? 4.709 -10.095 -15.946 1.00 12.83 109 ARG B O 1
ATOM 4526 N N . VAL B 1 110 ? 6.114 -8.527 -16.705 1.00 13.75 110 VAL B N 1
ATOM 4527 C CA . VAL B 1 110 ? 5.143 -8.039 -17.674 1.00 14.29 110 VAL B CA 1
ATOM 4528 C C . VAL B 1 110 ? 5.358 -8.617 -19.071 1.00 14.80 110 VAL B C 1
ATOM 4529 O O . VAL B 1 110 ? 6.384 -8.375 -19.714 1.00 13.44 110 VAL B O 1
ATOM 4533 N N . LEU B 1 111 ? 4.377 -9.394 -19.524 1.00 14.98 111 LEU B N 1
ATOM 4534 C CA . LEU B 1 111 ? 4.415 -10.027 -20.837 1.00 15.87 111 LEU B CA 1
ATOM 4535 C C . LEU B 1 111 ? 3.985 -9.082 -21.956 1.00 16.15 111 LEU B C 1
ATOM 4536 O O . LEU B 1 111 ? 2.919 -8.466 -21.893 1.00 15.91 111 LEU B O 1
ATOM 4541 N N . HIS B 1 112 ? 4.825 -8.986 -22.981 1.00 16.79 112 HIS B N 1
ATOM 4542 C CA . HIS B 1 112 ? 4.574 -8.124 -24.129 1.00 17.78 112 HIS B CA 1
ATOM 4543 C C . HIS B 1 112 ? 4.571 -8.908 -25.437 1.00 17.75 112 HIS B C 1
ATOM 4544 O O . HIS B 1 112 ? 5.165 -9.984 -25.530 1.00 17.15 112 HIS B O 1
ATOM 4551 N N . ARG B 1 113 ? 3.901 -8.345 -26.441 1.00 18.33 113 ARG B N 1
ATOM 4552 C CA . ARG B 1 113 ? 3.875 -8.902 -27.792 1.00 19.31 113 ARG B CA 1
ATOM 4553 C C . ARG B 1 113 ? 3.678 -7.719 -28.730 1.00 19.28 113 ARG B C 1
ATOM 4554 O O . ARG B 1 113 ? 2.559 -7.254 -28.939 1.00 18.16 113 ARG B O 1
ATOM 4562 N N . THR B 1 114 ? 4.795 -7.253 -29.285 1.00 19.78 114 THR B N 1
ATOM 4563 C CA . THR B 1 114 ? 4.859 -6.100 -30.176 1.00 20.17 114 THR B CA 1
ATOM 4564 C C . THR B 1 114 ? 4.633 -4.872 -29.312 1.00 20.93 114 THR B C 1
ATOM 4565 O O . THR B 1 114 ? 4.357 -4.991 -28.119 1.00 20.95 114 THR B O 1
ATOM 4569 N N . ASP B 1 115 ? 4.760 -3.695 -29.910 1.00 21.28 115 ASP B N 1
ATOM 4570 C CA . ASP B 1 115 ? 4.578 -2.445 -29.188 1.00 22.01 115 ASP B CA 1
ATOM 4571 C C . ASP B 1 115 ? 3.116 -2.146 -28.864 1.00 21.50 115 ASP B C 1
ATOM 4572 O O . ASP B 1 115 ? 2.816 -1.177 -28.168 1.00 21.47 115 ASP B O 1
ATOM 4577 N N . GLU B 1 116 ? 2.209 -2.974 -29.371 1.00 20.96 116 GLU B N 1
ATOM 4578 C CA . GLU B 1 116 ? 0.782 -2.789 -29.118 1.00 20.40 116 GLU B CA 1
ATOM 4579 C C . GLU B 1 116 ? 0.166 -4.109 -28.661 1.00 18.74 116 GLU B C 1
ATOM 4580 O O . GLU B 1 116 ? -0.641 -4.716 -29.368 1.00 17.86 116 GLU B O 1
ATOM 4586 N N . THR B 1 117 ? 0.557 -4.543 -27.465 1.00 17.03 117 THR B N 1
ATOM 4587 C CA . THR B 1 117 ? 0.074 -5.794 -26.901 1.00 15.89 117 THR B CA 1
ATOM 4588 C C . THR B 1 117 ? -1.450 -5.874 -26.848 1.00 15.56 117 THR B C 1
ATOM 4589 O O . THR B 1 117 ? -2.031 -6.878 -27.247 1.00 15.55 117 THR B O 1
ATOM 4593 N N . GLY B 1 118 ? -2.091 -4.816 -26.361 1.00 15.08 118 GLY B N 1
ATOM 4594 C CA . GLY B 1 118 ? -3.541 -4.805 -26.282 1.00 15.34 118 GLY B CA 1
ATOM 4595 C C . GLY B 1 118 ? -4.198 -5.097 -27.621 1.00 15.13 118 GLY B C 1
ATOM 4596 O O . GLY B 1 118 ? -5.091 -5.945 -27.712 1.00 14.58 118 GLY B O 1
ATOM 4597 N N . ARG B 1 119 ? -3.749 -4.396 -28.659 1.00 14.96 119 ARG B N 1
ATOM 4598 C CA . ARG B 1 119 ? -4.283 -4.564 -30.006 1.00 15.12 119 ARG B CA 1
ATOM 4599 C C . ARG B 1 119 ? -4.079 -5.991 -30.511 1.00 14.38 119 ARG B C 1
ATOM 4600 O O . ARG B 1 119 ? -4.985 -6.588 -31.093 1.00 13.29 119 ARG B O 1
ATOM 4608 N N . GLU B 1 120 ? -2.881 -6.525 -30.291 1.00 14.21 120 GLU B N 1
ATOM 4609 C CA . GLU B 1 120 ? -2.552 -7.885 -30.704 1.00 13.75 120 GLU B CA 1
ATOM 4610 C C . GLU B 1 120 ? -3.484 -8.888 -30.036 1.00 13.27 120 GLU B C 1
ATOM 4611 O O . GLU B 1 120 ? -3.957 -9.833 -30.671 1.00 13.20 120 GLU B O 1
ATOM 4617 N N . ILE B 1 121 ? -3.736 -8.685 -28.747 1.00 12.54 121 ILE B N 1
ATOM 4618 C CA . ILE B 1 121 ? -4.614 -9.574 -27.996 1.00 11.96 121 ILE B CA 1
ATOM 4619 C C . ILE B 1 121 ? -6.032 -9.443 -28.543 1.00 12.42 121 ILE B C 1
ATOM 4620 O O . ILE B 1 121 ? -6.752 -10.431 -28.674 1.00 12.89 121 ILE B O 1
ATOM 4625 N N . PHE B 1 122 ? -6.411 -8.216 -28.879 1.00 12.15 122 PHE B N 1
ATOM 4626 C CA . PHE B 1 122 ? -7.730 -7.927 -29.433 1.00 12.71 122 PHE B CA 1
ATOM 4627 C C . PHE B 1 122 ? -7.922 -8.639 -30.773 1.00 12.77 122 PHE B C 1
ATOM 4628 O O . PHE B 1 122 ? -8.905 -9.359 -30.969 1.00 12.19 122 PHE B O 1
ATOM 4636 N N . ASN B 1 123 ? -6.982 -8.441 -31.693 1.00 13.00 123 ASN B N 1
ATOM 4637 C CA . ASN B 1 123 ? -7.066 -9.071 -33.010 1.00 13.71 123 ASN B CA 1
ATOM 4638 C C . ASN B 1 123 ? -7.036 -10.594 -32.940 1.00 13.61 123 ASN B C 1
ATOM 4639 O O . ASN B 1 123 ? -7.747 -11.268 -33.687 1.00 13.61 123 ASN B O 1
ATOM 4644 N N . PHE B 1 124 ? -6.220 -11.142 -32.044 1.00 13.34 124 PHE B N 1
ATOM 4645 C CA . PHE B 1 124 ? -6.127 -12.592 -31.908 1.00 13.11 124 PHE B CA 1
ATOM 4646 C C . PHE B 1 124 ? -7.448 -13.210 -31.462 1.00 13.10 124 PHE B C 1
ATOM 4647 O O . PHE B 1 124 ? -7.911 -14.184 -32.047 1.00 12.06 124 PHE B O 1
ATOM 4655 N N . LEU B 1 125 ? -8.047 -12.642 -30.421 1.00 13.44 125 LEU B N 1
ATOM 4656 C CA . LEU B 1 125 ? -9.309 -13.152 -29.894 1.00 13.97 125 LEU B CA 1
ATOM 4657 C C . LEU B 1 125 ? -10.465 -12.972 -30.876 1.00 14.61 125 LEU B C 1
ATOM 4658 O O . LEU B 1 125 ? -11.372 -13.803 -30.934 1.00 15.63 125 LEU B O 1
ATOM 4663 N N . LEU B 1 126 ? -10.443 -11.887 -31.641 1.00 15.10 126 LEU B N 1
ATOM 4664 C CA . LEU B 1 126 ? -11.496 -11.659 -32.622 1.00 15.27 126 LEU B CA 1
ATOM 4665 C C . LEU B 1 126 ? -11.424 -12.761 -33.673 1.00 15.82 126 LEU B C 1
ATOM 4666 O O . LEU B 1 126 ? -12.443 -13.317 -34.070 1.00 17.23 126 LEU B O 1
ATOM 4671 N N . LYS B 1 127 ? -10.211 -13.064 -34.120 1.00 15.44 127 LYS B N 1
ATOM 4672 C CA . LYS B 1 127 ? -10.002 -14.102 -35.121 1.00 16.14 127 LYS B CA 1
ATOM 4673 C C . LYS B 1 127 ? -10.437 -15.458 -34.581 1.00 15.79 127 LYS B C 1
ATOM 4674 O O . LYS B 1 127 ? -11.079 -16.239 -35.283 1.00 15.94 127 LYS B O 1
ATOM 4680 N N . LEU B 1 128 ? -10.087 -15.736 -33.330 1.00 15.31 128 LEU B N 1
ATOM 4681 C CA . LEU B 1 128 ? -10.454 -17.003 -32.717 1.00 15.31 128 LEU B CA 1
ATOM 4682 C C . LEU B 1 128 ? -11.970 -17.099 -32.527 1.00 15.08 128 LEU B C 1
ATOM 4683 O O . LEU B 1 128 ? -12.555 -18.167 -32.695 1.00 14.65 128 LEU B O 1
ATOM 4688 N N . ALA B 1 129 ? -12.603 -15.983 -32.179 1.00 14.98 129 ALA B N 1
ATOM 4689 C CA . ALA B 1 129 ? -14.052 -15.969 -31.992 1.00 15.38 129 ALA B CA 1
ATOM 4690 C C . ALA B 1 129 ? -14.728 -16.230 -33.338 1.00 15.90 129 ALA B C 1
ATOM 4691 O O . ALA B 1 129 ? -15.720 -16.956 -33.412 1.00 15.85 129 ALA B O 1
ATOM 4693 N N . ARG B 1 130 ? -14.185 -15.641 -34.400 1.00 16.56 130 ARG B N 1
ATOM 4694 C CA . ARG B 1 130 ? -14.743 -15.837 -35.738 1.00 17.56 130 ARG B CA 1
ATOM 4695 C C . ARG B 1 130 ? -14.585 -17.291 -36.160 1.00 17.55 130 ARG B C 1
ATOM 4696 O O . ARG B 1 130 ? -15.461 -17.857 -36.816 1.00 17.80 130 ARG B O 1
ATOM 4704 N N . GLU B 1 131 ? -13.464 -17.896 -35.784 1.00 17.56 131 GLU B N 1
ATOM 4705 C CA . GLU B 1 131 ? -13.213 -19.284 -36.135 1.00 18.21 131 GLU B CA 1
ATOM 4706 C C . GLU B 1 131 ? -14.104 -20.233 -35.329 1.00 18.30 131 GLU B C 1
ATOM 4707 O O . GLU B 1 131 ? -14.440 -21.317 -35.804 1.00 18.21 131 GLU B O 1
ATOM 4713 N N . GLU B 1 132 ? -14.496 -19.819 -34.123 1.00 18.38 132 GLU B N 1
ATOM 4714 C CA . GLU B 1 132 ? -15.354 -20.639 -33.262 1.00 18.70 132 GLU B CA 1
ATOM 4715 C C . GLU B 1 132 ? -16.834 -20.481 -33.618 1.00 18.72 132 GLU B C 1
ATOM 4716 O O . GLU B 1 132 ? -17.700 -21.099 -32.993 1.00 19.00 132 GLU B O 1
ATOM 4722 N N . GLY B 1 133 ? -17.122 -19.654 -34.618 1.00 18.22 133 GLY B N 1
ATOM 4723 C CA . GLY B 1 133 ? -18.500 -19.440 -35.022 1.00 17.37 133 GLY B CA 1
ATOM 4724 C C . GLY B 1 133 ? -19.299 -18.632 -34.014 1.00 17.06 133 GLY B C 1
ATOM 4725 O O . GLY B 1 133 ? -20.517 -18.778 -33.924 1.00 17.47 133 GLY B O 1
ATOM 4726 N N . ILE B 1 134 ? -18.619 -17.789 -33.242 1.00 16.63 134 ILE B N 1
ATOM 4727 C CA . ILE B 1 134 ? -19.298 -16.961 -32.249 1.00 15.87 134 ILE B CA 1
ATOM 4728 C C . ILE B 1 134 ? -19.786 -15.677 -32.907 1.00 15.18 134 ILE B C 1
ATOM 4729 O O . ILE B 1 134 ? -18.995 -14.906 -33.450 1.00 14.01 134 ILE B O 1
ATOM 4734 N N . PRO B 1 135 ? -21.102 -15.436 -32.880 1.00 14.83 135 PRO B N 1
ATOM 4735 C CA . PRO B 1 135 ? -21.610 -14.211 -33.498 1.00 14.82 135 PRO B CA 1
ATOM 4736 C C . PRO B 1 135 ? -21.115 -12.985 -32.741 1.00 15.09 135 PRO B C 1
ATOM 4737 O O . PRO B 1 135 ? -21.165 -12.942 -31.507 1.00 14.34 135 PRO B O 1
ATOM 4741 N N . ILE B 1 136 ? -20.628 -12.000 -33.482 1.00 14.74 136 ILE B N 1
ATOM 4742 C CA . ILE B 1 136 ? -20.153 -10.758 -32.895 1.00 15.61 136 ILE B CA 1
ATOM 4743 C C . ILE B 1 136 ? -21.076 -9.696 -33.461 1.00 15.69 136 ILE B C 1
ATOM 4744 O O . ILE B 1 136 ? -21.025 -9.377 -34.651 1.00 15.73 136 ILE B O 1
ATOM 4749 N N . ILE B 1 137 ? -21.934 -9.162 -32.603 1.00 15.63 137 ILE B N 1
ATOM 4750 C CA . ILE B 1 137 ? -22.914 -8.180 -33.024 1.00 15.79 137 ILE B CA 1
ATOM 4751 C C . ILE B 1 137 ? -22.673 -6.791 -32.465 1.00 15.98 137 ILE B C 1
ATOM 4752 O O . ILE B 1 137 ? -22.395 -6.625 -31.276 1.00 15.25 137 ILE B O 1
ATOM 4757 N N . GLU B 1 138 ? -22.790 -5.790 -33.332 1.00 15.90 138 GLU B N 1
ATOM 4758 C CA . GLU B 1 138 ? -22.612 -4.409 -32.916 1.00 17.03 138 GLU B CA 1
ATOM 4759 C C . GLU B 1 138 ? -23.986 -3.880 -32.502 1.00 16.34 138 GLU B C 1
ATOM 4760 O O . GLU B 1 138 ? -24.842 -3.619 -33.351 1.00 16.28 138 GLU B O 1
ATOM 4766 N N . ASP B 1 139 ? -24.200 -3.758 -31.194 1.00 15.47 139 ASP B N 1
ATOM 4767 C CA . ASP B 1 139 ? -25.467 -3.270 -30.656 1.00 14.97 139 ASP B CA 1
ATOM 4768 C C . ASP B 1 139 ? -25.189 -2.734 -29.257 1.00 14.52 139 ASP B C 1
ATOM 4769 O O . ASP B 1 139 ? -24.108 -2.958 -28.704 1.00 14.21 139 ASP B O 1
ATOM 4774 N N . ARG B 1 140 ? -26.164 -2.044 -28.677 1.00 14.28 140 ARG B N 1
ATOM 4775 C CA . ARG B 1 140 ? -25.977 -1.443 -27.364 1.00 14.03 140 ARG B CA 1
ATOM 4776 C C . ARG B 1 140 ? -26.940 -1.943 -26.290 1.00 13.86 140 ARG B C 1
ATOM 4777 O O . ARG B 1 140 ? -28.158 -1.938 -26.479 1.00 13.71 140 ARG B O 1
ATOM 4785 N N . LEU B 1 141 ? -26.382 -2.373 -25.162 1.00 13.13 141 LEU B N 1
ATOM 4786 C CA . LEU B 1 141 ? -27.184 -2.834 -24.040 1.00 13.21 141 LEU B CA 1
ATOM 4787 C C . LEU B 1 141 ? -27.807 -1.601 -23.396 1.00 13.40 141 LEU B C 1
ATOM 4788 O O . LEU B 1 141 ? -27.111 -0.618 -23.159 1.00 13.48 141 LEU B O 1
ATOM 4793 N N . VAL B 1 142 ? -29.109 -1.639 -23.124 1.00 13.57 142 VAL B N 1
ATOM 4794 C CA . VAL B 1 142 ? -29.768 -0.493 -22.500 1.00 12.98 142 VAL B CA 1
ATOM 4795 C C . VAL B 1 142 ? -30.594 -0.859 -21.279 1.00 13.25 142 VAL B C 1
ATOM 4796 O O . VAL B 1 142 ? -30.988 0.025 -20.521 1.00 13.54 142 VAL B O 1
ATOM 4800 N N . GLU B 1 143 ? -30.850 -2.149 -21.080 1.00 13.30 143 GLU B N 1
ATOM 4801 C CA . GLU B 1 143 ? -31.651 -2.589 -19.937 1.00 14.13 143 GLU B CA 1
ATOM 4802 C C . GLU B 1 143 ? -31.472 -4.075 -19.634 1.00 13.26 143 GLU B C 1
ATOM 4803 O O . GLU B 1 143 ? -31.247 -4.878 -20.535 1.00 13.54 143 GLU B O 1
ATOM 4809 N N . ILE B 1 144 ? -31.574 -4.434 -18.359 1.00 13.29 144 ILE B N 1
ATOM 4810 C CA . ILE B 1 144 ? -31.468 -5.829 -17.949 1.00 12.76 144 ILE B CA 1
ATOM 4811 C C . ILE B 1 144 ? -32.738 -6.225 -17.188 1.00 13.04 144 ILE B C 1
ATOM 4812 O O . ILE B 1 144 ? -33.197 -5.502 -16.299 1.00 12.80 144 ILE B O 1
ATOM 4817 N N . ARG B 1 145 ? -33.316 -7.363 -17.555 1.00 13.34 145 ARG B N 1
ATOM 4818 C CA . ARG B 1 145 ? -34.523 -7.849 -16.895 1.00 13.48 145 ARG B CA 1
ATOM 4819 C C . ARG B 1 145 ? -34.155 -8.906 -15.856 1.00 13.94 145 ARG B C 1
ATOM 4820 O O . ARG B 1 145 ? -33.401 -9.839 -16.142 1.00 12.97 145 ARG B O 1
ATOM 4828 N N . VAL B 1 146 ? -34.696 -8.747 -14.653 1.00 14.03 146 VAL B N 1
ATOM 4829 C CA . VAL B 1 146 ? -34.455 -9.678 -13.562 1.00 14.36 146 VAL B CA 1
ATOM 4830 C C . VAL B 1 146 ? -35.777 -10.063 -12.894 1.00 14.29 146 VAL B C 1
ATOM 4831 O O . VAL B 1 146 ? -36.738 -9.296 -12.905 1.00 13.86 146 VAL B O 1
ATOM 4835 N N . LYS B 1 147 ? -35.815 -11.267 -12.337 1.00 14.39 147 LYS B N 1
ATOM 4836 C CA . LYS B 1 147 ? -36.982 -11.772 -11.619 1.00 15.10 147 LYS B CA 1
ATOM 4837 C C . LYS B 1 147 ? -36.428 -12.561 -10.445 1.00 15.59 147 LYS B C 1
ATOM 4838 O O . LYS B 1 147 ? -35.516 -13.369 -10.617 1.00 15.76 147 LYS B O 1
ATOM 4844 N N . ASP B 1 148 ? -36.960 -12.312 -9.253 1.00 16.30 148 ASP B N 1
ATOM 4845 C CA . ASP B 1 148 ? -36.493 -12.991 -8.048 1.00 17.04 148 ASP B CA 1
ATOM 4846 C C . ASP B 1 148 ? -34.971 -12.996 -7.935 1.00 16.68 148 ASP B C 1
ATOM 4847 O O . ASP B 1 148 ? -34.372 -14.027 -7.618 1.00 16.72 148 ASP B O 1
ATOM 4852 N N . GLY B 1 149 ? -34.354 -11.850 -8.207 1.00 15.86 149 GLY B N 1
ATOM 4853 C CA . GLY B 1 149 ? -32.908 -11.736 -8.109 1.00 15.46 149 GLY B CA 1
ATOM 4854 C C . GLY B 1 149 ? -32.109 -12.529 -9.125 1.00 15.12 149 GLY B C 1
ATOM 4855 O O . GLY B 1 149 ? -30.920 -12.776 -8.923 1.00 15.42 149 GLY B O 1
ATOM 4856 N N . LYS B 1 150 ? -32.754 -12.921 -10.219 1.00 14.88 150 LYS B N 1
ATOM 4857 C CA . LYS B 1 150 ? -32.098 -13.689 -11.271 1.00 14.99 150 LYS B CA 1
ATOM 4858 C C . LYS B 1 150 ? -32.381 -13.054 -12.632 1.00 15.11 150 LYS B C 1
ATOM 4859 O O . LYS B 1 150 ? -33.522 -12.722 -12.945 1.00 14.52 150 LYS B O 1
ATOM 4865 N N . VAL B 1 151 ? -31.342 -12.878 -13.442 1.00 15.51 151 VAL B N 1
ATOM 4866 C CA . VAL B 1 151 ? -31.533 -12.277 -14.754 1.00 16.15 151 VAL B CA 1
ATOM 4867 C C . VAL B 1 151 ? -32.377 -13.191 -15.632 1.00 15.75 151 VAL B C 1
ATOM 4868 O O . VAL B 1 151 ? -32.201 -14.410 -15.629 1.00 16.18 151 VAL B O 1
ATOM 4872 N N . THR B 1 152 ? -33.305 -12.599 -16.375 1.00 15.00 152 THR B N 1
ATOM 4873 C CA . THR B 1 152 ? -34.181 -13.366 -17.250 1.00 14.28 152 THR B CA 1
ATOM 4874 C C . THR B 1 152 ? -34.048 -12.923 -18.701 1.00 14.55 152 THR B C 1
ATOM 4875 O O . THR B 1 152 ? -34.387 -13.664 -19.627 1.00 14.32 152 THR B O 1
ATOM 4879 N N . GLY B 1 153 ? -33.553 -11.708 -18.895 1.00 14.51 153 GLY B N 1
ATOM 4880 C CA . GLY B 1 153 ? -33.377 -11.200 -20.238 1.00 13.96 153 GLY B CA 1
ATOM 4881 C C . GLY B 1 153 ? -32.765 -9.817 -20.202 1.00 14.14 153 GLY B C 1
ATOM 4882 O O . GLY B 1 153 ? -32.426 -9.303 -19.131 1.00 14.10 153 GLY B O 1
ATOM 4883 N N . PHE B 1 154 ? -32.616 -9.214 -21.375 1.00 13.67 154 PHE B N 1
ATOM 4884 C CA . PHE B 1 154 ? -32.058 -7.876 -21.474 1.00 13.94 154 PHE B CA 1
ATOM 4885 C C . PHE B 1 154 ? -32.581 -7.216 -22.738 1.00 13.83 154 PHE B C 1
ATOM 4886 O O . PHE B 1 154 ? -33.211 -7.869 -23.569 1.00 14.15 154 PHE B O 1
ATOM 4894 N N . VAL B 1 155 ? -32.324 -5.919 -22.865 1.00 14.20 155 VAL B N 1
ATOM 4895 C CA . VAL B 1 155 ? -32.788 -5.130 -23.999 1.00 14.35 155 VAL B CA 1
ATOM 4896 C C . VAL B 1 155 ? -31.617 -4.433 -24.685 1.00 14.94 155 VAL B C 1
ATOM 4897 O O . VAL B 1 155 ? -30.708 -3.943 -24.016 1.00 15.08 155 VAL B O 1
ATOM 4901 N N . THR B 1 156 ? -31.637 -4.395 -26.014 1.00 15.56 156 THR B N 1
ATOM 4902 C CA . THR B 1 156 ? -30.589 -3.715 -26.772 1.00 15.63 156 THR B CA 1
ATOM 4903 C C . THR B 1 156 ? -31.232 -2.596 -27.581 1.00 17.03 156 THR B C 1
ATOM 4904 O O . THR B 1 156 ? -32.414 -2.656 -27.927 1.00 16.36 156 THR B O 1
ATOM 4908 N N . GLU B 1 157 ? -30.445 -1.577 -27.888 1.00 17.42 157 GLU B N 1
ATOM 4909 C CA . GLU B 1 157 ? -30.934 -0.438 -28.644 1.00 19.19 157 GLU B CA 1
ATOM 4910 C C . GLU B 1 157 ? -31.598 -0.830 -29.964 1.00 19.76 157 GLU B C 1
ATOM 4911 O O . GLU B 1 157 ? -32.737 -0.450 -30.236 1.00 19.46 157 GLU B O 1
ATOM 4917 N N . LYS B 1 158 ? -30.891 -1.610 -30.773 1.00 20.61 158 LYS B N 1
ATOM 4918 C CA . LYS B 1 158 ? -31.402 -2.001 -32.080 1.00 21.36 158 LYS B CA 1
ATOM 4919 C C . LYS B 1 158 ? -32.266 -3.249 -32.179 1.00 21.45 158 LYS B C 1
ATOM 4920 O O . LYS B 1 158 ? -33.133 -3.329 -33.046 1.00 22.37 158 LYS B O 1
ATOM 4926 N N . ARG B 1 159 ? -32.043 -4.224 -31.311 1.00 21.39 159 ARG B N 1
ATOM 4927 C CA . ARG B 1 159 ? -32.809 -5.460 -31.387 1.00 22.28 159 ARG B CA 1
ATOM 4928 C C . ARG B 1 159 ? -33.999 -5.508 -30.440 1.00 21.30 159 ARG B C 1
ATOM 4929 O O . ARG B 1 159 ? -34.988 -6.188 -30.711 1.00 21.28 159 ARG B O 1
ATOM 4937 N N . GLY B 1 160 ? -33.913 -4.783 -29.332 1.00 20.60 160 GLY B N 1
ATOM 4938 C CA . GLY B 1 160 ? -35.008 -4.792 -28.382 1.00 19.75 160 GLY B CA 1
ATOM 4939 C C . GLY B 1 160 ? -34.835 -5.833 -27.288 1.00 19.15 160 GLY B C 1
ATOM 4940 O O . GLY B 1 160 ? -33.719 -6.092 -26.833 1.00 18.70 160 GLY B O 1
ATOM 4941 N N . LEU B 1 161 ? -35.944 -6.439 -26.876 1.00 18.55 161 LEU B N 1
ATOM 4942 C CA . LEU B 1 161 ? -35.948 -7.442 -25.812 1.00 18.58 161 LEU B CA 1
ATOM 4943 C C . LEU B 1 161 ? -35.448 -8.832 -26.219 1.00 18.11 161 LEU B C 1
ATOM 4944 O O . LEU B 1 161 ? -35.870 -9.382 -27.230 1.00 17.74 161 LEU B O 1
ATOM 4949 N N . VAL B 1 162 ? -34.547 -9.385 -25.410 1.00 17.82 162 VAL B N 1
ATOM 4950 C CA . VAL B 1 162 ? -33.994 -10.720 -25.635 1.00 18.25 162 VAL B CA 1
ATOM 4951 C C . VAL B 1 162 ? -34.466 -11.557 -24.451 1.00 19.22 162 VAL B C 1
ATOM 4952 O O . VAL B 1 162 ? -34.167 -11.233 -23.302 1.00 18.92 162 VAL B O 1
ATOM 4956 N N . GLU B 1 163 ? -35.182 -12.642 -24.732 1.00 20.59 163 GLU B N 1
ATOM 4957 C CA . GLU B 1 163 ? -35.751 -13.467 -23.671 1.00 22.58 163 GLU B CA 1
ATOM 4958 C C . GLU B 1 163 ? -35.088 -14.797 -23.298 1.00 22.96 163 GLU B C 1
ATOM 4959 O O . GLU B 1 163 ? -35.141 -15.203 -22.137 1.00 23.36 163 GLU B O 1
ATOM 4965 N N . ASP B 1 164 ? -34.479 -15.487 -24.255 1.00 23.73 164 ASP B N 1
ATOM 4966 C CA . ASP B 1 164 ? -33.848 -16.771 -23.942 1.00 24.67 164 ASP B CA 1
ATOM 4967 C C . ASP B 1 164 ? -32.407 -16.605 -23.464 1.00 23.80 164 ASP B C 1
ATOM 4968 O O . ASP B 1 164 ? -31.458 -16.889 -24.196 1.00 23.95 164 ASP B O 1
ATOM 4973 N N . VAL B 1 165 ? -32.254 -16.160 -22.223 1.00 23.09 165 VAL B N 1
ATOM 4974 C CA . VAL B 1 165 ? -30.935 -15.929 -21.645 1.00 22.37 165 VAL B CA 1
ATOM 4975 C C . VAL B 1 165 ? -30.592 -16.903 -20.524 1.00 21.75 165 VAL B C 1
ATOM 4976 O O . VAL B 1 165 ? -31.199 -16.859 -19.453 1.00 21.95 165 VAL B O 1
ATOM 4980 N N . ASP B 1 166 ? -29.615 -17.774 -20.768 1.00 21.05 166 ASP B N 1
ATOM 4981 C CA . ASP B 1 166 ? -29.180 -18.734 -19.756 1.00 20.27 166 ASP B CA 1
ATOM 4982 C C . ASP B 1 166 ? -28.225 -18.015 -18.802 1.00 19.37 166 ASP B C 1
ATOM 4983 O O . ASP B 1 166 ? -28.312 -18.163 -17.583 1.00 20.05 166 ASP B O 1
ATOM 4988 N N . LYS B 1 167 ? -27.313 -17.237 -19.376 1.00 18.23 167 LYS B N 1
ATOM 4989 C CA . LYS B 1 167 ? -26.329 -16.483 -18.611 1.00 17.03 167 LYS B CA 1
ATOM 4990 C C . LYS B 1 167 ? -26.012 -15.170 -19.320 1.00 15.55 167 LYS B C 1
ATOM 4991 O O . LYS B 1 167 ? -25.945 -15.115 -20.552 1.00 15.47 167 LYS B O 1
ATOM 4997 N N . LEU B 1 168 ? -25.824 -14.115 -18.535 1.00 14.61 168 LEU B N 1
ATOM 4998 C CA . LEU B 1 168 ? -25.481 -12.800 -19.068 1.00 13.25 168 LEU B CA 1
ATOM 4999 C C . LEU B 1 168 ? -24.146 -12.390 -18.465 1.00 12.76 168 LEU B C 1
ATOM 5000 O O . LEU B 1 168 ? -24.023 -12.263 -17.247 1.00 12.75 168 LEU B O 1
ATOM 500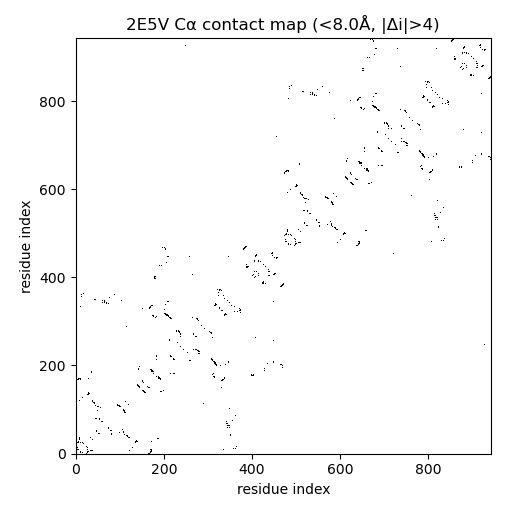5 N N . VAL B 1 169 ? -23.143 -12.205 -19.319 1.00 12.46 169 VAL B N 1
ATOM 5006 C CA . VAL B 1 169 ? -21.817 -11.806 -18.867 1.00 11.20 169 VAL B CA 1
ATOM 5007 C C . VAL B 1 169 ? -21.542 -10.366 -19.280 1.00 11.14 169 VAL B C 1
ATOM 5008 O O . VAL B 1 169 ? -21.485 -10.053 -20.472 1.00 10.62 169 VAL B O 1
ATOM 5012 N N . LEU B 1 170 ? -21.385 -9.484 -18.298 1.00 10.69 170 LEU B N 1
ATOM 5013 C CA . LEU B 1 170 ? -21.111 -8.086 -18.592 1.00 10.55 170 LEU B CA 1
ATOM 5014 C C . LEU B 1 170 ? -19.604 -7.850 -18.587 1.00 10.56 170 LEU B C 1
ATOM 5015 O O . LEU B 1 170 ? -18.912 -8.205 -17.633 1.00 10.28 170 LEU B O 1
ATOM 5020 N N . ALA B 1 171 ? -19.110 -7.273 -19.677 1.00 10.37 171 ALA B N 1
ATOM 5021 C CA . ALA B 1 171 ? -17.692 -6.961 -19.850 1.00 11.00 171 ALA B CA 1
ATOM 5022 C C . ALA B 1 171 ? -17.643 -5.611 -20.553 1.00 11.02 171 ALA B C 1
ATOM 5023 O O . ALA B 1 171 ? -16.894 -5.415 -21.510 1.00 11.38 171 ALA B O 1
ATOM 5025 N N . THR B 1 172 ? -18.446 -4.677 -20.061 1.00 11.03 172 THR B N 1
ATOM 5026 C CA . THR B 1 172 ? -18.551 -3.360 -20.671 1.00 11.08 172 THR B CA 1
ATOM 5027 C C . THR B 1 172 ? -17.478 -2.328 -20.347 1.00 10.61 172 THR B C 1
ATOM 5028 O O . THR B 1 172 ? -17.559 -1.197 -20.809 1.00 10.57 172 THR B O 1
ATOM 5032 N N . GLY B 1 173 ? -16.471 -2.708 -19.567 1.00 10.85 173 GLY B N 1
ATOM 5033 C CA . GLY B 1 173 ? -15.411 -1.768 -19.242 1.00 11.16 173 GLY B CA 1
ATOM 5034 C C . GLY B 1 173 ? -15.764 -0.732 -18.187 1.00 11.42 173 GLY B C 1
ATOM 5035 O O . GLY B 1 173 ? -16.875 -0.718 -17.666 1.00 11.22 173 GLY B O 1
ATOM 5036 N N . GLY B 1 174 ? -14.810 0.152 -17.901 1.00 11.92 174 GLY B N 1
ATOM 5037 C CA . GLY B 1 174 ? -14.996 1.178 -16.889 1.00 11.78 174 GLY B CA 1
ATOM 5038 C C . GLY B 1 174 ? -15.616 2.484 -17.344 1.00 12.62 174 GLY B C 1
ATOM 5039 O O . GLY B 1 174 ? -16.096 2.607 -18.471 1.00 12.28 174 GLY B O 1
ATOM 5040 N N . TYR B 1 175 ? -15.599 3.474 -16.456 1.00 12.59 175 TYR B N 1
ATOM 5041 C CA . TYR B 1 175 ? -16.186 4.774 -16.756 1.00 12.51 175 TYR B CA 1
ATOM 5042 C C . TYR B 1 175 ? -15.190 5.921 -16.709 1.00 12.92 175 TYR B C 1
ATOM 5043 O O . TYR B 1 175 ? -15.560 7.053 -16.397 1.00 13.51 175 TYR B O 1
ATOM 5052 N N . SER B 1 176 ? -13.935 5.631 -17.042 1.00 12.93 176 SER B N 1
ATOM 5053 C CA . SER B 1 176 ? -12.884 6.646 -17.032 1.00 13.66 176 SER B CA 1
ATOM 5054 C C . SER B 1 176 ? -13.043 7.718 -18.108 1.00 13.76 176 SER B C 1
ATOM 5055 O O . SER B 1 176 ? -12.276 8.688 -18.140 1.00 13.61 176 SER B O 1
ATOM 5058 N N . TYR B 1 177 ? -14.019 7.558 -18.997 1.00 13.90 177 TYR B N 1
ATOM 5059 C CA . TYR B 1 177 ? -14.214 8.572 -20.027 1.00 14.03 177 TYR B CA 1
ATOM 5060 C C . TYR B 1 177 ? -15.104 9.688 -19.494 1.00 13.44 177 TYR B C 1
ATOM 5061 O O . TYR B 1 177 ? -15.238 10.740 -20.119 1.00 12.99 177 TYR B O 1
ATOM 5070 N N . LEU B 1 178 ? -15.710 9.450 -18.334 1.00 13.64 178 LEU B N 1
ATOM 5071 C CA . LEU B 1 178 ? -16.586 10.438 -17.718 1.00 13.68 178 LEU B CA 1
ATOM 5072 C C . LEU B 1 178 ? -15.784 11.573 -17.091 1.00 13.92 178 LEU B C 1
ATOM 5073 O O . LEU B 1 178 ? -16.300 12.326 -16.270 1.00 14.07 178 LEU B O 1
ATOM 5078 N N . TYR B 1 179 ? -14.519 11.687 -17.485 1.00 14.66 179 TYR B N 1
ATOM 5079 C CA . TYR B 1 179 ? -13.639 12.736 -16.982 1.00 14.84 179 TYR B CA 1
ATOM 5080 C C . TYR B 1 179 ? -13.150 13.616 -18.133 1.00 15.15 179 TYR B C 1
ATOM 5081 O O . TYR B 1 179 ? -12.864 13.119 -19.221 1.00 14.13 179 TYR B O 1
ATOM 5090 N N . GLU B 1 180 ? -13.068 14.922 -17.885 1.00 15.59 180 GLU B N 1
ATOM 5091 C CA . GLU B 1 180 ? -12.632 15.895 -18.887 1.00 16.04 180 GLU B CA 1
ATOM 5092 C C . GLU B 1 180 ? -11.337 15.460 -19.560 1.00 16.29 180 GLU B C 1
ATOM 5093 O O . GLU B 1 180 ? -11.161 15.622 -20.770 1.00 15.97 180 GLU B O 1
ATOM 5099 N N . TYR B 1 181 ? -10.423 14.930 -18.760 1.00 15.85 181 TYR B N 1
ATOM 5100 C CA . TYR B 1 181 ? -9.146 14.448 -19.261 1.00 16.35 181 TYR B CA 1
ATOM 5101 C C . TYR B 1 181 ? -9.168 12.937 -19.045 1.00 16.33 181 TYR B C 1
ATOM 5102 O O . TYR B 1 181 ? -9.184 12.467 -17.906 1.00 16.59 181 TYR B O 1
ATOM 5111 N N . SER B 1 182 ? -9.190 12.187 -20.143 1.00 15.99 182 SER B N 1
ATOM 5112 C CA . SER B 1 182 ? -9.253 10.726 -20.090 1.00 15.45 182 SER B CA 1
ATOM 5113 C C . SER B 1 182 ? -8.299 10.089 -21.097 1.00 15.28 182 SER B C 1
ATOM 5114 O O . SER B 1 182 ? -8.007 10.666 -22.146 1.00 14.83 182 SER B O 1
ATOM 5117 N N . SER B 1 183 ? -7.823 8.889 -20.781 1.00 15.30 183 SER B N 1
ATOM 5118 C CA . SER B 1 183 ? -6.883 8.190 -21.656 1.00 15.11 183 SER B CA 1
ATOM 5119 C C . SER B 1 183 ? -7.527 7.130 -22.543 1.00 15.21 183 SER B C 1
ATOM 5120 O O . SER B 1 183 ? -6.863 6.549 -23.404 1.00 14.64 183 SER B O 1
ATOM 5123 N N . THR B 1 184 ? -8.816 6.883 -22.341 1.00 15.00 184 THR B N 1
ATOM 5124 C CA . THR B 1 184 ? -9.516 5.856 -23.103 1.00 14.92 184 THR B CA 1
ATOM 5125 C C . THR B 1 184 ? -10.472 6.385 -24.175 1.00 15.11 184 THR B C 1
ATOM 5126 O O . THR B 1 184 ? -10.525 7.585 -24.448 1.00 15.35 184 THR B O 1
ATOM 5130 N N . GLN B 1 185 ? -11.230 5.469 -24.773 1.00 15.09 185 GLN B N 1
ATOM 5131 C CA . GLN B 1 185 ? -12.180 5.810 -25.826 1.00 15.80 185 GLN B CA 1
ATOM 5132 C C . GLN B 1 185 ? -13.554 6.212 -25.282 1.00 15.90 185 GLN B C 1
ATOM 5133 O O . GLN B 1 185 ? -13.953 5.797 -24.194 1.00 16.04 185 GLN B O 1
ATOM 5139 N N . SER B 1 186 ? -14.265 7.030 -26.055 1.00 16.22 186 SER B N 1
ATOM 5140 C CA . SER B 1 186 ? -15.580 7.538 -25.680 1.00 16.22 186 SER B CA 1
ATOM 5141 C C . SER B 1 186 ? -16.609 6.488 -25.283 1.00 15.85 186 SER B C 1
ATOM 5142 O O . SER B 1 186 ? -17.629 6.821 -24.687 1.00 15.43 186 SER B O 1
ATOM 5145 N N . THR B 1 187 ? -16.352 5.224 -25.607 1.00 16.02 187 THR B N 1
ATOM 5146 C CA . THR B 1 187 ? -17.279 4.152 -25.245 1.00 15.20 187 THR B CA 1
ATOM 5147 C C . THR B 1 187 ? -17.380 3.970 -23.730 1.00 15.35 187 THR B C 1
ATOM 5148 O O . THR B 1 187 ? -18.452 3.671 -23.199 1.00 14.64 187 THR B O 1
ATOM 5152 N N . ASN B 1 188 ? -16.256 4.159 -23.046 1.00 15.54 188 ASN B N 1
ATOM 5153 C CA . ASN B 1 188 ? -16.163 3.954 -21.601 1.00 15.42 188 ASN B CA 1
ATOM 5154 C C . ASN B 1 188 ? -16.893 4.944 -20.695 1.00 15.29 188 ASN B C 1
ATOM 5155 O O . ASN B 1 188 ? -16.272 5.668 -19.918 1.00 14.67 188 ASN B O 1
ATOM 5160 N N . ILE B 1 189 ? -18.218 4.960 -20.786 1.00 16.25 189 ILE B N 1
ATOM 5161 C CA . ILE B 1 189 ? -19.023 5.843 -19.954 1.00 17.21 189 ILE B CA 1
ATOM 5162 C C . ILE B 1 189 ? -19.636 5.048 -18.802 1.00 17.22 189 ILE B C 1
ATOM 5163 O O . ILE B 1 189 ? -20.399 5.587 -17.998 1.00 17.82 189 ILE B O 1
ATOM 5168 N N . GLY B 1 190 ? -19.289 3.764 -18.736 1.00 16.73 190 GLY B N 1
ATOM 5169 C CA . GLY B 1 190 ? -19.786 2.894 -17.688 1.00 16.72 190 GLY B CA 1
ATOM 5170 C C . GLY B 1 190 ? -21.291 2.713 -17.639 1.00 16.99 190 GLY B C 1
ATOM 5171 O O . GLY B 1 190 ? -21.848 2.448 -16.570 1.00 16.90 190 GLY B O 1
ATOM 5172 N N . ASP B 1 191 ? -21.963 2.840 -18.780 1.00 17.03 191 ASP B N 1
ATOM 5173 C CA . ASP B 1 191 ? -23.412 2.683 -18.787 1.00 17.28 191 ASP B CA 1
ATOM 5174 C C . ASP B 1 191 ? -23.848 1.239 -18.544 1.00 16.76 191 ASP B C 1
ATOM 5175 O O . ASP B 1 191 ? -24.943 0.996 -18.042 1.00 16.64 191 ASP B O 1
ATOM 5180 N N . GLY B 1 192 ? -22.993 0.280 -18.882 1.00 16.45 192 GLY B N 1
ATOM 5181 C CA . GLY B 1 192 ? -23.350 -1.108 -18.647 1.00 15.90 192 GLY B CA 1
ATOM 5182 C C . GLY B 1 192 ? -23.421 -1.330 -17.147 1.00 16.04 192 GLY B C 1
ATOM 5183 O O . GLY B 1 192 ? -24.254 -2.078 -16.637 1.00 16.48 192 GLY B O 1
ATOM 5184 N N . MET B 1 193 ? -22.526 -0.654 -16.437 1.00 15.59 193 MET B N 1
ATOM 5185 C CA . MET B 1 193 ? -22.449 -0.739 -14.992 1.00 14.66 193 MET B CA 1
ATOM 5186 C C . MET B 1 193 ? -23.719 -0.120 -14.398 1.00 14.11 193 MET B C 1
ATOM 5187 O O . MET B 1 193 ? -24.308 -0.658 -13.461 1.00 13.89 193 MET B O 1
ATOM 5192 N N . ALA B 1 194 ? -24.136 1.015 -14.954 1.00 13.49 194 ALA B N 1
ATOM 5193 C CA . ALA B 1 194 ? -25.331 1.706 -14.475 1.00 12.99 194 ALA B CA 1
ATOM 5194 C C . ALA B 1 194 ? -26.580 0.864 -14.721 1.00 12.66 194 ALA B C 1
ATOM 5195 O O . ALA B 1 194 ? -27.494 0.828 -13.895 1.00 12.77 194 ALA B O 1
ATOM 5197 N N . ILE B 1 195 ? -26.614 0.200 -15.872 1.00 12.31 195 ILE B N 1
ATOM 5198 C CA . ILE B 1 195 ? -27.739 -0.646 -16.244 1.00 12.06 195 ILE B CA 1
ATOM 5199 C C . ILE B 1 195 ? -27.850 -1.812 -15.261 1.00 12.41 195 ILE B C 1
ATOM 5200 O O . ILE B 1 195 ? -28.950 -2.176 -14.834 1.00 12.09 195 ILE B O 1
ATOM 5205 N N . ALA B 1 196 ? -26.710 -2.385 -14.888 1.00 12.19 196 ALA B N 1
ATOM 5206 C CA . ALA B 1 196 ? -26.709 -3.480 -13.924 1.00 12.02 196 ALA B CA 1
ATOM 5207 C C . ALA B 1 196 ? -27.203 -2.940 -12.579 1.00 12.31 196 ALA B C 1
ATOM 5208 O O . ALA B 1 196 ? -27.953 -3.608 -11.866 1.00 12.53 196 ALA B O 1
ATOM 5210 N N . PHE B 1 197 ? -26.795 -1.719 -12.241 1.00 12.93 197 PHE B N 1
ATOM 5211 C CA . PHE B 1 197 ? -27.204 -1.115 -10.972 1.00 13.39 197 PHE B CA 1
ATOM 5212 C C . PHE B 1 197 ? -28.719 -0.954 -10.932 1.00 14.08 197 PHE B C 1
ATOM 5213 O O . PHE B 1 197 ? -29.357 -1.251 -9.923 1.00 14.05 197 PHE B O 1
ATOM 5221 N N . LYS B 1 198 ? -29.288 -0.487 -12.040 1.00 14.05 198 LYS B N 1
ATOM 5222 C CA . LYS B 1 198 ? -30.730 -0.292 -12.138 1.00 14.16 198 LYS B CA 1
ATOM 5223 C C . LYS B 1 198 ? -31.502 -1.605 -12.062 1.00 13.87 198 LYS B C 1
ATOM 5224 O O . LYS B 1 198 ? -32.695 -1.610 -11.773 1.00 14.44 198 LYS B O 1
ATOM 5230 N N . ALA B 1 199 ? -30.824 -2.720 -12.314 1.00 13.08 199 ALA B N 1
ATOM 5231 C CA . ALA B 1 199 ? -31.474 -4.022 -12.244 1.00 13.01 199 ALA B CA 1
ATOM 5232 C C . ALA B 1 199 ? -31.268 -4.660 -10.864 1.00 13.39 199 ALA B C 1
ATOM 5233 O O . ALA B 1 199 ? -31.588 -5.828 -10.663 1.00 13.96 199 ALA B O 1
ATOM 5235 N N . GLY B 1 200 ? -30.714 -3.896 -9.926 1.00 13.54 200 GLY B N 1
ATOM 5236 C CA . GLY B 1 200 ? -30.504 -4.411 -8.581 1.00 13.40 200 GLY B CA 1
ATOM 5237 C C . GLY B 1 200 ? -29.137 -4.991 -8.279 1.00 12.96 200 GLY B C 1
ATOM 5238 O O . GLY B 1 200 ? -28.953 -5.660 -7.263 1.00 13.54 200 GLY B O 1
ATOM 5239 N N . THR B 1 201 ? -28.168 -4.746 -9.148 1.00 13.16 201 THR B N 1
ATOM 5240 C CA . THR B 1 201 ? -26.829 -5.267 -8.918 1.00 12.80 201 THR B CA 1
ATOM 5241 C C . THR B 1 201 ? -26.082 -4.346 -7.945 1.00 12.88 201 THR B C 1
ATOM 5242 O O . THR B 1 201 ? -26.249 -3.123 -7.972 1.00 11.84 201 THR B O 1
ATOM 5246 N N . ILE B 1 202 ? -25.268 -4.941 -7.083 1.00 12.67 202 ILE B N 1
ATOM 5247 C CA . ILE B 1 202 ? -24.498 -4.190 -6.094 1.00 12.71 202 ILE B CA 1
ATOM 5248 C C . ILE B 1 202 ? -23.155 -3.704 -6.640 1.00 12.68 202 ILE B C 1
ATOM 5249 O O . ILE B 1 202 ? -22.391 -4.479 -7.223 1.00 11.77 202 ILE B O 1
ATOM 5254 N N . LEU B 1 203 ? -22.884 -2.415 -6.437 1.00 12.41 203 LEU B N 1
ATOM 5255 C CA . LEU B 1 203 ? -21.648 -1.781 -6.884 1.00 12.51 203 LEU B CA 1
ATOM 5256 C C . LEU B 1 203 ? -20.804 -1.383 -5.673 1.00 12.55 203 LEU B C 1
ATOM 5257 O O . LEU B 1 203 ? -21.327 -1.241 -4.565 1.00 12.54 203 LEU B O 1
ATOM 5262 N N . ALA B 1 204 ? -19.505 -1.183 -5.892 1.00 11.64 204 ALA B N 1
ATOM 5263 C CA . ALA B 1 204 ? -18.602 -0.799 -4.812 1.00 11.90 204 ALA B CA 1
ATOM 5264 C C . ALA B 1 204 ? -17.311 -0.146 -5.307 1.00 11.84 204 ALA B C 1
ATOM 5265 O O . ALA B 1 204 ? -16.959 -0.242 -6.486 1.00 12.01 204 ALA B O 1
ATOM 5267 N N . ASP B 1 205 ? -16.611 0.513 -4.388 1.00 11.51 205 ASP B N 1
ATOM 5268 C CA . ASP B 1 205 ? -15.346 1.171 -4.686 1.00 11.25 205 ASP B CA 1
ATOM 5269 C C . ASP B 1 205 ? -15.434 2.143 -5.856 1.00 11.63 205 ASP B C 1
ATOM 5270 O O . ASP B 1 205 ? -14.476 2.306 -6.613 1.00 12.03 205 ASP B O 1
ATOM 5275 N N . MET B 1 206 ? -16.581 2.797 -5.996 1.00 12.02 206 MET B N 1
ATOM 5276 C CA . MET B 1 206 ? -16.786 3.748 -7.084 1.00 12.31 206 MET B CA 1
ATOM 5277 C C . MET B 1 206 ? -15.859 4.949 -6.975 1.00 12.03 206 MET B C 1
ATOM 5278 O O . MET B 1 206 ? -15.537 5.585 -7.978 1.00 12.01 206 MET B O 1
ATOM 5283 N N . GLU B 1 207 ? -15.426 5.247 -5.756 1.00 11.61 207 GLU B N 1
ATOM 5284 C CA . GLU B 1 207 ? -14.553 6.387 -5.496 1.00 11.70 207 GLU B CA 1
ATOM 5285 C C . GLU B 1 207 ? -13.082 6.179 -5.856 1.00 11.43 207 GLU B C 1
ATOM 5286 O O . GLU B 1 207 ? -12.305 7.139 -5.861 1.00 10.99 207 GLU B O 1
ATOM 5292 N N . PHE B 1 208 ? -12.691 4.943 -6.148 1.00 11.03 208 PHE B N 1
ATOM 5293 C CA . PHE B 1 208 ? -11.295 4.671 -6.464 1.00 10.79 208 PHE B CA 1
ATOM 5294 C C . PHE B 1 208 ? -10.960 4.684 -7.953 1.00 10.88 208 PHE B C 1
ATOM 5295 O O . PHE B 1 208 ? -10.702 3.642 -8.569 1.00 9.39 208 PHE B O 1
ATOM 5303 N N . VAL B 1 209 ? -10.968 5.888 -8.514 1.00 11.12 209 VAL B N 1
ATOM 5304 C CA . VAL B 1 209 ? -10.645 6.111 -9.915 1.00 11.83 209 VAL B CA 1
ATOM 5305 C C . VAL B 1 209 ? -9.151 6.413 -9.992 1.00 12.38 209 VAL B C 1
ATOM 5306 O O . VAL B 1 209 ? -8.647 7.311 -9.304 1.00 13.07 209 VAL B O 1
ATOM 5310 N N . GLN B 1 210 ? -8.444 5.651 -10.817 1.00 12.60 210 GLN B N 1
ATOM 5311 C CA . GLN B 1 210 ? -7.009 5.833 -10.975 1.00 12.66 210 GLN B CA 1
ATOM 5312 C C . GLN B 1 210 ? -6.690 6.767 -12.136 1.00 13.10 210 GLN B C 1
ATOM 5313 O O . GLN B 1 210 ? -7.261 6.650 -13.222 1.00 12.42 210 GLN B O 1
ATOM 5319 N N . PHE B 1 211 ? -5.767 7.691 -11.900 1.00 13.89 211 PHE B N 1
ATOM 5320 C CA . PHE B 1 211 ? -5.357 8.653 -12.919 1.00 14.62 211 PHE B CA 1
ATOM 5321 C C . PHE B 1 211 ? -3.918 8.386 -13.331 1.00 15.06 211 PHE B C 1
ATOM 5322 O O . PHE B 1 211 ? -3.126 7.862 -12.543 1.00 15.99 211 PHE B O 1
ATOM 5330 N N . HIS B 1 212 ? -3.584 8.735 -14.569 1.00 15.24 212 HIS B N 1
ATOM 5331 C CA . HIS B 1 212 ? -2.222 8.575 -15.059 1.00 15.03 212 HIS B CA 1
ATOM 5332 C C . HIS B 1 212 ? -1.686 10.001 -15.080 1.00 14.81 212 HIS B C 1
ATOM 5333 O O . HIS B 1 212 ? -2.291 10.884 -15.678 1.00 14.39 212 HIS B O 1
ATOM 5340 N N . PRO B 1 213 ? -0.538 10.237 -14.431 1.00 14.88 213 PRO B N 1
ATOM 5341 C CA . PRO B 1 213 ? 0.101 11.552 -14.338 1.00 15.00 213 PRO B CA 1
ATOM 5342 C C . PRO B 1 213 ? 0.587 12.248 -15.603 1.00 14.86 213 PRO B C 1
ATOM 5343 O O . PRO B 1 213 ? 0.406 13.454 -15.750 1.00 15.09 213 PRO B O 1
ATOM 5347 N N . THR B 1 214 ? 1.204 11.502 -16.513 1.00 14.73 214 THR B N 1
ATOM 5348 C CA . THR B 1 214 ? 1.747 12.114 -17.723 1.00 13.46 214 THR B CA 1
ATOM 5349 C C . THR B 1 214 ? 1.193 11.540 -19.024 1.00 13.36 214 THR B C 1
ATOM 5350 O O . THR B 1 214 ? 1.656 10.505 -19.510 1.00 13.24 214 THR B O 1
ATOM 5354 N N . VAL B 1 215 ? 0.210 12.231 -19.588 1.00 13.01 215 VAL B N 1
ATOM 5355 C CA . VAL B 1 215 ? -0.423 11.808 -20.827 1.00 12.82 215 VAL B CA 1
ATOM 5356 C C . VAL B 1 215 ? -0.405 12.980 -21.806 1.00 12.75 215 VAL B C 1
ATOM 5357 O O . VAL B 1 215 ? -0.487 14.134 -21.392 1.00 12.10 215 VAL B O 1
ATOM 5361 N N . THR B 1 216 ? -0.285 12.686 -23.097 1.00 13.09 216 THR B N 1
ATOM 5362 C CA . THR B 1 216 ? -0.274 13.733 -24.119 1.00 13.73 216 THR B CA 1
ATOM 5363 C C . THR B 1 216 ? -1.277 13.345 -25.204 1.00 15.09 216 THR B C 1
ATOM 5364 O O . THR B 1 216 ? -1.754 12.207 -25.238 1.00 14.86 216 THR B O 1
ATOM 5368 N N . SER B 1 217 ? -1.607 14.281 -26.087 1.00 15.43 217 SER B N 1
ATOM 5369 C CA . SER B 1 217 ? -2.569 13.987 -27.141 1.00 16.32 217 SER B CA 1
ATOM 5370 C C . SER B 1 217 ? -2.301 14.760 -28.430 1.00 16.54 217 SER B C 1
ATOM 5371 O O . SER B 1 217 ? -3.160 15.497 -28.913 1.00 16.69 217 SER B O 1
ATOM 5374 N N . LEU B 1 218 ? -1.110 14.583 -28.989 1.00 16.29 218 LEU B N 1
ATOM 5375 C CA . LEU B 1 218 ? -0.746 15.268 -30.221 1.00 16.39 218 LEU B CA 1
ATOM 5376 C C . LEU B 1 218 ? -1.702 14.901 -31.358 1.00 16.43 218 LEU B C 1
ATOM 5377 O O . LEU B 1 218 ? -1.961 13.726 -31.614 1.00 15.61 218 LEU B O 1
ATOM 5382 N N . ASP B 1 219 ? -2.228 15.920 -32.027 1.00 17.59 219 ASP B N 1
ATOM 5383 C CA . ASP B 1 219 ? -3.158 15.718 -33.136 1.00 18.62 219 ASP B CA 1
ATOM 5384 C C . ASP B 1 219 ? -4.307 14.798 -32.740 1.00 18.50 219 ASP B C 1
ATOM 5385 O O . ASP B 1 219 ? -4.848 14.074 -33.575 1.00 18.89 219 ASP B O 1
ATOM 5390 N N . GLY B 1 220 ? -4.660 14.812 -31.458 1.00 18.20 220 GLY B N 1
ATOM 5391 C CA . GLY B 1 220 ? -5.758 13.989 -30.990 1.00 17.76 220 GLY B CA 1
ATOM 5392 C C . GLY B 1 220 ? -5.439 12.558 -30.603 1.00 17.92 220 GLY B C 1
ATOM 5393 O O . GLY B 1 220 ? -6.305 11.863 -30.070 1.00 17.55 220 GLY B O 1
ATOM 5394 N N . GLU B 1 221 ? -4.221 12.093 -30.867 1.00 17.21 221 GLU B N 1
ATOM 5395 C CA . GLU B 1 221 ? -3.879 10.723 -30.507 1.00 17.57 221 GLU B CA 1
ATOM 5396 C C . GLU B 1 221 ? -3.376 10.656 -29.071 1.00 17.05 221 GLU B C 1
ATOM 5397 O O . GLU B 1 221 ? -2.276 11.117 -28.775 1.00 16.87 221 GLU B O 1
ATOM 5403 N N . VAL B 1 222 ? -4.179 10.077 -28.184 1.00 17.06 222 VAL B N 1
ATOM 5404 C CA . VAL B 1 222 ? -3.797 9.951 -26.781 1.00 17.04 222 VAL B CA 1
ATOM 5405 C C . VAL B 1 222 ? -2.660 8.942 -26.651 1.00 17.00 222 VAL B C 1
ATOM 5406 O O . VAL B 1 222 ? -2.691 7.870 -27.253 1.00 16.29 222 VAL B O 1
ATOM 5410 N N . PHE B 1 223 ? -1.659 9.289 -25.852 1.00 16.40 223 PHE B N 1
ATOM 5411 C CA . PHE B 1 223 ? -0.504 8.425 -25.671 1.00 16.08 223 PHE B CA 1
ATOM 5412 C C . PHE B 1 223 ? 0.011 8.559 -24.246 1.00 15.90 223 PHE B C 1
ATOM 5413 O O . PHE B 1 223 ? 0.225 9.671 -23.765 1.00 15.13 223 PHE B O 1
ATOM 5421 N N . LEU B 1 224 ? 0.197 7.429 -23.569 1.00 15.81 224 LEU B N 1
ATOM 5422 C CA . LEU B 1 224 ? 0.713 7.440 -22.206 1.00 15.64 224 LEU B CA 1
ATOM 5423 C C . LEU B 1 224 ? 2.223 7.589 -22.266 1.00 15.41 224 LEU B C 1
ATOM 5424 O O . LEU B 1 224 ? 2.888 6.904 -23.041 1.00 16.05 224 LEU B O 1
ATOM 5429 N N . LEU B 1 225 ? 2.761 8.491 -21.456 1.00 15.55 225 LEU B N 1
ATOM 5430 C CA . LEU B 1 225 ? 4.203 8.706 -21.406 1.00 15.12 225 LEU B CA 1
ATOM 5431 C C . LEU B 1 225 ? 4.703 7.993 -20.151 1.00 15.45 225 LEU B C 1
ATOM 5432 O O . LEU B 1 225 ? 4.434 8.422 -19.028 1.00 15.35 225 LEU B O 1
ATOM 5437 N N . THR B 1 226 ? 5.409 6.886 -20.358 1.00 16.30 226 THR B N 1
ATOM 5438 C CA . THR B 1 226 ? 5.921 6.066 -19.265 1.00 17.02 226 THR B CA 1
ATOM 5439 C C . THR B 1 226 ? 6.795 6.795 -18.245 1.00 17.70 226 THR B C 1
ATOM 5440 O O . THR B 1 226 ? 7.431 7.807 -18.552 1.00 17.57 226 THR B O 1
ATOM 5444 N N . GLU B 1 227 ? 6.816 6.269 -17.022 1.00 18.65 227 GLU B N 1
ATOM 5445 C CA . GLU B 1 227 ? 7.600 6.865 -15.948 1.00 19.39 227 GLU B CA 1
ATOM 5446 C C . GLU B 1 227 ? 9.097 6.716 -16.184 1.00 19.31 227 GLU B C 1
ATOM 5447 O O . GLU B 1 227 ? 9.896 7.476 -15.642 1.00 19.49 227 GLU B O 1
ATOM 5453 N N . THR B 1 228 ? 9.472 5.735 -16.998 1.00 19.61 228 THR B N 1
ATOM 5454 C CA . THR B 1 228 ? 10.876 5.491 -17.314 1.00 19.92 228 THR B CA 1
ATOM 5455 C C . THR B 1 228 ? 11.521 6.746 -17.889 1.00 18.94 228 THR B C 1
ATOM 5456 O O . THR B 1 228 ? 12.724 6.965 -17.733 1.00 19.88 228 THR B O 1
ATOM 5460 N N . LEU B 1 229 ? 10.722 7.568 -18.559 1.00 18.09 229 LEU B N 1
ATOM 5461 C CA . LEU B 1 229 ? 11.230 8.801 -19.146 1.00 17.78 229 LEU B CA 1
ATOM 5462 C C . LEU B 1 229 ? 11.809 9.701 -18.061 1.00 17.99 229 LEU B C 1
ATOM 5463 O O . LEU B 1 229 ? 12.880 10.282 -18.223 1.00 17.64 229 LEU B O 1
ATOM 5468 N N . ARG B 1 230 ? 11.092 9.813 -16.949 1.00 18.77 230 ARG B N 1
ATOM 5469 C CA . ARG B 1 230 ? 11.545 10.643 -15.839 1.00 19.41 230 ARG B CA 1
ATOM 5470 C C . ARG B 1 230 ? 12.801 10.062 -15.195 1.00 19.51 230 ARG B C 1
ATOM 5471 O O . ARG B 1 230 ? 13.755 10.786 -14.900 1.00 19.53 230 ARG B O 1
ATOM 5479 N N . GLY B 1 231 ? 12.809 8.750 -14.988 1.00 19.67 231 GLY B N 1
ATOM 5480 C CA . GLY B 1 231 ? 13.979 8.126 -14.401 1.00 19.69 231 GLY B CA 1
ATOM 5481 C C . GLY B 1 231 ? 15.202 8.361 -15.271 1.00 19.92 231 GLY B C 1
ATOM 5482 O O . GLY B 1 231 ? 16.333 8.437 -14.776 1.00 20.65 231 GLY B O 1
ATOM 5483 N N . GLU B 1 232 ? 14.972 8.493 -16.575 1.00 19.29 232 GLU B N 1
ATOM 5484 C CA . GLU B 1 232 ? 16.051 8.705 -17.532 1.00 18.84 232 GLU B CA 1
ATOM 5485 C C . GLU B 1 232 ? 16.411 10.167 -17.785 1.00 18.40 232 GLU B C 1
ATOM 5486 O O . GLU B 1 232 ? 17.285 10.455 -18.603 1.00 18.51 232 GLU B O 1
ATOM 5492 N N . GLY B 1 233 ? 15.737 11.093 -17.108 1.00 18.15 233 GLY B N 1
ATOM 5493 C CA . GLY B 1 233 ? 16.077 12.493 -17.284 1.00 17.77 233 GLY B CA 1
ATOM 5494 C C . GLY B 1 233 ? 15.000 13.470 -17.712 1.00 17.57 233 GLY B C 1
ATOM 5495 O O . GLY B 1 233 ? 15.242 14.672 -17.723 1.00 16.93 233 GLY B O 1
ATOM 5496 N N . ALA B 1 234 ? 13.822 12.977 -18.074 1.00 17.77 234 ALA B N 1
ATOM 5497 C CA . ALA B 1 234 ? 12.739 13.861 -18.496 1.00 18.41 234 ALA B CA 1
ATOM 5498 C C . ALA B 1 234 ? 12.399 14.866 -17.402 1.00 18.42 234 ALA B C 1
ATOM 5499 O O . ALA B 1 234 ? 12.375 14.524 -16.223 1.00 18.49 234 ALA B O 1
ATOM 5501 N N . GLN B 1 235 ? 12.141 16.109 -17.796 1.00 18.57 235 GLN B N 1
ATOM 5502 C CA . GLN B 1 235 ? 11.785 17.145 -16.833 1.00 19.47 235 GLN B CA 1
ATOM 5503 C C . GLN B 1 235 ? 10.358 17.626 -17.072 1.00 19.56 235 GLN B C 1
ATOM 5504 O O . GLN B 1 235 ? 9.896 17.682 -18.211 1.00 19.90 235 GLN B O 1
ATOM 5510 N N . ILE B 1 236 ? 9.660 17.971 -15.996 1.00 19.55 236 ILE B N 1
ATOM 5511 C CA . ILE B 1 236 ? 8.299 18.472 -16.115 1.00 19.90 236 ILE B CA 1
ATOM 5512 C C . ILE B 1 236 ? 8.306 19.938 -15.706 1.00 20.63 236 ILE B C 1
ATOM 5513 O O . ILE B 1 236 ? 8.847 20.297 -14.659 1.00 20.29 236 ILE B O 1
ATOM 5518 N N . ILE B 1 237 ? 7.719 20.786 -16.547 1.00 20.97 237 ILE B N 1
ATOM 5519 C CA . ILE B 1 237 ? 7.688 22.221 -16.286 1.00 21.25 237 ILE B CA 1
ATOM 5520 C C . ILE B 1 237 ? 6.378 22.868 -16.726 1.00 21.50 237 ILE B C 1
ATOM 5521 O O . ILE B 1 237 ? 5.581 22.252 -17.433 1.00 21.19 237 ILE B O 1
ATOM 5526 N N . ASN B 1 238 ? 6.158 24.110 -16.297 1.00 21.51 238 ASN B N 1
ATOM 5527 C CA . ASN B 1 238 ? 4.970 24.846 -16.707 1.00 21.69 238 ASN B CA 1
ATOM 5528 C C . ASN B 1 238 ? 5.406 25.762 -17.846 1.00 22.10 238 ASN B C 1
ATOM 5529 O O . ASN B 1 238 ? 6.551 25.684 -18.288 1.00 21.46 238 ASN B O 1
ATOM 5534 N N . GLU B 1 239 ? 4.511 26.625 -18.323 1.00 22.66 239 GLU B N 1
ATOM 5535 C CA . GLU B 1 239 ? 4.854 27.515 -19.430 1.00 23.66 239 GLU B CA 1
ATOM 5536 C C . GLU B 1 239 ? 5.964 28.507 -19.105 1.00 24.18 239 GLU B C 1
ATOM 5537 O O . GLU B 1 239 ? 6.559 29.092 -20.011 1.00 24.33 239 GLU B O 1
ATOM 5543 N N . ASN B 1 240 ? 6.252 28.694 -17.821 1.00 24.61 240 ASN B N 1
ATOM 5544 C CA . ASN B 1 240 ? 7.303 29.625 -17.428 1.00 25.80 240 ASN B CA 1
ATOM 5545 C C . ASN B 1 240 ? 8.663 28.943 -17.337 1.00 26.09 240 ASN B C 1
ATOM 5546 O O . ASN B 1 240 ? 9.663 29.575 -16.993 1.00 26.26 240 ASN B O 1
ATOM 5551 N N . GLY B 1 241 ? 8.695 27.651 -17.647 1.00 26.04 241 GLY B N 1
ATOM 5552 C CA . GLY B 1 241 ? 9.942 26.914 -17.605 1.00 26.09 241 GLY B CA 1
ATOM 5553 C C . GLY B 1 241 ? 10.365 26.560 -16.195 1.00 26.49 241 GLY B C 1
ATOM 5554 O O . GLY B 1 241 ? 11.534 26.293 -15.935 1.00 26.54 241 GLY B O 1
ATOM 5555 N N . GLU B 1 242 ? 9.399 26.551 -15.286 1.00 26.79 242 GLU B N 1
ATOM 5556 C CA . GLU B 1 242 ? 9.651 26.235 -13.889 1.00 27.06 242 GLU B CA 1
ATOM 5557 C C . GLU B 1 242 ? 9.326 24.779 -13.573 1.00 26.82 242 GLU B C 1
ATOM 5558 O O . GLU B 1 242 ? 8.310 24.248 -14.022 1.00 26.83 242 GLU B O 1
ATOM 5564 N N . ARG B 1 243 ? 10.189 24.141 -12.792 1.00 26.57 243 ARG B N 1
ATOM 5565 C CA . ARG B 1 243 ? 9.982 22.752 -12.407 1.00 26.41 243 ARG B CA 1
ATOM 5566 C C . ARG B 1 243 ? 9.206 22.730 -11.092 1.00 25.84 243 ARG B C 1
ATOM 5567 O O . ARG B 1 243 ? 9.718 22.343 -10.041 1.00 25.69 243 ARG B O 1
ATOM 5575 N N . PHE B 1 244 ? 7.950 23.151 -11.188 1.00 24.86 244 PHE B N 1
ATOM 5576 C CA . PHE B 1 244 ? 7.032 23.253 -10.060 1.00 23.92 244 PHE B CA 1
ATOM 5577 C C . PHE B 1 244 ? 6.865 22.020 -9.173 1.00 23.83 244 PHE B C 1
ATOM 5578 O O . PHE B 1 244 ? 6.498 22.147 -8.005 1.00 24.32 244 PHE B O 1
ATOM 5586 N N . LEU B 1 245 ? 7.131 20.834 -9.710 1.00 23.34 245 LEU B N 1
ATOM 5587 C CA . LEU B 1 245 ? 6.971 19.606 -8.932 1.00 23.08 245 LEU B CA 1
ATOM 5588 C C . LEU B 1 245 ? 7.643 19.637 -7.556 1.00 23.71 245 LEU B C 1
ATOM 5589 O O . LEU B 1 245 ? 7.091 19.125 -6.580 1.00 23.37 245 LEU B O 1
ATOM 5594 N N . PHE B 1 246 ? 8.827 20.236 -7.476 1.00 24.25 246 PHE B N 1
ATOM 5595 C CA . PHE B 1 246 ? 9.545 20.301 -6.209 1.00 25.53 246 PHE B CA 1
ATOM 5596 C C . PHE B 1 246 ? 8.762 21.022 -5.114 1.00 26.08 246 PHE B C 1
ATOM 5597 O O . PHE B 1 246 ? 8.896 20.699 -3.934 1.00 26.32 246 PHE B O 1
ATOM 5605 N N . ASN B 1 247 ? 7.935 21.986 -5.504 1.00 26.76 247 ASN B N 1
ATOM 5606 C CA . ASN B 1 247 ? 7.133 22.733 -4.539 1.00 26.88 247 ASN B CA 1
ATOM 5607 C C . ASN B 1 247 ? 6.067 21.869 -3.870 1.00 27.02 247 ASN B C 1
ATOM 5608 O O . ASN B 1 247 ? 5.499 22.260 -2.851 1.00 27.44 247 ASN B O 1
ATOM 5613 N N . TYR B 1 248 ? 5.797 20.697 -4.440 1.00 26.24 248 TYR B N 1
ATOM 5614 C CA . TYR B 1 248 ? 4.787 19.800 -3.888 1.00 26.12 248 TYR B CA 1
ATOM 5615 C C . TYR B 1 248 ? 5.425 18.570 -3.241 1.00 25.84 248 TYR B C 1
ATOM 5616 O O . TYR B 1 248 ? 4.879 17.997 -2.298 1.00 25.48 248 TYR B O 1
ATOM 5625 N N . ASP B 1 249 ? 6.577 18.164 -3.767 1.00 25.14 249 ASP B N 1
ATOM 5626 C CA . ASP B 1 249 ? 7.305 17.008 -3.252 1.00 24.46 249 ASP B CA 1
ATOM 5627 C C . ASP B 1 249 ? 8.769 17.176 -3.648 1.00 23.84 249 ASP B C 1
ATOM 5628 O O . ASP B 1 249 ? 9.075 17.481 -4.800 1.00 24.18 249 ASP B O 1
ATOM 5633 N N . LYS B 1 250 ? 9.675 16.975 -2.698 1.00 23.17 250 LYS B N 1
ATOM 5634 C CA . LYS B 1 250 ? 11.094 17.151 -2.978 1.00 22.68 250 LYS B CA 1
ATOM 5635 C C . LYS B 1 250 ? 11.720 16.108 -3.900 1.00 22.14 250 LYS B C 1
ATOM 5636 O O . LYS B 1 250 ? 12.878 16.235 -4.286 1.00 22.05 250 LYS B O 1
ATOM 5642 N N . ARG B 1 251 ? 10.956 15.085 -4.265 1.00 22.13 251 ARG B N 1
ATOM 5643 C CA . ARG B 1 251 ? 11.465 14.054 -5.165 1.00 22.16 251 ARG B CA 1
ATOM 5644 C C . ARG B 1 251 ? 11.315 14.515 -6.618 1.00 22.00 251 ARG B C 1
ATOM 5645 O O . ARG B 1 251 ? 11.832 13.882 -7.539 1.00 21.49 251 ARG B O 1
ATOM 5653 N N . GLY B 1 252 ? 10.605 15.624 -6.813 1.00 21.88 252 GLY B N 1
ATOM 5654 C CA . GLY B 1 252 ? 10.405 16.156 -8.152 1.00 21.35 252 GLY B CA 1
ATOM 5655 C C . GLY B 1 252 ? 9.835 15.151 -9.136 1.00 21.00 252 GLY B C 1
ATOM 5656 O O . GLY B 1 252 ? 8.863 14.460 -8.831 1.00 20.63 252 GLY B O 1
ATOM 5657 N N . GLU B 1 253 ? 10.438 15.063 -10.320 1.00 20.56 253 GLU B N 1
ATOM 5658 C CA . GLU B 1 253 ? 9.970 14.130 -11.340 1.00 20.06 253 GLU B CA 1
ATOM 5659 C C . GLU B 1 253 ? 10.115 12.671 -10.921 1.00 20.41 253 GLU B C 1
ATOM 5660 O O . GLU B 1 253 ? 9.602 11.776 -11.593 1.00 19.57 253 GLU B O 1
ATOM 5666 N N . LEU B 1 254 ? 10.807 12.425 -9.814 1.00 20.96 254 LEU B N 1
ATOM 5667 C CA . LEU B 1 254 ? 10.995 11.054 -9.351 1.00 22.16 254 LEU B CA 1
ATOM 5668 C C . LEU B 1 254 ? 9.992 10.623 -8.282 1.00 22.84 254 LEU B C 1
ATOM 5669 O O . LEU B 1 254 ? 10.125 9.545 -7.698 1.00 23.53 254 LEU B O 1
ATOM 5674 N N . ALA B 1 255 ? 8.989 11.457 -8.026 1.00 23.44 255 ALA B N 1
ATOM 5675 C CA . ALA B 1 255 ? 7.968 11.130 -7.031 1.00 23.58 255 ALA B CA 1
ATOM 5676 C C . ALA B 1 255 ? 6.927 10.191 -7.649 1.00 23.84 255 ALA B C 1
ATOM 5677 O O . ALA B 1 255 ? 6.761 10.157 -8.868 1.00 23.93 255 ALA B O 1
ATOM 5679 N N . PRO B 1 256 ? 6.218 9.411 -6.814 1.00 23.75 256 PRO B N 1
ATOM 5680 C CA . PRO B 1 256 ? 5.192 8.466 -7.271 1.00 23.99 256 PRO B CA 1
ATOM 5681 C C . PRO B 1 256 ? 4.095 9.070 -8.150 1.00 24.29 256 PRO B C 1
ATOM 5682 O O . PRO B 1 256 ? 3.803 10.267 -8.077 1.00 24.43 256 PRO B O 1
ATOM 5686 N N . ARG B 1 257 ? 3.486 8.216 -8.968 1.00 24.06 257 ARG B N 1
ATOM 5687 C CA . ARG B 1 257 ? 2.422 8.616 -9.882 1.00 23.87 257 ARG B CA 1
ATOM 5688 C C . ARG B 1 257 ? 1.422 9.603 -9.283 1.00 23.23 257 ARG B C 1
ATOM 5689 O O . ARG B 1 257 ? 1.312 10.741 -9.741 1.00 23.07 257 ARG B O 1
ATOM 5697 N N . ASP B 1 258 ? 0.693 9.163 -8.261 1.00 22.50 258 ASP B N 1
ATOM 5698 C CA . ASP B 1 258 ? -0.319 10.006 -7.628 1.00 21.90 258 ASP B CA 1
ATOM 5699 C C . ASP B 1 258 ? 0.196 11.360 -7.153 1.00 21.34 258 ASP B C 1
ATOM 5700 O O . ASP B 1 258 ? -0.530 12.355 -7.203 1.00 20.55 258 ASP B O 1
ATOM 5705 N N . ILE B 1 259 ? 1.442 11.400 -6.689 1.00 20.65 259 ILE B N 1
ATOM 5706 C CA . ILE B 1 259 ? 2.022 12.649 -6.225 1.00 19.79 259 ILE B CA 1
ATOM 5707 C C . ILE B 1 259 ? 2.128 13.617 -7.394 1.00 19.68 259 ILE B C 1
ATOM 5708 O O . ILE B 1 259 ? 1.791 14.795 -7.270 1.00 19.10 259 ILE B O 1
ATOM 5713 N N . LEU B 1 260 ? 2.605 13.118 -8.530 1.00 19.10 260 LEU B N 1
ATOM 5714 C CA . LEU B 1 260 ? 2.726 13.952 -9.715 1.00 19.39 260 LEU B CA 1
ATOM 5715 C C . LEU B 1 260 ? 1.339 14.362 -10.186 1.00 18.70 260 LEU B C 1
ATOM 5716 O O . LEU B 1 260 ? 1.109 15.520 -10.537 1.00 18.42 260 LEU B O 1
ATOM 5721 N N . SER B 1 261 ? 0.412 13.410 -10.193 1.00 17.88 261 SER B N 1
ATOM 5722 C CA . SER B 1 261 ? -0.950 13.701 -10.624 1.00 17.29 261 SER B CA 1
ATOM 5723 C C . SER B 1 261 ? -1.532 14.865 -9.830 1.00 16.20 261 SER B C 1
ATOM 5724 O O . SER B 1 261 ? -2.100 15.794 -10.400 1.00 15.70 261 SER B O 1
ATOM 5727 N N . ARG B 1 262 ? -1.376 14.821 -8.513 1.00 15.62 262 ARG B N 1
ATOM 5728 C CA . ARG B 1 262 ? -1.909 15.872 -7.654 1.00 15.05 262 ARG B CA 1
ATOM 5729 C C . ARG B 1 262 ? -1.220 17.211 -7.885 1.00 14.99 262 ARG B C 1
ATOM 5730 O O . ARG B 1 262 ? -1.878 18.252 -7.954 1.00 14.18 262 ARG B O 1
ATOM 5738 N N . ALA B 1 263 ? 0.106 17.178 -8.010 1.00 14.47 263 ALA B N 1
ATOM 5739 C CA . ALA B 1 263 ? 0.883 18.389 -8.231 1.00 14.55 263 ALA B CA 1
ATOM 5740 C C . ALA B 1 263 ? 0.574 18.998 -9.598 1.00 14.47 263 ALA B C 1
ATOM 5741 O O . ALA B 1 263 ? 0.437 20.213 -9.728 1.00 13.63 263 ALA B O 1
ATOM 5743 N N . ILE B 1 264 ? 0.468 18.154 -10.617 1.00 15.03 264 ILE B N 1
ATOM 5744 C CA . ILE B 1 264 ? 0.166 18.638 -11.959 1.00 15.41 264 ILE B CA 1
ATOM 5745 C C . ILE B 1 264 ? -1.255 19.190 -11.981 1.00 15.72 264 ILE B C 1
ATOM 5746 O O . ILE B 1 264 ? -1.527 20.209 -12.612 1.00 16.70 264 ILE B O 1
ATOM 5751 N N . TYR B 1 265 ? -2.154 18.510 -11.276 1.00 15.59 265 TYR B N 1
ATOM 5752 C CA . TYR B 1 265 ? -3.552 18.918 -11.185 1.00 15.67 265 TYR B CA 1
ATOM 5753 C C . TYR B 1 265 ? -3.638 20.328 -10.591 1.00 15.87 265 TYR B C 1
ATOM 5754 O O . TYR B 1 265 ? -4.270 21.217 -11.159 1.00 15.38 265 TYR B O 1
ATOM 5763 N N . ILE B 1 266 ? -2.991 20.524 -9.447 1.00 16.19 266 ILE B N 1
ATOM 5764 C CA . ILE B 1 266 ? -2.988 21.821 -8.782 1.00 16.98 266 ILE B CA 1
ATOM 5765 C C . ILE B 1 266 ? -2.407 22.892 -9.698 1.00 17.18 266 ILE B C 1
ATOM 5766 O O . ILE B 1 266 ? -2.969 23.977 -9.839 1.00 17.72 266 ILE B O 1
ATOM 5771 N N . GLU B 1 267 ? -1.280 22.575 -10.325 1.00 17.41 267 GLU B N 1
ATOM 5772 C CA . GLU B 1 267 ? -0.615 23.509 -11.221 1.00 17.47 267 GLU B CA 1
ATOM 5773 C C . GLU B 1 267 ? -1.578 23.944 -12.322 1.00 17.41 267 GLU B C 1
ATOM 5774 O O . GLU B 1 267 ? -1.674 25.133 -12.643 1.00 17.48 267 GLU B O 1
ATOM 5780 N N . MET B 1 268 ? -2.295 22.981 -12.893 1.00 17.75 268 MET B N 1
ATOM 5781 C CA . MET B 1 268 ? -3.260 23.272 -13.947 1.00 18.41 268 MET B CA 1
ATOM 5782 C C . MET B 1 268 ? -4.448 24.071 -13.426 1.00 18.19 268 MET B C 1
ATOM 5783 O O . MET B 1 268 ? -4.951 24.962 -14.114 1.00 17.67 268 MET B O 1
ATOM 5788 N N . LEU B 1 269 ? -4.904 23.754 -12.218 1.00 18.61 269 LEU B N 1
ATOM 5789 C CA . LEU B 1 269 ? -6.036 24.475 -11.645 1.00 19.09 269 LEU B CA 1
ATOM 5790 C C . LEU B 1 269 ? -5.719 25.955 -11.457 1.00 18.62 269 LEU B C 1
ATOM 5791 O O . LEU B 1 269 ? -6.623 26.779 -11.349 1.00 18.16 269 LEU B O 1
ATOM 5796 N N . LYS B 1 270 ? -4.433 26.286 -11.418 1.00 19.09 270 LYS B N 1
ATOM 5797 C CA . LYS B 1 270 ? -4.012 27.671 -11.244 1.00 19.24 270 LYS B CA 1
ATOM 5798 C C . LYS B 1 270 ? -3.869 28.363 -12.595 1.00 19.24 270 LYS B C 1
ATOM 5799 O O . LYS B 1 270 ? -3.551 29.551 -12.666 1.00 19.05 270 LYS B O 1
ATOM 5805 N N . GLY B 1 271 ? -4.105 27.608 -13.666 1.00 18.85 271 GLY B N 1
ATOM 5806 C CA . GLY B 1 271 ? -4.020 28.173 -15.001 1.00 18.62 271 GLY B CA 1
ATOM 5807 C C . GLY B 1 271 ? -2.733 27.925 -15.767 1.00 18.34 271 GLY B C 1
ATOM 5808 O O . GLY B 1 271 ? -2.567 28.435 -16.875 1.00 18.10 271 GLY B O 1
ATOM 5809 N N . HIS B 1 272 ? -1.821 27.145 -15.198 1.00 17.85 272 HIS B N 1
ATOM 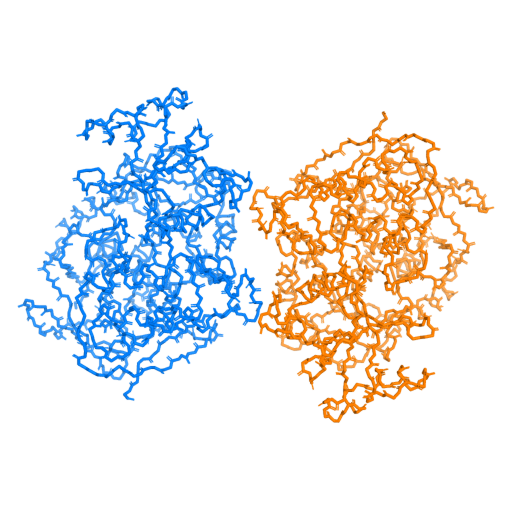5810 C CA . HIS B 1 272 ? -0.555 26.869 -15.873 1.00 17.73 272 HIS B CA 1
ATOM 5811 C C . HIS B 1 272 ? -0.689 25.754 -16.897 1.00 17.70 272 HIS B C 1
ATOM 5812 O O . HIS B 1 272 ? -1.613 24.945 -16.832 1.00 17.31 272 HIS B O 1
ATOM 5819 N N . LYS B 1 273 ? 0.233 25.736 -17.855 1.00 17.76 273 LYS B N 1
ATOM 5820 C CA . LYS B 1 273 ? 0.263 24.711 -18.890 1.00 17.68 273 LYS B CA 1
ATOM 5821 C C . LYS B 1 273 ? 1.447 23.830 -18.544 1.00 16.97 273 LYS B C 1
ATOM 5822 O O . LYS B 1 273 ? 2.538 24.329 -18.267 1.00 16.77 273 LYS B O 1
ATOM 5828 N N . VAL B 1 274 ? 1.238 22.520 -18.548 1.00 16.48 274 VAL B N 1
ATOM 5829 C CA . VAL B 1 274 ? 2.314 21.606 -18.204 1.00 14.90 274 VAL B CA 1
ATOM 5830 C C . VAL B 1 274 ? 2.916 20.939 -19.428 1.00 14.86 274 VAL B C 1
ATOM 5831 O O . VAL B 1 274 ? 2.209 20.585 -20.373 1.00 14.30 274 VAL B O 1
ATOM 5835 N N . PHE B 1 275 ? 4.233 20.770 -19.397 1.00 14.90 275 PHE B N 1
ATOM 5836 C CA . PHE B 1 275 ? 4.966 20.150 -20.490 1.00 15.28 275 PHE B CA 1
ATOM 5837 C C . PHE B 1 275 ? 6.011 19.198 -19.924 1.00 15.41 275 PHE B C 1
ATOM 5838 O O . PHE B 1 275 ? 6.442 19.338 -18.776 1.00 15.45 275 PHE B O 1
ATOM 5846 N N . ILE B 1 276 ? 6.412 18.224 -20.730 1.00 15.46 276 ILE B N 1
ATOM 5847 C CA . ILE B 1 276 ? 7.463 17.310 -20.321 1.00 16.02 276 ILE B CA 1
ATOM 5848 C C . ILE B 1 276 ? 8.582 17.568 -21.327 1.00 16.55 276 ILE B C 1
ATOM 5849 O O . ILE B 1 276 ? 8.319 17.781 -22.512 1.00 16.18 276 ILE B O 1
ATOM 5854 N N . ASP B 1 277 ? 9.820 17.586 -20.845 1.00 17.40 277 ASP B N 1
ATOM 5855 C CA . ASP B 1 277 ? 10.981 17.854 -21.688 1.00 18.50 277 ASP B CA 1
ATOM 5856 C C . ASP B 1 277 ? 11.868 16.621 -21.720 1.00 18.59 277 ASP B C 1
ATOM 5857 O O . ASP B 1 277 ? 12.322 16.156 -20.676 1.00 19.07 277 ASP B O 1
ATOM 5862 N N . LEU B 1 278 ? 12.127 16.104 -22.917 1.00 19.01 278 LEU B N 1
ATOM 5863 C CA . LEU B 1 278 ? 12.951 14.908 -23.076 1.00 19.12 278 LEU B CA 1
ATOM 5864 C C . LEU B 1 278 ? 14.326 15.200 -23.679 1.00 19.89 278 LEU B C 1
ATOM 5865 O O . LEU B 1 278 ? 15.071 14.279 -24.005 1.00 20.03 278 LEU B O 1
ATOM 5870 N N . SER B 1 279 ? 14.662 16.477 -23.822 1.00 21.09 279 SER B N 1
ATOM 5871 C CA . SER B 1 279 ? 15.936 16.876 -24.417 1.00 22.05 279 SER B CA 1
ATOM 5872 C C . SER B 1 279 ? 17.186 16.459 -23.643 1.00 22.23 279 SER B C 1
ATOM 5873 O O . SER B 1 279 ? 18.281 16.448 -24.201 1.00 22.55 279 SER B O 1
ATOM 5876 N N . LYS B 1 280 ? 17.037 16.119 -22.367 1.00 22.74 280 LYS B N 1
ATOM 5877 C CA . LYS B 1 280 ? 18.191 15.722 -21.566 1.00 23.59 280 LYS B CA 1
ATOM 5878 C C . LYS B 1 280 ? 18.399 14.210 -21.485 1.00 23.51 280 LYS B C 1
ATOM 5879 O O . LYS B 1 280 ? 19.407 13.744 -20.956 1.00 23.85 280 LYS B O 1
ATOM 5885 N N . ILE B 1 281 ? 17.453 13.443 -22.015 1.00 23.27 281 ILE B N 1
ATOM 5886 C CA . ILE B 1 281 ? 17.576 11.990 -22.004 1.00 23.19 281 ILE B CA 1
ATOM 5887 C C . ILE B 1 281 ? 18.650 11.548 -22.993 1.00 23.95 281 ILE B C 1
ATOM 5888 O O . ILE B 1 281 ? 18.525 11.772 -24.199 1.00 24.02 281 ILE B O 1
ATOM 5893 N N . GLU B 1 282 ? 19.702 10.918 -22.479 1.00 24.06 282 GLU B N 1
ATOM 5894 C CA . GLU B 1 282 ? 20.788 10.437 -23.321 1.00 24.65 282 GLU B CA 1
ATOM 5895 C C . GLU B 1 282 ? 20.386 9.152 -24.043 1.00 23.87 282 GLU B C 1
ATOM 5896 O O . GLU B 1 282 ? 19.805 8.247 -23.439 1.00 23.74 282 GLU B O 1
ATOM 5902 N N . ASP B 1 283 ? 20.703 9.081 -25.335 1.00 23.45 283 ASP B N 1
ATOM 5903 C CA . ASP B 1 283 ? 20.364 7.918 -26.158 1.00 22.71 283 ASP B CA 1
ATOM 5904 C C . ASP B 1 283 ? 18.855 7.699 -26.138 1.00 21.55 283 ASP B C 1
ATOM 5905 O O . ASP B 1 283 ? 18.383 6.575 -25.976 1.00 20.95 283 ASP B O 1
ATOM 5910 N N .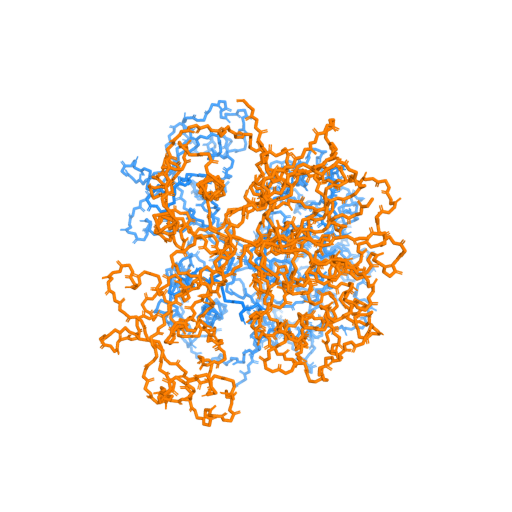 PHE B 1 284 ? 18.104 8.779 -26.312 1.00 21.12 284 PHE B N 1
ATOM 5911 C CA . PHE B 1 284 ? 16.644 8.716 -26.286 1.00 20.11 284 PHE B CA 1
ATOM 5912 C C . PHE B 1 284 ? 15.993 7.718 -27.243 1.00 20.17 284 PHE B C 1
ATOM 5913 O O . PHE B 1 284 ? 15.269 6.822 -26.815 1.00 19.48 284 PHE B O 1
ATOM 5921 N N . GLU B 1 285 ? 16.238 7.881 -28.540 1.00 20.29 285 GLU B N 1
ATOM 5922 C CA . GLU B 1 285 ? 15.626 7.001 -29.533 1.00 21.14 285 GLU B CA 1
ATOM 5923 C C . GLU B 1 285 ? 15.841 5.514 -29.276 1.00 20.91 285 GLU B C 1
ATOM 5924 O O . GLU B 1 285 ? 14.938 4.701 -29.482 1.00 20.85 285 GLU B O 1
ATOM 5930 N N . ARG B 1 286 ? 17.032 5.163 -28.813 1.00 21.01 286 ARG B N 1
ATOM 5931 C CA . ARG B 1 286 ? 17.358 3.774 -28.522 1.00 21.30 286 ARG B CA 1
ATOM 5932 C C . ARG B 1 286 ? 16.591 3.275 -27.302 1.00 20.42 286 ARG B C 1
ATOM 5933 O O . ARG B 1 286 ? 16.097 2.145 -27.279 1.00 19.73 286 ARG B O 1
ATOM 5941 N N . LYS B 1 287 ? 16.501 4.128 -26.287 1.00 20.39 287 LYS B N 1
ATOM 5942 C CA . LYS B 1 287 ? 15.823 3.791 -25.038 1.00 19.53 287 LYS B CA 1
ATOM 5943 C C . LYS B 1 287 ? 14.303 3.808 -25.116 1.00 19.33 287 LYS B C 1
ATOM 5944 O O . LYS B 1 287 ? 13.638 3.013 -24.456 1.00 19.42 287 LYS B O 1
ATOM 5950 N N . PHE B 1 288 ? 13.754 4.720 -25.913 1.00 18.84 288 PHE B N 1
ATOM 5951 C CA . PHE B 1 288 ? 12.302 4.853 -26.028 1.00 18.07 288 PHE B CA 1
ATOM 5952 C C . PHE B 1 288 ? 11.827 4.805 -27.482 1.00 17.30 288 PHE B C 1
ATOM 5953 O O . PHE B 1 288 ? 11.345 5.799 -28.024 1.00 17.14 288 PHE B O 1
ATOM 5961 N N . PRO B 1 289 ? 11.941 3.631 -28.124 1.00 16.78 289 PRO B N 1
ATOM 5962 C CA . PRO B 1 289 ? 11.531 3.444 -29.519 1.00 16.36 289 PRO B CA 1
ATOM 5963 C C . PRO B 1 289 ? 10.069 3.766 -29.809 1.00 16.33 289 PRO B C 1
ATOM 5964 O O . PRO B 1 289 ? 9.763 4.415 -30.807 1.00 16.08 289 PRO B O 1
ATOM 5968 N N . VAL B 1 290 ? 9.165 3.309 -28.947 1.00 15.69 290 VAL B N 1
ATOM 5969 C CA . VAL B 1 290 ? 7.748 3.568 -29.158 1.00 15.21 290 VAL B CA 1
ATOM 5970 C C . VAL B 1 290 ? 7.422 5.050 -28.955 1.00 14.64 290 VAL B C 1
ATOM 5971 O O . VAL B 1 290 ? 6.648 5.625 -29.719 1.00 14.65 290 VAL B O 1
ATOM 5975 N N . VAL B 1 291 ? 8.014 5.671 -27.939 1.00 14.13 291 VAL B N 1
ATOM 5976 C CA . VAL B 1 291 ? 7.765 7.090 -27.690 1.00 13.42 291 VAL B CA 1
ATOM 5977 C C . VAL B 1 291 ? 8.297 7.903 -28.869 1.00 13.75 291 VAL B C 1
ATOM 5978 O O . VAL B 1 291 ? 7.644 8.832 -29.344 1.00 13.28 291 VAL B O 1
ATOM 5982 N N . ALA B 1 292 ? 9.491 7.546 -29.331 1.00 13.36 292 ALA B N 1
ATOM 5983 C CA . ALA B 1 292 ? 10.115 8.238 -30.448 1.00 13.34 292 ALA B CA 1
ATOM 5984 C C . ALA B 1 292 ? 9.245 8.083 -31.691 1.00 13.30 292 ALA B C 1
ATOM 5985 O O . ALA B 1 292 ? 9.051 9.027 -32.452 1.00 12.38 292 ALA B O 1
ATOM 5987 N N . LYS B 1 293 ? 8.711 6.882 -31.873 1.00 13.60 293 LYS B N 1
ATOM 5988 C CA . LYS B 1 293 ? 7.865 6.575 -33.016 1.00 14.42 293 LYS B CA 1
ATOM 5989 C C . LYS B 1 293 ? 6.616 7.452 -33.004 1.00 13.58 293 LYS B C 1
ATOM 5990 O O . LYS B 1 293 ? 6.221 7.991 -34.038 1.00 13.74 293 LYS B O 1
ATOM 5996 N N . TYR B 1 294 ? 6.003 7.594 -31.828 1.00 13.09 294 TYR B N 1
ATOM 5997 C CA . TYR B 1 294 ? 4.800 8.413 -31.666 1.00 12.29 294 TYR B CA 1
ATOM 5998 C C . TYR B 1 294 ? 5.084 9.884 -31.984 1.00 12.34 294 TYR B C 1
ATOM 5999 O O . TYR B 1 294 ? 4.335 10.528 -32.717 1.00 11.98 294 TYR B O 1
ATOM 6008 N N . LEU B 1 295 ? 6.164 10.415 -31.424 1.00 11.95 295 LEU B N 1
ATOM 6009 C CA . LEU B 1 295 ? 6.522 11.805 -31.671 1.00 12.22 295 LEU B CA 1
ATOM 6010 C C . LEU B 1 295 ? 6.839 12.016 -33.147 1.00 12.56 295 LEU B C 1
ATOM 6011 O O . LEU B 1 295 ? 6.443 13.017 -33.745 1.00 12.24 295 LEU B O 1
ATOM 6016 N N . ALA B 1 296 ? 7.544 11.052 -33.728 1.00 13.11 296 ALA B N 1
ATOM 6017 C CA . ALA B 1 296 ? 7.927 11.111 -35.130 1.00 14.33 296 ALA B CA 1
ATOM 6018 C C . ALA B 1 296 ? 6.721 11.266 -36.050 1.00 14.14 296 ALA B C 1
ATOM 6019 O O . ALA B 1 296 ? 6.712 12.129 -36.926 1.00 14.25 296 ALA B O 1
ATOM 6021 N N . ARG B 1 297 ? 5.696 10.447 -35.849 1.00 14.91 297 ARG B N 1
ATOM 6022 C CA . ARG B 1 297 ? 4.538 10.529 -36.720 1.00 14.87 297 ARG B CA 1
ATOM 6023 C C . ARG B 1 297 ? 3.689 11.784 -36.568 1.00 15.03 297 ARG B C 1
ATOM 6024 O O . ARG B 1 297 ? 2.858 12.075 -37.426 1.00 14.53 297 ARG B O 1
ATOM 6032 N N . HIS B 1 298 ? 3.897 12.538 -35.493 1.00 14.95 298 HIS B N 1
ATOM 6033 C CA . HIS B 1 298 ? 3.139 13.766 -35.306 1.00 14.96 298 HIS B CA 1
ATOM 6034 C C . HIS B 1 298 ? 4.013 14.963 -35.644 1.00 15.01 298 HIS B C 1
ATOM 6035 O O . HIS B 1 298 ? 3.622 16.112 -35.436 1.00 15.09 298 HIS B O 1
ATOM 6042 N N . GLY B 1 299 ? 5.196 14.673 -36.178 1.00 14.82 299 GLY B N 1
ATOM 6043 C CA . GLY B 1 299 ? 6.130 15.718 -36.554 1.00 14.63 299 GLY B CA 1
ATOM 6044 C C . GLY B 1 299 ? 6.580 16.546 -35.369 1.00 14.59 299 GLY B C 1
ATOM 6045 O O . GLY B 1 299 ? 6.760 17.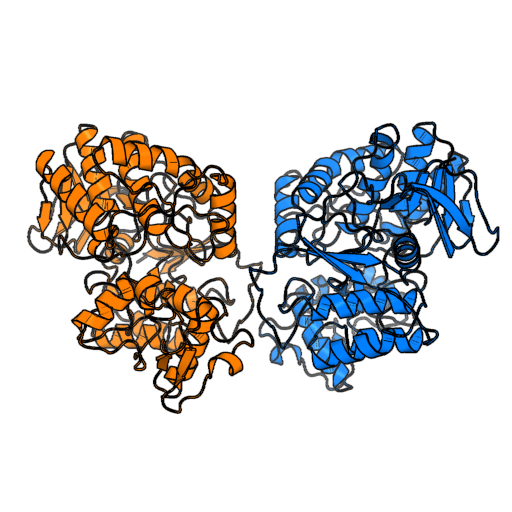753 -35.485 1.00 14.05 299 GLY B O 1
ATOM 6046 N N . HIS B 1 300 ? 6.757 15.896 -34.225 1.00 14.25 300 HIS B N 1
ATOM 6047 C CA . HIS B 1 300 ? 7.182 16.589 -33.019 1.00 14.07 300 HIS B CA 1
ATOM 6048 C C . HIS B 1 300 ? 8.602 16.177 -32.640 1.00 14.36 300 HIS B C 1
ATOM 6049 O O . HIS B 1 300 ? 8.844 15.033 -32.250 1.00 14.00 300 HIS B O 1
ATOM 6056 N N . ASN B 1 301 ? 9.535 17.117 -32.766 1.00 14.48 301 ASN B N 1
ATOM 6057 C CA . ASN B 1 301 ? 10.943 16.878 -32.443 1.00 15.16 301 ASN B CA 1
ATOM 6058 C C . ASN B 1 301 ? 11.036 16.495 -30.971 1.00 15.31 301 ASN B C 1
ATOM 6059 O O . ASN B 1 301 ? 10.650 17.277 -30.113 1.00 15.72 301 ASN B O 1
ATOM 6064 N N . TYR B 1 302 ? 11.550 15.305 -30.669 1.00 15.96 302 TYR B N 1
ATOM 6065 C CA . TYR B 1 302 ? 11.633 14.886 -29.274 1.00 16.20 302 TYR B CA 1
ATOM 6066 C C . TYR B 1 302 ? 12.478 15.824 -28.413 1.00 16.74 302 TYR B C 1
ATOM 6067 O O . TYR B 1 302 ? 12.482 15.710 -27.190 1.00 16.96 302 TYR B O 1
ATOM 6076 N N . LYS B 1 303 ? 13.190 16.748 -29.054 1.00 16.91 303 LYS B N 1
ATOM 6077 C CA . LYS B 1 303 ? 14.008 17.724 -28.337 1.00 17.21 303 LYS B CA 1
ATOM 6078 C C . LYS B 1 303 ? 13.146 18.905 -27.892 1.00 17.10 303 LYS B C 1
ATOM 6079 O O . LYS B 1 303 ? 13.576 19.734 -27.088 1.00 17.09 303 LYS B O 1
ATOM 6085 N N . VAL B 1 304 ? 11.928 18.976 -28.423 1.00 16.79 304 VAL B N 1
ATOM 6086 C CA . VAL B 1 304 ? 11.001 20.059 -28.098 1.00 16.53 304 VAL B CA 1
ATOM 6087 C C . VAL B 1 304 ? 9.999 19.642 -27.016 1.00 15.73 304 VAL B C 1
ATOM 6088 O O . VAL B 1 304 ? 9.484 18.525 -27.040 1.00 15.58 304 VAL B O 1
ATOM 6092 N N . LYS B 1 305 ? 9.720 20.542 -26.074 1.00 15.19 305 LYS B N 1
ATOM 6093 C CA . LYS B 1 305 ? 8.789 20.233 -24.987 1.00 14.91 305 LYS B CA 1
ATOM 6094 C C . LYS B 1 305 ? 7.439 19.714 -25.486 1.00 14.13 305 LYS B C 1
ATOM 6095 O O . LYS B 1 305 ? 6.895 20.190 -26.481 1.00 13.45 305 LYS B O 1
ATOM 6101 N N . ILE B 1 306 ? 6.909 18.733 -24.767 1.00 14.09 306 ILE B N 1
ATOM 6102 C CA . ILE B 1 306 ? 5.647 18.092 -25.108 1.00 13.51 306 ILE B CA 1
ATOM 6103 C C . ILE B 1 306 ? 4.519 18.472 -24.150 1.00 13.81 306 ILE B C 1
ATOM 6104 O O . ILE B 1 306 ? 4.660 18.344 -22.934 1.00 13.79 306 ILE B O 1
ATOM 6109 N N . PRO B 1 307 ? 3.384 18.946 -24.682 1.00 13.93 307 PRO B N 1
ATOM 6110 C CA . PRO B 1 307 ? 2.285 19.307 -23.780 1.00 13.65 307 PRO B CA 1
ATOM 6111 C C . PRO B 1 307 ? 1.694 18.043 -23.139 1.00 14.09 307 PRO B C 1
ATOM 6112 O O . PRO B 1 307 ? 1.402 17.064 -23.829 1.00 13.44 307 PRO B O 1
ATOM 6116 N N . ILE B 1 308 ? 1.530 18.060 -21.820 1.00 13.81 308 ILE B N 1
ATOM 6117 C CA . ILE B 1 308 ? 0.980 16.905 -21.119 1.00 13.85 308 ILE B CA 1
ATOM 6118 C C . ILE B 1 308 ? -0.147 17.254 -20.159 1.00 13.78 308 ILE B C 1
ATOM 6119 O O . ILE B 1 308 ? -0.452 18.425 -19.908 1.00 13.57 308 ILE B O 1
ATOM 6124 N N . PHE B 1 309 ? -0.751 16.212 -19.608 1.00 14.03 309 PHE B N 1
ATOM 6125 C CA . PHE B 1 309 ? -1.838 16.369 -18.661 1.00 14.47 309 PHE B CA 1
ATOM 6126 C C . PHE B 1 309 ? -2.112 15.047 -17.969 1.00 14.47 309 PHE B C 1
ATOM 6127 O O . PHE B 1 309 ? -1.793 13.985 -18.497 1.00 14.46 309 PHE B O 1
ATOM 6135 N N . PRO B 1 310 ? -2.660 15.102 -16.749 1.00 14.58 310 PRO B N 1
ATOM 6136 C CA . PRO B 1 310 ? -2.974 13.875 -16.017 1.00 14.40 310 PRO B CA 1
ATOM 6137 C C . PRO B 1 310 ? -4.346 13.487 -16.562 1.00 14.39 310 PRO B C 1
ATOM 6138 O O . PRO B 1 310 ? -5.029 14.335 -17.143 1.00 14.15 310 PRO B O 1
ATOM 6142 N N . ALA B 1 311 ? -4.761 12.237 -16.394 1.00 13.89 311 ALA B N 1
ATOM 6143 C CA . ALA B 1 311 ? -6.057 11.831 -16.928 1.00 13.86 311 ALA B CA 1
ATOM 6144 C C . ALA B 1 311 ? -6.648 10.590 -16.275 1.00 13.97 311 ALA B C 1
ATOM 6145 O O . ALA B 1 311 ? -5.916 9.690 -15.866 1.00 13.40 311 ALA B O 1
ATOM 6147 N N . ALA B 1 312 ? -7.978 10.560 -16.182 1.00 14.03 312 ALA B N 1
ATOM 6148 C CA . ALA B 1 312 ? -8.687 9.409 -15.628 1.00 14.55 312 ALA B CA 1
ATOM 6149 C C . ALA B 1 312 ? -8.184 8.259 -16.491 1.00 14.13 312 ALA B C 1
ATOM 6150 O O . ALA B 1 312 ? -8.140 8.375 -17.721 1.00 14.55 312 ALA B O 1
ATOM 6152 N N . HIS B 1 313 ? -7.822 7.153 -15.853 1.00 13.58 313 HIS B N 1
ATOM 6153 C CA . HIS B 1 313 ? -7.234 6.025 -16.559 1.00 13.80 313 HIS B CA 1
ATOM 6154 C C . HIS B 1 313 ? -7.908 4.666 -16.359 1.00 13.55 313 HIS B C 1
ATOM 6155 O O . HIS B 1 313 ? -8.176 3.948 -17.324 1.00 13.71 313 HIS B O 1
ATOM 6162 N N . PHE B 1 314 ? -8.180 4.310 -15.110 1.00 12.71 314 PHE B N 1
ATOM 6163 C CA . PHE B 1 314 ? -8.781 3.010 -14.808 1.00 11.91 314 PHE B CA 1
ATOM 6164 C C . PHE B 1 314 ? -9.632 3.107 -13.552 1.00 11.69 314 PHE B C 1
ATOM 6165 O O . PHE B 1 314 ? -9.243 3.766 -12.589 1.00 11.49 314 PHE B O 1
ATOM 6173 N N . VAL B 1 315 ? -10.792 2.455 -13.564 1.00 11.04 315 VAL B N 1
ATOM 6174 C CA . VAL B 1 315 ? -11.667 2.468 -12.399 1.00 10.54 315 VAL B CA 1
ATOM 6175 C C . VAL B 1 315 ? -11.485 1.156 -11.640 1.00 11.05 315 VAL B C 1
ATOM 6176 O O . VAL B 1 315 ? -11.593 0.076 -12.219 1.00 10.57 315 VAL B O 1
ATOM 6180 N N . ASP B 1 316 ? -11.180 1.260 -10.347 1.00 10.92 316 ASP B N 1
ATOM 6181 C CA . ASP B 1 316 ? -10.973 0.086 -9.501 1.00 11.44 316 ASP B CA 1
ATOM 6182 C C . ASP B 1 316 ? -12.284 -0.598 -9.141 1.00 11.61 316 ASP B C 1
ATOM 6183 O O . ASP B 1 316 ? -12.334 -1.821 -8.996 1.00 11.67 316 ASP B O 1
ATOM 6188 N N . GLY B 1 317 ? -13.338 0.203 -8.988 1.00 11.71 317 GLY B N 1
ATOM 6189 C CA . GLY B 1 317 ? -14.632 -0.326 -8.601 1.00 11.82 317 GLY B CA 1
ATOM 6190 C C . GLY B 1 317 ? -15.556 -0.809 -9.700 1.00 11.65 317 GLY B C 1
ATOM 6191 O O . GLY B 1 317 ? -15.131 -1.071 -10.827 1.00 12.37 317 GLY B O 1
ATOM 6192 N N . GLY B 1 318 ? -16.837 -0.918 -9.353 1.00 11.32 318 GLY B N 1
ATOM 6193 C CA . GLY B 1 318 ? -17.845 -1.390 -10.285 1.00 10.80 318 GLY B CA 1
ATOM 6194 C C . GLY B 1 318 ? -18.691 -2.484 -9.652 1.00 10.68 318 GLY B C 1
ATOM 6195 O O . GLY B 1 318 ? -18.899 -2.492 -8.437 1.00 10.61 318 GLY B O 1
ATOM 6196 N N . ILE B 1 319 ? -19.175 -3.411 -10.476 1.00 10.63 319 ILE B N 1
ATOM 6197 C CA . ILE B 1 319 ? -20.009 -4.518 -10.010 1.00 10.34 319 ILE B CA 1
ATOM 6198 C C . ILE B 1 319 ? -19.202 -5.488 -9.154 1.00 10.08 319 ILE B C 1
ATOM 6199 O O . ILE B 1 319 ? -18.327 -6.188 -9.665 1.00 10.48 319 ILE B O 1
ATOM 6204 N N . ARG B 1 320 ? -19.487 -5.534 -7.857 1.00 9.30 320 ARG B N 1
ATOM 6205 C CA . ARG B 1 320 ? -18.761 -6.444 -6.969 1.00 9.66 320 ARG B CA 1
ATOM 6206 C C . ARG B 1 320 ? -18.997 -7.888 -7.410 1.00 9.65 320 ARG B C 1
ATOM 6207 O O . ARG B 1 320 ? -20.132 -8.275 -7.694 1.00 9.18 320 ARG B O 1
ATOM 6215 N N . VAL B 1 321 ? -17.930 -8.679 -7.469 1.00 9.39 321 VAL B N 1
ATOM 6216 C CA . VAL B 1 321 ? -18.042 -10.084 -7.857 1.00 9.45 321 VAL B CA 1
ATOM 6217 C C . VAL B 1 321 ? -17.110 -10.940 -7.014 1.00 10.41 321 VAL B C 1
ATOM 6218 O O . VAL B 1 321 ? -16.184 -10.418 -6.385 1.00 10.56 321 VAL B O 1
ATOM 6222 N N . ASN B 1 322 ? -17.361 -12.248 -6.987 1.00 11.05 322 ASN B N 1
ATOM 6223 C CA . ASN B 1 322 ? -16.486 -13.156 -6.260 1.00 11.52 322 ASN B CA 1
ATOM 6224 C C . ASN B 1 322 ? -15.401 -13.559 -7.260 1.00 11.56 322 ASN B C 1
ATOM 6225 O O . ASN B 1 322 ? -15.365 -13.027 -8.371 1.00 11.10 322 ASN B O 1
ATOM 6230 N N . ILE B 1 323 ? -14.525 -14.488 -6.885 1.00 11.63 323 ILE B N 1
ATOM 6231 C CA . ILE B 1 323 ? -13.439 -14.894 -7.777 1.00 12.15 323 ILE B CA 1
ATOM 6232 C C . ILE B 1 323 ? -13.885 -15.514 -9.096 1.00 12.24 323 ILE B C 1
ATOM 6233 O O . ILE B 1 323 ? -13.082 -15.663 -10.014 1.00 11.57 323 ILE B O 1
ATOM 6238 N N . ARG B 1 324 ? -15.163 -15.866 -9.199 1.00 12.03 324 ARG B N 1
ATOM 6239 C CA . ARG B 1 324 ? -15.678 -16.477 -10.422 1.00 12.88 324 ARG B CA 1
ATOM 6240 C C . ARG B 1 324 ? -16.234 -15.428 -11.371 1.00 11.88 324 ARG B C 1
ATOM 6241 O O . ARG B 1 324 ? -16.418 -15.683 -12.561 1.00 11.59 324 ARG B O 1
ATOM 6249 N N . GLY B 1 325 ? -16.487 -14.239 -10.836 1.00 11.43 325 GLY B N 1
ATOM 6250 C CA . GLY B 1 325 ? -17.038 -13.175 -11.649 1.00 11.14 325 GLY B CA 1
ATOM 6251 C C . GLY B 1 325 ? -18.540 -13.098 -11.467 1.00 10.54 325 GLY B C 1
ATOM 6252 O O . GLY B 1 325 ? -19.231 -12.447 -12.243 1.00 10.98 325 GLY B O 1
ATOM 6253 N N . GLU B 1 326 ? -19.054 -13.775 -10.445 1.00 10.29 326 GLU B N 1
ATOM 6254 C CA . GLU B 1 326 ? -20.487 -13.755 -10.174 1.00 9.88 326 GLU B CA 1
ATOM 6255 C C . GLU B 1 326 ? -20.843 -12.498 -9.390 1.00 9.89 326 GLU B C 1
ATOM 6256 O O . GLU B 1 326 ? -20.165 -12.158 -8.429 1.00 9.20 326 GLU B O 1
ATOM 6262 N N . SER B 1 327 ? -21.906 -11.811 -9.798 1.00 10.49 327 SER B N 1
ATOM 6263 C CA . SER B 1 327 ? -22.352 -10.624 -9.073 1.00 11.26 327 SER B CA 1
ATOM 6264 C C . SER B 1 327 ? -23.387 -11.108 -8.051 1.00 11.91 327 SER B C 1
ATOM 6265 O O . SER B 1 327 ? -23.541 -12.313 -7.844 1.00 11.62 327 SER B O 1
ATOM 6268 N N . ASN B 1 328 ? -24.106 -10.179 -7.425 1.00 12.27 328 ASN B N 1
ATOM 6269 C CA . ASN B 1 328 ? -25.128 -10.563 -6.456 1.00 12.76 328 ASN B CA 1
ATOM 6270 C C . ASN B 1 328 ? -26.376 -11.067 -7.179 1.00 12.64 328 ASN B C 1
ATOM 6271 O O . ASN B 1 328 ? -27.231 -11.720 -6.581 1.00 13.22 328 ASN B O 1
ATOM 6276 N N . ILE B 1 329 ? -26.481 -10.764 -8.470 1.00 12.80 329 ILE B N 1
ATOM 6277 C CA . ILE B 1 329 ? -27.634 -11.196 -9.255 1.00 12.29 329 ILE B CA 1
ATOM 6278 C C . ILE B 1 329 ? -27.321 -12.535 -9.931 1.00 12.11 329 ILE B C 1
ATOM 6279 O O . ILE B 1 329 ? -26.357 -12.650 -10.687 1.00 11.57 329 ILE B O 1
ATOM 6284 N N . VAL B 1 330 ? -28.128 -13.554 -9.636 1.00 12.18 330 VAL B N 1
ATOM 6285 C CA . VAL B 1 330 ? -27.905 -14.881 -10.204 1.00 12.63 330 VAL B CA 1
ATOM 6286 C C . VAL B 1 330 ? -27.882 -14.878 -11.732 1.00 12.54 330 VAL B C 1
ATOM 6287 O O . VAL B 1 330 ? -28.720 -14.247 -12.382 1.00 12.41 330 VAL B O 1
ATOM 6291 N N . ASN B 1 331 ? -26.903 -15.590 -12.287 1.00 12.33 331 ASN B N 1
ATOM 6292 C CA . ASN B 1 331 ? -26.706 -15.711 -13.729 1.00 12.54 331 ASN B CA 1
ATOM 6293 C C . ASN B 1 331 ? -26.187 -14.445 -14.383 1.00 12.42 331 ASN B C 1
ATOM 6294 O O . ASN B 1 331 ? -26.040 -14.379 -15.606 1.00 11.86 331 ASN B O 1
ATOM 6299 N N . LEU B 1 332 ? -25.902 -13.439 -13.562 1.00 12.46 332 LEU B N 1
ATOM 6300 C CA . LEU B 1 332 ? -25.355 -12.186 -14.070 1.00 12.05 332 LEU B CA 1
ATOM 6301 C C . LEU B 1 332 ? -23.888 -12.105 -13.641 1.00 12.13 332 LEU B C 1
ATOM 6302 O O . LEU B 1 332 ? -23.592 -11.938 -12.457 1.00 12.23 332 LEU B O 1
ATOM 6307 N N . TYR B 1 333 ? -22.976 -12.243 -14.604 1.00 12.18 333 TYR B N 1
ATOM 6308 C CA . TYR B 1 333 ? -21.539 -12.177 -14.333 1.00 11.60 333 TYR B CA 1
ATOM 6309 C C . TYR B 1 333 ? -21.006 -10.793 -14.706 1.00 11.23 333 TYR B C 1
ATOM 6310 O O . TYR B 1 333 ? -21.570 -10.107 -15.559 1.00 10.35 333 TYR B O 1
ATOM 6319 N N . ALA B 1 334 ? -19.905 -10.400 -14.073 1.00 11.02 334 ALA B N 1
ATOM 6320 C CA . ALA B 1 334 ? -19.252 -9.126 -14.361 1.00 10.93 334 ALA B CA 1
ATOM 6321 C C . ALA B 1 334 ? -17.762 -9.432 -14.370 1.00 11.24 334 ALA B C 1
ATOM 6322 O O . ALA B 1 334 ? -17.223 -9.922 -13.375 1.00 11.59 334 ALA B O 1
ATOM 6324 N N . ILE B 1 335 ? -17.104 -9.170 -15.497 1.00 10.94 335 ILE B N 1
ATOM 6325 C CA . ILE B 1 335 ? -15.674 -9.433 -15.617 1.00 10.92 335 ILE B CA 1
ATOM 6326 C C . ILE B 1 335 ? -14.942 -8.263 -16.266 1.00 10.97 335 ILE B C 1
ATOM 6327 O O . ILE B 1 335 ? -15.543 -7.445 -16.956 1.00 11.02 335 ILE B O 1
ATOM 6332 N N . GLY B 1 336 ? -13.639 -8.183 -16.040 1.00 11.39 336 GLY B N 1
ATOM 6333 C CA . GLY B 1 336 ? -12.882 -7.090 -16.609 1.00 11.84 336 GLY B CA 1
ATOM 6334 C C . GLY B 1 336 ? -13.063 -5.836 -15.779 1.00 11.60 336 GLY B C 1
ATOM 6335 O O . GLY B 1 336 ? -13.459 -5.909 -14.614 1.00 11.62 336 GLY B O 1
ATOM 6336 N N . GLU B 1 337 ? -12.814 -4.681 -16.387 1.00 11.57 337 GLU B N 1
ATOM 6337 C CA . GLU B 1 337 ? -12.900 -3.408 -15.676 1.00 11.46 337 GLU B CA 1
ATOM 6338 C C . GLU B 1 337 ? -14.276 -2.994 -15.148 1.00 11.34 337 GLU B C 1
ATOM 6339 O O . GLU B 1 337 ? -14.356 -2.141 -14.259 1.00 11.49 337 GLU B O 1
ATOM 6345 N N . VAL B 1 338 ? -15.351 -3.571 -15.681 1.00 10.89 338 VAL B N 1
ATOM 6346 C CA . VAL B 1 338 ? -16.693 -3.223 -15.201 1.00 10.63 338 VAL B CA 1
ATOM 6347 C C . VAL B 1 338 ? -16.945 -3.851 -13.828 1.00 10.39 338 VAL B C 1
ATOM 6348 O O . VAL B 1 338 ? -17.849 -3.443 -13.095 1.00 10.21 338 VAL B O 1
ATOM 6352 N N . SER B 1 339 ? -16.133 -4.843 -13.481 1.00 10.46 339 SER B N 1
ATOM 6353 C CA . SER B 1 339 ? -16.290 -5.547 -12.213 1.00 9.94 339 SER B CA 1
ATOM 6354 C C . SER B 1 339 ? -15.363 -5.073 -11.099 1.00 9.28 339 SER B C 1
ATOM 6355 O O . SER B 1 339 ? -14.349 -4.421 -11.347 1.00 9.85 339 SER B O 1
ATOM 6358 N N . ASP B 1 340 ? -15.728 -5.421 -9.868 1.00 8.66 340 ASP B N 1
ATOM 6359 C CA . ASP B 1 340 ? -14.930 -5.095 -8.697 1.00 8.74 340 ASP B CA 1
ATOM 6360 C C . ASP B 1 340 ? -14.694 -6.397 -7.957 1.00 9.37 340 ASP B C 1
ATOM 6361 O O . ASP B 1 340 ? -15.471 -6.783 -7.077 1.00 9.60 340 ASP B O 1
ATOM 6366 N N . SER B 1 341 ? -13.622 -7.084 -8.335 1.00 9.27 341 SER B N 1
ATOM 6367 C CA . SER B 1 341 ? -13.278 -8.348 -7.708 1.00 10.29 341 SER B CA 1
ATOM 6368 C C . SER B 1 341 ? -12.488 -8.087 -6.432 1.00 10.63 341 SER B C 1
ATOM 6369 O O . SER B 1 341 ? -12.254 -8.998 -5.640 1.00 11.12 341 SER B O 1
ATOM 6372 N N . GLY B 1 342 ? -12.081 -6.838 -6.241 1.00 10.33 342 GLY B N 1
ATOM 6373 C CA . GLY B 1 342 ? -11.299 -6.487 -5.069 1.00 10.44 342 GLY B CA 1
ATOM 6374 C C . GLY B 1 342 ? -9.806 -6.650 -5.314 1.00 10.22 342 GLY B C 1
ATOM 6375 O O . GLY B 1 342 ? -8.985 -6.410 -4.429 1.00 11.36 342 GLY B O 1
ATOM 6376 N N . LEU B 1 343 ? -9.451 -7.061 -6.526 1.00 10.24 343 LEU B N 1
ATOM 6377 C CA . LEU B 1 343 ? -8.054 -7.250 -6.897 1.00 9.28 343 LEU B CA 1
ATOM 6378 C C . LEU B 1 343 ? -7.229 -5.972 -6.777 1.00 9.69 343 LEU B C 1
ATOM 6379 O O . LEU B 1 343 ? -6.077 -6.001 -6.339 1.00 9.52 343 LEU B O 1
ATOM 6384 N N . HIS B 1 344 ? -7.833 -4.851 -7.158 1.00 9.42 344 HIS B N 1
ATOM 6385 C CA . HIS B 1 344 ? -7.142 -3.566 -7.179 1.00 10.29 344 HIS B CA 1
ATOM 6386 C C . HIS B 1 344 ? -7.161 -2.695 -5.926 1.00 10.78 344 HIS B C 1
ATOM 6387 O O . HIS B 1 344 ? -6.305 -1.823 -5.770 1.00 11.48 344 HIS B O 1
ATOM 6394 N N . GLY B 1 345 ? -8.128 -2.907 -5.040 1.00 10.98 345 GLY B N 1
ATOM 6395 C CA . GLY B 1 345 ? -8.179 -2.101 -3.834 1.00 10.63 345 GLY B CA 1
ATOM 6396 C C . GLY B 1 345 ? -8.257 -0.615 -4.144 1.00 11.07 345 GLY B C 1
ATOM 6397 O O . GLY B 1 345 ? -9.035 -0.196 -5.003 1.00 10.65 345 GLY B O 1
ATOM 6398 N N . ALA B 1 346 ? -7.444 0.185 -3.458 1.00 11.57 346 ALA B N 1
ATOM 6399 C CA . ALA B 1 346 ? -7.446 1.633 -3.659 1.00 11.76 346 ALA B CA 1
ATOM 6400 C C . ALA B 1 346 ? -6.502 2.094 -4.769 1.00 12.12 346 ALA B C 1
ATOM 6401 O O . ALA B 1 346 ? -6.325 3.292 -4.985 1.00 13.15 346 ALA B O 1
ATOM 6403 N N . ASN B 1 347 ? -5.889 1.144 -5.466 1.00 12.26 347 ASN B N 1
ATOM 6404 C CA . ASN B 1 347 ? -4.982 1.464 -6.565 1.00 12.38 347 ASN B CA 1
ATOM 6405 C C . ASN B 1 347 ? -4.517 0.227 -7.316 1.00 12.75 347 ASN B C 1
ATOM 6406 O O . ASN B 1 347 ? -3.806 -0.620 -6.767 1.00 11.96 347 ASN B O 1
ATOM 6411 N N . ARG B 1 348 ? -4.924 0.153 -8.580 1.00 12.13 348 ARG B N 1
ATOM 6412 C CA . ARG B 1 348 ? -4.573 -0.942 -9.473 1.00 12.63 348 ARG B CA 1
ATOM 6413 C C . ARG B 1 348 ? -3.068 -0.972 -9.683 1.00 12.58 348 ARG B C 1
ATOM 6414 O O . ARG B 1 348 ? -2.427 0.075 -9.777 1.00 12.28 348 ARG B O 1
ATOM 6422 N N . LEU B 1 349 ? -2.508 -2.174 -9.757 1.00 12.29 349 LEU B N 1
ATOM 6423 C CA . LEU B 1 349 ? -1.084 -2.332 -10.003 1.00 12.69 349 LEU B CA 1
ATOM 6424 C C . LEU B 1 349 ? -0.988 -2.393 -11.524 1.00 12.28 349 LEU B C 1
ATOM 6425 O O . LEU B 1 349 ? -1.826 -3.021 -12.170 1.00 11.96 349 LEU B O 1
ATOM 6430 N N . ALA B 1 350 ? 0.014 -1.737 -12.098 1.00 12.76 350 ALA B N 1
ATOM 6431 C CA . ALA B 1 350 ? 0.172 -1.746 -13.551 1.00 12.83 350 ALA B CA 1
ATOM 6432 C C . ALA B 1 350 ? 0.244 -3.173 -14.097 1.00 12.96 350 ALA B C 1
ATOM 6433 O O . ALA B 1 350 ? 0.877 -4.041 -13.496 1.00 13.62 350 ALA B O 1
ATOM 6435 N N . SER B 1 351 ? -0.414 -3.401 -15.233 1.00 12.39 351 SER B N 1
ATOM 6436 C CA . SER B 1 351 ? -0.422 -4.703 -15.908 1.00 12.25 351 SER B CA 1
ATOM 6437 C C . SER B 1 351 ? -1.344 -5.757 -15.295 1.00 11.64 351 SER B C 1
ATOM 6438 O O . SER B 1 351 ? -1.490 -6.850 -15.839 1.00 11.25 351 SER B O 1
ATOM 6441 N N . ASN B 1 352 ? -1.961 -5.433 -14.167 1.00 11.48 352 ASN B N 1
ATOM 6442 C CA . ASN B 1 352 ? -2.870 -6.360 -13.503 1.00 11.04 352 ASN B CA 1
ATOM 6443 C C . ASN B 1 352 ? -4.274 -6.297 -14.082 1.00 10.86 352 ASN B C 1
ATOM 6444 O O . ASN B 1 352 ? -5.091 -7.186 -13.834 1.00 10.72 352 ASN B O 1
ATOM 6449 N N . SER B 1 353 ? -4.563 -5.252 -14.852 1.00 10.62 353 SER B N 1
ATOM 6450 C CA . SER B 1 353 ? -5.895 -5.112 -15.426 1.00 10.50 353 SER B CA 1
ATOM 6451 C C . SER B 1 353 ? -6.111 -6.028 -16.634 1.00 10.75 353 SER B C 1
ATOM 6452 O O . SER B 1 353 ? -7.140 -6.713 -16.721 1.00 10.59 353 SER B O 1
ATOM 6455 N N . LEU B 1 354 ? -5.161 -6.062 -17.564 1.00 10.21 354 LEU B N 1
ATOM 6456 C CA . LEU B 1 354 ? -5.312 -6.968 -18.704 1.00 11.06 354 LEU B CA 1
ATOM 6457 C C . LEU B 1 354 ? -5.304 -8.404 -18.163 1.00 10.42 354 LEU B C 1
ATOM 6458 O O . LEU B 1 354 ? -6.021 -9.268 -18.655 1.00 10.33 354 LEU B O 1
ATOM 6463 N N . LEU B 1 355 ? -4.492 -8.645 -17.139 1.00 10.44 355 LEU B N 1
ATOM 6464 C CA . LEU B 1 355 ? -4.411 -9.967 -16.518 1.00 9.71 355 LEU B CA 1
ATOM 6465 C C . LEU B 1 355 ? -5.768 -10.367 -15.943 1.00 9.54 355 LEU B C 1
ATOM 6466 O O . LEU B 1 355 ? -6.245 -11.484 -16.160 1.00 9.91 355 LEU B O 1
ATOM 6471 N N . GLU B 1 356 ? -6.375 -9.450 -15.195 1.00 10.02 356 GLU B N 1
ATOM 6472 C CA . GLU B 1 356 ? -7.672 -9.698 -14.579 1.00 10.30 356 GLU B CA 1
ATOM 6473 C C . GLU B 1 356 ? -8.732 -10.068 -15.616 1.00 10.08 356 GLU B C 1
ATOM 6474 O O . GLU B 1 356 ? -9.478 -11.030 -15.437 1.00 10.19 356 GLU B O 1
ATOM 6480 N N . GLY B 1 357 ? -8.791 -9.307 -16.704 1.00 10.44 357 GLY B N 1
ATOM 6481 C CA . GLY B 1 357 ? -9.772 -9.584 -17.739 1.00 10.70 357 GLY B CA 1
ATOM 6482 C C . GLY B 1 357 ? -9.609 -10.976 -18.312 1.00 11.32 357 GLY B C 1
ATOM 6483 O O . GLY B 1 357 ? -10.583 -11.712 -18.480 1.00 11.84 357 GLY B O 1
ATOM 6484 N N . LEU B 1 358 ? -8.362 -11.339 -18.600 1.00 11.44 358 LEU B N 1
ATOM 6485 C CA . LEU B 1 358 ? -8.040 -12.635 -19.180 1.00 11.45 358 LEU B CA 1
ATOM 6486 C C . LEU B 1 358 ? -8.316 -13.794 -18.225 1.00 11.26 358 LEU B C 1
ATOM 6487 O O . LEU B 1 358 ? -8.849 -14.818 -18.636 1.00 11.30 358 LEU B O 1
ATOM 6492 N N . VAL B 1 359 ? -7.949 -13.640 -16.956 1.00 11.02 359 VAL B N 1
ATOM 6493 C CA . VAL B 1 359 ? -8.177 -14.711 -15.991 1.00 11.42 359 VAL B CA 1
ATOM 6494 C C . VAL B 1 359 ? -9.664 -14.977 -15.776 1.00 11.38 359 VAL B C 1
ATOM 6495 O O . VAL B 1 359 ? -10.107 -16.117 -15.869 1.00 12.28 359 VAL B O 1
ATOM 6499 N N . PHE B 1 360 ? -10.440 -13.934 -15.501 1.00 11.27 360 PHE B N 1
ATOM 6500 C CA . PHE B 1 360 ? -11.871 -14.122 -15.275 1.00 11.17 360 PHE B CA 1
ATOM 6501 C C . PHE B 1 360 ? -12.602 -14.633 -16.514 1.00 11.51 360 PHE B C 1
ATOM 6502 O O . PHE B 1 360 ? -13.623 -15.309 -16.405 1.00 11.54 360 PHE B O 1
ATOM 6510 N N . GLY B 1 361 ? -12.068 -14.319 -17.689 1.00 11.90 361 GLY B N 1
ATOM 6511 C CA . GLY B 1 361 ? -12.686 -14.765 -18.923 1.00 12.26 361 GLY B CA 1
ATOM 6512 C C . GLY B 1 361 ? -12.346 -16.209 -19.247 1.00 12.56 361 GLY B C 1
ATOM 6513 O O . GLY B 1 361 ? -13.235 -17.034 -19.433 1.00 12.72 361 GLY B O 1
ATOM 6514 N N . ILE B 1 362 ? -11.057 -16.525 -19.312 1.00 12.28 362 ILE B N 1
ATOM 6515 C CA . ILE B 1 362 ? -10.637 -17.887 -19.625 1.00 12.21 362 ILE B CA 1
ATOM 6516 C C . ILE B 1 362 ? -11.069 -18.895 -18.560 1.00 12.23 362 ILE B C 1
ATOM 6517 O O . ILE B 1 362 ? -11.275 -20.067 -18.863 1.00 12.64 362 ILE B O 1
ATOM 6522 N N . ASN B 1 363 ? -11.225 -18.448 -17.319 1.00 12.09 363 ASN B N 1
ATOM 6523 C CA . ASN B 1 363 ? -11.627 -19.361 -16.251 1.00 12.16 363 ASN B CA 1
ATOM 6524 C C . ASN B 1 363 ? -13.140 -19.503 -16.035 1.00 12.75 363 ASN B C 1
ATOM 6525 O O . ASN B 1 363 ? -13.580 -20.359 -15.263 1.00 12.77 363 ASN B O 1
ATOM 6530 N N . LEU B 1 364 ? -13.936 -18.689 -16.726 1.00 12.87 364 LEU B N 1
ATOM 6531 C CA . LEU B 1 364 ? -15.393 -18.737 -16.572 1.00 13.82 364 LEU B CA 1
ATOM 6532 C C . LEU B 1 364 ? -16.023 -20.131 -16.750 1.00 13.86 364 LEU B C 1
ATOM 6533 O O . LEU B 1 364 ? -16.962 -20.493 -16.033 1.00 13.53 364 LEU B O 1
ATOM 6538 N N . PRO B 1 365 ? -15.533 -20.925 -17.716 1.00 14.17 365 PRO B N 1
ATOM 6539 C CA . PRO B 1 365 ? -16.103 -22.264 -17.918 1.00 14.75 365 PRO B CA 1
ATOM 6540 C C . PRO B 1 365 ? -15.977 -23.169 -16.692 1.00 15.64 365 PRO B C 1
ATOM 6541 O O . PRO B 1 365 ? -16.792 -24.066 -16.479 1.00 16.20 365 PRO B O 1
ATOM 6545 N N . ARG B 1 366 ? -14.952 -22.928 -15.888 1.00 15.98 366 ARG B N 1
ATOM 6546 C CA . ARG B 1 366 ? -14.711 -23.727 -14.690 1.00 16.55 366 ARG B CA 1
ATOM 6547 C C . ARG B 1 366 ? -15.839 -23.605 -13.664 1.00 16.60 366 ARG B C 1
ATOM 6548 O O . ARG B 1 366 ? -16.026 -24.498 -12.833 1.00 16.49 366 ARG B O 1
ATOM 6556 N N . TYR B 1 367 ? -16.602 -22.516 -13.736 1.00 16.63 367 TYR B N 1
ATOM 6557 C CA . TYR B 1 367 ? -17.680 -22.277 -12.775 1.00 16.60 367 TYR B CA 1
ATOM 6558 C C . TYR B 1 367 ? -19.086 -22.145 -13.356 1.00 16.39 367 TYR B C 1
ATOM 6559 O O . TYR B 1 367 ? -20.067 -22.250 -12.620 1.00 16.11 367 TYR B O 1
ATOM 6568 N N . VAL B 1 368 ? -19.191 -21.914 -14.661 1.00 16.26 368 VAL B N 1
ATOM 6569 C CA . VAL B 1 368 ? -20.490 -21.689 -15.287 1.00 16.72 368 VAL B CA 1
ATOM 6570 C C . VAL B 1 368 ? -21.611 -22.681 -14.983 1.00 16.93 368 VAL B C 1
ATOM 6571 O O . VAL B 1 368 ? -22.781 -22.301 -14.973 1.00 17.29 368 VAL B O 1
ATOM 6575 N N . ASP B 1 369 ? -21.271 -23.940 -14.730 1.00 17.22 369 ASP B N 1
ATOM 6576 C CA . ASP B 1 369 ? -22.295 -24.933 -14.429 1.00 17.96 369 ASP B CA 1
ATOM 6577 C C . ASP B 1 369 ? -22.461 -25.174 -12.931 1.00 17.75 369 ASP B C 1
ATOM 6578 O O . ASP B 1 369 ? -23.200 -26.063 -12.524 1.00 17.79 369 ASP B O 1
ATOM 6583 N N . SER B 1 370 ? -21.785 -24.378 -12.110 1.00 17.81 370 SER B N 1
ATOM 6584 C CA . SER B 1 370 ? -21.875 -24.551 -10.666 1.00 17.58 370 SER B CA 1
ATOM 6585 C C . SER B 1 370 ? -23.016 -23.736 -10.076 1.00 18.29 370 SER B C 1
ATOM 6586 O O . SER B 1 370 ? -23.459 -22.743 -10.665 1.00 18.31 370 SER B O 1
ATOM 6589 N N . SER B 1 371 ? -23.502 -24.162 -8.917 1.00 17.71 371 SER B N 1
ATOM 6590 C CA . SER B 1 371 ? -24.584 -23.443 -8.267 1.00 17.94 371 SER B CA 1
ATOM 6591 C C . SER B 1 371 ? -24.032 -22.074 -7.886 1.00 17.19 371 SER B C 1
ATOM 6592 O O . SER B 1 371 ? -22.901 -21.962 -7.411 1.00 17.27 371 SER B O 1
ATOM 6595 N N . TRP B 1 372 ? -24.833 -21.037 -8.100 1.00 16.60 372 TRP B N 1
ATOM 6596 C CA . TRP B 1 372 ? -24.413 -19.673 -7.808 1.00 15.90 372 TRP B CA 1
ATOM 6597 C C . TRP B 1 372 ? -24.005 -19.463 -6.350 1.00 16.44 372 TRP B C 1
ATOM 6598 O O . TRP B 1 372 ? -24.707 -19.883 -5.427 1.00 16.56 372 TRP B O 1
ATOM 6609 N N . GLU B 1 373 ? -22.862 -18.810 -6.154 1.00 16.69 373 GLU B N 1
ATOM 6610 C CA . GLU B 1 373 ? -22.361 -18.521 -4.815 1.00 17.47 373 GLU B CA 1
ATOM 6611 C C . GLU B 1 373 ? -22.594 -17.063 -4.439 1.00 17.29 373 GLU B C 1
ATOM 6612 O O . GLU B 1 373 ? -22.870 -16.751 -3.281 1.00 17.13 373 GLU B O 1
ATOM 6618 N N . GLY B 1 374 ? -22.477 -16.168 -5.414 1.00 16.40 374 GLY B N 1
ATOM 6619 C CA . GLY B 1 374 ? -22.705 -14.761 -5.137 1.00 16.02 374 GLY B CA 1
ATOM 6620 C C . GLY B 1 374 ? -21.616 -14.066 -4.340 1.00 15.77 374 GLY B C 1
ATOM 6621 O O . GLY B 1 374 ? -20.486 -14.543 -4.274 1.00 14.84 374 GLY B O 1
ATOM 6622 N N . ILE B 1 375 ? -21.973 -12.939 -3.725 1.00 15.80 375 ILE B N 1
ATOM 6623 C CA . ILE B 1 375 ? -21.029 -12.131 -2.955 1.00 15.56 375 ILE B CA 1
ATOM 6624 C C . ILE B 1 375 ? -21.426 -11.918 -1.500 1.00 15.88 375 ILE B C 1
ATOM 6625 O O . ILE B 1 375 ? -22.504 -12.305 -1.058 1.00 15.55 375 ILE B O 1
ATOM 6630 N N . SER B 1 376 ? -20.531 -11.273 -0.768 1.00 15.81 376 SER B N 1
ATOM 6631 C CA . SER B 1 376 ? -20.764 -10.949 0.627 1.00 16.49 376 SER B CA 1
ATOM 6632 C C . SER B 1 376 ? -20.355 -9.497 0.792 1.00 16.44 376 SER B C 1
ATOM 6633 O O . SER B 1 376 ? -19.354 -9.070 0.217 1.00 16.32 376 SER B O 1
ATOM 6636 N N . THR B 1 377 ? -21.133 -8.735 1.557 1.00 16.51 377 THR B N 1
ATOM 6637 C CA . THR B 1 377 ? -20.818 -7.331 1.792 1.00 16.17 377 THR B CA 1
ATOM 6638 C C . THR B 1 377 ? -20.265 -7.140 3.199 1.00 16.53 377 THR B C 1
ATOM 6639 O O . THR B 1 377 ? -20.097 -6.012 3.662 1.00 16.23 377 THR B O 1
ATOM 6643 N N . ASP B 1 378 ? -19.983 -8.249 3.874 1.00 16.62 378 ASP B N 1
ATOM 6644 C CA . ASP B 1 378 ? -19.448 -8.202 5.228 1.00 17.39 378 ASP B CA 1
ATOM 6645 C C . ASP B 1 378 ? -18.160 -7.388 5.292 1.00 16.74 378 ASP B C 1
ATOM 6646 O O . ASP B 1 378 ? -17.738 -6.970 6.368 1.00 16.54 378 ASP B O 1
ATOM 6651 N N . ASP B 1 379 ? -17.535 -7.164 4.141 1.00 16.08 379 ASP B N 1
ATOM 6652 C CA . ASP B 1 379 ? -16.300 -6.385 4.099 1.00 15.25 379 ASP B CA 1
ATOM 6653 C C . ASP B 1 379 ? -16.590 -4.912 3.808 1.00 15.08 379 ASP B C 1
ATOM 6654 O O . ASP B 1 379 ? -15.706 -4.162 3.388 1.00 15.51 379 ASP B O 1
ATOM 6659 N N . GLY B 1 380 ? -17.831 -4.493 4.036 1.00 15.11 380 GLY B N 1
ATOM 6660 C CA . GLY B 1 380 ? -18.179 -3.106 3.780 1.00 15.15 380 GLY B CA 1
ATOM 6661 C C . GLY B 1 380 ? -19.516 -2.658 4.343 1.00 15.17 380 GLY B C 1
ATOM 6662 O O . GLY B 1 380 ? -20.136 -3.359 5.143 1.00 15.24 380 GLY B O 1
ATOM 6663 N N . ILE B 1 381 ? -19.950 -1.474 3.921 1.00 14.39 381 ILE B N 1
ATOM 6664 C CA . ILE B 1 381 ? -21.209 -0.893 4.365 1.00 14.68 381 ILE B CA 1
ATOM 6665 C C . ILE B 1 381 ? -22.091 -0.654 3.150 1.00 14.57 381 ILE B C 1
ATOM 6666 O O . ILE B 1 381 ? -21.671 -0.001 2.196 1.00 14.38 381 ILE B O 1
ATOM 6671 N N . VAL B 1 382 ? -23.311 -1.176 3.183 1.00 14.74 382 VAL B N 1
ATOM 6672 C CA . VAL B 1 382 ? -24.226 -1.004 2.062 1.00 14.27 382 VAL B CA 1
ATOM 6673 C C . VAL B 1 382 ? -25.051 0.272 2.221 1.00 14.98 382 VAL B C 1
ATOM 6674 O O . VAL B 1 382 ? -25.582 0.555 3.297 1.00 15.01 382 VAL B O 1
ATOM 6678 N N . HIS B 1 383 ? -25.133 1.045 1.143 1.00 15.15 383 HIS B N 1
ATOM 6679 C CA . HIS B 1 383 ? -25.893 2.289 1.128 1.00 15.98 383 HIS B CA 1
ATOM 6680 C C . HIS B 1 383 ? -26.994 2.189 0.080 1.00 15.89 383 HIS B C 1
ATOM 6681 O O . HIS B 1 383 ? -26.708 2.095 -1.109 1.00 16.21 383 HIS B O 1
ATOM 6688 N N . SER B 1 384 ? -28.251 2.200 0.509 1.00 16.02 384 SER B N 1
ATOM 6689 C CA . SER B 1 384 ? -29.342 2.128 -0.453 1.00 16.59 384 SER B CA 1
ATOM 6690 C C . SER B 1 384 ? -29.574 3.531 -0.982 1.00 17.70 384 SER B C 1
ATOM 6691 O O . SER B 1 384 ? -29.703 4.477 -0.211 1.00 18.07 384 SER B O 1
ATOM 6694 N N . VAL B 1 385 ? -29.613 3.669 -2.300 1.00 18.53 385 VAL B N 1
ATOM 6695 C CA . VAL B 1 385 ? -29.807 4.978 -2.902 1.00 19.76 385 VAL B CA 1
ATOM 6696 C C . VAL B 1 385 ? -30.994 5.026 -3.859 1.00 20.61 385 VAL B C 1
ATOM 6697 O O . VAL B 1 385 ? -31.317 4.043 -4.527 1.00 20.40 385 VAL B O 1
ATOM 6701 N N . ARG B 1 386 ? -31.647 6.181 -3.906 1.00 21.95 386 ARG B N 1
ATOM 6702 C CA . ARG B 1 386 ? -32.788 6.374 -4.780 1.00 23.54 386 ARG B CA 1
ATOM 6703 C C . ARG B 1 386 ? -32.379 7.236 -5.955 1.00 24.38 386 ARG B C 1
ATOM 6704 O O . ARG B 1 386 ? -31.690 8.244 -5.788 1.00 25.15 386 ARG B O 1
ATOM 6712 N N . ILE B 1 387 ? -32.809 6.825 -7.142 1.00 25.52 387 ILE B N 1
ATOM 6713 C CA . ILE B 1 387 ? -32.507 7.539 -8.373 1.00 26.55 387 ILE B CA 1
ATOM 6714 C C . ILE B 1 387 ? -33.799 8.044 -9.013 1.00 27.30 387 ILE B C 1
ATOM 6715 O O . ILE B 1 387 ? -34.668 7.253 -9.382 1.00 26.97 387 ILE B O 1
ATOM 6720 N N . SER B 1 388 ? -33.920 9.363 -9.130 1.00 28.76 388 SER B N 1
ATOM 6721 C CA . SER B 1 388 ? -35.093 9.979 -9.738 1.00 30.43 388 SER B CA 1
ATOM 6722 C C . SER B 1 388 ? -34.747 11.382 -10.221 1.00 31.12 388 SER B C 1
ATOM 6723 O O . SER B 1 388 ? -33.684 11.918 -9.901 1.00 31.34 388 SER B O 1
ATOM 6726 N N . GLY B 1 389 ? -35.652 11.974 -10.991 1.00 31.95 389 GLY B N 1
ATOM 6727 C CA . GLY B 1 389 ? -35.419 13.308 -11.507 1.00 32.76 389 GLY B CA 1
ATOM 6728 C C . GLY B 1 389 ? -35.501 13.320 -13.017 1.00 33.44 389 GLY B C 1
ATOM 6729 O O . GLY B 1 389 ? -35.528 12.266 -13.651 1.00 33.51 389 GLY B O 1
ATOM 6730 N N . ASN B 1 390 ? -35.546 14.512 -13.599 1.00 34.09 390 ASN B N 1
ATOM 6731 C CA . ASN B 1 390 ? -35.625 14.636 -15.047 1.00 34.76 390 ASN B CA 1
ATOM 6732 C C . ASN B 1 390 ? -34.682 15.715 -15.554 1.00 35.17 390 ASN B C 1
ATOM 6733 O O . ASN B 1 390 ? -34.929 16.335 -16.591 1.00 35.43 390 ASN B O 1
ATOM 6738 N N . LYS B 1 391 ? -33.603 15.937 -14.810 1.00 35.37 391 LYS B N 1
ATOM 6739 C CA . LYS B 1 391 ? -32.606 16.929 -15.190 1.00 35.70 391 LYS B CA 1
ATOM 6740 C C . LYS B 1 391 ? -31.618 16.262 -16.137 1.00 35.44 391 LYS B C 1
ATOM 6741 O O . LYS B 1 391 ? -31.111 15.175 -15.857 1.00 35.23 391 LYS B O 1
ATOM 6747 N N . THR B 1 392 ? -31.349 16.918 -17.258 1.00 34.78 392 THR B N 1
ATOM 6748 C CA . THR B 1 392 ? -30.443 16.375 -18.256 1.00 34.52 392 THR B CA 1
ATOM 6749 C C . THR B 1 392 ? -29.119 17.131 -18.251 1.00 33.81 392 THR B C 1
ATOM 6750 O O . THR B 1 392 ? -29.101 18.358 -18.201 1.00 34.14 392 THR B O 1
ATOM 6754 N N . LEU B 1 393 ? -28.015 16.393 -18.303 1.00 32.91 393 LEU B N 1
ATOM 6755 C CA . LEU B 1 393 ? -26.688 16.999 -18.315 1.00 32.05 393 LEU B CA 1
ATOM 6756 C C . LEU B 1 393 ? -25.917 16.526 -19.543 1.00 31.27 393 LEU B C 1
ATOM 6757 O O . LEU B 1 393 ? -25.915 15.337 -19.864 1.00 31.39 393 LEU B O 1
ATOM 6762 N N . SER B 1 394 ? -25.266 17.457 -20.232 1.00 30.21 394 SER B N 1
ATOM 6763 C CA . SER B 1 394 ? -24.481 17.097 -21.405 1.00 28.84 394 SER B CA 1
ATOM 6764 C C . SER B 1 394 ? -23.301 16.265 -20.907 1.00 28.02 394 SER B C 1
ATOM 6765 O O . SER B 1 394 ? -22.982 16.288 -19.716 1.00 27.57 394 SER B O 1
ATOM 6768 N N . LEU B 1 395 ? -22.661 15.524 -21.806 1.00 27.01 395 LEU B N 1
ATOM 6769 C CA . LEU B 1 395 ? -21.517 14.712 -21.415 1.00 26.64 395 LEU B CA 1
ATOM 6770 C C . LEU B 1 395 ? -20.366 15.642 -21.046 1.00 26.43 395 LEU B C 1
ATOM 6771 O O . LEU B 1 395 ? -19.605 15.370 -20.117 1.00 26.51 395 LEU B O 1
ATOM 6776 N N . LYS B 1 396 ? -20.249 16.746 -21.775 1.00 25.37 396 LYS B N 1
ATOM 6777 C CA . LYS B 1 396 ? -19.193 17.715 -21.516 1.00 24.44 396 LYS B CA 1
ATOM 6778 C C . LYS B 1 396 ? -19.266 18.238 -20.083 1.00 23.24 396 LYS B C 1
ATOM 6779 O O . LYS B 1 396 ? -18.256 18.292 -19.382 1.00 22.44 396 LYS B O 1
ATOM 6785 N N . GLU B 1 397 ? -20.463 18.623 -19.651 1.00 22.44 397 GLU B N 1
ATOM 6786 C CA . GLU B 1 397 ? -20.645 19.147 -18.303 1.00 22.12 397 GLU B CA 1
ATOM 6787 C C . GLU B 1 397 ? -20.301 18.092 -17.258 1.00 20.58 397 GLU B C 1
ATOM 6788 O O . GLU B 1 397 ? -19.642 18.387 -16.265 1.00 20.38 397 GLU B O 1
ATOM 6794 N N . ILE B 1 398 ? -20.744 16.861 -17.484 1.00 19.11 398 ILE B N 1
ATOM 6795 C CA . ILE B 1 398 ? -20.450 15.783 -16.549 1.00 18.12 398 ILE B CA 1
ATOM 6796 C C . ILE B 1 398 ? -18.943 15.582 -16.471 1.00 17.41 398 ILE B C 1
ATOM 6797 O O . ILE B 1 398 ? -18.378 15.464 -15.386 1.00 17.67 398 ILE B O 1
ATOM 6802 N N . ARG B 1 399 ? -18.292 15.559 -17.628 1.00 16.42 399 ARG B N 1
ATOM 6803 C CA . ARG B 1 399 ? -16.854 15.356 -17.672 1.00 16.17 399 ARG B CA 1
ATOM 6804 C C . ARG B 1 399 ? -16.086 16.449 -16.942 1.00 15.84 399 ARG B C 1
ATOM 6805 O O . ARG B 1 399 ? -15.042 16.183 -16.360 1.00 15.54 399 ARG B O 1
ATOM 6813 N N . ARG B 1 400 ? -16.602 17.677 -16.972 1.00 16.05 400 ARG B N 1
ATOM 6814 C CA . ARG B 1 400 ? -15.952 18.790 -16.285 1.00 16.23 400 ARG B CA 1
ATOM 6815 C C . ARG B 1 400 ? -16.228 18.724 -14.784 1.00 15.61 400 ARG B C 1
ATOM 6816 O O . ARG B 1 400 ? -15.321 18.883 -13.961 1.00 15.50 400 ARG B O 1
ATOM 6824 N N . ILE B 1 401 ? -17.489 18.501 -14.430 1.00 15.92 401 ILE B N 1
ATOM 6825 C CA . ILE B 1 401 ? -17.869 18.421 -13.027 1.00 16.57 401 ILE B CA 1
ATOM 6826 C C . ILE B 1 401 ? -17.034 17.359 -12.317 1.00 16.32 401 ILE B C 1
ATOM 6827 O O . ILE B 1 401 ? -16.508 17.596 -11.229 1.00 16.04 401 ILE B O 1
ATOM 6832 N N . ASN B 1 402 ? -16.904 16.191 -12.940 1.00 16.15 402 ASN B N 1
ATOM 6833 C CA . ASN B 1 402 ? -16.130 15.103 -12.351 1.00 15.89 402 ASN B CA 1
ATOM 6834 C C . ASN B 1 402 ? -14.646 15.458 -12.234 1.00 15.90 402 ASN B C 1
ATOM 6835 O O . ASN B 1 402 ? -13.999 15.134 -11.242 1.00 16.22 402 ASN B O 1
ATOM 6840 N N . TRP B 1 403 ? -14.106 16.125 -13.248 1.00 16.08 403 TRP B N 1
ATOM 6841 C CA . TRP B 1 403 ? -12.700 16.503 -13.225 1.00 16.19 403 TRP B CA 1
ATOM 6842 C C . TRP B 1 403 ? -12.384 17.542 -12.153 1.00 16.31 403 TRP B C 1
ATOM 6843 O O . TRP B 1 403 ? -11.350 17.469 -11.487 1.00 16.04 403 TRP B O 1
ATOM 6854 N N . GLU B 1 404 ? -13.283 18.502 -11.978 1.00 15.99 404 GLU B N 1
ATOM 6855 C CA . GLU B 1 404 ? -13.067 19.566 -11.010 1.00 16.45 404 GLU B CA 1
ATOM 6856 C C . GLU B 1 404 ? -13.672 19.327 -9.632 1.00 15.59 404 GLU B C 1
ATOM 6857 O O . GLU B 1 404 ? -13.180 19.861 -8.644 1.00 15.13 404 GLU B O 1
ATOM 6863 N N . ASN B 1 405 ? -14.732 18.531 -9.561 1.00 15.38 405 ASN B N 1
ATOM 6864 C CA . ASN B 1 405 ? -15.394 18.284 -8.284 1.00 15.71 405 ASN B CA 1
ATOM 6865 C C . ASN B 1 405 ? -15.282 16.870 -7.719 1.00 15.47 405 ASN B C 1
ATOM 6866 O O . ASN B 1 405 ? -15.589 16.647 -6.544 1.00 15.36 405 ASN B O 1
ATOM 6871 N N . VAL B 1 406 ? -14.857 15.919 -8.546 1.00 15.30 406 VAL B N 1
ATOM 6872 C CA . VAL B 1 406 ? -14.710 14.535 -8.100 1.00 15.52 406 VAL B CA 1
ATOM 6873 C C . VAL B 1 406 ? -13.413 14.019 -8.705 1.00 15.51 406 VAL B C 1
ATOM 6874 O O . VAL B 1 406 ? -13.323 12.870 -9.130 1.00 16.27 406 VAL B O 1
ATOM 6878 N N . GLY B 1 407 ? -12.405 14.885 -8.727 1.00 14.81 407 GLY B N 1
ATOM 6879 C CA . GLY B 1 407 ? -11.135 14.528 -9.330 1.00 14.33 407 GLY B CA 1
ATOM 6880 C C . GLY B 1 407 ? -9.944 14.125 -8.483 1.00 13.67 407 GLY B C 1
ATOM 6881 O O . GLY B 1 407 ? -10.075 13.522 -7.416 1.00 13.55 407 GLY B O 1
ATOM 6882 N N . ILE B 1 408 ? -8.766 14.470 -8.995 1.00 13.37 408 ILE B N 1
ATOM 6883 C CA . ILE B 1 408 ? -7.487 14.144 -8.381 1.00 13.45 408 ILE B CA 1
ATOM 6884 C C . ILE B 1 408 ? -7.334 14.608 -6.937 1.00 14.10 408 ILE B C 1
ATOM 6885 O O . ILE B 1 408 ? -6.662 13.957 -6.136 1.00 14.43 408 ILE B O 1
ATOM 6890 N N . ILE B 1 409 ? -7.946 15.738 -6.608 1.00 13.97 409 ILE B N 1
ATOM 6891 C CA . ILE B 1 409 ? -7.920 16.256 -5.247 1.00 13.87 409 ILE B CA 1
ATOM 6892 C C . ILE B 1 409 ? -9.370 16.576 -4.947 1.00 13.70 409 ILE B C 1
ATOM 6893 O O . ILE B 1 409 ? -10.043 17.202 -5.755 1.00 13.23 409 ILE B O 1
ATOM 6898 N N . ARG B 1 410 ? -9.857 16.134 -3.795 1.00 14.30 410 ARG B N 1
ATOM 6899 C CA . ARG B 1 410 ? -11.253 16.358 -3.439 1.00 14.72 410 ARG B CA 1
ATOM 6900 C C . ARG B 1 410 ? -11.411 17.003 -2.070 1.00 15.19 410 ARG B C 1
ATOM 6901 O O . ARG B 1 410 ? -10.494 16.977 -1.249 1.00 15.21 410 ARG B O 1
ATOM 6909 N N . ASN B 1 411 ? -12.576 17.601 -1.844 1.00 15.95 411 ASN B N 1
ATOM 6910 C CA . ASN B 1 411 ? -12.900 18.217 -0.563 1.00 17.11 411 ASN B CA 1
ATOM 6911 C C . ASN B 1 411 ? -14.415 18.238 -0.458 1.00 17.49 411 ASN B C 1
ATOM 6912 O O . ASN B 1 411 ? -15.114 18.135 -1.468 1.00 17.38 411 ASN B O 1
ATOM 6917 N N . GLU B 1 412 ? -14.918 18.353 0.762 1.00 18.03 412 GLU B N 1
ATOM 6918 C CA . GLU B 1 412 ? -16.354 18.341 1.003 1.00 18.97 412 GLU B CA 1
ATOM 6919 C C . GLU B 1 412 ? -17.177 19.315 0.163 1.00 18.86 412 GLU B C 1
ATOM 6920 O O . GLU B 1 412 ? -18.163 18.921 -0.460 1.00 18.40 412 GLU B O 1
ATOM 6926 N N . GLU B 1 413 ? -16.776 20.580 0.140 1.00 19.57 413 GLU B N 1
ATOM 6927 C CA . GLU B 1 413 ? -17.518 21.582 -0.616 1.00 20.77 413 GLU B CA 1
ATOM 6928 C C . GLU B 1 413 ? -17.762 21.169 -2.063 1.00 19.96 413 GLU B C 1
ATOM 6929 O O . GLU B 1 413 ? -18.901 21.176 -2.533 1.00 20.09 413 GLU B O 1
ATOM 6935 N N . LYS B 1 414 ? -16.697 20.804 -2.765 1.00 19.81 414 LYS B N 1
ATOM 6936 C CA . LYS B 1 414 ? -16.817 20.396 -4.158 1.00 19.59 414 LYS B CA 1
ATOM 6937 C C . LYS B 1 414 ? -17.610 19.102 -4.329 1.00 18.85 414 LYS B C 1
ATOM 6938 O O . LYS B 1 414 ? -18.467 19.014 -5.204 1.00 18.89 414 LYS B O 1
ATOM 6944 N N . LEU B 1 415 ? -17.333 18.103 -3.498 1.00 17.68 415 LEU B N 1
ATOM 6945 C CA . LEU B 1 415 ? -18.049 16.832 -3.592 1.00 17.20 415 LEU B CA 1
ATOM 6946 C C . LEU B 1 415 ? -19.554 17.037 -3.408 1.00 17.43 415 LEU B C 1
ATOM 6947 O O . LEU B 1 415 ? -20.368 16.454 -4.135 1.00 17.18 415 LEU B O 1
ATOM 6952 N N . VAL B 1 416 ? -19.922 17.868 -2.440 1.00 17.57 416 VAL B N 1
ATOM 6953 C CA . VAL B 1 416 ? -21.329 18.140 -2.182 1.00 18.58 416 VAL B CA 1
ATOM 6954 C C . VAL B 1 416 ? -21.993 18.811 -3.380 1.00 18.11 416 VAL B C 1
ATOM 6955 O O . VAL B 1 416 ? -23.137 18.504 -3.709 1.00 18.69 416 VAL B O 1
ATOM 6959 N N . LYS B 1 417 ? -21.286 19.729 -4.033 1.00 18.28 417 LYS B N 1
ATOM 6960 C CA . LYS B 1 417 ? -21.849 20.402 -5.196 1.00 19.04 417 LYS B CA 1
ATOM 6961 C C . LYS B 1 417 ? -22.086 19.389 -6.308 1.00 18.26 417 LYS B C 1
ATOM 6962 O O . LYS B 1 417 ? -23.116 19.430 -6.980 1.00 18.52 417 LYS B O 1
ATOM 6968 N N . ALA B 1 418 ? -21.141 18.473 -6.496 1.00 17.97 418 ALA B N 1
ATOM 6969 C CA . ALA B 1 418 ? -21.289 17.447 -7.525 1.00 17.45 418 ALA B CA 1
ATOM 6970 C C . ALA B 1 418 ? -22.464 16.534 -7.159 1.00 17.35 418 ALA B C 1
ATOM 6971 O O . ALA B 1 418 ? -23.316 16.237 -7.998 1.00 17.30 418 ALA B O 1
ATOM 6973 N N . ILE B 1 419 ? -22.508 16.101 -5.901 1.00 17.13 419 ILE B N 1
ATOM 6974 C CA . ILE B 1 419 ? -23.580 15.233 -5.424 1.00 16.50 419 ILE B CA 1
ATOM 6975 C C . ILE B 1 419 ? -24.949 15.854 -5.716 1.00 17.53 419 ILE B C 1
ATOM 6976 O O . ILE B 1 419 ? -25.803 15.222 -6.344 1.00 16.78 419 ILE B O 1
ATOM 6981 N N . ASN B 1 420 ? -25.158 17.090 -5.266 1.00 17.94 420 ASN B N 1
ATOM 6982 C CA . ASN B 1 420 ? -26.431 17.768 -5.497 1.00 18.36 420 ASN B CA 1
ATOM 6983 C C . ASN B 1 420 ? -26.746 17.900 -6.987 1.00 18.55 420 ASN B C 1
ATOM 6984 O O . ASN B 1 420 ? -27.901 17.778 -7.396 1.00 18.78 420 ASN B O 1
ATOM 6989 N N . THR B 1 421 ? -25.724 18.151 -7.798 1.00 18.54 421 THR B N 1
ATOM 6990 C CA . THR B 1 421 ? -25.934 18.286 -9.235 1.00 18.83 421 THR B CA 1
ATOM 6991 C C . THR B 1 421 ? -26.424 16.975 -9.855 1.00 18.66 421 THR B C 1
ATOM 6992 O O . THR B 1 421 ? -27.373 16.969 -10.636 1.00 18.71 421 THR B O 1
ATOM 6996 N N . TYR B 1 422 ? -25.789 15.865 -9.496 1.00 18.76 422 TYR B N 1
ATOM 6997 C CA . TYR B 1 422 ? -26.170 14.573 -10.056 1.00 18.73 422 TYR B CA 1
ATOM 6998 C C . TYR B 1 422 ? -27.415 13.946 -9.430 1.00 19.49 422 TYR B C 1
ATOM 6999 O O . TYR B 1 422 ? -28.040 13.072 -10.029 1.00 18.68 422 TYR B O 1
ATOM 7008 N N . SER B 1 423 ? -27.782 14.403 -8.239 1.00 20.82 423 SER B N 1
ATOM 7009 C CA . SER B 1 423 ? -28.944 13.866 -7.528 1.00 22.14 423 SER B CA 1
ATOM 7010 C C . SER B 1 423 ? -30.280 13.975 -8.272 1.00 22.62 423 SER B C 1
ATOM 7011 O O . SER B 1 423 ? -31.209 13.207 -8.010 1.00 23.01 423 SER B O 1
ATOM 7014 N N . SER B 1 424 ? -30.385 14.924 -9.194 1.00 23.54 424 SER B N 1
ATOM 7015 C CA . SER B 1 424 ? -31.633 15.108 -9.926 1.00 24.34 424 SER B CA 1
ATOM 7016 C C . SER B 1 424 ? -31.590 14.620 -11.373 1.00 24.58 424 SER B C 1
ATOM 7017 O O . SER B 1 424 ? -32.292 15.152 -12.237 1.00 24.79 424 SER B O 1
ATOM 7020 N N . SER B 1 425 ? -30.777 13.600 -11.632 1.00 24.25 425 SER B N 1
ATOM 7021 C CA . SER B 1 425 ? -30.660 13.048 -12.977 1.00 24.31 425 SER B CA 1
ATOM 7022 C C . SER B 1 425 ? -30.695 11.521 -12.962 1.00 23.80 425 SER B C 1
ATOM 7023 O O . SER B 1 425 ? -30.123 10.887 -12.074 1.00 23.94 425 SER B O 1
ATOM 7026 N N . THR B 1 426 ? -31.371 10.939 -13.949 1.00 22.93 426 THR B N 1
ATOM 7027 C CA . THR B 1 426 ? -31.479 9.487 -14.051 1.00 21.83 426 THR B CA 1
ATOM 7028 C C . THR B 1 426 ? -30.622 8.969 -15.199 1.00 20.92 426 THR B C 1
ATOM 7029 O O . THR B 1 426 ? -30.620 7.771 -15.487 1.00 20.75 426 THR B O 1
ATOM 7033 N N . GLN B 1 427 ? -29.910 9.875 -15.865 1.00 19.95 427 GLN B N 1
ATOM 7034 C CA . GLN B 1 427 ? -29.037 9.487 -16.972 1.00 19.00 427 GLN B CA 1
ATOM 7035 C C . GLN B 1 427 ? -28.013 8.496 -16.437 1.00 17.30 427 GLN B C 1
ATOM 7036 O O . GLN B 1 427 ? -27.596 8.597 -15.282 1.00 16.03 427 GLN B O 1
ATOM 7042 N N . ASN B 1 428 ? -27.605 7.547 -17.271 1.00 16.04 428 ASN B N 1
ATOM 7043 C CA . ASN B 1 428 ? -26.620 6.557 -16.849 1.00 15.99 428 ASN B CA 1
ATOM 7044 C C . ASN B 1 428 ? -25.309 7.197 -16.419 1.00 15.44 428 ASN B C 1
ATOM 7045 O O . ASN B 1 428 ? -24.731 6.812 -15.405 1.00 15.30 428 ASN B O 1
ATOM 7050 N N . GLU B 1 429 ? -24.837 8.171 -17.192 1.00 14.98 429 GLU B N 1
ATOM 7051 C CA . GLU B 1 429 ? -23.585 8.855 -16.877 1.00 14.87 429 GLU B CA 1
ATOM 7052 C C . GLU B 1 429 ? -23.689 9.622 -15.558 1.00 14.60 429 GLU B C 1
ATOM 7053 O O . GLU B 1 429 ? -22.707 9.756 -14.826 1.00 14.90 429 GLU B O 1
ATOM 7059 N N . ALA B 1 430 ? -24.883 10.127 -15.267 1.00 14.05 430 ALA B N 1
ATOM 7060 C CA . ALA B 1 430 ? -25.122 10.873 -14.037 1.00 13.87 430 ALA B CA 1
ATOM 7061 C C . ALA B 1 430 ? -25.204 9.928 -12.839 1.00 13.51 430 ALA B C 1
ATOM 7062 O O . ALA B 1 430 ? -24.737 10.254 -11.747 1.00 13.39 430 ALA B O 1
ATOM 7064 N N . ILE B 1 431 ? -25.808 8.762 -13.042 1.00 13.74 431 ILE B N 1
ATOM 7065 C CA . ILE B 1 431 ? -25.931 7.787 -11.962 1.00 14.01 431 ILE B CA 1
ATOM 7066 C C . ILE B 1 431 ? -24.540 7.354 -11.479 1.00 13.37 431 ILE B C 1
ATOM 7067 O O . ILE B 1 431 ? -24.268 7.341 -10.279 1.00 13.44 431 ILE B O 1
ATOM 7072 N N . ILE B 1 432 ? -23.660 7.017 -12.417 1.00 13.06 432 ILE B N 1
ATOM 7073 C CA . ILE B 1 432 ? -22.306 6.585 -12.073 1.00 12.80 432 ILE B CA 1
ATOM 7074 C C . ILE B 1 432 ? -21.531 7.694 -11.362 1.00 13.09 432 ILE B C 1
ATOM 7075 O O . ILE B 1 432 ? -20.847 7.451 -10.360 1.00 12.58 432 ILE B O 1
ATOM 7080 N N . SER B 1 433 ? -21.631 8.906 -11.900 1.00 13.28 433 SER B N 1
ATOM 7081 C CA . SER B 1 433 ? -20.948 10.058 -11.330 1.00 13.91 433 SER B CA 1
ATOM 7082 C C . SER B 1 433 ? -21.504 10.343 -9.934 1.00 14.16 433 SER B C 1
ATOM 7083 O O . SER B 1 433 ? -20.776 10.779 -9.038 1.00 13.66 433 SER B O 1
ATOM 7086 N N . TYR B 1 434 ? -22.799 10.090 -9.762 1.00 14.70 434 TYR B N 1
ATOM 7087 C CA . TYR B 1 434 ? -23.476 10.309 -8.487 1.00 15.54 434 TYR B CA 1
ATOM 7088 C C . TYR B 1 434 ? -22.937 9.371 -7.406 1.00 15.13 434 TYR B C 1
ATOM 7089 O O . TYR B 1 434 ? -22.589 9.808 -6.307 1.00 15.02 434 TYR B O 1
ATOM 7098 N N . LEU B 1 435 ? -22.865 8.082 -7.724 1.00 14.69 435 LEU B N 1
ATOM 7099 C CA . LEU B 1 435 ? -22.376 7.089 -6.775 1.00 14.12 435 LEU B CA 1
ATOM 7100 C C . LEU B 1 435 ? -20.906 7.331 -6.427 1.00 13.51 435 LEU B C 1
ATOM 7101 O O . LEU B 1 435 ? -20.491 7.151 -5.279 1.00 14.29 435 LEU B O 1
ATOM 7106 N N . THR B 1 436 ? -20.120 7.738 -7.418 1.00 13.16 436 THR B N 1
ATOM 7107 C CA . THR B 1 436 ? -18.703 8.009 -7.200 1.00 13.14 436 THR B CA 1
ATOM 7108 C C . THR B 1 436 ? -18.551 9.162 -6.202 1.00 13.33 436 THR B C 1
ATOM 7109 O O . THR B 1 436 ? -17.873 9.031 -5.184 1.00 13.62 436 THR B O 1
ATOM 7113 N N . ALA B 1 437 ? -19.194 10.285 -6.500 1.00 13.26 437 ALA B N 1
ATOM 7114 C CA . ALA B 1 437 ? -19.136 11.464 -5.641 1.00 13.42 437 ALA B CA 1
ATOM 7115 C C . ALA B 1 437 ? -19.684 11.179 -4.237 1.00 13.62 437 ALA B C 1
ATOM 7116 O O . ALA B 1 437 ? -19.126 11.637 -3.242 1.00 13.91 437 ALA B O 1
ATOM 7118 N N . LEU B 1 438 ? -20.779 10.433 -4.156 1.00 13.81 438 LEU B N 1
ATOM 7119 C CA . LEU B 1 438 ? -21.355 10.101 -2.855 1.00 13.42 438 LEU B CA 1
ATOM 7120 C C . LEU B 1 438 ? -20.339 9.338 -2.017 1.00 13.80 438 LEU B C 1
ATOM 7121 O O . LEU B 1 438 ? -20.126 9.643 -0.839 1.00 13.87 438 LEU B O 1
ATOM 7126 N N . ALA B 1 439 ? -19.710 8.342 -2.635 1.00 14.11 439 ALA B N 1
ATOM 7127 C CA . ALA B 1 439 ? -18.722 7.517 -1.952 1.00 13.70 439 ALA B CA 1
ATOM 7128 C C . ALA B 1 439 ? -17.504 8.335 -1.546 1.00 13.79 439 ALA B C 1
ATOM 7129 O O . ALA B 1 439 ? -16.960 8.160 -0.452 1.00 13.82 439 ALA B O 1
ATOM 7131 N N . ALA B 1 440 ? -17.076 9.226 -2.433 1.00 13.69 440 ALA B N 1
ATOM 7132 C CA . ALA B 1 440 ? -15.922 10.076 -2.161 1.00 13.97 440 ALA B CA 1
ATOM 7133 C C . ALA B 1 440 ? -16.178 10.925 -0.917 1.00 14.17 440 ALA B C 1
ATOM 7134 O O . ALA B 1 440 ? -15.283 11.132 -0.095 1.00 13.64 440 ALA B O 1
ATOM 7136 N N . GLU B 1 441 ? -17.413 11.403 -0.785 1.00 14.69 441 GLU B N 1
ATOM 7137 C CA . GLU B 1 441 ? -17.816 12.235 0.351 1.00 15.06 441 GLU B CA 1
ATOM 7138 C C . GLU B 1 441 ? -17.852 11.398 1.639 1.00 15.37 441 GLU B C 1
ATOM 7139 O O . GLU B 1 441 ? -17.374 11.837 2.688 1.00 15.97 441 GLU B O 1
ATOM 7145 N N . ILE B 1 442 ? -18.403 10.188 1.541 1.00 15.13 442 ILE B N 1
ATOM 7146 C CA . ILE B 1 442 ? -18.508 9.265 2.675 1.00 14.77 442 ILE B CA 1
ATOM 7147 C C . ILE B 1 442 ? -17.137 8.825 3.216 1.00 14.42 442 ILE B C 1
ATOM 7148 O O . ILE B 1 442 ? -16.943 8.704 4.431 1.00 13.90 442 ILE B O 1
ATOM 7153 N N . ARG B 1 443 ? -16.194 8.570 2.315 1.00 14.29 443 ARG B N 1
ATOM 7154 C CA . ARG B 1 443 ? -14.859 8.141 2.717 1.00 14.24 443 ARG B CA 1
ATOM 7155 C C . ARG B 1 443 ? -14.049 9.354 3.165 1.00 13.97 443 ARG B C 1
ATOM 7156 O O . ARG B 1 443 ? -13.358 9.989 2.365 1.00 13.94 443 ARG B O 1
ATOM 7164 N N . LYS B 1 444 ? -14.136 9.668 4.453 1.00 14.57 444 LYS B N 1
ATOM 7165 C CA . LYS B 1 444 ? -13.434 10.817 5.010 1.00 14.64 444 LYS B CA 1
ATOM 7166 C C . LYS B 1 444 ? -11.995 10.501 5.392 1.00 14.42 444 LYS B C 1
ATOM 7167 O O . LYS B 1 444 ? -11.620 10.487 6.566 1.00 13.93 444 LYS B O 1
ATOM 7173 N N . GLU B 1 445 ? -11.199 10.243 4.360 1.00 14.24 445 GLU B N 1
ATOM 7174 C CA . GLU B 1 445 ? -9.782 9.930 4.491 1.00 13.78 445 GLU B CA 1
ATOM 7175 C C . GLU B 1 445 ? -9.172 9.995 3.097 1.00 13.62 445 GLU B C 1
ATOM 7176 O O . GLU B 1 445 ? -9.860 10.296 2.120 1.00 13.08 445 GLU B O 1
ATOM 7182 N N . SER B 1 446 ? -7.876 9.723 3.022 1.00 13.82 446 SER B N 1
ATOM 7183 C CA . SER B 1 446 ? -7.158 9.676 1.755 1.00 13.92 446 SER B CA 1
ATOM 7184 C C . SER B 1 446 ? -6.531 8.286 1.715 1.00 13.65 446 SER B C 1
ATOM 7185 O O . SER B 1 446 ? -5.829 7.888 2.646 1.00 13.79 446 SER B O 1
ATOM 7188 N N . ARG B 1 447 ? -6.808 7.544 0.647 1.00 13.58 447 ARG B N 1
ATOM 7189 C CA . ARG B 1 447 ? -6.286 6.194 0.494 1.00 12.68 447 ARG B CA 1
ATOM 7190 C C . ARG B 1 447 ? -6.143 5.889 -0.997 1.00 12.53 447 ARG B C 1
ATOM 7191 O O . ARG B 1 447 ? -7.097 6.040 -1.762 1.00 12.75 447 ARG B O 1
ATOM 7199 N N . GLY B 1 448 ? -4.948 5.475 -1.407 1.00 11.89 448 GLY B N 1
ATOM 7200 C CA . GLY B 1 448 ? -4.713 5.159 -2.806 1.00 11.52 448 GLY B CA 1
ATOM 7201 C C . GLY B 1 448 ? -4.980 6.343 -3.717 1.00 12.06 448 GLY B C 1
ATOM 7202 O O . GLY B 1 448 ? -4.494 7.450 -3.462 1.00 11.65 448 GLY B O 1
ATOM 7203 N N . ASN B 1 449 ? -5.759 6.122 -4.775 1.00 10.87 449 ASN B N 1
ATOM 7204 C CA . ASN B 1 449 ? -6.073 7.197 -5.710 1.00 11.17 449 ASN B CA 1
ATOM 7205 C C . ASN B 1 449 ? -7.184 8.117 -5.208 1.00 11.19 449 ASN B C 1
ATOM 7206 O O . ASN B 1 449 ? -7.668 8.975 -5.943 1.00 11.38 449 ASN B O 1
ATOM 7211 N N . HIS B 1 450 ? -7.598 7.927 -3.961 1.00 11.72 450 HIS B N 1
ATOM 7212 C CA . HIS B 1 450 ? -8.642 8.766 -3.377 1.00 12.31 450 HIS B CA 1
ATOM 7213 C C . HIS B 1 450 ? -7.983 9.727 -2.402 1.00 13.00 450 HIS B C 1
ATOM 7214 O O . HIS B 1 450 ? -7.596 9.334 -1.303 1.00 13.37 450 HIS B O 1
ATOM 7221 N N . PHE B 1 451 ? -7.855 10.986 -2.811 1.00 13.90 451 PHE B N 1
ATOM 7222 C CA . PHE B 1 451 ? -7.218 11.992 -1.976 1.00 14.71 451 PHE B CA 1
ATOM 7223 C C . PHE B 1 451 ? -8.137 13.147 -1.618 1.00 15.18 451 PHE B C 1
ATOM 7224 O O . PHE B 1 451 ? -8.708 13.798 -2.492 1.00 15.93 451 PHE B O 1
ATOM 7232 N N . ARG B 1 452 ? -8.266 13.404 -0.324 1.00 15.26 452 ARG B N 1
ATOM 7233 C CA . ARG B 1 452 ? -9.091 14.495 0.147 1.00 15.48 452 ARG B CA 1
ATOM 7234 C C . ARG B 1 452 ? -8.199 15.456 0.907 1.00 15.55 452 ARG B C 1
ATOM 7235 O O . ARG B 1 452 ? -7.579 15.082 1.905 1.00 14.54 452 ARG B O 1
ATOM 7243 N N . GLU B 1 453 ? -8.122 16.692 0.423 1.00 15.98 453 GLU B N 1
ATOM 7244 C CA . GLU B 1 453 ? -7.289 17.694 1.069 1.00 16.66 453 GLU B CA 1
ATOM 7245 C C . GLU B 1 453 ? -7.828 18.025 2.452 1.00 16.60 453 GLU B C 1
ATOM 7246 O O . GLU B 1 453 ? -7.080 18.450 3.326 1.00 16.66 453 GLU B O 1
ATOM 7252 N N . ASP B 1 454 ? -9.123 17.817 2.658 1.00 16.65 454 ASP B N 1
ATOM 7253 C CA . ASP B 1 454 ? -9.717 18.093 3.962 1.00 16.63 454 ASP B CA 1
ATOM 7254 C C . ASP B 1 454 ? -9.581 16.901 4.918 1.00 16.94 454 ASP B C 1
ATOM 7255 O O . ASP B 1 454 ? -9.860 17.017 6.110 1.00 16.87 454 ASP B O 1
ATOM 7260 N N . TYR B 1 455 ? -9.133 15.766 4.381 1.00 17.19 455 TYR B N 1
ATOM 7261 C CA . TYR B 1 455 ? -8.898 14.531 5.145 1.00 18.04 455 TYR B CA 1
ATOM 7262 C C . TYR B 1 455 ? -7.713 13.858 4.446 1.00 18.80 455 TYR B C 1
ATOM 7263 O O . TYR B 1 455 ? -7.860 12.821 3.800 1.00 18.89 455 TYR B O 1
ATOM 7272 N N . PRO B 1 456 ? -6.518 14.456 4.573 1.00 19.53 456 PRO B N 1
ATOM 7273 C CA . PRO B 1 456 ? -5.250 14.013 3.984 1.00 20.26 456 PRO B CA 1
ATOM 7274 C C . PRO B 1 456 ? -4.613 12.717 4.477 1.00 21.13 456 PRO B C 1
ATOM 7275 O O . PRO B 1 456 ? -3.609 12.283 3.921 1.00 21.48 456 PRO B O 1
ATOM 7279 N N . TYR B 1 457 ? -5.178 12.096 5.504 1.00 21.55 457 TYR B N 1
ATOM 7280 C CA . TYR B 1 457 ? -4.591 10.866 6.024 1.00 22.40 457 TYR B CA 1
ATOM 7281 C C . TYR B 1 457 ? -5.493 9.654 5.865 1.00 21.81 457 TYR B C 1
ATOM 7282 O O . TYR B 1 457 ? -6.703 9.788 5.671 1.00 21.43 457 TYR B O 1
ATOM 7291 N N . LYS B 1 458 ? -4.888 8.472 5.945 1.00 21.12 458 LYS B N 1
ATOM 7292 C CA . LYS B 1 458 ? -5.623 7.219 5.835 1.00 21.08 458 LYS B CA 1
ATOM 7293 C C . LYS B 1 458 ? -6.208 6.879 7.206 1.00 20.93 458 LYS B C 1
ATOM 7294 O O . LYS B 1 458 ? -5.494 6.884 8.208 1.00 21.26 458 LYS B O 1
ATOM 7300 N N . ASP B 1 459 ? -7.508 6.596 7.243 1.00 20.52 459 ASP B N 1
ATOM 7301 C CA . ASP B 1 459 ? -8.214 6.270 8.483 1.00 20.31 459 ASP B CA 1
ATOM 7302 C C . ASP B 1 459 ? -8.316 4.753 8.648 1.00 19.95 459 ASP B C 1
ATOM 7303 O O . ASP B 1 459 ? -8.923 4.073 7.828 1.00 19.32 459 ASP B O 1
ATOM 7308 N N . PRO B 1 460 ? -7.729 4.205 9.720 1.00 20.16 460 PRO B N 1
ATOM 7309 C CA . PRO B 1 460 ? -7.791 2.757 9.929 1.00 20.29 460 PRO B CA 1
ATOM 7310 C C . PRO B 1 460 ? -9.226 2.242 9.973 1.00 20.31 460 PRO B C 1
ATOM 7311 O O . PRO B 1 460 ? -9.499 1.112 9.565 1.00 21.27 460 PRO B O 1
ATOM 7315 N N . ASN B 1 461 ? -10.140 3.073 10.465 1.00 19.74 461 ASN B N 1
ATOM 7316 C CA . ASN B 1 461 ? -11.541 2.679 10.561 1.00 19.36 461 ASN B CA 1
ATOM 7317 C C . ASN B 1 461 ? -12.199 2.590 9.195 1.00 18.82 461 ASN B C 1
ATOM 7318 O O . ASN B 1 461 ? -13.334 2.120 9.071 1.00 18.72 461 ASN B O 1
ATOM 7323 N N . TRP B 1 462 ? -11.487 3.040 8.168 1.00 17.47 462 TRP B N 1
ATOM 7324 C CA . TRP B 1 462 ? -12.030 2.992 6.826 1.00 16.15 462 TRP B CA 1
ATOM 7325 C C . TRP B 1 462 ? -11.444 1.880 5.975 1.00 15.85 462 TRP B C 1
ATOM 7326 O O . TRP B 1 462 ? -11.443 1.965 4.749 1.00 14.90 462 TRP B O 1
ATOM 7337 N N . GLU B 1 463 ? -10.952 0.828 6.623 1.00 15.99 463 GLU B N 1
ATOM 7338 C CA . GLU B 1 463 ? -10.391 -0.284 5.878 1.00 16.40 463 GLU B CA 1
ATOM 7339 C C . GLU B 1 463 ? -11.534 -1.220 5.503 1.00 16.41 463 GLU B C 1
ATOM 7340 O O . GLU B 1 463 ? -11.528 -2.412 5.828 1.00 16.55 463 GLU B O 1
ATOM 7346 N N . LYS B 1 464 ? -12.527 -0.647 4.828 1.00 16.30 464 LYS B N 1
ATOM 7347 C CA . LYS B 1 464 ? -13.701 -1.377 4.370 1.00 15.92 464 LYS B CA 1
ATOM 7348 C C . LYS B 1 464 ? -14.281 -0.701 3.137 1.00 15.51 464 LYS B C 1
ATOM 7349 O O . LYS B 1 464 ? -13.973 0.458 2.848 1.00 15.44 464 LYS B O 1
ATOM 7355 N N . ARG B 1 465 ? -15.129 -1.426 2.422 1.00 15.03 465 ARG B N 1
ATOM 7356 C CA . ARG B 1 465 ? -15.733 -0.916 1.202 1.00 14.99 465 ARG B CA 1
ATOM 7357 C C . ARG B 1 465 ? -17.026 -0.155 1.418 1.00 14.91 465 ARG B C 1
ATOM 7358 O O . ARG B 1 465 ? -17.657 -0.253 2.474 1.00 14.78 465 ARG B O 1
ATOM 7366 N N . ILE B 1 466 ? -17.392 0.617 0.397 1.00 14.09 466 ILE B N 1
ATOM 7367 C CA . ILE B 1 466 ? -18.624 1.387 0.377 1.00 13.94 466 ILE B CA 1
ATOM 7368 C C . ILE B 1 466 ? -19.449 0.772 -0.751 1.00 13.91 466 ILE B C 1
ATOM 7369 O O . ILE B 1 466 ? -19.100 0.902 -1.922 1.00 13.26 466 ILE B O 1
ATOM 7374 N N . TYR B 1 467 ? -20.531 0.090 -0.385 1.00 13.96 467 TYR B N 1
ATOM 7375 C CA . TYR B 1 467 ? -21.407 -0.568 -1.346 1.00 13.69 467 TYR B CA 1
ATOM 7376 C C . TYR B 1 467 ? -22.646 0.257 -1.634 1.00 14.24 467 TYR B C 1
ATOM 7377 O O . TYR B 1 467 ? -23.116 1.017 -0.784 1.00 14.02 467 TYR B O 1
ATOM 7386 N N . PHE B 1 468 ? -23.178 0.087 -2.837 1.00 14.32 468 PHE B N 1
ATOM 7387 C CA . PHE B 1 468 ? -24.383 0.781 -3.247 1.00 14.77 468 PHE B CA 1
ATOM 7388 C C . PHE B 1 468 ? -25.366 -0.237 -3.795 1.00 15.70 468 PHE B C 1
ATOM 7389 O O . PHE B 1 468 ? -24.968 -1.249 -4.382 1.00 15.64 468 PHE B O 1
ATOM 7397 N N . LYS B 1 469 ? -26.648 0.039 -3.595 1.00 16.16 469 LYS B N 1
ATOM 7398 C CA . LYS B 1 469 ? -27.710 -0.818 -4.092 1.00 16.88 469 LYS B CA 1
ATOM 7399 C C . LYS B 1 469 ? -28.924 0.076 -4.311 1.00 17.05 469 LYS B C 1
ATOM 7400 O O . LYS B 1 469 ? -29.231 0.946 -3.489 1.00 16.08 469 LYS B O 1
ATOM 7406 N N . LEU B 1 470 ? -29.595 -0.125 -5.439 1.00 17.24 470 LEU B N 1
ATOM 7407 C CA . LEU B 1 470 ? -30.761 0.676 -5.778 1.00 18.05 470 LEU B CA 1
ATOM 7408 C C . LEU B 1 470 ? -32.018 0.273 -5.032 1.00 18.28 470 LEU B C 1
ATOM 7409 O O . LEU B 1 470 ? -32.344 -0.909 -4.929 1.00 18.05 470 LEU B O 1
ATOM 7414 N N . VAL B 1 471 ? -32.713 1.273 -4.503 1.00 18.90 471 VAL B N 1
ATOM 7415 C CA . VAL B 1 471 ? -33.981 1.062 -3.817 1.00 19.92 471 VAL B CA 1
ATOM 7416 C C . VAL B 1 471 ? -34.929 2.089 -4.409 1.00 21.57 471 VAL B C 1
ATOM 7417 O O . VAL B 1 471 ? -34.494 3.106 -4.959 1.00 21.32 471 VAL B O 1
ATOM 7421 N N . VAL B 1 472 ? -36.222 1.823 -4.305 1.00 23.19 472 VAL B N 1
ATOM 7422 C CA . VAL B 1 472 ? -37.216 2.731 -4.840 1.00 25.18 472 VAL B CA 1
ATOM 7423 C C . VAL B 1 472 ? -37.735 3.641 -3.729 1.00 25.93 472 VAL B C 1
ATOM 7424 O O . VAL B 1 472 ? -37.753 4.869 -3.948 1.00 26.84 472 VAL B O 1
#

Foldseek 3Di:
DAEEEAQFLQRLLLLLQCLVLVDAYAYEYQDNCFDDLQQDQWFAFAQPDPPGALVLQLVLLVVLLFLQFPSVLSSVLRNCRVVLVVVVVVLPDDWDPDFDDAPSHPDRGGTADPRRRSNVSSVSSVVSCVVSVHHHHNWAWQAFAADPLATQWTQTPPPGIDGPHPFYEYAQAAQQCLALFAQGGPSHNLLSLLRCQVNWFKKWQLQQFDKFQWWAQQVHNIDRDGLVLVVQPKAKDWPVRDQQLCVQPVCGSNDDRLSNQVSQLVCVVVVIWMWIANLPGPPCCVVPVPVVVVCVVSVHDSRDTGTIHMGGYARQMTGEWESLQATQRHRYGYFARNHHNSSNNNHGDPNPRSSRSSCNSNCNSVPPPDGDDHDDQVQADEDEDEAAADDDDDSNVSNHLCCQLSHQEHEQVSLVVLLVNLRHHSDSSSVSSNVNSVQLNVLQAAGNSRAYPNHHHHDPVHSGMYMYTYDD/DAEEEDQFLQRLLLLLLVLVVVDAYAYEYQDNCFADLQQDQWFAFAQPDPVGALVLQLVLLCVLLFLQFPSVLSSVLHNCLVVLVVVVVVLPDDWDPDFDDAPSHPDRGGTHDPRRRSNSSSVVSVVSCVVSVHHYHNWAWQAFDADPLATQWTQTPPPGIDGPHPFYEYAQAACQCLALFAQGGPSHLLLVLLRCQVNWFKKWQLQQFDKFQWWAAQVHNIDRDGLVLVVQPKAKDWPVRDQQLCVQPVCRSNDDGLSSQLSLLVCVVVPTWMWIANLRRPPVCVVCVPVCVVCVVSVHDSRDIGTTHMGGYARQMAGEWESLQATQRHSYGYFARNYHNSSNNSHGDPNPRSSRSSSNSNCNSVPVVPDDDHDDQPQADEDEDEAEADDDDDSNRSNHLCCPQSHQEHEQVSLVVLLVVLRHDNDSSSVSSNVNSVQLNVLQAAGNSRHYPNHHHHDPVPSGMYMYHYDD

GO terms:
  GO:0008734 L-aspartate oxidase activity (F, EXP)